Protein 7BZY (pdb70)

Solvent-accessible surface area: 56296 Å² total; per-residue (Å²): 151,43,100,53,47,103,84,43,70,56,34,92,66,44,78,101,65,66,51,91,53,26,57,65,38,19,62,7,30,28,54,54,36,51,74,33,31,34,60,56,54,21,36,30,2,38,7,27,5,25,11,14,52,23,37,10,51,31,53,43,32,56,70,74,69,9,45,47,17,41,27,17,2,32,37,13,51,11,48,43,41,44,52,58,34,63,84,45,35,99,43,40,19,48,58,121,38,40,47,46,27,31,40,33,87,87,56,100,46,25,43,52,34,24,25,48,36,7,35,17,28,4,20,10,25,8,28,7,51,13,27,73,86,82,66,58,91,50,33,11,29,6,42,27,2,36,8,5,68,47,15,15,26,16,39,11,7,37,46,36,14,20,83,72,55,16,50,19,38,34,30,38,38,11,59,89,82,57,70,29,41,70,67,79,20,66,23,67,100,107,100,117,106,101,87,71,36,20,84,26,28,10,9,23,41,12,38,53,60,18,88,50,10,53,48,37,45,63,48,39,75,73,46,50,65,60,97,41,48,9,16,37,21,42,31,29,34,26,76,32,0,30,70,44,97,60,6,63,102,32,28,53,83,23,30,51,24,56,52,27,42,92,109,82,41,59,67,84,88,94,81,96,105,51,67,48,31,29,42,24,53,6,67,20,46,34,54,36,36,96,95,53,109,51,24,32,34,16,18,24,48,30,18,22,26,10,18,17,75,53,15,37,94,83,35,94,104,28,35,68,101,24,31,36,7,17,34,4,10,27,5,41,2,8,3,16,10,80,44,70,16,30,7,35,16,18,29,27,6,35,48,44,28,50,8,21,36,13,60,56,36,19,11,20,79,46,45,14,12,14,19,38,37,12,26,27,12,0,68,40,12,59,38,12,33,47,24,37,4,17,48,27,32,5,50,44,16,24,34,38,51,30,44,16,34,15,18,44,35,30,39,34,31,14,28,34,47,24,26,38,49,77,70,52,93,40,13,22,25,42,30,30,25,72,44,85,49,85,53,66,67,43,51,105,35,87,9,30,72,62,63,74,106,26,48,27,56,93,74,55,84,22,77,76,16,20,28,37,9,22,9,53,18,12,58,42,16,68,30,18,23,85,90,24,58,101,72,78,40,32,27,21,14,30,10,34,29,16,30,24,73,45,8,71,84,42,62,54,68,42,52,96,83,14,82,26,40,29,24,27,24,42,2,24,55,4,4,31,22,18,28,50,42,46,48,53,41,85,67,14,108,89,80,56,84,43,74,61,54,53,45,26,30,66,90,73,71,42,80,17,5,58,62,82,47,14,26,64,84,37,36,50,39,34,69,38,37,24,60,48,53,85,102,95,45,48,27,55,53,69,26,55,19,106,37,21,10,113,75,73,60,60,82,63,75,65,55,32,67,27,57,32,24,24,27,28,13,17,45,84,58,15,74,101,24,75,7,64,0,71,34,100,65,48,25,84,31,30,7,3,5,63,18,59,101,94,70,91,64,89,64,59,99,87,26,42,28,27,48,40,18,24,28,69,69,64,96,85,32,28,9,46,61,95,59,137,148,43,98,52,47,101,85,43,70,55,33,90,66,43,79,103,67,65,50,90,53,28,56,64,37,18,62,7,31,29,54,52,34,52,74,32,31,35,61,55,54,21,35,30,2,38,6,27,5,25,10,13,53,23,37,9,50,30,53,43,32,57,70,74,70,8,44,44,17,41,26,16,2,33,36,14,53,11,48,43,41,43,52,57,33,63,84,44,33,99,42,40,18,48,58,119,38,40,47,46,28,31,40,30,89,87,57,101,47,24,43,51,29,23,26,44,34,7,30,17,28,2,18,9,23,7,25,6,51,9,26,74,89,77,65,57,91,51,34,11,30,6,42,27,2,35,10,4,70,45,15,17,23,17,38,9,5,40,44,33,15,17,84,74,66,17,50,17,38,35,30,38,38,12,56,90,82,59,70,28,42,72,67,80,22,67,24,68,99,107,99,117,106,87,69,67,38,32,84,33,37,17,30,32,60,22,24,28,12,18,87,25,8,35,6,35,45,22,51,39,77,74,77,50,66,60,95,40,100,12,16,40,24,42,32,29,22,25,76,32,0,32,70,44,98,60,5,64,100,33,29,52,84,23,31,51,23,56,51,26,43,94,109,81,40,59,67,84,88,93,80,98,106,51,67,48,31,28,43,23,52,5,67,20,47,33,55,37,36,95,96,52,110,49,25,32,35,15,18,22,46,31,18,22,27,10,18,17,74,54,16,38,94,84,35,94,103,28,36,69,102,28,31,36,9,16,36,6,11,27,5,41,1,9,4,16,10,81,52,70,18,31,7,35,15,18,29,28,6,34,49,44,30,46,8,22,36,15,60,58,40,23,10,21,74,46,45,15,12,14,19,37,38,13,26,26,12,1,67,38,10,59,38,12,34,49,23,37,4,18,46,27,30,4,49,44,16,18,34,31,50,29,45,16,33,16,19,43,34,30,40,34,32,15,28,34,48,25,26,37,48,76,69,53,94,39,13,22,25,43,29,30,25,72,43,84,49,85,53,66,68,45,52,106,35,87,8,31,73,62,64,74,105,27,48,27,54,92,75,57,86,22,76,73,16,20,28,36,10,22,8,54,17,14,58,40,17,66,30,18,23,85,91,26,59,102,74,76,39,33,27,21,15,30,11,36,29,16,29,24,74,44,9,70,85,40,62,54,68,43,52,95,84,13,82,26,41,30,23,26,23,42,3,24,53,3,4,30,22,20,31,51,41,47,49,51,41,85,67,14,108,89,81,58,85,41,72,61,54,52,46,26,30,67,96,75,74,42,80,18,4,59,62,81,47,13,26,65,85,37,36,49,39,33,71,39,36,24,60,46,52,86,100,98

Nearest PDB structures (foldseek):
  7bzy-assembly1_12  TM=1.011E+00  e=4.318E-16  Arabidopsis thaliana
  7bzw-assembly1_1  TM=5.663E-01  e=3.931E-09  Arabidopsis thaliana
  5nms-assembly1_C  TM=5.588E-01  e=1.852E-07  Arabidopsis thaliana
  6l6m-assembly1_A  TM=4.618E-01  e=1.549E-02  Entamoeba histolytica
  7ck4-assembly1_A  TM=5.159E-01  e=2.166E-02  Synechococcus phage S-ShM2

Radius of gyration: 29.85 Å; Cα contacts (8 Å, |Δi|>4): 3369; chains: 3; bounding box: 76×83×74 Å

Structure (mmCIF, N/CA/C/O backbone):
data_7BZY
#
_entry.id   7BZY
#
_cell.length_a   1.00
_cell.length_b   1.00
_cell.length_c   1.00
_cell.angle_alpha   90.00
_cell.angle_beta   90.00
_cell.angle_gamma   90.00
#
_symmetry.space_group_name_H-M   'P 1'
#
loop_
_entity.id
_entity.type
_entity.pdbx_description
1 polymer '1-deoxy-D-xylulose-5-phosphate synthase, chloroplastic'
2 polymer 'Heat shock protein 21, chloroplastic'
#
loop_
_atom_site.group_PDB
_atom_site.id
_atom_site.type_symbol
_atom_site.label_atom_id
_atom_site.label_alt_id
_atom_site.label_comp_id
_atom_site.label_asym_id
_atom_site.label_entity_id
_atom_site.label_seq_id
_atom_site.pdbx_PDB_ins_code
_atom_site.Cartn_x
_atom_site.Cartn_y
_atom_site.Cartn_z
_atom_site.occupancy
_atom_site.B_iso_or_equiv
_atom_site.auth_seq_id
_atom_site.auth_comp_id
_atom_site.auth_asym_id
_atom_site.auth_atom_id
_atom_site.pdbx_PDB_model_num
ATOM 1 N N . PRO A 1 33 ? 66.128 115.499 72.951 1.00 20.91 73 PRO 11 N 1
ATOM 2 C CA . PRO A 1 33 ? 65.134 114.433 73.112 1.00 20.91 73 PRO 11 CA 1
ATOM 3 C C . PRO A 1 33 ? 65.014 113.960 74.556 1.00 20.91 73 PRO 11 C 1
ATOM 4 O O . PRO A 1 33 ? 64.861 112.763 74.791 1.00 20.91 73 PRO 11 O 1
ATOM 6 N N . THR A 1 34 ? 65.070 114.887 75.512 1.00 20.77 74 THR 11 N 1
ATOM 7 C CA . THR A 1 34 ? 65.118 114.559 76.938 1.00 20.77 74 THR 11 CA 1
ATOM 8 C C . THR A 1 34 ? 63.949 115.223 77.659 1.00 20.77 74 THR 11 C 1
ATOM 9 O O . THR A 1 34 ? 64.093 116.307 78.238 1.00 20.77 74 THR 11 O 1
ATOM 11 N N . PRO A 1 35 ? 62.768 114.601 77.632 1.00 20.74 75 PRO 11 N 1
ATOM 12 C CA . PRO A 1 35 ? 61.606 115.197 78.306 1.00 20.74 75 PRO 11 CA 1
ATOM 13 C C . PRO A 1 35 ? 61.729 115.242 79.822 1.00 20.74 75 PRO 11 C 1
ATOM 14 O O . PRO A 1 35 ? 61.626 116.314 80.425 1.00 20.74 75 PRO 11 O 1
ATOM 16 N N . LEU A 1 36 ? 61.972 114.089 80.448 1.00 20.67 76 LEU 11 N 1
ATOM 17 C CA . LEU A 1 36 ? 61.859 113.980 81.898 1.00 20.67 76 LEU 11 CA 1
ATOM 18 C C . LEU A 1 36 ? 62.991 114.662 82.646 1.00 20.67 76 LEU 11 C 1
ATOM 19 O O . LEU A 1 36 ? 62.821 114.989 83.824 1.00 20.67 76 LEU 11 O 1
ATOM 21 N N . LEU A 1 37 ? 64.134 114.885 82.002 1.00 20.65 77 LEU 11 N 1
ATOM 22 C CA . LEU A 1 37 ? 65.323 115.272 82.752 1.00 20.65 77 LEU 11 CA 1
ATOM 23 C C . LEU A 1 37 ? 65.364 116.768 83.045 1.00 20.65 77 LEU 11 C 1
ATOM 24 O O . LEU A 1 37 ? 66.002 117.193 84.015 1.00 20.65 77 LEU 11 O 1
ATOM 26 N N . ASP A 1 38 ? 64.697 117.586 82.230 1.00 20.38 78 ASP 11 N 1
ATOM 27 C CA . ASP A 1 38 ? 64.613 119.009 82.536 1.00 20.38 78 ASP 11 CA 1
ATOM 28 C C . ASP A 1 38 ? 63.780 119.278 83.782 1.00 20.38 78 ASP 11 C 1
ATOM 29 O O . ASP A 1 38 ? 63.685 120.429 84.220 1.00 20.38 78 ASP 11 O 1
ATOM 31 N N . THR A 1 39 ? 63.180 118.239 84.363 1.00 20.55 79 THR 11 N 1
ATOM 32 C CA . THR A 1 39 ? 62.335 118.374 85.540 1.00 20.55 79 THR 11 CA 1
ATOM 33 C C . THR A 1 39 ? 63.054 118.047 86.843 1.00 20.55 79 THR 11 C 1
ATOM 34 O O . THR A 1 39 ? 62.625 118.522 87.900 1.00 20.55 79 THR 11 O 1
ATOM 36 N N . ILE A 1 40 ? 64.131 117.265 86.799 1.00 20.86 80 ILE 11 N 1
ATOM 37 C CA . ILE A 1 40 ? 64.767 116.716 87.993 1.00 20.86 80 ILE 11 CA 1
ATOM 38 C C . ILE A 1 40 ? 66.048 117.493 88.271 1.00 20.86 80 ILE 11 C 1
ATOM 39 O O . ILE A 1 40 ? 66.866 117.709 87.370 1.00 20.86 80 ILE 11 O 1
ATOM 41 N N . ASN A 1 41 ? 66.215 117.916 89.522 1.00 21.04 81 ASN 11 N 1
ATOM 42 C CA . ASN A 1 41 ? 67.464 118.482 90.004 1.00 21.04 81 ASN 11 CA 1
ATOM 43 C C . ASN A 1 41 ? 67.889 117.863 91.325 1.00 21.04 81 ASN 11 C 1
ATOM 44 O O . ASN A 1 41 ? 68.833 118.355 91.954 1.00 21.04 81 ASN 11 O 1
ATOM 46 N N . TYR A 1 42 ? 67.206 116.813 91.763 1.00 21.24 82 TYR 11 N 1
ATOM 47 C CA . TYR A 1 42 ? 67.520 116.012 92.935 1.00 21.24 82 TYR 11 CA 1
ATOM 48 C C . TYR A 1 42 ? 66.547 114.840 92.952 1.00 21.24 82 TYR 11 C 1
ATOM 49 O O . TYR A 1 42 ? 65.449 114.943 92.395 1.00 21.24 82 TYR 11 O 1
ATOM 51 N N . PRO A 1 43 ? 66.908 113.717 93.569 1.00 21.63 83 PRO 11 N 1
ATOM 52 C CA . PRO A 1 43 ? 66.089 112.499 93.434 1.00 21.63 83 PRO 11 CA 1
ATOM 53 C C . PRO A 1 43 ? 64.673 112.625 93.972 1.00 21.63 83 PRO 11 C 1
ATOM 54 O O . PRO A 1 43 ? 63.798 111.818 93.616 1.00 21.63 83 PRO 11 O 1
ATOM 56 N N . ILE A 1 44 ? 64.428 113.609 94.835 1.00 21.50 84 ILE 11 N 1
ATOM 57 C CA . ILE A 1 44 ? 63.091 113.782 95.385 1.00 21.50 84 ILE 11 CA 1
ATOM 58 C C . ILE A 1 44 ? 62.106 114.036 94.256 1.00 21.50 84 ILE 11 C 1
ATOM 59 O O . ILE A 1 44 ? 60.927 113.677 94.341 1.00 21.50 84 ILE 11 O 1
ATOM 61 N N . HIS A 1 45 ? 62.587 114.630 93.166 1.00 21.11 85 HIS 11 N 1
ATOM 62 C CA . HIS A 1 45 ? 61.733 114.865 92.012 1.00 21.11 85 HIS 11 CA 1
ATOM 63 C C . HIS A 1 45 ? 61.234 113.556 91.412 1.00 21.11 85 HIS 11 C 1
ATOM 64 O O . HIS A 1 45 ? 60.084 113.464 90.970 1.00 21.11 85 HIS 11 O 1
ATOM 66 N N . MET A 1 46 ? 62.080 112.521 91.414 1.00 22.16 86 MET 11 N 1
ATOM 67 C CA . MET A 1 46 ? 61.775 111.312 90.651 1.00 22.16 86 MET 11 CA 1
ATOM 68 C C . MET A 1 46 ? 61.270 110.184 91.548 1.00 22.16 86 MET 11 C 1
ATOM 69 O O . MET A 1 46 ? 60.889 109.116 91.055 1.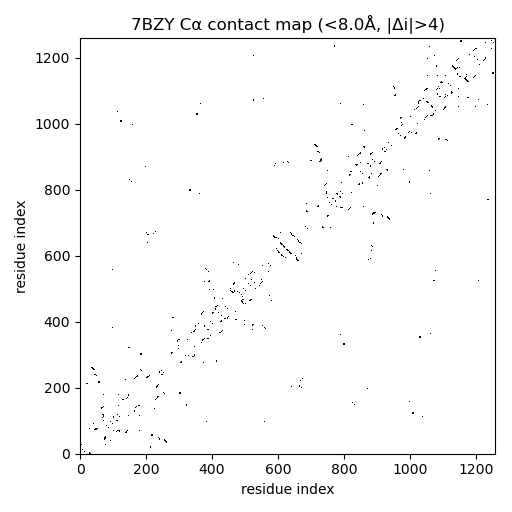00 22.16 86 MET 11 O 1
ATOM 71 N N . LYS A 1 47 ? 61.244 110.410 92.864 1.00 22.96 87 LYS 11 N 1
ATOM 72 C CA . LYS A 1 47 ? 60.765 109.413 93.824 1.00 22.96 87 LYS 11 CA 1
ATOM 73 C C . LYS A 1 47 ? 59.498 108.666 93.410 1.00 22.96 87 LYS 11 C 1
ATOM 74 O O . LYS A 1 47 ? 59.350 107.495 93.779 1.00 22.96 87 LYS 11 O 1
ATOM 76 N N . ASN A 1 48 ? 58.579 109.287 92.673 1.00 22.41 88 ASN 11 N 1
ATOM 77 C CA . ASN A 1 48 ? 57.302 108.629 92.420 1.00 22.41 88 ASN 11 CA 1
ATOM 78 C C . ASN A 1 48 ? 57.219 108.126 90.981 1.00 22.41 88 ASN 11 C 1
ATOM 79 O O . ASN A 1 48 ? 56.262 107.442 90.601 1.00 22.41 88 ASN 11 O 1
ATOM 81 N N . LEU A 1 49 ? 58.235 108.439 90.170 1.00 22.07 89 LEU 11 N 1
ATOM 82 C CA . LEU A 1 49 ? 58.290 107.998 88.777 1.00 22.07 89 LEU 11 CA 1
ATOM 83 C C . LEU A 1 49 ? 58.099 106.494 88.661 1.00 22.07 89 LEU 11 C 1
ATOM 84 O O . LEU A 1 49 ? 58.281 105.755 89.630 1.00 22.07 89 LEU 11 O 1
ATOM 86 N N . SER A 1 50 ? 57.722 106.034 87.476 1.00 21.98 90 SER 11 N 1
ATOM 87 C CA . SER A 1 50 ? 57.553 104.605 87.279 1.00 21.98 90 SER 11 CA 1
ATOM 88 C C . SER A 1 50 ? 58.681 104.049 86.421 1.00 21.98 90 SER 11 C 1
ATOM 89 O O . SER A 1 50 ? 59.417 104.788 85.758 1.00 21.98 90 SER 11 O 1
ATOM 91 N N . VAL A 1 51 ? 58.804 102.721 86.436 1.00 22.34 91 VAL 11 N 1
ATOM 92 C CA . VAL A 1 51 ? 59.939 102.079 85.782 1.00 22.34 91 VAL 11 CA 1
ATOM 93 C C . VAL A 1 51 ? 59.904 102.299 84.279 1.00 22.34 91 VAL 11 C 1
ATOM 94 O O . VAL A 1 51 ? 60.955 102.486 83.647 1.00 22.34 91 VAL 11 O 1
ATOM 96 N N . LYS A 1 52 ? 58.708 102.291 83.681 1.00 21.89 92 LYS 11 N 1
ATOM 97 C CA . LYS A 1 52 ? 58.602 102.541 82.249 1.00 21.89 92 LYS 11 CA 1
ATOM 98 C C . LYS A 1 52 ? 59.197 103.890 81.885 1.00 21.89 92 LYS 11 C 1
ATOM 99 O O . LYS A 1 52 ? 59.946 103.999 80.906 1.00 21.89 92 LYS 11 O 1
ATOM 101 N N . GLU A 1 53 ? 58.864 104.925 82.646 1.00 21.77 93 GLU 11 N 1
ATOM 102 C CA . GLU A 1 53 ? 59.450 106.235 82.425 1.00 21.77 93 GLU 11 CA 1
ATOM 103 C C . GLU A 1 53 ? 60.865 106.326 82.967 1.00 21.77 93 GLU 11 C 1
ATOM 104 O O . GLU A 1 53 ? 61.643 107.161 82.495 1.00 21.77 93 GLU 11 O 1
ATOM 106 N N . LEU A 1 54 ? 61.213 105.481 83.941 1.00 22.08 94 LEU 11 N 1
ATOM 107 C CA . LEU A 1 54 ? 62.593 105.406 84.406 1.00 22.08 94 LEU 11 CA 1
ATOM 108 C C . LEU A 1 54 ? 63.546 105.049 83.277 1.00 22.08 94 LEU 11 C 1
ATOM 109 O O . LEU A 1 54 ? 64.639 105.618 83.180 1.00 22.08 94 LEU 11 O 1
ATOM 111 N N . LYS A 1 55 ? 63.156 104.099 82.427 1.00 21.98 95 LYS 11 N 1
ATOM 112 C CA . LYS A 1 55 ? 64.007 103.707 81.309 1.00 21.98 95 LYS 11 CA 1
ATOM 113 C C . LYS A 1 55 ? 64.215 104.853 80.327 1.00 21.98 95 LYS 11 C 1
ATOM 114 O O . LYS A 1 55 ? 65.349 105.117 79.901 1.00 21.98 95 LYS 11 O 1
ATOM 116 N N . GLN A 1 56 ? 63.131 105.528 79.948 1.00 21.26 96 GLN 11 N 1
ATOM 117 C CA . GLN A 1 56 ? 63.251 106.695 79.086 1.00 21.26 96 GLN 11 CA 1
ATOM 118 C C . GLN A 1 56 ? 64.146 107.744 79.726 1.00 21.26 96 GLN 11 C 1
ATOM 119 O O . GLN A 1 56 ? 64.934 108.404 79.044 1.00 21.26 96 GLN 11 O 1
ATOM 121 N N . LEU A 1 57 ? 64.042 107.902 81.044 1.00 21.17 97 LEU 11 N 1
ATOM 122 C CA . LEU A 1 57 ? 64.883 108.864 81.741 1.00 21.17 97 LEU 11 CA 1
ATOM 123 C C . LEU A 1 57 ? 66.350 108.481 81.634 1.00 21.17 97 LEU 11 C 1
ATOM 124 O O . LEU A 1 57 ? 67.211 109.326 81.371 1.00 21.17 97 LEU 11 O 1
ATOM 126 N N . SER A 1 58 ? 66.650 107.201 81.836 1.00 21.50 98 SER 11 N 1
ATOM 127 C CA . SER A 1 58 ? 68.019 106.723 81.682 1.00 21.50 98 SER 11 CA 1
ATOM 128 C C . SER A 1 58 ? 68.533 106.976 80.272 1.00 21.50 98 SER 11 C 1
ATOM 129 O O . SER A 1 58 ? 69.705 107.313 80.074 1.00 21.50 98 SER 11 O 1
ATOM 131 N N . ASP A 1 59 ? 67.667 106.806 79.276 1.00 20.98 99 ASP 11 N 1
ATOM 132 C CA . ASP A 1 59 ? 68.076 107.062 77.898 1.00 20.98 99 ASP 11 CA 1
ATOM 133 C C . ASP A 1 59 ? 68.390 108.538 77.684 1.00 20.98 99 ASP 11 C 1
ATOM 134 O O . ASP A 1 59 ? 69.416 108.888 77.079 1.00 20.98 99 ASP 11 O 1
ATOM 136 N N . GLU A 1 60 ? 67.506 109.412 78.167 1.00 20.95 100 GLU 11 N 1
ATOM 137 C CA . GLU A 1 60 ? 67.791 110.841 78.170 1.00 20.95 100 GLU 11 CA 1
ATOM 138 C C . GLU A 1 60 ? 69.121 111.120 78.844 1.00 20.95 100 GLU 11 C 1
ATOM 139 O O . GLU A 1 60 ? 69.859 112.019 78.433 1.00 20.95 100 GLU 11 O 1
ATOM 141 N N . LEU A 1 61 ? 69.433 110.363 79.892 1.00 20.97 101 LEU 11 N 1
ATOM 142 C CA . LEU A 1 61 ? 70.711 110.524 80.567 1.00 20.97 101 LEU 11 CA 1
ATOM 143 C C . LEU A 1 61 ? 71.870 110.166 79.657 1.00 20.97 101 LEU 11 C 1
ATOM 144 O O . LEU A 1 61 ? 72.860 110.898 79.599 1.00 20.97 101 LEU 11 O 1
ATOM 146 N N . ARG A 1 62 ? 71.791 109.019 78.984 1.00 21.12 102 ARG 11 N 1
ATOM 147 C CA . ARG A 1 62 ? 72.815 108.674 78.002 1.00 21.12 102 ARG 11 CA 1
ATOM 148 C C . ARG A 1 62 ? 73.049 109.839 77.052 1.00 21.12 102 ARG 11 C 1
ATOM 149 O O . ARG A 1 62 ? 74.187 110.281 76.847 1.00 21.12 102 ARG 11 O 1
ATOM 151 N N . SER A 1 63 ? 71.962 110.366 76.487 1.00 20.41 103 SER 11 N 1
ATOM 152 C CA . SER A 1 63 ? 72.082 111.420 75.484 1.00 20.41 103 SER 11 CA 1
ATOM 153 C C . SER A 1 63 ? 72.689 112.687 76.077 1.00 20.41 103 SER 11 C 1
ATOM 154 O O . SER A 1 63 ? 73.561 113.318 75.467 1.00 20.41 103 SER 11 O 1
ATOM 156 N N . ASP A 1 64 ? 72.235 113.075 77.267 1.00 19.93 104 ASP 11 N 1
ATOM 157 C CA . ASP A 1 64 ? 72.758 114.276 77.902 1.00 19.93 104 ASP 11 CA 1
ATOM 158 C C . ASP A 1 64 ? 74.228 114.114 78.249 1.00 19.93 104 ASP 11 C 1
ATOM 159 O O . ASP A 1 64 ? 75.017 115.047 78.074 1.00 19.93 104 ASP 11 O 1
ATOM 161 N N . VAL A 1 65 ? 74.618 112.943 78.745 1.00 20.11 105 VAL 11 N 1
ATOM 162 C CA . VAL A 1 65 ? 76.019 112.714 79.069 1.00 20.11 105 VAL 11 CA 1
ATOM 163 C C . VAL A 1 65 ? 76.862 112.797 77.811 1.00 20.11 105 VAL 11 C 1
ATOM 164 O O . VAL A 1 65 ? 77.961 113.359 77.819 1.00 20.11 105 VAL 11 O 1
ATOM 166 N N . ILE A 1 66 ? 76.353 112.253 76.706 1.00 19.90 106 ILE 11 N 1
ATOM 167 C CA . ILE A 1 66 ? 77.101 112.312 75.456 1.00 19.90 106 ILE 11 CA 1
ATOM 168 C C . ILE A 1 66 ? 77.264 113.753 75.000 1.00 19.90 106 ILE 11 C 1
ATOM 169 O O . ILE A 1 66 ? 78.359 114.171 74.599 1.00 19.90 106 ILE 11 O 1
ATOM 171 N N . PHE A 1 67 ? 76.194 114.544 75.084 1.00 19.76 107 PHE 11 N 1
ATOM 172 C CA . PHE A 1 67 ? 76.275 115.934 74.648 1.00 19.76 107 PHE 11 CA 1
ATOM 173 C C . PHE A 1 67 ? 77.174 116.752 75.568 1.00 19.76 107 PHE 11 C 1
ATOM 174 O O . PHE A 1 67 ? 77.822 117.707 75.125 1.00 19.76 107 PHE 11 O 1
ATOM 176 N N . ASN A 1 68 ? 77.235 116.388 76.849 1.00 19.49 108 ASN 11 N 1
ATOM 177 C CA . ASN A 1 68 ? 78.096 117.111 77.777 1.00 19.49 108 ASN 11 CA 1
ATOM 178 C C . ASN A 1 68 ? 79.557 116.742 77.567 1.00 19.49 108 ASN 11 C 1
ATOM 179 O O . ASN A 1 68 ? 80.407 117.622 77.393 1.00 19.49 108 ASN 11 O 1
ATOM 181 N N . VAL A 1 69 ? 79.868 115.441 77.585 1.00 19.29 109 VAL 11 N 1
ATOM 182 C CA . VAL A 1 69 ? 81.231 114.969 77.353 1.00 19.29 109 VAL 11 CA 1
ATOM 183 C C . VAL A 1 69 ? 81.793 115.430 76.021 1.00 19.29 109 VAL 11 C 1
ATOM 184 O O . VAL A 1 69 ? 83.011 115.642 75.913 1.00 19.29 109 VAL 11 O 1
ATOM 186 N N . SER A 1 70 ? 80.945 115.626 75.008 1.00 19.06 110 SER 11 N 1
ATOM 187 C CA . SER A 1 70 ? 81.445 116.101 73.728 1.00 19.06 110 SER 11 CA 1
ATOM 188 C C . SER A 1 70 ? 82.036 117.497 73.831 1.00 19.06 110 SER 11 C 1
ATOM 189 O O . SER A 1 70 ? 82.530 118.024 72.830 1.00 19.06 110 SER 11 O 1
ATOM 191 N N . LYS A 1 71 ? 81.989 118.110 75.015 1.00 18.92 111 LYS 11 N 1
ATOM 192 C CA . LYS A 1 71 ? 82.728 119.341 75.256 1.00 18.92 111 LYS 11 CA 1
ATOM 193 C C . LYS A 1 71 ? 84.184 119.059 75.603 1.00 18.92 111 LYS 11 C 1
ATOM 194 O O . LYS A 1 71 ? 85.081 119.659 75.005 1.00 18.92 111 LYS 11 O 1
ATOM 196 N N . THR A 1 72 ? 84.439 118.164 76.568 1.00 18.69 112 THR 11 N 1
ATOM 197 C CA . THR A 1 72 ? 85.817 117.820 76.917 1.00 18.69 112 THR 11 CA 1
ATOM 198 C C . THR A 1 72 ? 85.968 116.642 77.879 1.00 18.69 112 THR 11 C 1
ATOM 199 O O . THR A 1 72 ? 85.179 116.480 78.816 1.00 18.69 112 THR 11 O 1
ATOM 201 N N . GLY A 1 73 ? 86.975 115.802 77.620 1.00 18.57 113 GLY 11 N 1
ATOM 202 C CA . GLY A 1 73 ? 87.700 115.024 78.610 1.00 18.57 113 GLY 11 CA 1
ATOM 203 C C . GLY A 1 73 ? 86.912 114.090 79.501 1.00 18.57 113 GLY 11 C 1
ATOM 204 O O . GLY A 1 73 ? 87.375 113.787 80.605 1.00 18.57 113 GLY 11 O 1
ATOM 205 N N . GLY A 1 74 ? 85.744 113.607 79.072 1.00 19.09 114 GLY 11 N 1
ATOM 206 C CA . GLY A 1 74 ? 84.926 112.775 79.936 1.00 19.09 114 GLY 11 CA 1
ATOM 207 C C . GLY A 1 74 ? 85.249 111.300 79.812 1.00 19.09 114 GLY 11 C 1
ATOM 208 O O . GLY A 1 74 ? 85.288 110.751 78.707 1.00 19.09 114 GLY 11 O 1
ATOM 209 N N . HIS A 1 75 ? 85.448 110.651 80.956 1.00 19.68 115 HIS 11 N 1
ATOM 210 C CA . HIS A 1 75 ? 85.677 109.211 80.988 1.00 19.68 115 HIS 11 CA 1
ATOM 211 C C . HIS A 1 75 ? 84.360 108.525 80.658 1.00 19.68 115 HIS 11 C 1
ATOM 212 O O . HIS A 1 75 ? 83.566 108.177 81.534 1.00 19.68 115 HIS 11 O 1
ATOM 214 N N . LEU A 1 76 ? 84.142 108.305 79.366 1.00 20.47 116 LEU 11 N 1
ATOM 215 C CA . LEU A 1 76 ? 82.785 108.146 78.867 1.00 20.47 116 LEU 11 CA 1
ATOM 216 C C . LEU A 1 76 ? 82.226 106.755 79.138 1.00 20.47 116 LEU 11 C 1
ATOM 217 O O . LEU A 1 76 ? 81.239 106.608 79.866 1.00 20.47 116 LEU 11 O 1
ATOM 219 N N . GLY A 1 77 ? 82.856 105.722 78.577 1.00 21.83 117 GLY 11 N 1
ATOM 220 C CA . GLY A 1 77 ? 82.193 104.432 78.435 1.00 21.83 117 GLY 11 CA 1
ATOM 221 C C . GLY A 1 77 ? 81.662 103.850 79.731 1.00 21.83 117 GLY 11 C 1
ATOM 222 O O . GLY A 1 77 ? 80.567 103.271 79.762 1.00 21.83 117 GLY 11 O 1
ATOM 223 N N . SER A 1 78 ? 82.421 103.989 80.816 1.00 22.39 118 SER 11 N 1
ATOM 224 C CA . SER A 1 78 ? 81.911 103.552 82.106 1.00 22.39 118 SER 11 CA 1
ATOM 225 C C . SER A 1 78 ? 80.590 104.233 82.414 1.00 22.39 118 SER 11 C 1
ATOM 226 O O . SER A 1 78 ? 79.542 103.590 82.427 1.00 22.39 118 SER 11 O 1
ATOM 228 N N . SER A 1 79 ? 80.618 105.553 82.608 1.00 21.71 119 SER 11 N 1
ATOM 229 C CA . SER A 1 79 ? 79.397 106.288 82.915 1.00 21.71 119 SER 11 CA 1
ATOM 230 C C . SER A 1 79 ? 78.278 105.964 81.938 1.00 21.71 119 SER 11 C 1
ATOM 231 O O . SER A 1 79 ? 77.105 105.953 82.322 1.00 21.71 119 SER 11 O 1
ATOM 233 N N . LEU A 1 80 ? 78.617 105.698 80.678 1.00 21.98 120 LEU 11 N 1
ATOM 234 C CA . LEU A 1 80 ? 77.608 105.284 79.711 1.00 21.98 120 LEU 11 CA 1
ATOM 235 C C . LEU A 1 80 ? 76.929 104.000 80.156 1.00 21.98 120 LEU 11 C 1
ATOM 236 O O . LEU A 1 80 ? 75.705 103.868 80.067 1.00 21.98 120 LEU 11 O 1
ATOM 238 N N . GLY A 1 81 ? 77.713 103.036 80.630 1.00 22.88 121 GLY 11 N 1
ATOM 239 C CA . GLY A 1 81 ? 77.112 101.832 81.177 1.00 22.88 121 GLY 11 CA 1
ATOM 240 C C . GLY A 1 81 ? 76.545 102.030 82.568 1.00 22.88 121 GLY 11 C 1
ATOM 241 O O . GLY A 1 81 ? 75.775 101.199 83.055 1.00 22.88 121 GLY 11 O 1
ATOM 242 N N . VAL A 1 82 ? 76.919 103.128 83.220 1.00 22.99 122 VAL 11 N 1
ATOM 243 C CA . VAL A 1 82 ? 76.601 103.359 84.625 1.00 22.99 122 VAL 11 CA 1
ATOM 244 C C . VAL A 1 82 ? 75.315 104.154 84.812 1.00 22.99 122 VAL 11 C 1
ATOM 245 O O . VAL A 1 82 ? 74.701 104.075 85.887 1.00 22.99 122 VAL 11 O 1
ATOM 247 N N . VAL A 1 83 ? 74.873 104.877 83.781 1.00 22.84 123 VAL 11 N 1
ATOM 248 C CA . VAL A 1 83 ? 73.644 105.669 83.847 1.00 22.84 123 VAL 11 CA 1
ATOM 249 C C . VAL A 1 83 ? 72.536 104.907 84.564 1.00 22.84 123 VAL 11 C 1
ATOM 250 O O . VAL A 1 83 ? 71.885 105.430 85.478 1.00 22.84 123 VAL 11 O 1
ATOM 252 N N . GLU A 1 84 ? 72.294 103.666 84.144 1.00 24.68 124 GLU 11 N 1
ATOM 253 C CA . GLU A 1 84 ? 71.317 102.793 84.781 1.00 24.68 124 GLU 11 CA 1
ATOM 254 C C . GLU A 1 84 ? 71.478 102.773 86.293 1.00 24.68 124 GLU 11 C 1
ATOM 255 O O . GLU A 1 84 ? 70.532 103.045 87.048 1.00 24.68 124 GLU 11 O 1
ATOM 257 N N . LEU A 1 85 ? 72.690 102.444 86.743 1.00 24.96 125 LEU 11 N 1
ATOM 258 C CA . LEU A 1 85 ? 72.925 102.336 88.174 1.00 24.96 125 LEU 11 CA 1
ATOM 259 C C . LEU A 1 85 ? 72.707 103.672 88.860 1.00 24.96 125 LEU 11 C 1
ATOM 260 O O . LEU A 1 85 ? 71.884 103.763 89.775 1.00 24.96 125 LEU 11 O 1
ATOM 262 N N . THR A 1 86 ? 73.349 104.730 88.359 1.00 23.57 126 THR 11 N 1
ATOM 263 C CA . THR A 1 86 ? 73.130 106.067 88.902 1.00 23.57 126 THR 11 CA 1
ATOM 264 C C . THR A 1 86 ? 71.654 106.314 89.165 1.00 23.57 126 THR 11 C 1
ATOM 265 O O . THR A 1 86 ? 71.266 106.730 90.265 1.00 23.57 126 THR 11 O 1
ATOM 267 N N . VAL A 1 87 ? 70.817 106.055 88.159 1.00 23.87 127 VAL 11 N 1
ATOM 268 C CA . VAL A 1 87 ? 69.375 106.188 88.337 1.00 23.87 127 VAL 11 CA 1
ATOM 269 C C . VAL A 1 87 ? 68.917 105.375 89.538 1.00 23.87 127 VAL 11 C 1
ATOM 270 O O . VAL A 1 87 ? 68.230 105.885 90.429 1.00 23.87 127 VAL 11 O 1
ATOM 272 N N . ALA A 1 88 ? 69.278 104.093 89.572 1.00 24.63 128 ALA 11 N 1
ATOM 273 C CA . ALA A 1 88 ? 68.741 103.216 90.611 1.00 24.63 128 ALA 11 CA 1
ATOM 274 C C . ALA A 1 88 ? 69.113 103.698 92.006 1.00 24.63 128 ALA 11 C 1
ATOM 275 O O . ALA A 1 88 ? 68.251 103.811 92.886 1.00 24.63 128 ALA 11 O 1
ATOM 277 N N . LEU A 1 89 ? 70.395 103.987 92.230 1.00 24.66 129 LEU 11 N 1
ATOM 278 C CA . LEU A 1 89 ? 70.817 104.289 93.593 1.00 24.66 129 LEU 11 CA 1
ATOM 279 C C . LEU A 1 89 ? 70.654 105.767 93.913 1.00 24.66 129 LEU 11 C 1
ATOM 280 O O . LEU A 1 89 ? 70.999 106.204 95.014 1.00 24.66 129 LEU 11 O 1
ATOM 282 N N . HIS A 1 90 ? 70.125 106.556 92.981 1.00 23.47 130 HIS 11 N 1
ATOM 283 C CA . HIS A 1 90 ? 69.620 107.853 93.402 1.00 23.47 130 HIS 11 CA 1
ATOM 284 C C . HIS A 1 90 ? 68.126 107.805 93.653 1.00 23.47 130 HIS 11 C 1
ATOM 285 O O . HIS A 1 90 ? 67.608 108.580 94.460 1.00 23.47 130 HIS 11 O 1
ATOM 287 N N . TYR A 1 91 ? 67.423 106.884 93.010 1.00 24.50 131 TYR 11 N 1
ATOM 288 C CA . TYR A 1 91 ? 65.999 106.745 93.258 1.00 24.50 131 TYR 11 CA 1
ATOM 289 C C . TYR A 1 91 ? 65.744 106.063 94.590 1.00 24.50 131 TYR 11 C 1
ATOM 290 O O . TYR A 1 91 ? 65.034 106.604 95.441 1.00 24.50 131 TYR 11 O 1
ATOM 292 N N . ILE A 1 92 ? 66.303 104.865 94.776 1.00 26.33 132 ILE 11 N 1
ATOM 293 C CA . ILE A 1 92 ? 65.997 104.099 95.979 1.00 26.33 132 ILE 11 CA 1
ATOM 294 C C . ILE A 1 92 ? 66.512 104.806 97.216 1.00 26.33 132 ILE 11 C 1
ATOM 295 O O . ILE A 1 92 ? 65.734 105.247 98.069 1.00 26.33 132 ILE 11 O 1
ATOM 297 N N . PHE A 1 93 ? 67.823 104.925 97.338 1.00 26.97 133 PHE 11 N 1
ATOM 298 C CA . PHE A 1 93 ? 68.429 105.477 98.533 1.00 26.97 133 PHE 11 CA 1
ATOM 299 C C . PHE A 1 93 ? 68.502 106.990 98.410 1.00 26.97 133 PHE 11 C 1
ATOM 300 O O . PHE A 1 93 ? 68.856 107.531 97.359 1.00 26.97 133 PHE 11 O 1
ATOM 302 N N . ASN A 1 94 ? 68.151 107.666 99.497 1.00 25.82 134 ASN 11 N 1
ATOM 303 C CA . ASN A 1 94 ? 68.071 109.121 99.518 1.00 25.82 134 ASN 11 CA 1
ATOM 304 C C . ASN A 1 94 ? 69.423 109.655 99.954 1.00 25.82 134 ASN 11 C 1
ATOM 305 O O . ASN A 1 94 ? 70.138 109.028 100.735 1.00 25.82 134 ASN 11 O 1
ATOM 307 N N . THR A 1 95 ? 69.738 110.693 99.488 1.00 24.55 135 THR 11 N 1
ATOM 308 C CA . THR A 1 95 ? 70.962 111.330 99.914 1.00 24.55 135 THR 11 CA 1
ATOM 309 C C . THR A 1 95 ? 70.682 112.755 100.372 1.00 24.55 135 THR 11 C 1
ATOM 310 O O . THR A 1 95 ? 69.846 113.446 99.786 1.00 24.55 135 THR 11 O 1
ATOM 312 N N . PRO A 1 96 ? 71.349 113.239 101.427 1.00 24.59 136 PRO 11 N 1
ATOM 313 C CA . PRO A 1 96 ? 72.399 112.582 102.210 1.00 24.59 136 PRO 11 CA 1
ATOM 314 C C . PRO A 1 96 ? 71.894 111.675 103.339 1.00 24.59 136 PRO 11 C 1
ATOM 315 O O . PRO A 1 96 ? 72.649 111.405 104.273 1.00 24.59 136 PRO 11 O 1
ATOM 317 N N . GLN A 1 97 ? 70.632 111.243 103.270 1.00 25.76 137 GLN 11 N 1
ATOM 318 C CA . GLN A 1 97 ? 70.202 110.077 104.038 1.00 25.76 137 GLN 11 CA 1
ATOM 319 C C . GLN A 1 97 ? 71.185 108.929 103.899 1.00 25.76 137 GLN 11 C 1
ATOM 320 O O . GLN A 1 97 ? 71.789 108.485 104.881 1.00 25.76 137 GLN 11 O 1
ATOM 322 N N . ASP A 1 98 ? 71.356 108.435 102.684 1.00 26.77 138 ASP 11 N 1
ATOM 323 C CA . ASP A 1 98 ? 72.201 107.272 102.499 1.00 26.77 138 ASP 11 CA 1
ATOM 324 C C . ASP A 1 98 ? 73.507 107.666 101.832 1.00 26.77 138 ASP 11 C 1
ATOM 325 O O . ASP A 1 98 ? 73.521 108.160 100.703 1.00 26.77 138 ASP 11 O 1
ATOM 327 N N . LYS A 1 99 ? 74.610 107.444 102.543 1.00 26.66 139 LYS 11 N 1
ATOM 328 C CA . LYS A 1 99 ? 75.934 107.815 102.059 1.00 26.66 139 LYS 11 CA 1
ATOM 329 C C . LYS A 1 99 ? 76.329 106.832 100.960 1.00 26.66 139 LYS 11 C 1
ATOM 330 O O . LYS A 1 99 ? 76.839 105.740 101.214 1.00 26.66 139 LYS 11 O 1
ATOM 332 N N . ILE A 1 100 ? 76.084 107.232 99.711 1.00 26.11 140 ILE 11 N 1
ATOM 333 C CA . ILE A 1 100 ? 76.478 106.390 98.586 1.00 26.11 140 ILE 11 CA 1
ATOM 334 C C . ILE A 1 100 ? 77.946 106.629 98.257 1.00 26.11 140 ILE 11 C 1
ATOM 335 O O . ILE A 1 100 ? 78.460 107.748 98.365 1.00 26.11 140 ILE 11 O 1
ATOM 337 N N . LEU A 1 101 ? 78.634 105.560 97.863 1.00 26.58 141 LEU 11 N 1
ATOM 338 C CA . LEU A 1 101 ? 80.053 105.640 97.531 1.00 26.58 141 LEU 11 CA 1
ATOM 339 C C . LEU A 1 101 ? 80.247 105.096 96.125 1.00 26.58 141 LEU 11 C 1
ATOM 340 O O . LEU A 1 101 ? 79.883 103.951 95.844 1.00 26.58 141 LEU 11 O 1
ATOM 342 N N . TRP A 1 102 ? 80.817 105.916 95.249 1.00 25.11 142 TRP 11 N 1
ATOM 343 C CA . TRP A 1 102 ? 81.146 105.457 93.911 1.00 25.11 142 TRP 11 CA 1
ATOM 344 C C . TRP A 1 102 ? 82.588 104.972 93.866 1.00 25.11 142 TRP 11 C 1
ATOM 345 O O . TRP A 1 102 ? 83.312 104.999 94.862 1.00 25.11 142 TRP 11 O 1
ATOM 347 N N . ASP A 1 103 ? 83.003 104.532 92.685 1.00 25.11 143 ASP 11 N 1
ATOM 348 C CA . ASP A 1 103 ? 84.381 104.133 92.448 1.00 25.11 143 ASP 11 CA 1
ATOM 349 C C . ASP A 1 103 ? 85.238 105.373 92.263 1.00 25.11 143 ASP 11 C 1
ATOM 350 O O . ASP A 1 103 ? 84.877 106.450 92.747 1.00 25.11 143 ASP 11 O 1
ATOM 352 N N . VAL A 1 104 ? 86.394 105.216 91.612 1.00 22.61 144 VAL 11 N 1
ATOM 353 C CA . VAL A 1 104 ? 87.368 106.292 91.439 1.00 22.61 144 VAL 11 CA 1
ATOM 354 C C . VAL A 1 104 ? 86.687 107.622 91.157 1.00 22.61 144 VAL 11 C 1
ATOM 355 O O . VAL A 1 104 ? 87.143 108.675 91.616 1.00 22.61 144 VAL 11 O 1
ATOM 357 N N . GLY A 1 105 ? 85.579 107.592 90.423 1.00 21.76 145 GLY 11 N 1
ATOM 358 C CA . GLY A 1 105 ? 84.824 108.795 90.134 1.00 21.76 145 GLY 11 CA 1
ATOM 359 C C . GLY A 1 105 ? 84.720 109.106 88.662 1.00 21.76 145 GLY 11 C 1
ATOM 360 O O . GLY A 1 105 ? 84.094 110.106 88.290 1.00 21.76 145 GLY 11 O 1
ATOM 361 N N . HIS A 1 106 ? 85.325 108.281 87.809 1.00 21.91 146 HIS 11 N 1
ATOM 362 C CA . HIS A 1 106 ? 85.222 108.518 86.377 1.00 21.91 146 HIS 11 CA 1
ATOM 363 C C . HIS A 1 106 ? 83.783 108.386 85.903 1.00 21.91 146 HIS 11 C 1
ATOM 364 O O . HIS A 1 106 ? 83.312 109.208 85.110 1.00 21.91 146 HIS 11 O 1
ATOM 366 N N . GLN A 1 107 ? 83.060 107.381 86.396 1.00 21.87 147 GLN 11 N 1
ATOM 367 C CA . GLN A 1 107 ? 81.669 107.181 86.012 1.00 21.87 147 GLN 11 CA 1
ATOM 368 C C . GLN A 1 107 ? 80.699 107.973 86.876 1.00 21.87 147 GLN 11 C 1
ATOM 369 O O . GLN A 1 107 ? 79.523 107.606 86.963 1.00 21.87 147 GLN 11 O 1
ATOM 371 N N . SER A 1 108 ? 81.161 109.052 87.502 1.00 21.05 148 SER 11 N 1
ATOM 372 C CA . SER A 1 108 ? 80.313 109.913 88.314 1.00 21.05 148 SER 11 CA 1
ATOM 373 C C . SER A 1 108 ? 79.506 110.905 87.491 1.00 21.05 148 SER 11 C 1
ATOM 374 O O . SER A 1 108 ? 78.767 111.704 88.076 1.00 21.05 148 SER 11 O 1
ATOM 376 N N . TYR A 1 109 ? 79.628 110.882 86.165 1.00 20.64 149 TYR 11 N 1
ATOM 377 C CA . TYR A 1 109 ? 78.882 111.835 85.347 1.00 20.64 149 TYR 11 CA 1
ATOM 378 C C . TYR A 1 109 ? 77.382 111.738 85.574 1.00 20.64 149 TYR 11 C 1
ATOM 379 O O . TYR A 1 109 ? 76.772 112.763 85.925 1.00 20.64 149 TYR 11 O 1
ATOM 381 N N . PRO A 1 110 ? 76.729 110.580 85.421 1.00 21.41 150 PRO 11 N 1
ATOM 382 C CA . PRO A 1 110 ? 75.289 110.546 85.699 1.00 21.41 150 PRO 11 CA 1
ATOM 383 C C . PRO A 1 110 ? 74.961 110.957 87.122 1.00 21.41 150 PRO 11 C 1
ATOM 384 O O . PRO A 1 110 ? 74.000 111.705 87.343 1.00 21.41 150 PRO 11 O 1
ATOM 386 N N . HIS A 1 111 ? 75.748 110.497 88.095 1.00 21.61 151 HIS 11 N 1
ATOM 387 C CA . HIS A 1 111 ? 75.522 110.887 89.482 1.00 21.61 151 HIS 11 CA 1
ATOM 388 C C . HIS A 1 111 ? 75.482 112.400 89.626 1.00 21.61 151 HIS 11 C 1
ATOM 389 O O . HIS A 1 111 ? 74.490 112.962 90.108 1.00 21.61 151 HIS 11 O 1
ATOM 391 N N . LYS A 1 112 ? 76.539 113.079 89.178 1.00 20.73 152 LYS 11 N 1
ATOM 392 C CA . LYS A 1 112 ? 76.557 114.536 89.213 1.00 20.73 152 LYS 11 CA 1
ATOM 393 C C . LYS A 1 112 ? 75.324 115.118 88.540 1.00 20.73 152 LYS 11 C 1
ATOM 394 O O . LYS A 1 112 ? 74.687 116.032 89.079 1.00 20.73 152 LYS 11 O 1
ATOM 396 N N . ILE A 1 113 ? 74.949 114.576 87.378 1.00 20.75 153 ILE 11 N 1
ATOM 397 C CA . ILE A 1 113 ? 73.755 115.059 86.685 1.00 20.75 153 ILE 11 CA 1
ATOM 398 C C . ILE A 1 113 ? 72.560 115.046 87.629 1.00 20.75 153 ILE 11 C 1
ATOM 399 O O . ILE A 1 113 ? 71.872 116.057 87.811 1.00 20.75 153 ILE 11 O 1
ATOM 401 N N . LEU A 1 114 ? 72.319 113.904 88.263 1.00 21.18 154 LEU 11 N 1
ATOM 402 C CA . LEU A 1 114 ? 71.143 113.721 89.098 1.00 21.18 154 LEU 11 CA 1
ATOM 403 C C . LEU A 1 114 ? 71.313 114.309 90.484 1.00 21.18 154 LEU 11 C 1
ATOM 404 O O . LEU A 1 114 ? 70.437 114.127 91.333 1.00 21.18 154 LEU 11 O 1
ATOM 406 N N . THR A 1 115 ? 72.411 115.008 90.736 1.00 21.28 155 THR 11 N 1
ATOM 407 C CA . THR A 1 115 ? 72.654 115.576 92.053 1.00 21.28 155 THR 11 CA 1
ATOM 408 C C . THR A 1 115 ? 72.882 117.074 91.926 1.00 21.28 155 THR 11 C 1
ATOM 409 O O . THR A 1 115 ? 73.900 117.618 92.367 1.00 21.28 155 THR 11 O 1
ATOM 411 N N . GLY A 1 116 ? 71.960 117.750 91.252 1.00 20.68 156 GLY 11 N 1
ATOM 412 C CA . GLY A 1 116 ? 72.029 119.188 91.150 1.00 20.68 156 GLY 11 CA 1
ATOM 413 C C . GLY A 1 116 ? 73.206 119.688 90.359 1.00 20.68 156 GLY 11 C 1
ATOM 414 O O . GLY A 1 116 ? 73.589 120.853 90.507 1.00 20.68 156 GLY 11 O 1
ATOM 415 N N . ARG A 1 117 ? 73.810 118.839 89.538 1.00 20.63 157 ARG 11 N 1
ATOM 416 C CA . ARG A 1 117 ? 74.960 119.226 88.742 1.00 20.63 157 ARG 11 CA 1
ATOM 417 C C . ARG A 1 117 ? 74.806 118.795 87.291 1.00 20.63 157 ARG 11 C 1
ATOM 418 O O . ARG A 1 117 ? 75.761 118.328 86.671 1.00 20.63 157 ARG 11 O 1
ATOM 420 N N . ARG A 1 118 ? 73.601 118.929 86.743 1.00 20.02 158 ARG 11 N 1
ATOM 421 C CA . ARG A 1 118 ? 73.421 118.750 85.310 1.00 20.02 158 ARG 11 CA 1
ATOM 422 C C . ARG A 1 118 ? 73.818 120.019 84.570 1.00 20.02 158 ARG 11 C 1
ATOM 423 O O . ARG A 1 118 ? 74.435 119.960 83.503 1.00 20.02 158 ARG 11 O 1
ATOM 425 N N . GLY A 1 119 ? 73.468 121.174 85.129 1.00 19.42 159 GLY 11 N 1
ATOM 426 C CA . GLY A 1 119 ? 73.729 122.438 84.471 1.00 19.42 159 GLY 11 CA 1
ATOM 427 C C . GLY A 1 119 ? 75.166 122.911 84.540 1.00 19.42 159 GLY 11 C 1
ATOM 428 O O . GLY A 1 119 ? 75.497 123.974 84.006 1.00 19.42 159 GLY 11 O 1
ATOM 429 N N . LYS A 1 120 ? 76.035 122.137 85.190 1.00 19.20 160 LYS 11 N 1
ATOM 430 C CA . LYS A 1 120 ? 77.434 122.520 85.335 1.00 19.20 160 LYS 11 CA 1
ATOM 431 C C . LYS A 1 120 ? 78.377 121.719 84.445 1.00 19.20 160 LYS 11 C 1
ATOM 432 O O . LYS A 1 120 ? 79.575 122.020 84.414 1.00 19.20 160 LYS 11 O 1
ATOM 434 N N . MET A 1 121 ? 77.869 120.715 83.731 1.00 19.22 161 MET 11 N 1
ATOM 435 C CA . MET A 1 121 ? 78.659 119.861 82.850 1.00 19.22 161 MET 11 CA 1
ATOM 436 C C . MET A 1 121 ? 79.449 120.647 81.807 1.00 19.22 161 MET 11 C 1
ATOM 437 O O . MET A 1 121 ? 80.574 120.252 81.478 1.00 19.22 161 MET 11 O 1
ATOM 439 N N . PRO A 1 122 ? 78.917 121.748 81.244 1.00 19.07 162 PRO 11 N 1
ATOM 440 C CA . PRO A 1 122 ? 79.751 122.575 80.360 1.00 19.07 162 PRO 11 CA 1
ATOM 441 C C . PRO A 1 122 ? 80.911 123.262 81.069 1.00 19.07 162 PRO 11 C 1
ATOM 442 O O . PRO A 1 122 ? 81.642 124.043 80.452 1.00 19.07 162 PRO 11 O 1
ATOM 444 N N . THR A 1 123 ? 81.086 122.991 82.362 1.00 18.60 163 THR 11 N 1
ATOM 445 C CA . THR A 1 123 ? 82.206 123.535 83.110 1.00 18.60 163 THR 11 CA 1
ATOM 446 C C . THR A 1 123 ? 82.988 122.453 83.847 1.00 18.60 163 THR 11 C 1
ATOM 447 O O . THR A 1 123 ? 84.029 122.757 84.441 1.00 18.60 163 THR 11 O 1
ATOM 449 N N . MET A 1 124 ? 82.534 121.200 83.812 1.00 18.65 164 MET 11 N 1
ATOM 450 C CA . MET A 1 124 ? 83.296 120.110 84.407 1.00 18.65 164 MET 11 CA 1
ATOM 451 C C . MET A 1 124 ? 84.659 120.002 83.744 1.00 18.65 164 MET 11 C 1
ATOM 452 O O . MET A 1 124 ? 84.820 120.324 82.564 1.00 18.65 164 MET 11 O 1
ATOM 454 N N . ARG A 1 125 ? 85.653 119.586 84.525 1.00 18.18 165 ARG 11 N 1
ATOM 455 C CA . ARG A 1 125 ? 87.030 119.386 84.096 1.00 18.18 165 ARG 11 CA 1
ATOM 456 C C . ARG A 1 125 ? 87.725 120.703 83.772 1.00 18.18 165 ARG 11 C 1
ATOM 457 O O . ARG A 1 125 ? 88.949 120.722 83.603 1.00 18.18 165 ARG 11 O 1
ATOM 459 N N . GLN A 1 126 ? 86.995 121.810 83.714 1.00 18.07 166 GLN 11 N 1
ATOM 460 C CA . GLN A 1 126 ? 87.607 123.101 83.457 1.00 18.07 166 GLN 11 CA 1
ATOM 461 C C . GLN A 1 126 ? 88.096 123.724 84.755 1.00 18.07 166 GLN 11 C 1
ATOM 462 O O . GLN A 1 126 ? 87.832 123.224 85.850 1.00 18.07 166 GLN 11 O 1
ATOM 464 N N . THR A 1 127 ? 88.815 124.832 84.621 1.00 17.76 167 THR 11 N 1
ATOM 465 C CA . THR A 1 127 ? 89.212 125.604 85.789 1.00 17.76 167 THR 11 CA 1
ATOM 466 C C . THR A 1 127 ? 87.977 126.149 86.488 1.00 17.76 167 THR 11 C 1
ATOM 467 O O . THR A 1 127 ? 86.979 126.473 85.838 1.00 17.76 167 THR 11 O 1
ATOM 469 N N . ASN A 1 128 ? 88.038 126.207 87.819 1.00 17.95 168 ASN 11 N 1
ATOM 470 C CA . ASN A 1 128 ? 86.975 126.762 88.652 1.00 17.95 168 ASN 11 CA 1
ATOM 471 C C . ASN A 1 128 ? 85.701 125.930 88.560 1.00 17.95 168 ASN 11 C 1
ATOM 472 O O . ASN A 1 128 ? 84.695 126.262 89.193 1.00 17.95 168 ASN 11 O 1
ATOM 474 N N . GLY A 1 129 ? 85.735 124.847 87.791 1.00 17.98 169 GLY 11 N 1
ATOM 475 C CA . GLY A 1 129 ? 84.554 124.053 87.541 1.00 17.98 169 GLY 11 CA 1
ATOM 476 C C . GLY A 1 129 ? 84.547 122.760 88.332 1.00 17.98 169 GLY 11 C 1
ATOM 477 O O . GLY A 1 129 ? 85.107 122.644 89.422 1.00 17.98 169 GLY 11 O 1
ATOM 478 N N . LEU A 1 130 ? 83.889 121.763 87.751 1.00 18.55 170 LEU 11 N 1
ATOM 479 C CA . LEU A 1 130 ? 83.710 120.479 88.409 1.00 18.55 170 LEU 11 CA 1
ATOM 480 C C . LEU A 1 130 ? 84.932 119.589 88.222 1.00 18.55 170 LEU 11 C 1
ATOM 481 O O . LEU A 1 130 ? 85.616 119.641 87.197 1.00 18.55 170 LEU 11 O 1
ATOM 483 N N . SER A 1 131 ? 85.202 118.765 89.228 1.00 18.95 171 SER 11 N 1
ATOM 484 C CA . SER A 1 131 ? 86.211 117.734 89.074 1.00 18.95 171 SER 11 CA 1
ATOM 485 C C . SER A 1 131 ? 85.620 116.533 88.350 1.00 18.95 171 SER 11 C 1
ATOM 486 O O . SER A 1 131 ? 84.424 116.247 88.438 1.00 18.95 171 SER 11 O 1
ATOM 488 N N . GLY A 1 132 ? 86.475 115.821 87.630 1.00 19.87 172 GLY 11 N 1
ATOM 489 C CA . GLY A 1 132 ? 86.016 114.666 86.892 1.00 19.87 172 GLY 11 CA 1
ATOM 490 C C . GLY A 1 132 ? 85.658 113.477 87.751 1.00 19.87 172 GLY 11 C 1
ATOM 491 O O . GLY A 1 132 ? 85.307 112.416 87.229 1.00 19.87 172 GLY 11 O 1
ATOM 492 N N . PHE A 1 133 ? 85.731 113.633 89.070 1.00 20.09 173 PHE 11 N 1
ATOM 493 C CA . PHE A 1 133 ? 85.485 112.550 90.006 1.00 20.09 173 PHE 11 CA 1
ATOM 494 C C . PHE A 1 133 ? 84.701 113.100 91.187 1.00 20.09 173 PHE 11 C 1
ATOM 495 O O . PHE A 1 133 ? 84.655 114.311 91.415 1.00 20.09 173 PHE 11 O 1
ATOM 497 N N . THR A 1 134 ? 84.081 112.200 91.943 1.00 20.83 174 THR 11 N 1
ATOM 498 C CA . THR A 1 134 ? 83.368 112.612 93.141 1.00 20.83 174 THR 11 CA 1
ATOM 499 C C . THR A 1 134 ? 84.326 113.309 94.098 1.00 20.83 174 THR 11 C 1
ATOM 500 O O . THR A 1 134 ? 85.430 112.828 94.358 1.00 20.83 174 THR 11 O 1
ATOM 502 N N . LYS A 1 135 ? 83.907 114.468 94.596 1.00 20.81 175 LYS 11 N 1
ATOM 503 C CA . LYS A 1 135 ? 84.762 115.307 95.430 1.00 20.81 175 LYS 11 CA 1
ATOM 504 C C . LYS A 1 135 ? 83.960 115.714 96.656 1.00 20.81 175 LYS 11 C 1
ATOM 505 O O . LYS A 1 135 ? 83.092 116.584 96.560 1.00 20.81 175 LYS 11 O 1
ATOM 507 N N . ARG A 1 136 ? 84.264 115.096 97.802 1.00 20.91 176 ARG 11 N 1
ATOM 508 C CA . ARG A 1 136 ? 83.468 115.291 99.014 1.00 20.91 176 ARG 11 CA 1
ATOM 509 C C . ARG A 1 136 ? 83.291 116.765 99.340 1.00 20.91 176 ARG 11 C 1
ATOM 510 O O . ARG A 1 136 ? 82.199 117.206 99.717 1.00 20.91 176 ARG 11 O 1
ATOM 512 N N . GLY A 1 137 ? 84.353 117.547 99.190 1.00 20.76 177 GLY 11 N 1
ATOM 513 C CA . GLY A 1 137 ? 84.277 118.943 99.560 1.00 20.76 177 GLY 11 CA 1
ATOM 514 C C . GLY A 1 137 ? 83.607 119.839 98.545 1.00 20.76 177 GLY 11 C 1
ATOM 515 O O . GLY A 1 137 ? 84.048 120.979 98.370 1.00 20.76 177 GLY 11 O 1
ATOM 516 N N . GLU A 1 138 ? 82.561 119.363 97.873 1.00 20.95 178 GLU 11 N 1
ATOM 517 C CA . GLU A 1 138 ? 81.834 120.188 96.920 1.00 20.95 178 GLU 11 CA 1
ATOM 518 C C . GLU A 1 138 ? 80.368 120.362 97.313 1.00 20.95 178 GLU 11 C 1
ATOM 519 O O . GLU A 1 138 ? 79.938 121.491 97.575 1.00 20.95 178 GLU 11 O 1
ATOM 521 N N . SER A 1 139 ? 79.614 119.267 97.449 1.00 21.50 179 SER 11 N 1
ATOM 522 C CA . SER A 1 139 ? 78.185 119.322 97.734 1.00 21.50 179 SER 11 CA 1
ATOM 523 C C . SER A 1 139 ? 77.843 118.395 98.890 1.00 21.50 179 SER 11 C 1
ATOM 524 O O . SER A 1 139 ? 78.557 117.422 99.155 1.00 21.50 179 SER 11 O 1
ATOM 526 N N . GLU A 1 140 ? 76.725 118.700 99.558 1.00 22.26 180 GLU 11 N 1
ATOM 527 C CA . GLU A 1 140 ? 76.245 117.876 100.665 1.00 22.26 180 GLU 11 CA 1
ATOM 528 C C . GLU A 1 140 ? 76.109 116.412 100.281 1.00 22.26 180 GLU 11 C 1
ATOM 529 O O . GLU A 1 140 ? 76.263 115.536 101.138 1.00 22.26 180 GLU 11 O 1
ATOM 531 N N . HIS A 1 141 ? 75.822 116.118 99.019 1.00 22.42 181 HIS 11 N 1
ATOM 532 C CA . HIS A 1 141 ? 75.702 114.729 98.614 1.00 22.42 181 HIS 11 CA 1
ATOM 533 C C . HIS A 1 141 ? 77.014 114.153 98.115 1.00 22.42 181 HIS 11 C 1
ATOM 534 O O . HIS A 1 141 ? 77.082 112.949 97.847 1.00 22.42 181 HIS 11 O 1
ATOM 536 N N . ASP A 1 142 ? 78.051 114.974 97.982 1.00 21.68 182 ASP 11 N 1
ATOM 537 C CA . ASP A 1 142 ? 79.372 114.477 97.609 1.00 21.68 182 ASP 11 CA 1
ATOM 538 C C . ASP A 1 142 ? 79.942 113.784 98.834 1.00 21.68 182 ASP 11 C 1
ATOM 539 O O . ASP A 1 142 ? 80.494 114.407 99.741 1.00 21.68 182 ASP 11 O 1
ATOM 541 N N . CYS A 1 143 ? 79.788 112.463 98.849 1.00 22.65 183 CYS 11 N 1
ATOM 542 C CA . CYS A 1 143 ? 79.852 111.713 100.093 1.00 22.65 183 CYS 11 CA 1
ATOM 543 C C . CYS A 1 143 ? 81.284 111.536 100.567 1.00 22.65 183 CYS 11 C 1
ATOM 544 O O . CYS A 1 143 ? 81.593 111.785 101.737 1.00 22.65 183 CYS 11 O 1
ATOM 546 N N . PHE A 1 144 ? 82.168 111.092 99.677 1.00 21.78 184 PHE 11 N 1
ATOM 547 C CA . PHE A 1 144 ? 83.569 110.878 99.998 1.00 21.78 184 PHE 11 CA 1
ATOM 548 C C . PHE A 1 144 ? 84.375 110.979 98.713 1.00 21.78 184 PHE 11 C 1
ATOM 549 O O . PHE A 1 144 ? 84.300 110.108 97.842 1.00 21.78 184 PHE 11 O 1
ATOM 551 N N . GLY A 1 145 ? 85.145 112.059 98.606 1.00 21.17 185 GLY 11 N 1
ATOM 552 C CA . GLY A 1 145 ? 85.901 112.363 97.410 1.00 21.17 185 GLY 11 CA 1
ATOM 553 C C . GLY A 1 145 ? 86.884 111.285 97.017 1.00 21.17 185 GLY 11 C 1
ATOM 554 O O . GLY A 1 145 ? 87.920 111.107 97.661 1.00 21.17 185 GLY 11 O 1
ATOM 555 N N . THR A 1 146 ? 86.563 110.558 95.953 1.00 21.44 186 THR 11 N 1
ATOM 556 C CA . THR A 1 146 ? 87.426 109.497 95.466 1.00 21.44 186 THR 11 CA 1
ATOM 557 C C . THR A 1 146 ? 88.440 110.114 94.500 1.00 21.44 186 THR 11 C 1
ATOM 558 O O . THR A 1 146 ? 88.572 111.336 94.397 1.00 21.44 186 THR 11 O 1
ATOM 560 N N . GLY A 1 147 ? 89.168 109.270 93.779 1.00 20.96 187 GLY 11 N 1
ATOM 561 C CA . GLY A 1 147 ? 90.228 109.731 92.910 1.00 20.96 187 GLY 11 CA 1
ATOM 562 C C . GLY A 1 147 ? 91.340 108.711 92.808 1.00 20.96 187 GLY 11 C 1
ATOM 563 O O . GLY A 1 147 ? 92.297 108.895 92.053 1.00 20.96 187 GLY 11 O 1
ATOM 564 N N . HIS A 1 148 ? 91.227 107.634 93.579 1.00 21.08 188 HIS 11 N 1
ATOM 565 C CA . HIS A 1 148 ? 92.157 106.519 93.529 1.00 21.08 188 HIS 11 CA 1
ATOM 566 C C . HIS A 1 148 ? 91.389 105.219 93.697 1.00 21.08 188 HIS 11 C 1
ATOM 567 O O . HIS A 1 148 ? 90.464 105.130 94.508 1.00 21.08 188 HIS 11 O 1
ATOM 569 N N . SER A 1 149 ? 91.782 104.211 92.930 1.00 23.19 189 SER 11 N 1
ATOM 570 C CA . SER A 1 149 ? 90.990 102.996 92.843 1.00 23.19 189 SER 11 CA 1
ATOM 571 C C . SER A 1 149 ? 90.993 102.244 94.163 1.00 23.19 189 SER 11 C 1
ATOM 572 O O . SER A 1 149 ? 91.970 102.264 94.915 1.00 23.19 189 SER 11 O 1
ATOM 574 N N . SER A 1 150 ? 89.865 101.600 94.449 1.00 24.51 190 SER 11 N 1
ATOM 575 C CA . SER A 1 150 ? 89.684 100.690 95.571 1.00 24.51 190 SER 11 CA 1
ATOM 576 C C . SER A 1 150 ? 89.740 101.421 96.905 1.00 24.51 190 SER 11 C 1
ATOM 577 O O . SER A 1 150 ? 89.617 100.784 97.952 1.00 24.51 190 SER 11 O 1
ATOM 579 N N . THR A 1 151 ? 89.909 102.738 96.901 1.00 23.37 191 THR 11 N 1
ATOM 580 C CA . THR A 1 151 ? 90.081 103.512 98.122 1.00 23.37 191 THR 11 CA 1
ATOM 581 C C . THR A 1 151 ? 88.775 103.891 98.766 1.00 23.37 191 THR 11 C 1
ATOM 582 O O . THR A 1 151 ? 88.748 104.845 99.549 1.00 23.37 191 THR 11 O 1
ATOM 584 N N . THR A 1 152 ? 87.696 103.184 98.449 1.00 25.41 192 THR 11 N 1
ATOM 585 C CA . THR A 1 152 ? 86.352 103.611 98.827 1.00 25.41 192 THR 11 CA 1
ATOM 586 C C . THR A 1 152 ? 85.663 102.619 99.758 1.00 25.41 192 THR 11 C 1
ATOM 587 O O . THR A 1 152 ? 85.191 103.000 100.832 1.00 25.41 192 THR 11 O 1
ATOM 589 N N . ILE A 1 153 ? 85.597 101.348 99.356 1.00 27.46 193 ILE 11 N 1
ATOM 590 C CA . ILE A 1 153 ? 84.872 100.344 100.129 1.00 27.46 193 ILE 11 CA 1
ATOM 591 C C . ILE A 1 153 ? 85.308 100.342 101.584 1.00 27.46 193 ILE 11 C 1
ATOM 592 O O . ILE A 1 153 ? 84.510 100.052 102.482 1.00 27.46 193 ILE 11 O 1
ATOM 594 N N . SER A 1 154 ? 86.566 100.683 101.844 1.00 26.44 194 SER 11 N 1
ATOM 595 C CA . SER A 1 154 ? 87.030 100.830 103.215 1.00 26.44 194 SER 11 CA 1
ATOM 596 C C . SER A 1 154 ? 86.334 101.994 103.906 1.00 26.44 194 SER 11 C 1
ATOM 597 O O . SER A 1 154 ? 85.826 101.857 105.023 1.00 26.44 194 SER 11 O 1
ATOM 599 N N . ALA A 1 155 ? 86.299 103.157 103.255 1.00 26.11 195 ALA 11 N 1
ATOM 600 C CA . ALA A 1 155 ? 85.600 104.292 103.846 1.00 26.11 195 ALA 11 CA 1
ATOM 601 C C . ALA A 1 155 ? 84.108 104.024 103.961 1.00 26.11 195 ALA 11 C 1
ATOM 602 O O . ALA A 1 155 ? 83.454 104.533 104.874 1.00 26.11 195 ALA 11 O 1
ATOM 604 N N . GLY A 1 156 ? 83.553 103.225 103.050 1.00 27.44 196 GLY 11 N 1
ATOM 605 C CA . GLY A 1 156 ? 82.147 102.874 103.152 1.00 27.44 196 GLY 11 CA 1
ATOM 606 C C . GLY A 1 156 ? 81.863 102.001 104.355 1.00 27.44 196 GLY 11 C 1
ATOM 607 O O . GLY A 1 156 ? 80.899 102.225 105.091 1.00 27.44 196 GLY 11 O 1
ATOM 608 N N . LEU A 1 157 ? 82.711 101.004 104.584 1.00 28.49 197 LEU 11 N 1
ATOM 609 C CA . LEU A 1 157 ? 82.602 100.239 105.815 1.00 28.49 197 LEU 11 CA 1
ATOM 610 C C . LEU A 1 157 ? 82.777 101.134 107.031 1.00 28.49 197 LEU 11 C 1
ATOM 611 O O . LEU A 1 157 ? 82.086 100.954 108.041 1.00 28.49 197 LEU 11 O 1
ATOM 613 N N . GLY A 1 158 ? 83.685 102.104 106.949 1.00 26.67 198 GLY 11 N 1
ATOM 614 C CA . GLY A 1 158 ? 83.893 103.019 108.057 1.00 26.67 198 GLY 11 CA 1
ATOM 615 C C . GLY A 1 158 ? 82.651 103.814 108.394 1.00 26.67 198 GLY 11 C 1
ATOM 616 O O . GLY A 1 158 ? 82.238 103.883 109.552 1.00 26.67 198 GLY 11 O 1
ATOM 617 N N . MET A 1 159 ? 82.042 104.426 107.382 1.00 26.55 199 MET 11 N 1
ATOM 618 C CA . MET A 1 159 ? 80.780 105.125 107.591 1.00 26.55 199 MET 11 CA 1
ATOM 619 C C . MET A 1 159 ? 79.711 104.184 108.127 1.00 26.55 199 MET 11 C 1
ATOM 620 O O . MET A 1 159 ? 78.884 104.584 108.950 1.00 26.55 199 MET 11 O 1
ATOM 622 N N . ALA A 1 160 ? 79.717 102.925 107.686 1.00 28.66 200 ALA 11 N 1
ATOM 623 C CA . ALA A 1 160 ? 78.711 101.980 108.161 1.00 28.66 200 ALA 11 CA 1
ATOM 624 C C . ALA A 1 160 ? 78.820 101.756 109.664 1.00 28.66 200 ALA 11 C 1
ATOM 625 O O . ALA A 1 160 ? 77.845 101.948 110.407 1.00 28.66 200 ALA 11 O 1
ATOM 627 N N . VAL A 1 161 ? 79.997 101.344 110.137 1.00 28.00 201 VAL 11 N 1
ATOM 628 C CA . VAL A 1 161 ? 80.105 101.138 111.579 1.00 28.00 201 VAL 11 CA 1
ATOM 629 C C . VAL A 1 161 ? 79.949 102.446 112.334 1.00 28.00 201 VAL 11 C 1
ATOM 630 O O . VAL A 1 161 ? 79.378 102.453 113.430 1.00 28.00 201 VAL 11 O 1
ATOM 632 N N . GLY A 1 162 ? 80.390 103.571 111.767 1.00 27.38 202 GLY 11 N 1
ATOM 633 C CA . GLY A 1 162 ? 80.239 104.834 112.470 1.00 27.38 202 GLY 11 CA 1
ATOM 634 C C . GLY A 1 162 ? 78.786 105.211 112.685 1.00 27.38 202 GLY 11 C 1
ATOM 635 O O . GLY A 1 162 ? 78.391 105.605 113.786 1.00 27.38 202 GLY 11 O 1
ATOM 636 N N . ARG A 1 163 ? 77.970 105.093 111.638 1.00 28.73 203 ARG 11 N 1
ATOM 637 C CA . ARG A 1 163 ? 76.550 105.367 111.785 1.00 28.73 203 ARG 11 CA 1
ATOM 638 C C . ARG A 1 163 ? 75.884 104.363 112.713 1.00 28.73 203 ARG 11 C 1
ATOM 639 O O . ARG A 1 163 ? 74.923 104.709 113.409 1.00 28.73 203 ARG 11 O 1
ATOM 641 N N . ASP A 1 164 ? 76.368 103.120 112.749 1.00 28.48 204 ASP 11 N 1
ATOM 642 C CA . ASP A 1 164 ? 75.814 102.193 113.729 1.00 28.48 204 ASP 11 CA 1
ATOM 643 C C . ASP A 1 164 ? 76.279 102.528 115.138 1.00 28.48 204 ASP 11 C 1
ATOM 644 O O . ASP A 1 164 ? 75.667 102.084 116.115 1.00 28.48 204 ASP 11 O 1
ATOM 646 N N . LEU A 1 165 ? 77.348 103.309 115.258 1.00 26.74 205 LEU 11 N 1
ATOM 647 C CA . LEU A 1 165 ? 77.853 103.754 116.549 1.00 26.74 205 LEU 11 CA 1
ATOM 648 C C . LEU A 1 165 ? 77.193 105.040 117.019 1.00 26.74 205 LEU 11 C 1
ATOM 649 O O . LEU A 1 165 ? 77.107 105.278 118.229 1.00 26.74 205 LEU 11 O 1
ATOM 651 N N . LYS A 1 166 ? 76.740 105.881 116.095 1.00 26.31 206 LYS 11 N 1
ATOM 652 C CA . LYS A 1 166 ? 75.930 107.036 116.452 1.00 26.31 206 LYS 11 CA 1
ATOM 653 C C . LYS A 1 166 ? 74.453 106.696 116.569 1.00 26.31 206 LYS 11 C 1
ATOM 654 O O . LYS A 1 166 ? 73.632 107.609 116.697 1.00 26.31 206 LYS 11 O 1
ATOM 656 N N . GLY A 1 167 ? 74.097 105.417 116.503 1.00 27.29 207 GLY 11 N 1
ATOM 657 C CA . GLY A 1 167 ? 72.717 105.005 116.645 1.00 27.29 207 GLY 11 CA 1
ATOM 658 C C . GLY A 1 167 ? 71.892 105.223 115.396 1.00 27.29 207 GLY 11 C 1
ATOM 659 O O . GLY A 1 167 ? 70.773 104.712 115.292 1.00 27.29 207 GLY 11 O 1
ATOM 660 N N . LYS A 1 168 ? 72.431 105.979 114.443 1.00 27.75 208 LYS 11 N 1
ATOM 661 C CA . LYS A 1 168 ? 71.699 106.272 113.221 1.00 27.75 208 LYS 11 CA 1
ATOM 662 C C . LYS A 1 168 ? 71.407 104.990 112.455 1.00 27.75 208 LYS 11 C 1
ATOM 663 O O . LYS A 1 168 ? 72.081 103.971 112.621 1.00 27.75 208 LYS 11 O 1
ATOM 665 N N . ASN A 1 169 ? 70.381 105.045 111.613 1.00 29.56 209 ASN 11 N 1
ATOM 666 C CA . ASN A 1 169 ? 69.955 103.895 110.827 1.00 29.56 209 ASN 11 CA 1
ATOM 667 C C . ASN A 1 169 ? 69.867 104.336 109.377 1.00 29.56 209 ASN 11 C 1
ATOM 668 O O . ASN A 1 169 ? 68.790 104.699 108.897 1.00 29.56 209 ASN 11 O 1
ATOM 670 N N . ASN A 1 170 ? 70.998 104.291 108.683 1.00 29.22 210 ASN 11 N 1
ATOM 671 C CA . ASN A 1 170 ? 71.075 104.715 107.294 1.00 29.22 210 ASN 11 CA 1
ATOM 672 C C . ASN A 1 170 ? 71.500 103.522 106.453 1.00 29.22 210 ASN 11 C 1
ATOM 673 O O . ASN A 1 170 ? 71.637 102.400 106.951 1.00 29.22 210 ASN 11 O 1
ATOM 675 N N . ASN A 1 171 ? 71.732 103.757 105.170 1.00 29.74 211 ASN 11 N 1
ATOM 676 C CA . ASN A 1 171 ? 72.334 102.756 104.306 1.00 29.74 211 ASN 11 CA 1
ATOM 677 C C . ASN A 1 171 ? 73.578 103.372 103.693 1.00 29.74 211 ASN 11 C 1
ATOM 678 O O . ASN A 1 171 ? 73.579 104.555 103.340 1.00 29.74 211 ASN 11 O 1
ATOM 680 N N . VAL A 1 172 ? 74.637 102.598 103.620 1.00 30.06 212 VAL 11 N 1
ATOM 681 C CA . VAL A 1 172 ? 75.892 103.050 103.038 1.00 30.06 212 VAL 11 CA 1
ATOM 682 C C . VAL A 1 172 ? 76.249 102.124 101.893 1.00 30.06 212 VAL 11 C 1
ATOM 683 O O . VAL A 1 172 ? 76.431 100.917 102.077 1.00 30.06 212 VAL 11 O 1
ATOM 685 N N . VAL A 1 173 ? 76.358 102.697 100.703 1.00 29.56 213 VAL 11 N 1
ATOM 686 C CA . VAL A 1 173 ? 76.565 101.938 99.485 1.00 29.56 213 VAL 11 CA 1
ATOM 687 C C . VAL A 1 173 ? 77.928 102.301 98.914 1.00 29.56 213 VAL 11 C 1
ATOM 688 O O . VAL A 1 173 ? 78.291 103.470 98.820 1.00 29.56 213 VAL 11 O 1
ATOM 690 N N . ALA A 1 174 ? 78.687 101.273 98.536 1.00 30.85 214 ALA 11 N 1
ATOM 691 C CA . ALA A 1 174 ? 79.975 101.487 97.881 1.00 30.85 214 ALA 11 CA 1
ATOM 692 C C . ALA A 1 174 ? 79.865 100.877 96.482 1.00 30.85 214 ALA 11 C 1
ATOM 693 O O . ALA A 1 174 ? 79.644 99.677 96.337 1.00 30.85 214 ALA 11 O 1
ATOM 695 N N . VAL A 1 175 ? 79.998 101.722 95.468 1.00 29.23 215 VAL 11 N 1
ATOM 696 C CA . VAL A 1 175 ? 80.003 101.245 94.094 1.00 29.23 215 VAL 11 CA 1
ATOM 697 C C . VAL A 1 175 ? 81.425 101.229 93.572 1.00 29.23 215 VAL 11 C 1
ATOM 698 O O . VAL A 1 175 ? 82.153 102.220 93.677 1.00 29.23 215 VAL 11 O 1
ATOM 700 N N . ILE A 1 176 ? 81.830 100.104 93.001 1.00 30.19 216 ILE 11 N 1
ATOM 701 C CA . ILE A 1 176 ? 83.148 99.981 92.399 1.00 30.19 216 ILE 11 CA 1
ATOM 702 C C . ILE A 1 176 ? 83.038 99.097 91.176 1.00 30.19 216 ILE 11 C 1
ATOM 703 O O . ILE A 1 176 ? 82.027 98.418 90.978 1.00 30.19 216 ILE 11 O 1
ATOM 705 N N . GLY A 1 177 ? 84.071 99.103 90.365 1.00 29.66 217 GLY 11 N 1
ATOM 706 C CA . GLY A 1 177 ? 84.152 98.155 89.287 1.00 29.66 217 GLY 11 CA 1
ATOM 707 C C . GLY A 1 177 ? 85.210 97.111 89.543 1.00 29.66 217 GLY 11 C 1
ATOM 708 O O . GLY A 1 177 ? 86.026 97.230 90.456 1.00 29.66 217 GLY 11 O 1
ATOM 709 N N . ASP A 1 178 ? 85.173 96.060 88.727 1.00 29.60 218 ASP 11 N 1
ATOM 710 C CA . ASP A 1 178 ? 86.249 95.083 88.723 1.00 29.60 218 ASP 11 CA 1
ATOM 711 C C . ASP A 1 178 ? 87.617 95.738 88.725 1.00 29.60 218 ASP 11 C 1
ATOM 712 O O . ASP A 1 178 ? 88.546 95.193 89.326 1.00 29.60 218 ASP 11 O 1
ATOM 714 N N . GLY A 1 179 ? 87.747 96.906 88.091 1.00 28.06 219 GLY 11 N 1
ATOM 715 C CA . GLY A 1 179 ? 88.972 97.676 88.164 1.00 28.06 219 GLY 11 CA 1
ATOM 716 C C . GLY A 1 179 ? 89.407 98.004 89.574 1.00 28.06 219 GLY 11 C 1
ATOM 717 O O . GLY A 1 179 ? 90.603 98.165 89.822 1.00 28.06 219 GLY 11 O 1
ATOM 718 N N . ALA A 1 180 ? 88.468 98.119 90.504 1.00 27.70 220 ALA 11 N 1
ATOM 719 C CA . ALA A 1 180 ? 88.830 98.306 91.899 1.00 27.70 220 ALA 11 CA 1
ATOM 720 C C . ALA A 1 180 ? 88.825 97.008 92.688 1.00 27.70 220 ALA 11 C 1
ATOM 721 O O . ALA A 1 180 ? 89.125 97.029 93.884 1.00 27.70 220 ALA 11 O 1
ATOM 723 N N . MET A 1 181 ? 88.492 95.888 92.050 1.00 29.70 221 MET 11 N 1
ATOM 724 C CA . MET A 1 181 ? 88.455 94.615 92.759 1.00 29.70 221 MET 11 CA 1
ATOM 725 C C . MET A 1 181 ? 89.847 93.996 92.858 1.00 29.70 221 MET 11 C 1
ATOM 726 O O . MET A 1 181 ? 90.078 93.090 93.666 1.00 29.70 221 MET 11 O 1
ATOM 728 N N . THR A 1 182 ? 90.798 94.487 92.059 1.00 27.43 222 THR 11 N 1
ATOM 729 C CA . THR A 1 182 ? 92.117 93.863 92.017 1.00 27.43 222 THR 11 CA 1
ATOM 730 C C . THR A 1 182 ? 93.004 94.329 93.163 1.00 27.43 222 THR 11 C 1
ATOM 731 O O . THR A 1 182 ? 93.760 93.534 93.730 1.00 27.43 222 THR 11 O 1
ATOM 733 N N . ALA A 1 183 ? 92.926 95.607 93.521 1.00 26.88 223 ALA 11 N 1
ATOM 734 C CA . ALA A 1 183 ? 93.890 96.188 94.444 1.00 26.88 223 ALA 11 CA 1
ATOM 735 C C . ALA A 1 183 ? 93.760 95.581 95.839 1.00 26.88 223 ALA 11 C 1
ATOM 736 O O . ALA A 1 183 ? 92.921 94.715 96.099 1.00 26.88 223 ALA 11 O 1
ATOM 738 N N . GLY A 1 184 ? 94.622 96.044 96.744 1.00 27.49 224 GLY 11 N 1
ATOM 739 C CA . GLY A 1 184 ? 94.661 95.461 98.072 1.00 27.49 224 GLY 11 CA 1
ATOM 740 C C . GLY A 1 184 ? 93.589 95.996 98.998 1.00 27.49 224 GLY 11 C 1
ATOM 741 O O . GLY A 1 184 ? 92.874 95.216 99.636 1.00 27.49 224 GLY 11 O 1
ATOM 742 N N . GLN A 1 185 ? 93.453 97.324 99.071 1.00 26.42 225 GLN 11 N 1
ATOM 743 C CA . GLN A 1 185 ? 92.478 97.938 99.965 1.00 26.42 225 GLN 11 CA 1
ATOM 744 C C . GLN A 1 185 ? 91.118 97.285 99.827 1.00 26.42 225 GLN 11 C 1
ATOM 745 O O . GLN A 1 185 ? 90.458 97.003 100.828 1.00 26.42 225 GLN 11 O 1
ATOM 747 N N . ALA A 1 186 ? 90.693 97.015 98.598 1.00 28.97 226 ALA 11 N 1
ATOM 748 C CA . ALA A 1 186 ? 89.407 96.367 98.391 1.00 28.97 226 ALA 11 CA 1
ATOM 749 C C . ALA A 1 186 ? 89.354 95.029 99.107 1.00 28.97 226 ALA 11 C 1
ATOM 750 O O . ALA A 1 186 ? 88.453 94.793 99.914 1.00 28.97 226 ALA 11 O 1
ATOM 752 N N . TYR A 1 187 ? 90.318 94.151 98.831 1.00 30.76 227 TYR 11 N 1
ATOM 753 C CA . TYR A 1 187 ? 90.298 92.814 99.416 1.00 30.76 227 TYR 11 CA 1
ATOM 754 C C . TYR A 1 187 ? 90.313 92.877 100.936 1.00 30.76 227 TYR 11 C 1
ATOM 755 O O . TYR A 1 187 ? 89.477 92.257 101.606 1.00 30.76 227 TYR 11 O 1
ATOM 757 N N . GLU A 1 188 ? 91.259 93.629 101.500 1.00 29.02 228 GLU 11 N 1
ATOM 758 C CA . GLU A 1 188 ? 91.385 93.668 102.951 1.00 29.02 228 GLU 11 CA 1
ATOM 759 C C . GLU A 1 188 ? 90.151 94.280 103.599 1.00 29.02 228 GLU 11 C 1
ATOM 760 O O . GLU A 1 188 ? 89.597 93.714 104.549 1.00 29.02 228 GLU 11 O 1
ATOM 762 N N . ALA A 1 189 ? 89.701 95.431 103.096 1.00 30.71 229 ALA 11 N 1
ATOM 763 C CA . ALA A 1 189 ? 88.545 96.091 103.674 1.00 30.71 229 ALA 11 CA 1
ATOM 764 C C . ALA A 1 189 ? 87.308 95.222 103.566 1.00 30.71 229 ALA 11 C 1
ATOM 765 O O . ALA A 1 189 ? 86.510 95.163 104.500 1.00 30.71 229 ALA 11 O 1
ATOM 767 N N . MET A 1 190 ? 87.127 94.537 102.446 1.00 35.44 230 MET 11 N 1
ATOM 768 C CA . MET A 1 190 ? 85.918 93.753 102.281 1.00 35.44 230 MET 11 CA 1
ATOM 769 C C . MET A 1 190 ? 85.944 92.504 103.145 1.00 35.44 230 MET 11 C 1
ATOM 770 O O . MET A 1 190 ? 84.903 92.102 103.679 1.00 35.44 230 MET 11 O 1
ATOM 772 N N . ASN A 1 191 ? 87.117 91.897 103.323 1.00 37.12 231 ASN 11 N 1
ATOM 773 C CA . ASN A 1 191 ? 87.236 90.827 104.303 1.00 37.12 231 ASN 11 CA 1
ATOM 774 C C . ASN A 1 191 ? 86.879 91.328 105.693 1.00 37.12 231 ASN 11 C 1
ATOM 775 O O . ASN A 1 191 ? 86.065 90.717 106.398 1.00 37.12 231 ASN 11 O 1
ATOM 777 N N . ASN A 1 192 ? 87.474 92.448 106.101 1.00 33.96 232 ASN 11 N 1
ATOM 778 C CA . ASN A 1 192 ? 87.199 92.980 107.428 1.00 33.96 232 ASN 11 CA 1
ATOM 779 C C . ASN A 1 192 ? 85.736 93.357 107.591 1.00 33.96 232 ASN 11 C 1
ATOM 780 O O . ASN A 1 192 ? 85.187 93.254 108.692 1.00 33.96 232 ASN 11 O 1
ATOM 782 N N . ALA A 1 193 ? 85.097 93.801 106.513 1.00 36.43 233 ALA 11 N 1
ATOM 783 C CA . ALA A 1 193 ? 83.675 94.098 106.557 1.00 36.43 233 ALA 11 CA 1
ATOM 784 C C . ALA A 1 193 ? 82.878 92.832 106.805 1.00 36.43 233 ALA 11 C 1
ATOM 785 O O . ALA A 1 193 ? 82.110 92.746 107.769 1.00 36.43 233 ALA 11 O 1
ATOM 787 N N . GLY A 1 194 ? 83.057 91.828 105.947 1.00 39.62 234 GLY 11 N 1
ATOM 788 C CA . GLY A 1 194 ? 82.422 90.550 106.196 1.00 39.62 234 GLY 11 CA 1
ATOM 789 C C . GLY A 1 194 ? 82.668 90.008 107.583 1.00 39.62 234 GLY 11 C 1
ATOM 790 O O . GLY A 1 194 ? 81.862 89.222 108.087 1.00 39.62 234 GLY 11 O 1
ATOM 791 N N . TYR A 1 195 ? 83.765 90.423 108.211 1.00 37.47 235 TYR 11 N 1
ATOM 792 C CA . TYR A 1 195 ? 84.000 90.053 109.600 1.00 37.47 235 TYR 11 CA 1
ATOM 793 C C . TYR A 1 195 ? 83.113 90.855 110.544 1.00 37.47 235 TYR 11 C 1
ATOM 794 O O . TYR A 1 195 ? 82.372 90.281 111.348 1.00 37.47 235 TYR 11 O 1
ATOM 796 N N . LEU A 1 196 ? 83.172 92.185 110.457 1.00 37.21 236 LEU 11 N 1
ATOM 797 C CA . LEU A 1 196 ? 82.476 93.035 111.417 1.00 37.21 236 LEU 11 CA 1
ATOM 798 C C . LEU A 1 196 ? 80.963 92.929 111.325 1.00 37.21 236 LEU 11 C 1
ATOM 799 O O . LEU A 1 196 ? 80.276 93.373 112.251 1.00 37.21 236 LEU 11 O 1
ATOM 801 N N . ASP A 1 197 ? 80.430 92.373 110.237 1.00 40.66 237 ASP 11 N 1
ATOM 802 C CA . ASP A 1 197 ? 78.989 92.301 110.011 1.00 40.66 237 ASP 11 CA 1
ATOM 803 C C . ASP A 1 197 ? 78.329 93.670 110.106 1.00 40.66 237 ASP 11 C 1
ATOM 804 O O . ASP A 1 197 ? 77.128 93.767 110.376 1.00 40.66 237 ASP 11 O 1
ATOM 806 N N . SER A 1 198 ? 79.103 94.733 109.899 1.00 38.12 238 SER 11 N 1
ATOM 807 C CA . SER A 1 198 ? 78.527 96.067 109.860 1.00 38.12 238 SER 11 CA 1
ATOM 808 C C . SER A 1 198 ? 77.610 96.183 108.654 1.00 38.12 238 SER 11 C 1
ATOM 809 O O . SER A 1 198 ? 77.977 95.806 107.538 1.00 38.12 238 SER 11 O 1
ATOM 811 N N . ASP A 1 199 ? 76.406 96.687 108.885 1.00 38.35 239 ASP 11 N 1
ATOM 812 C CA . ASP A 1 199 ? 75.423 96.782 107.818 1.00 38.35 239 ASP 11 CA 1
ATOM 813 C C . ASP A 1 199 ? 75.899 97.789 106.780 1.00 38.35 239 ASP 11 C 1
ATOM 814 O O . ASP A 1 199 ? 75.935 98.994 107.047 1.00 38.35 239 ASP 11 O 1
ATOM 816 N N . MET A 1 200 ? 76.284 97.298 105.601 1.00 36.77 240 MET 11 N 1
ATOM 817 C CA . MET A 1 200 ? 76.773 98.180 104.549 1.00 36.77 240 MET 11 CA 1
ATOM 818 C C . MET A 1 200 ? 76.519 97.574 103.177 1.00 36.77 240 MET 11 C 1
ATOM 819 O O . MET A 1 200 ? 76.141 96.406 103.064 1.00 36.77 240 MET 11 O 1
ATOM 821 N N . ILE A 1 201 ? 76.743 98.366 102.134 1.00 35.23 241 ILE 11 N 1
ATOM 822 C CA . ILE A 1 201 ? 76.497 97.950 100.760 1.00 35.23 241 ILE 11 CA 1
ATOM 823 C C . ILE A 1 201 ? 77.770 98.124 99.944 1.00 35.23 241 ILE 11 C 1
ATOM 824 O O . ILE A 1 201 ? 78.486 99.125 100.071 1.00 35.23 241 ILE 11 O 1
ATOM 826 N N . VAL A 1 202 ? 78.043 97.141 99.088 1.00 37.35 242 VAL 11 N 1
ATOM 827 C CA . VAL A 1 202 ? 79.136 97.215 98.131 1.00 37.35 242 VAL 11 CA 1
ATOM 828 C C . VAL A 1 202 ? 78.570 96.953 96.745 1.00 37.35 242 VAL 11 C 1
ATOM 829 O O . VAL A 1 202 ? 77.637 96.166 96.575 1.00 37.35 242 VAL 11 O 1
ATOM 831 N N . ILE A 1 203 ? 79.115 97.642 95.747 1.00 34.72 243 ILE 11 N 1
ATOM 832 C CA . ILE A 1 203 ? 78.643 97.448 94.384 1.00 34.72 243 ILE 11 CA 1
ATOM 833 C C . ILE A 1 203 ? 79.803 97.249 93.422 1.00 34.72 243 ILE 11 C 1
ATOM 834 O O . ILE A 1 203 ? 80.593 98.167 93.181 1.00 34.72 243 ILE 11 O 1
ATOM 836 N N . LEU A 1 204 ? 79.901 96.044 92.866 1.00 35.84 244 LEU 11 N 1
ATOM 837 C CA . LEU A 1 204 ? 80.876 95.723 91.837 1.00 35.84 244 LEU 11 CA 1
ATOM 838 C C . LEU A 1 204 ? 80.268 95.953 90.463 1.00 35.84 244 LEU 11 C 1
ATOM 839 O O . LEU A 1 204 ? 79.048 95.944 90.294 1.00 35.84 244 LEU 11 O 1
ATOM 841 N N . ASN A 1 205 ? 81.132 96.133 89.471 1.00 32.89 245 ASN 11 N 1
ATOM 842 C CA . ASN A 1 205 ? 80.708 96.582 88.156 1.00 32.89 245 ASN 11 CA 1
ATOM 843 C C . ASN A 1 205 ? 81.421 95.765 87.083 1.00 32.89 245 ASN 11 C 1
ATOM 844 O O . ASN A 1 205 ? 82.377 95.035 87.361 1.00 32.89 245 ASN 11 O 1
ATOM 846 N N . ASP A 1 206 ? 80.937 95.887 85.841 1.00 31.39 246 ASP 11 N 1
ATOM 847 C CA . ASP A 1 206 ? 81.617 95.338 84.669 1.00 31.39 246 ASP 11 CA 1
ATOM 848 C C . ASP A 1 206 ? 81.785 93.823 84.704 1.00 31.39 246 ASP 11 C 1
ATOM 849 O O . ASP A 1 206 ? 82.910 93.331 84.832 1.00 31.39 246 ASP 11 O 1
ATOM 851 N N . ASN A 1 207 ? 80.679 93.079 84.608 1.00 33.89 247 ASN 11 N 1
ATOM 852 C CA . ASN A 1 207 ? 80.751 91.619 84.623 1.00 33.89 247 ASN 11 CA 1
ATOM 853 C C . ASN A 1 207 ? 81.737 91.079 83.597 1.00 33.89 247 ASN 11 C 1
ATOM 854 O O . ASN A 1 207 ? 82.441 90.098 83.859 1.00 33.89 247 ASN 11 O 1
ATOM 856 N N . LYS A 1 208 ? 81.805 91.699 82.421 1.00 32.19 248 LYS 11 N 1
ATOM 857 C CA . LYS A 1 208 ? 82.648 91.196 81.350 1.00 32.19 248 LYS 11 CA 1
ATOM 858 C C . LYS A 1 208 ? 84.104 91.570 81.542 1.00 32.19 248 LYS 11 C 1
ATOM 859 O O . LYS A 1 208 ? 84.876 91.543 80.579 1.00 32.19 248 LYS 11 O 1
ATOM 861 N N . GLN A 1 209 ? 84.478 91.953 82.759 1.00 30.99 249 GLN 11 N 1
ATOM 862 C CA . GLN A 1 209 ? 85.867 92.032 83.187 1.00 30.99 249 GLN 11 CA 1
ATOM 863 C C . GLN A 1 209 ? 86.632 93.137 82.474 1.00 30.99 249 GLN 11 C 1
ATOM 864 O O . GLN A 1 209 ? 87.843 93.279 82.661 1.00 30.99 249 GLN 11 O 1
ATOM 866 N N . VAL A 1 210 ? 85.948 93.934 81.661 1.00 29.02 250 VAL 11 N 1
ATOM 867 C CA . VAL A 1 210 ? 86.545 95.180 81.207 1.00 29.02 250 VAL 11 CA 1
ATOM 868 C C . VAL A 1 210 ? 86.551 96.113 82.410 1.00 29.02 250 VAL 11 C 1
ATOM 869 O O . VAL A 1 210 ? 85.560 96.210 83.135 1.00 29.02 250 VAL 11 O 1
ATOM 871 N N . SER A 1 211 ? 87.681 96.764 82.660 1.00 27.31 251 SER 11 N 1
ATOM 872 C CA . SER A 1 211 ? 87.947 97.303 83.989 1.00 27.31 251 SER 11 CA 1
ATOM 873 C C . SER A 1 211 ? 87.322 98.679 84.201 1.00 27.31 251 SER 11 C 1
ATOM 874 O O . SER A 1 211 ? 86.756 99.279 83.284 1.00 27.31 251 SER 11 O 1
ATOM 876 N N . LEU A 1 212 ? 87.416 99.163 85.440 1.00 25.12 252 LEU 11 N 1
ATOM 877 C CA . LEU A 1 212 ? 87.176 100.570 85.715 1.00 25.12 252 LEU 11 CA 1
ATOM 878 C C . LEU A 1 212 ? 88.457 101.221 86.229 1.00 25.12 252 LEU 11 C 1
ATOM 879 O O . LEU A 1 212 ? 88.763 101.144 87.421 1.00 25.12 252 LEU 11 O 1
ATOM 881 N N . PRO A 1 213 ? 89.215 101.864 85.352 1.00 22.16 253 PRO 11 N 1
ATOM 882 C CA . PRO A 1 213 ? 90.602 102.209 85.656 1.00 22.16 253 PRO 11 CA 1
ATOM 883 C C . PRO A 1 213 ? 90.781 103.588 86.269 1.00 22.16 253 PRO 11 C 1
ATOM 884 O O . PRO A 1 213 ? 89.835 104.292 86.619 1.00 22.16 253 PRO 11 O 1
ATOM 886 N N . THR A 1 214 ? 92.053 103.940 86.404 1.00 19.90 254 THR 11 N 1
ATOM 887 C CA . THR A 1 214 ? 92.556 105.253 86.774 1.00 19.90 254 THR 11 CA 1
ATOM 888 C C . THR A 1 214 ? 92.145 106.294 85.734 1.00 19.90 254 THR 11 C 1
ATOM 889 O O . THR A 1 214 ? 91.654 105.953 84.656 1.00 19.90 254 THR 11 O 1
ATOM 891 N N . ALA A 1 215 ? 92.334 107.574 86.074 1.00 18.83 255 ALA 11 N 1
ATOM 892 C CA . ALA A 1 215 ? 91.934 108.675 85.199 1.00 18.83 255 ALA 11 CA 1
ATOM 893 C C . ALA A 1 215 ? 92.544 108.574 83.804 1.00 18.83 255 ALA 11 C 1
ATOM 894 O O . ALA A 1 215 ? 91.819 108.487 82.806 1.00 18.83 255 ALA 11 O 1
ATOM 896 N N . THR A 1 216 ? 93.878 108.605 83.708 1.00 17.80 256 THR 11 N 1
ATOM 897 C CA . THR A 1 216 ? 94.489 108.924 82.418 1.00 17.80 256 THR 11 CA 1
ATOM 898 C C . THR A 1 216 ? 94.900 107.689 81.621 1.00 17.80 256 THR 11 C 1
ATOM 899 O O . THR A 1 216 ? 95.818 107.777 80.796 1.00 17.80 256 THR 11 O 1
ATOM 901 N N . LEU A 1 217 ? 94.262 106.540 81.845 1.00 17.75 257 LEU 11 N 1
ATOM 902 C CA . LEU A 1 217 ? 94.488 105.394 80.972 1.00 17.75 257 LEU 11 CA 1
ATOM 903 C C . LEU A 1 217 ? 93.899 105.663 79.592 1.00 17.75 257 LEU 11 C 1
ATOM 904 O O . LEU A 1 217 ? 92.679 105.671 79.407 1.00 17.75 257 LEU 11 O 1
ATOM 906 N N . ASP A 1 218 ? 94.780 105.882 78.616 1.00 17.25 258 ASP 11 N 1
ATOM 907 C CA . ASP A 1 218 ? 94.336 106.128 77.250 1.00 17.25 258 ASP 11 CA 1
ATOM 908 C C . ASP A 1 218 ? 93.814 104.842 76.621 1.00 17.25 258 ASP 11 C 1
ATOM 909 O O . ASP A 1 218 ? 92.855 104.865 75.841 1.00 17.25 258 ASP 11 O 1
ATOM 911 N N . GLY A 1 219 ? 94.433 103.712 76.960 1.00 17.29 259 GLY 11 N 1
ATOM 912 C CA . GLY A 1 219 ? 94.003 102.425 76.471 1.00 17.29 259 GLY 11 CA 1
ATOM 913 C C . GLY A 1 219 ? 94.700 101.273 77.164 1.00 17.29 259 GLY 11 C 1
ATOM 914 O O . GLY A 1 219 ? 95.927 101.245 77.303 1.00 17.29 259 GLY 11 O 1
ATOM 915 N N . PRO A 1 220 ? 93.922 100.305 77.633 1.00 17.44 260 PRO 11 N 1
ATOM 916 C CA . PRO A 1 220 ? 94.518 99.065 78.129 1.00 17.44 260 PRO 11 CA 1
ATOM 917 C C . PRO A 1 220 ? 94.679 98.064 76.999 1.00 17.44 260 PRO 11 C 1
ATOM 918 O O . PRO A 1 220 ? 94.183 98.273 75.890 1.00 17.44 260 PRO 11 O 1
ATOM 920 N N . SER A 1 221 ? 95.370 96.967 77.283 1.00 17.32 261 SER 11 N 1
ATOM 921 C CA . SER A 1 221 ? 95.535 95.909 76.298 1.00 17.32 261 SER 11 CA 1
ATOM 922 C C . SER A 1 221 ? 94.195 95.215 76.085 1.00 17.32 261 SER 11 C 1
ATOM 923 O O . SER A 1 221 ? 93.609 94.692 77.041 1.00 17.32 261 SER 11 O 1
ATOM 925 N N . PRO A 1 222 ? 93.678 95.191 74.862 1.00 17.40 262 PRO 11 N 1
ATOM 926 C CA . PRO A 1 222 ? 92.343 94.635 74.631 1.00 17.40 262 PRO 11 CA 1
ATOM 927 C C . PRO A 1 222 ? 92.354 93.124 74.746 1.00 17.40 262 PRO 11 C 1
ATOM 928 O O . PRO A 1 222 ? 93.082 92.441 74.010 1.00 17.40 262 PRO 11 O 1
ATOM 930 N N . PRO A 1 223 ? 91.562 92.559 75.659 1.00 17.33 263 PRO 11 N 1
ATOM 931 C CA . PRO A 1 223 ? 91.410 91.101 75.724 1.00 17.33 263 PRO 11 CA 1
ATOM 932 C C . PRO A 1 223 ? 90.532 90.565 74.599 1.00 17.33 263 PRO 11 C 1
ATOM 933 O O . PRO A 1 223 ? 89.875 91.327 73.884 1.00 17.33 263 PRO 11 O 1
ATOM 935 N N . VAL A 1 224 ? 90.518 89.244 74.439 1.00 17.21 264 VAL 11 N 1
ATOM 936 C CA . VAL A 1 224 ? 89.736 88.623 73.377 1.00 17.21 264 VAL 11 CA 1
ATOM 937 C C . VAL A 1 224 ? 88.487 87.986 73.968 1.00 17.21 264 VAL 11 C 1
ATOM 938 O O . VAL A 1 224 ? 87.500 87.746 73.262 1.00 17.21 264 VAL 11 O 1
ATOM 940 N N . GLY A 1 225 ? 88.522 87.708 75.268 1.00 17.02 265 GLY 11 N 1
ATOM 941 C CA . GLY A 1 225 ? 87.389 87.111 75.949 1.00 17.02 265 GLY 11 CA 1
ATOM 942 C C . GLY A 1 225 ? 86.242 88.078 76.167 1.00 17.02 265 GLY 11 C 1
ATOM 943 N N . SER A 1 278 ? 81.493 83.227 88.298 1.00 58.02 318 SER 11 N 1
ATOM 944 C CA . SER A 1 278 ? 81.078 83.590 89.679 1.00 58.02 318 SER 11 CA 1
ATOM 945 C C . SER A 1 278 ? 82.276 84.119 90.474 1.00 58.02 318 SER 11 C 1
ATOM 946 O O . SER A 1 278 ? 83.384 83.566 90.314 1.00 58.02 318 SER 11 O 1
ATOM 948 N N . SER A 1 279 ? 82.056 85.149 91.299 1.00 60.57 319 SER 11 N 1
ATOM 949 C CA . SER A 1 279 ? 83.145 85.751 92.115 1.00 60.57 319 SER 11 CA 1
ATOM 950 C C . SER A 1 279 ? 82.915 85.416 93.593 1.00 60.57 319 SER 11 C 1
ATOM 951 O O . SER A 1 279 ? 82.179 86.175 94.257 1.00 60.57 319 SER 11 O 1
ATOM 953 N N . LEU A 1 280 ? 83.532 84.337 94.087 1.00 53.06 320 LEU 11 N 1
ATOM 954 C CA . LEU A 1 280 ? 83.277 83.875 95.477 1.00 53.06 320 LEU 11 CA 1
ATOM 955 C C . LEU A 1 280 ? 83.868 84.856 96.477 1.00 53.06 320 LEU 11 C 1
ATOM 956 O O . LEU A 1 280 ? 85.058 84.725 96.815 1.00 53.06 320 LEU 11 O 1
ATOM 958 N N . PHE A 1 281 ? 83.038 85.786 96.937 1.00 52.18 321 PHE 11 N 1
ATOM 959 C CA . PHE A 1 281 ? 83.502 86.769 97.941 1.00 52.18 321 PHE 11 CA 1
ATOM 960 C C . PHE A 1 281 ? 82.854 86.385 99.273 1.00 52.18 321 PHE 11 C 1
ATOM 961 O O . PHE A 1 281 ? 82.681 87.253 100.146 1.00 52.18 321 PHE 11 O 1
ATOM 963 N N . GLU A 1 282 ? 82.515 85.101 99.414 1.00 61.76 322 GLU 11 N 1
ATOM 964 C CA . GLU A 1 282 ? 81.944 84.605 100.689 1.00 61.76 322 GLU 11 CA 1
ATOM 965 C C . GLU A 1 282 ? 83.093 84.327 101.650 1.00 61.76 322 GLU 11 C 1
ATOM 966 O O . GLU A 1 282 ? 82.882 84.398 102.858 1.00 61.76 322 GLU 11 O 1
ATOM 968 N N . GLU A 1 283 ? 84.284 84.060 101.122 1.00 56.33 323 GLU 11 N 1
ATOM 969 C CA . GLU A 1 283 ? 85.433 83.891 102.039 1.00 56.33 323 GLU 11 CA 1
ATOM 970 C C . GLU A 1 283 ? 85.803 85.286 102.534 1.00 56.33 323 GLU 11 C 1
ATOM 971 O O . GLU A 1 283 ? 86.454 85.391 103.585 1.00 56.33 323 GLU 11 O 1
ATOM 973 N N . LEU A 1 284 ? 85.369 86.315 101.806 1.00 48.03 324 LEU 11 N 1
ATOM 974 C CA . LEU A 1 284 ? 85.583 87.696 102.290 1.00 48.03 324 LEU 11 CA 1
ATOM 975 C C . LEU A 1 284 ? 84.438 88.039 103.244 1.00 48.03 324 LEU 11 C 1
ATOM 976 O O . LEU A 1 284 ? 84.463 89.138 103.811 1.00 48.03 324 LEU 11 O 1
ATOM 978 N N . GLY A 1 285 ? 83.461 87.139 103.402 1.00 51.25 325 GLY 11 N 1
ATOM 979 C CA . GLY A 1 285 ? 82.406 87.316 104.424 1.00 51.25 325 GLY 11 CA 1
ATOM 980 C C . GLY A 1 285 ? 81.188 88.135 104.030 1.00 51.25 325 GLY 11 C 1
ATOM 981 O O . GLY A 1 285 ? 80.204 88.094 104.796 1.00 51.25 325 GLY 11 O 1
ATOM 982 N N . LEU A 1 286 ? 81.207 88.840 102.897 1.00 51.33 326 LEU 11 N 1
ATOM 983 C CA . LEU A 1 286 ? 80.076 89.756 102.585 1.00 51.33 326 LEU 11 CA 1
ATOM 984 C C . LEU A 1 286 ? 78.923 89.017 101.920 1.00 51.33 326 LEU 11 C 1
ATOM 985 O O . LEU A 1 286 ? 78.926 87.805 102.016 1.00 51.33 326 LEU 11 O 1
ATOM 987 N N . TYR A 1 287 ? 77.927 89.738 101.394 1.00 56.41 327 TYR 11 N 1
ATOM 988 C CA . TYR A 1 287 ? 76.843 89.188 100.592 1.00 56.41 327 TYR 11 CA 1
ATOM 989 C C . TYR A 1 287 ? 76.975 89.684 99.161 1.00 56.41 327 TYR 11 C 1
ATOM 990 O O . TYR A 1 287 ? 77.151 90.877 98.918 1.00 56.41 327 TYR 11 O 1
ATOM 992 N N . TYR A 1 288 ? 76.869 88.772 98.202 1.00 54.84 328 TYR 11 N 1
ATOM 993 C CA . TYR A 1 288 ? 77.310 89.081 96.848 1.00 54.84 328 TYR 11 CA 1
ATOM 994 C C . TYR A 1 288 ? 76.165 88.872 95.868 1.00 54.84 328 TYR 11 C 1
ATOM 995 O O . TYR A 1 288 ? 75.954 87.757 95.386 1.00 54.84 328 TYR 11 O 1
ATOM 997 N N . ILE A 1 289 ? 75.447 89.946 95.554 1.00 53.04 329 ILE 11 N 1
ATOM 998 C CA . ILE A 1 289 ? 74.382 89.902 94.560 1.00 53.04 329 ILE 11 CA 1
ATOM 999 C C . ILE A 1 289 ? 74.953 90.421 93.252 1.00 53.04 329 ILE 11 C 1
ATOM 1000 O O . ILE A 1 289 ? 75.768 91.348 93.251 1.00 53.04 329 ILE 11 O 1
ATOM 1002 N N . GLY A 1 290 ? 74.531 89.831 92.146 1.00 52.72 330 GLY 11 N 1
ATOM 1003 C CA . GLY A 1 290 ? 75.029 90.235 90.862 1.00 52.72 330 GLY 11 CA 1
ATOM 1004 C C . GLY A 1 290 ? 76.158 89.339 90.420 1.00 52.72 330 GLY 11 C 1
ATOM 1005 O O . GLY A 1 290 ? 76.580 88.441 91.150 1.00 52.72 330 GLY 11 O 1
ATOM 1006 N N . PRO A 1 291 ? 76.693 89.575 89.219 1.00 47.42 331 PRO 11 N 1
ATOM 1007 C CA . PRO A 1 291 ? 76.359 90.710 88.363 1.00 47.42 331 PRO 11 CA 1
ATOM 1008 C C . PRO A 1 291 ? 75.028 90.586 87.657 1.00 47.42 331 PRO 11 C 1
ATOM 1009 O O . PRO A 1 291 ? 74.841 89.736 86.798 1.00 47.42 331 PRO 11 O 1
ATOM 1011 N N . VAL A 1 292 ? 74.090 91.426 88.064 1.00 43.09 332 VAL 11 N 1
ATOM 1012 C CA . VAL A 1 292 ? 72.838 91.578 87.346 1.00 43.09 332 VAL 11 CA 1
ATOM 1013 C C . VAL A 1 292 ? 73.076 92.584 86.232 1.00 43.09 332 VAL 11 C 1
ATOM 1014 O O . VAL A 1 292 ? 74.092 93.285 86.230 1.00 43.09 332 VAL 11 O 1
ATOM 1016 N N . ASP A 1 293 ? 72.151 92.661 85.280 1.00 32.82 333 ASP 11 N 1
ATOM 1017 C CA . ASP A 1 293 ? 72.288 93.548 84.127 1.00 32.82 333 ASP 11 CA 1
ATOM 1018 C C . ASP A 1 293 ? 72.109 94.997 84.550 1.00 32.82 333 ASP 11 C 1
ATOM 1019 O O . ASP A 1 293 ? 71.028 95.387 84.999 1.00 32.82 333 ASP 11 O 1
ATOM 1021 N N . GLY A 1 294 ? 73.155 95.795 84.371 1.00 29.89 334 GLY 11 N 1
ATOM 1022 C CA . GLY A 1 294 ? 73.049 97.226 84.546 1.00 29.89 334 GLY 11 CA 1
ATOM 1023 C C . GLY A 1 294 ? 72.603 97.885 83.260 1.00 29.89 334 GLY 11 C 1
ATOM 1024 O O . GLY A 1 294 ? 73.188 98.879 82.823 1.00 29.89 334 GLY 11 O 1
ATOM 1025 N N . HIS A 1 295 ? 71.587 97.301 82.618 1.00 27.72 335 HIS 11 N 1
ATOM 1026 C CA . HIS A 1 295 ? 70.995 97.907 81.432 1.00 27.72 335 HIS 11 CA 1
ATOM 1027 C C . HIS A 1 295 ? 69.477 97.804 81.434 1.00 27.72 335 HIS 11 C 1
ATOM 1028 O O . HIS A 1 295 ? 68.866 97.855 80.360 1.00 27.72 335 HIS 11 O 1
ATOM 1030 N N . ASN A 1 296 ? 68.856 97.619 82.592 1.00 26.52 336 ASN 11 N 1
ATOM 1031 C CA . ASN A 1 296 ? 67.411 97.764 82.721 1.00 26.52 336 ASN 11 CA 1
ATOM 1032 C C . ASN A 1 296 ? 67.159 98.317 84.117 1.00 26.52 336 ASN 11 C 1
ATOM 1033 O O . ASN A 1 296 ? 67.232 97.583 85.105 1.00 26.52 336 ASN 11 O 1
ATOM 1035 N N . ILE A 1 297 ? 66.867 99.615 84.186 1.00 25.44 337 ILE 11 N 1
ATOM 1036 C CA . ILE A 1 297 ? 66.667 100.273 85.472 1.00 25.44 337 ILE 11 CA 1
ATOM 1037 C C . ILE A 1 297 ? 65.552 99.591 86.256 1.00 25.44 337 ILE 11 C 1
ATOM 1038 O O . ILE A 1 297 ? 65.494 99.682 87.487 1.00 25.44 337 ILE 11 O 1
ATOM 1040 N N . ASP A 1 298 ? 64.658 98.887 85.560 1.00 26.15 338 ASP 11 N 1
ATOM 1041 C CA . ASP A 1 298 ? 63.635 98.095 86.233 1.00 26.15 338 ASP 11 CA 1
ATOM 1042 C C . ASP A 1 298 ? 64.257 97.095 87.198 1.00 26.15 338 ASP 11 C 1
ATOM 1043 O O . ASP A 1 298 ? 63.768 96.900 88.315 1.00 26.15 338 ASP 11 O 1
ATOM 1045 N N . ASP A 1 299 ? 65.336 96.439 86.770 1.00 27.34 339 ASP 11 N 1
ATOM 1046 C CA . ASP A 1 299 ? 65.947 95.407 87.596 1.00 27.34 339 ASP 11 CA 1
ATOM 1047 C C . ASP A 1 299 ? 66.456 95.960 88.912 1.00 27.34 339 ASP 11 C 1
ATOM 1048 O O . ASP A 1 299 ? 66.163 95.394 89.969 1.00 27.34 339 ASP 11 O 1
ATOM 1050 N N . LEU A 1 300 ? 67.191 97.064 88.864 1.00 27.68 340 LEU 11 N 1
ATOM 1051 C CA . LEU A 1 300 ? 67.893 97.570 90.031 1.00 27.68 340 LEU 11 CA 1
ATOM 1052 C C . LEU A 1 300 ? 66.921 98.187 91.029 1.00 27.68 340 LEU 11 C 1
ATOM 1053 O O . LEU A 1 300 ? 67.077 98.034 92.245 1.00 27.68 340 LEU 11 O 1
ATOM 1055 N N . VAL A 1 301 ? 65.914 98.901 90.521 1.00 27.90 341 VAL 11 N 1
ATOM 1056 C CA . VAL A 1 301 ? 64.911 99.510 91.391 1.00 27.90 341 VAL 11 CA 1
ATOM 1057 C C . VAL A 1 301 ? 64.111 98.430 92.102 1.00 27.90 341 VAL 11 C 1
ATOM 1058 O O . VAL A 1 301 ? 63.636 98.621 93.227 1.00 27.90 341 VAL 11 O 1
ATOM 1060 N N . ALA A 1 302 ? 63.960 97.270 91.458 1.00 29.72 342 ALA 11 N 1
ATOM 1061 C CA . ALA A 1 302 ? 63.245 96.164 92.083 1.00 29.72 342 ALA 11 CA 1
ATOM 1062 C C . ALA A 1 302 ? 64.157 95.392 93.023 1.00 29.72 342 ALA 11 C 1
ATOM 1063 O O . ALA A 1 302 ? 63.801 94.311 93.507 1.00 29.72 342 ALA 11 O 1
ATOM 1065 N N . ILE A 1 303 ? 65.350 95.923 93.272 1.00 31.20 343 ILE 11 N 1
ATOM 1066 C CA . ILE A 1 303 ? 66.300 95.308 94.186 1.00 31.20 343 ILE 11 CA 1
ATOM 1067 C C . ILE A 1 303 ? 66.535 96.160 95.423 1.00 31.20 343 ILE 11 C 1
ATOM 1068 O O . ILE A 1 303 ? 66.266 95.702 96.543 1.00 31.20 343 ILE 11 O 1
ATOM 1070 N N . LEU A 1 304 ? 67.022 97.388 95.249 1.00 29.85 344 LEU 11 N 1
ATOM 1071 C CA . LEU A 1 304 ? 67.463 98.174 96.393 1.00 29.85 344 LEU 11 CA 1
ATOM 1072 C C . LEU A 1 304 ? 66.286 98.590 97.267 1.00 29.85 344 LEU 11 C 1
ATOM 1073 O O . LEU A 1 304 ? 66.431 98.751 98.484 1.00 29.85 344 LEU 11 O 1
ATOM 1075 N N . LYS A 1 305 ? 65.106 98.764 96.666 1.00 31.05 345 LYS 11 N 1
ATOM 1076 C CA . LYS A 1 305 ? 63.917 99.034 97.468 1.00 31.05 345 LYS 11 CA 1
ATOM 1077 C C . LYS A 1 305 ? 63.342 97.745 98.031 1.00 31.05 345 LYS 11 C 1
ATOM 1078 O O . LYS A 1 305 ? 62.659 97.757 99.061 1.00 31.05 345 LYS 11 O 1
ATOM 1080 N N . GLU A 1 306 ? 63.609 96.620 97.370 1.00 34.66 346 GLU 11 N 1
ATOM 1081 C CA . GLU A 1 306 ? 62.903 95.397 97.713 1.00 34.66 346 GLU 11 CA 1
ATOM 1082 C C . GLU A 1 306 ? 63.563 94.691 98.885 1.00 34.66 346 GLU 11 C 1
ATOM 1083 O O . GLU A 1 306 ? 62.867 94.150 99.749 1.00 34.66 346 GLU 11 O 1
ATOM 1085 N N . VAL A 1 307 ? 64.889 94.732 98.970 1.00 38.07 347 VAL 11 N 1
ATOM 1086 C CA . VAL A 1 307 ? 65.581 94.047 100.055 1.00 38.07 347 VAL 11 CA 1
ATOM 1087 C C . VAL A 1 307 ? 66.463 94.952 100.889 1.00 38.07 347 VAL 11 C 1
ATOM 1088 O O . VAL A 1 307 ? 66.775 94.602 102.042 1.00 38.07 347 VAL 11 O 1
ATOM 1090 N N . LYS A 1 308 ? 66.908 96.106 100.403 1.00 36.05 348 LYS 11 N 1
ATOM 1091 C CA . LYS A 1 308 ? 68.093 96.689 101.007 1.00 36.05 348 LYS 11 CA 1
ATOM 1092 C C . LYS A 1 308 ? 67.864 98.045 101.653 1.00 36.05 348 LYS 11 C 1
ATOM 1093 O O . LYS A 1 308 ? 68.792 98.859 101.710 1.00 36.05 348 LYS 11 O 1
ATOM 1095 N N . SER A 1 309 ? 66.652 98.304 102.129 1.00 36.38 349 SER 11 N 1
ATOM 1096 C CA . SER A 1 309 ? 66.469 99.197 103.262 1.00 36.38 349 SER 11 CA 1
ATOM 1097 C C . SER A 1 309 ? 67.244 98.647 104.452 1.00 36.38 349 SER 11 C 1
ATOM 1098 O O . SER A 1 309 ? 67.728 97.514 104.414 1.00 36.38 349 SER 11 O 1
ATOM 1100 N N . THR A 1 310 ? 67.345 99.436 105.520 1.00 35.44 350 THR 11 N 1
ATOM 1101 C CA . THR A 1 310 ? 68.186 99.068 106.657 1.00 35.44 350 THR 11 CA 1
ATOM 1102 C C . THR A 1 310 ? 67.833 97.714 107.264 1.00 35.44 350 THR 11 C 1
ATOM 1103 O O . THR A 1 310 ? 68.589 97.227 108.112 1.00 35.44 350 THR 11 O 1
ATOM 1105 N N . ARG A 1 311 ? 66.717 97.101 106.858 1.00 38.20 351 ARG 11 N 1
ATOM 1106 C CA . ARG A 1 311 ? 66.431 95.722 107.238 1.00 38.20 351 ARG 11 CA 1
ATOM 1107 C C . ARG A 1 311 ? 67.571 94.790 106.866 1.00 38.20 351 ARG 11 C 1
ATOM 1108 O O . ARG A 1 311 ? 67.723 93.726 107.477 1.00 38.20 351 ARG 11 O 1
ATOM 1110 N N . THR A 1 312 ? 68.356 95.157 105.856 1.00 41.70 352 THR 11 N 1
ATOM 1111 C CA . THR A 1 312 ? 69.540 94.389 105.510 1.00 41.70 352 THR 11 CA 1
ATOM 1112 C C . THR A 1 312 ? 70.481 94.321 106.702 1.00 41.70 352 THR 11 C 1
ATOM 1113 O O . THR A 1 312 ? 70.663 95.300 107.432 1.00 41.70 352 THR 11 O 1
ATOM 1115 N N . THR A 1 313 ? 71.051 93.147 106.921 1.00 52.26 353 THR 11 N 1
ATOM 1116 C CA . THR A 1 313 ? 71.875 92.905 108.096 1.00 52.26 353 THR 11 CA 1
ATOM 1117 C C . THR A 1 313 ? 73.288 92.608 107.623 1.00 52.26 353 THR 11 C 1
ATOM 1118 O O . THR A 1 313 ? 73.525 91.632 106.911 1.00 52.26 353 THR 11 O 1
ATOM 1120 N N . GLY A 1 314 ? 74.232 93.453 108.018 1.00 44.76 354 GLY 11 N 1
ATOM 1121 C CA . GLY A 1 314 ? 75.609 93.259 107.652 1.00 44.76 354 GLY 11 CA 1
ATOM 1122 C C . GLY A 1 314 ? 75.908 93.796 106.272 1.00 44.76 354 GLY 11 C 1
ATOM 1123 O O . GLY A 1 314 ? 75.096 94.494 105.660 1.00 44.76 354 GLY 11 O 1
ATOM 1124 N N . PRO A 1 315 ? 77.089 93.477 105.758 1.00 44.31 355 PRO 11 N 1
ATOM 1125 C CA . PRO A 1 315 ? 77.520 94.008 104.464 1.00 44.31 355 PRO 11 CA 1
ATOM 1126 C C . PRO A 1 315 ? 77.038 93.179 103.284 1.00 44.31 355 PRO 11 C 1
ATOM 1127 O O . PRO A 1 315 ? 76.922 91.954 103.343 1.00 44.31 355 PRO 11 O 1
ATOM 1129 N N . VAL A 1 316 ? 76.747 93.883 102.191 1.00 44.16 356 VAL 11 N 1
ATOM 1130 C CA . VAL A 1 316 ? 76.315 93.267 100.945 1.00 44.16 356 VAL 11 CA 1
ATOM 1131 C C . VAL A 1 316 ? 77.120 93.864 99.801 1.00 44.16 356 VAL 11 C 1
ATOM 1132 O O . VAL A 1 316 ? 77.447 95.055 99.809 1.00 44.16 356 VAL 11 O 1
ATOM 1134 N N . LEU A 1 317 ? 77.436 93.031 98.812 1.00 44.92 357 LEU 11 N 1
ATOM 1135 C CA . LEU A 1 317 ? 78.187 93.431 97.633 1.00 44.92 357 LEU 11 CA 1
ATOM 1136 C C . LEU A 1 317 ? 77.355 93.187 96.383 1.00 44.92 357 LEU 11 C 1
ATOM 1137 O O . LEU A 1 317 ? 76.730 92.135 96.229 1.00 44.92 357 LEU 11 O 1
ATOM 1139 N N . ILE A 1 318 ? 77.362 94.165 95.483 1.00 41.08 358 ILE 11 N 1
ATOM 1140 C CA . ILE A 1 318 ? 76.504 94.150 94.305 1.00 41.08 358 ILE 11 CA 1
ATOM 1141 C C . ILE A 1 318 ? 77.373 94.182 93.056 1.00 41.08 358 ILE 11 C 1
ATOM 1142 O O . ILE A 1 318 ? 77.787 95.248 92.598 1.00 41.08 358 ILE 11 O 1
ATOM 1144 N N . HIS A 1 319 ? 77.624 93.023 92.470 1.00 41.50 359 HIS 11 N 1
ATOM 1145 C CA . HIS A 1 319 ? 78.211 93.010 91.143 1.00 41.50 359 HIS 11 CA 1
ATOM 1146 C C . HIS A 1 319 ? 77.141 93.361 90.125 1.00 41.50 359 HIS 11 C 1
ATOM 1147 O O . HIS A 1 319 ? 75.963 93.056 90.318 1.00 41.50 359 HIS 11 O 1
ATOM 1149 N N . VAL A 1 320 ? 77.537 94.027 89.046 1.00 37.16 360 VAL 11 N 1
ATOM 1150 C CA . VAL A 1 320 ? 76.580 94.383 88.010 1.00 37.16 360 VAL 11 CA 1
ATOM 1151 C C . VAL A 1 320 ? 77.188 94.143 86.636 1.00 37.16 360 VAL 11 C 1
ATOM 1152 O O . VAL A 1 320 ? 78.355 94.449 86.378 1.00 37.16 360 VAL 11 O 1
ATOM 1154 N N . VAL A 1 321 ? 76.377 93.574 85.751 1.00 35.12 361 VAL 11 N 1
ATOM 1155 C CA . VAL A 1 321 ? 76.720 93.444 84.340 1.00 35.12 361 VAL 11 CA 1
ATOM 1156 C C . VAL A 1 321 ? 76.587 94.824 83.722 1.00 35.12 361 VAL 11 C 1
ATOM 1157 O O . VAL A 1 321 ? 75.496 95.404 83.726 1.00 35.12 361 VAL 11 O 1
ATOM 1159 N N . THR A 1 322 ? 77.676 95.352 83.173 1.00 30.37 362 THR 11 N 1
ATOM 1160 C CA . THR A 1 322 ? 77.613 96.631 82.481 1.00 30.37 362 THR 11 CA 1
ATOM 1161 C C . THR A 1 322 ? 78.492 96.616 81.243 1.00 30.37 362 THR 11 C 1
ATOM 1162 O O . THR A 1 322 ? 79.718 96.542 81.342 1.00 30.37 362 THR 11 O 1
ATOM 1164 N N . GLU A 1 323 ? 77.856 96.713 80.085 1.00 25.94 363 GLU 11 N 1
ATOM 1165 C CA . GLU A 1 323 ? 78.539 96.909 78.813 1.00 25.94 363 GLU 11 CA 1
ATOM 1166 C C . GLU A 1 323 ? 79.106 98.319 78.809 1.00 25.94 363 GLU 11 C 1
ATOM 1167 O O . GLU A 1 323 ? 78.385 99.283 78.538 1.00 25.94 363 GLU 11 O 1
ATOM 1169 N N . LYS A 1 324 ? 80.388 98.453 79.130 1.00 24.18 364 LYS 11 N 1
ATOM 1170 C CA . LYS A 1 324 ? 80.984 99.775 79.134 1.00 24.18 364 LYS 11 CA 1
ATOM 1171 C C . LYS A 1 324 ? 80.856 100.395 77.759 1.00 24.18 364 LYS 11 C 1
ATOM 1172 O O . LYS A 1 324 ? 81.016 99.719 76.741 1.00 24.18 364 LYS 11 O 1
ATOM 1174 N N . GLY A 1 325 ? 80.523 101.679 77.739 1.00 22.68 365 GLY 11 N 1
ATOM 1175 C CA . GLY A 1 325 ? 80.188 102.363 76.514 1.00 22.68 365 GLY 11 CA 1
ATOM 1176 C C . GLY A 1 325 ? 78.769 102.158 76.040 1.00 22.68 365 GLY 11 C 1
ATOM 1177 O O . GLY A 1 325 ? 78.457 102.536 74.906 1.00 22.68 365 GLY 11 O 1
ATOM 1178 N N . ARG A 1 326 ? 77.904 101.568 76.860 1.00 23.55 366 ARG 11 N 1
ATOM 1179 C CA . ARG A 1 326 ? 76.529 101.330 76.448 1.00 23.55 366 ARG 11 CA 1
ATOM 1180 C C . ARG A 1 326 ? 75.838 102.643 76.119 1.00 23.55 366 ARG 11 C 1
ATOM 1181 O O . ARG A 1 326 ? 75.925 103.614 76.874 1.00 23.55 366 ARG 11 O 1
ATOM 1183 N N . GLY A 1 327 ? 75.148 102.664 74.982 1.00 21.55 367 GLY 11 N 1
ATOM 1184 C CA . GLY A 1 327 ? 74.381 103.821 74.573 1.00 21.55 367 GLY 11 CA 1
ATOM 1185 C C . GLY A 1 327 ? 75.008 104.659 73.486 1.00 21.55 367 GLY 11 C 1
ATOM 1186 O O . GLY A 1 327 ? 74.381 105.622 73.029 1.00 21.55 367 GLY 11 O 1
ATOM 1187 N N . TYR A 1 328 ? 76.218 104.327 73.055 1.00 20.21 368 TYR 11 N 1
ATOM 1188 C CA . TYR A 1 328 ? 76.910 105.073 72.009 1.00 20.21 368 TYR 11 CA 1
ATOM 1189 C C . TYR A 1 328 ? 77.525 104.077 71.038 1.00 20.21 368 TYR 11 C 1
ATOM 1190 O O . TYR A 1 328 ? 78.638 103.572 71.302 1.00 20.21 368 TYR 11 O 1
ATOM 1192 N N . PRO A 1 329 ? 76.862 103.773 69.917 1.00 20.18 369 PRO 11 N 1
ATOM 1193 C CA . PRO A 1 329 ? 77.276 102.623 69.091 1.00 20.18 369 PRO 11 CA 1
ATOM 1194 C C . PRO A 1 329 ? 78.721 102.651 68.630 1.00 20.18 369 PRO 11 C 1
ATOM 1195 O O . PRO A 1 329 ? 79.255 101.602 68.254 1.00 20.18 369 PRO 11 O 1
ATOM 1197 N N . TYR A 1 330 ? 79.375 103.812 68.638 1.00 19.94 370 TYR 11 N 1
ATOM 1198 C CA . TYR A 1 330 ? 80.812 103.819 68.391 1.00 19.94 370 TYR 11 CA 1
ATOM 1199 C C . TYR A 1 330 ? 81.571 103.201 69.557 1.00 19.94 370 TYR 11 C 1
ATOM 1200 O O . TYR A 1 330 ? 82.237 102.173 69.393 1.00 19.94 370 TYR 11 O 1
ATOM 1202 N N . ALA A 1 331 ? 81.457 103.791 70.746 1.00 20.22 371 ALA 11 N 1
ATOM 1203 C CA . ALA A 1 331 ? 82.156 103.259 71.907 1.00 20.22 371 ALA 11 CA 1
ATOM 1204 C C . ALA A 1 331 ? 81.617 101.898 72.325 1.00 20.22 371 ALA 11 C 1
ATOM 1205 O O . ALA A 1 331 ? 82.333 101.129 72.973 1.00 20.22 371 ALA 11 O 1
ATOM 1207 N N . GLU A 1 332 ? 80.372 101.578 71.965 1.00 20.62 372 GLU 11 N 1
ATOM 1208 C CA . GLU A 1 332 ? 79.817 100.266 72.280 1.00 20.62 372 GLU 11 CA 1
ATOM 1209 C C . GLU A 1 332 ? 80.713 99.149 71.770 1.00 20.62 372 GLU 11 C 1
ATOM 1210 O O . GLU A 1 332 ? 80.717 98.054 72.339 1.00 20.62 372 GLU 11 O 1
ATOM 1212 N N . ARG A 1 333 ? 81.469 99.413 70.707 1.00 20.03 373 ARG 11 N 1
ATOM 1213 C CA . ARG A 1 333 ? 82.575 98.564 70.304 1.00 20.03 373 ARG 11 CA 1
ATOM 1214 C C . ARG A 1 333 ? 83.922 99.249 70.460 1.00 20.03 373 ARG 11 C 1
ATOM 1215 O O . ARG A 1 333 ? 84.950 98.632 70.159 1.00 20.03 373 ARG 11 O 1
ATOM 1217 N N . ALA A 1 334 ? 83.946 100.501 70.925 1.00 19.81 374 ALA 11 N 1
ATOM 1218 C CA . ALA A 1 334 ? 85.180 101.267 71.059 1.00 19.81 374 ALA 11 CA 1
ATOM 1219 C C . ALA A 1 334 ? 85.246 101.981 72.406 1.00 19.81 374 ALA 11 C 1
ATOM 1220 O O . ALA A 1 334 ? 85.511 103.187 72.456 1.00 19.81 374 ALA 11 O 1
ATOM 1222 N N . ASP A 1 335 ? 84.980 101.255 73.497 1.00 20.01 375 ASP 11 N 1
ATOM 1223 C CA . ASP A 1 335 ? 84.886 101.877 74.815 1.00 20.01 375 ASP 11 CA 1
ATOM 1224 C C . ASP A 1 335 ? 86.184 102.549 75.225 1.00 20.01 375 ASP 11 C 1
ATOM 1225 O O . ASP A 1 335 ? 86.219 103.770 75.388 1.00 20.01 375 ASP 11 O 1
ATOM 1227 N N . ASP A 1 336 ? 87.257 101.775 75.394 1.00 19.44 376 ASP 11 N 1
ATOM 1228 C CA . ASP A 1 336 ? 88.565 102.365 75.645 1.00 19.44 376 ASP 11 CA 1
ATOM 1229 C C . ASP A 1 336 ? 88.931 103.370 74.571 1.00 19.44 376 ASP 11 C 1
ATOM 1230 O O . ASP A 1 336 ? 89.647 104.338 74.846 1.00 19.44 376 ASP 11 O 1
ATOM 1232 N N . LYS A 1 337 ? 88.442 103.157 73.353 1.00 19.55 377 LYS 11 N 1
ATOM 1233 C CA . LYS A 1 337 ? 88.656 104.058 72.235 1.00 19.55 377 LYS 11 CA 1
ATOM 1234 C C . LYS A 1 337 ? 87.803 105.313 72.329 1.00 19.55 377 LYS 11 C 1
ATOM 1235 O O . LYS A 1 337 ? 88.014 106.254 71.558 1.00 19.55 377 LYS 11 O 1
ATOM 1237 N N . TYR A 1 338 ? 86.835 105.334 73.244 1.00 19.47 378 TYR 11 N 1
ATOM 1238 C CA . TYR A 1 338 ? 86.164 106.552 73.665 1.00 19.47 378 TYR 11 CA 1
ATOM 1239 C C . TYR A 1 338 ? 86.093 106.683 75.179 1.00 19.47 378 TYR 11 C 1
ATOM 1240 O O . TYR A 1 338 ? 85.319 107.501 75.681 1.00 19.47 378 TYR 11 O 1
ATOM 1242 N N . HIS A 1 339 ? 86.861 105.880 75.918 1.00 19.54 379 HIS 11 N 1
ATOM 1243 C CA . HIS A 1 339 ? 86.869 105.997 77.371 1.00 19.54 379 HIS 11 CA 1
ATOM 1244 C C . HIS A 1 339 ? 87.364 107.369 77.795 1.00 19.54 379 HIS 11 C 1
ATOM 1245 O O . HIS A 1 339 ? 86.593 108.199 78.285 1.00 19.54 379 HIS 11 O 1
ATOM 1247 N N . GLY A 1 340 ? 88.638 107.648 77.556 1.00 18.88 380 GLY 11 N 1
ATOM 1248 C CA . GLY A 1 340 ? 89.169 108.963 77.827 1.00 18.88 380 GLY 11 CA 1
ATOM 1249 C C . GLY A 1 340 ? 89.034 109.832 76.600 1.00 18.88 380 GLY 11 C 1
ATOM 1250 O O . GLY A 1 340 ? 89.982 110.513 76.203 1.00 18.88 380 GLY 11 O 1
ATOM 1251 N N . VAL A 1 341 ? 87.852 109.811 75.987 1.00 18.88 381 VAL 11 N 1
ATOM 1252 C CA . VAL A 1 341 ? 87.662 110.466 74.701 1.00 18.88 381 VAL 11 CA 1
ATOM 1253 C C . VAL A 1 341 ? 87.741 111.980 74.866 1.00 18.88 381 VAL 11 C 1
ATOM 1254 O O . VAL A 1 341 ? 87.060 112.574 75.710 1.00 18.88 381 VAL 11 O 1
ATOM 1256 N N . VAL A 1 342 ? 88.606 112.608 74.074 1.00 18.59 382 VAL 11 N 1
ATOM 1257 C CA . VAL A 1 342 ? 88.658 114.061 73.974 1.00 18.59 382 VAL 11 CA 1
ATOM 1258 C C . VAL A 1 342 ? 87.384 114.556 73.301 1.00 18.59 382 VAL 11 C 1
ATOM 1259 O O . VAL A 1 342 ? 86.600 113.753 72.786 1.00 18.59 382 VAL 11 O 1
ATOM 1261 N N . LYS A 1 343 ? 87.150 115.871 73.336 1.00 18.58 383 LYS 11 N 1
ATOM 1262 C CA . LYS A 1 343 ? 85.976 116.463 72.706 1.00 18.58 383 LYS 11 CA 1
ATOM 1263 C C . LYS A 1 343 ? 85.777 115.892 71.313 1.00 18.58 383 LYS 11 C 1
ATOM 1264 O O . LYS A 1 343 ? 86.557 116.171 70.399 1.00 18.58 383 LYS 11 O 1
ATOM 1266 N N . PHE A 1 344 ? 84.733 115.085 71.149 1.00 19.01 384 PHE 11 N 1
ATOM 1267 C CA . PHE A 1 344 ? 84.589 114.273 69.953 1.00 19.01 384 PHE 11 CA 1
ATOM 1268 C C . PHE A 1 344 ? 83.306 114.646 69.231 1.00 19.01 384 PHE 11 C 1
ATOM 1269 O O . PHE A 1 344 ? 82.413 115.284 69.792 1.00 19.01 384 PHE 11 O 1
ATOM 1271 N N . ASP A 1 345 ? 83.218 114.226 67.972 1.00 19.04 385 ASP 11 N 1
ATOM 1272 C CA . ASP A 1 345 ? 82.026 114.475 67.172 1.00 19.04 385 ASP 11 CA 1
ATOM 1273 C C . ASP A 1 345 ? 80.919 113.550 67.645 1.00 19.04 385 ASP 11 C 1
ATOM 1274 O O . ASP A 1 345 ? 81.030 112.324 67.488 1.00 19.04 385 ASP 11 O 1
ATOM 1276 N N . PRO A 1 346 ? 79.832 114.079 68.208 1.00 18.90 386 PRO 11 N 1
ATOM 1277 C CA . PRO A 1 346 ? 78.785 113.208 68.760 1.00 18.90 386 PRO 11 CA 1
ATOM 1278 C C . PRO A 1 346 ? 78.094 112.365 67.707 1.00 18.90 386 PRO 11 C 1
ATOM 1279 O O . PRO A 1 346 ? 77.278 111.503 68.052 1.00 18.90 386 PRO 11 O 1
ATOM 1281 N N . ALA A 1 347 ? 78.408 112.586 66.431 1.00 19.18 387 ALA 11 N 1
ATOM 1282 C CA . ALA A 1 347 ? 77.799 111.851 65.337 1.00 19.18 387 ALA 11 CA 1
ATOM 1283 C C . ALA A 1 347 ? 78.702 110.787 64.740 1.00 19.18 387 ALA 11 C 1
ATOM 1284 O O . ALA A 1 347 ? 78.191 109.781 64.236 1.00 19.18 387 ALA 11 O 1
ATOM 1286 N N . THR A 1 348 ? 80.021 110.973 64.780 1.00 19.31 388 THR 11 N 1
ATOM 1287 C CA . THR A 1 348 ? 80.940 109.993 64.221 1.00 19.31 388 THR 11 CA 1
ATOM 1288 C C . THR A 1 348 ? 82.015 109.540 65.197 1.00 19.31 388 THR 11 C 1
ATOM 1289 O O . THR A 1 348 ? 82.728 108.577 64.897 1.00 19.31 388 THR 11 O 1
ATOM 1291 N N . GLY A 1 349 ? 82.157 110.193 66.344 1.00 19.01 389 GLY 11 N 1
ATOM 1292 C CA . GLY A 1 349 ? 83.214 109.853 67.272 1.00 19.01 389 GLY 11 CA 1
ATOM 1293 C C . GLY A 1 349 ? 84.538 110.498 66.934 1.00 19.01 389 GLY 11 C 1
ATOM 1294 O O . GLY A 1 349 ? 85.541 110.247 67.606 1.00 19.01 389 GLY 11 O 1
ATOM 1295 N N . ARG A 1 350 ? 84.553 111.320 65.885 1.00 18.80 390 ARG 11 N 1
ATOM 1296 C CA . ARG A 1 350 ? 85.775 111.983 65.445 1.00 18.80 390 ARG 11 CA 1
ATOM 1297 C C . ARG A 1 350 ? 86.452 112.680 66.613 1.00 18.80 390 ARG 11 C 1
ATOM 1298 O O . ARG A 1 350 ? 85.801 113.359 67.403 1.00 18.80 390 ARG 11 O 1
ATOM 1300 N N . GLN A 1 351 ? 87.762 112.528 66.709 1.00 18.40 391 GLN 11 N 1
ATOM 1301 C CA . GLN A 1 351 ? 88.520 113.242 67.716 1.00 18.40 391 GLN 11 CA 1
ATOM 1302 C C . GLN A 1 351 ? 89.610 114.046 67.030 1.00 18.40 391 GLN 11 C 1
ATOM 1303 O O . GLN A 1 351 ? 89.826 113.929 65.821 1.00 18.40 391 GLN 11 O 1
ATOM 1305 N N . PHE A 1 352 ? 90.285 114.875 67.818 1.00 17.58 392 PHE 11 N 1
ATOM 1306 C CA . PHE A 1 352 ? 91.302 115.788 67.302 1.00 17.58 392 PHE 11 CA 1
ATOM 1307 C C . PHE A 1 352 ? 92.605 115.029 67.093 1.00 17.58 392 PHE 11 C 1
ATOM 1308 O O . PHE A 1 352 ? 93.181 114.484 68.036 1.00 17.58 392 PHE 11 O 1
ATOM 1310 N N . LYS A 1 353 ? 93.063 114.987 65.842 1.00 16.74 393 LYS 11 N 1
ATOM 1311 C CA . LYS A 1 353 ? 94.369 114.456 65.478 1.00 16.74 393 LYS 11 CA 1
ATOM 1312 C C . LYS A 1 353 ? 95.464 115.519 65.455 1.00 16.74 393 LYS 11 C 1
ATOM 1313 O O . LYS A 1 353 ? 96.523 115.283 64.865 1.00 16.74 393 LYS 11 O 1
ATOM 1315 N N . THR A 1 354 ? 95.239 116.680 66.076 1.00 16.32 394 THR 11 N 1
ATOM 1316 C CA . THR A 1 354 ? 96.193 117.780 65.945 1.00 16.32 394 THR 11 CA 1
ATOM 1317 C C . THR A 1 354 ? 97.479 117.558 66.739 1.00 16.32 394 THR 11 C 1
ATOM 1318 O O . THR A 1 354 ? 98.412 118.362 66.622 1.00 16.32 394 THR 11 O 1
ATOM 1320 N N . THR A 1 355 ? 97.555 116.493 67.542 1.00 15.92 395 THR 11 N 1
ATOM 1321 C CA . THR A 1 355 ? 98.714 116.303 68.412 1.00 15.92 395 THR 11 CA 1
ATOM 1322 C C . THR A 1 355 ? 99.835 115.558 67.696 1.00 15.92 395 THR 11 C 1
ATOM 1323 O O . THR A 1 355 ? 100.832 115.176 68.318 1.00 15.92 395 THR 11 O 1
ATOM 1325 N N . ASN A 1 356 ? 99.697 115.351 66.390 1.00 15.71 396 ASN 11 N 1
ATOM 1326 C CA . ASN A 1 356 ? 100.647 114.575 65.607 1.00 15.71 396 ASN 11 CA 1
ATOM 1327 C C . ASN A 1 356 ? 101.890 115.368 65.205 1.00 15.71 396 ASN 11 C 1
ATOM 1328 O O . ASN A 1 356 ? 102.643 114.916 64.336 1.00 15.71 396 ASN 11 O 1
ATOM 1330 N N . LYS A 1 357 ? 102.118 116.539 65.804 1.00 15.26 397 LYS 11 N 1
ATOM 1331 C CA . LYS A 1 357 ? 103.355 117.271 65.556 1.00 15.26 397 LYS 11 CA 1
ATOM 1332 C C . LYS A 1 357 ? 104.462 116.801 66.496 1.00 15.26 397 LYS 11 C 1
ATOM 1333 O O . LYS A 1 357 ? 105.514 116.332 66.051 1.00 15.26 397 LYS 11 O 1
ATOM 1335 N N . THR A 1 358 ? 104.236 116.928 67.800 1.00 14.93 398 THR 11 N 1
ATOM 1336 C CA . THR A 1 358 ? 105.094 116.348 68.819 1.00 14.93 398 THR 11 CA 1
ATOM 1337 C C . THR A 1 358 ? 104.287 115.382 69.679 1.00 14.93 398 THR 11 C 1
ATOM 1338 O O . THR A 1 358 ? 103.165 115.672 70.098 1.00 14.93 398 THR 11 O 1
ATOM 1340 N N . GLN A 1 359 ? 104.871 114.227 69.962 1.00 14.96 399 GLN 11 N 1
ATOM 1341 C CA . GLN A 1 359 ? 104.178 113.170 70.687 1.00 14.96 399 GLN 11 CA 1
ATOM 1342 C C . GLN A 1 359 ? 104.358 113.402 72.180 1.00 14.96 399 GLN 11 C 1
ATOM 1343 O O . GLN A 1 359 ? 105.207 114.195 72.599 1.00 14.96 399 GLN 11 O 1
ATOM 1345 N N . SER A 1 360 ? 103.540 112.728 72.973 1.00 14.73 400 SER 11 N 1
ATOM 1346 C CA . SER A 1 360 ? 103.638 112.807 74.417 1.00 14.73 400 SER 11 CA 1
ATOM 1347 C C . SER A 1 360 ? 104.871 112.060 74.914 1.00 14.73 400 SER 11 C 1
ATOM 1348 O O . SER A 1 360 ? 105.415 111.180 74.242 1.00 14.73 400 SER 11 O 1
ATOM 1350 N N . TYR A 1 361 ? 105.308 112.425 76.120 1.00 14.77 401 TYR 11 N 1
ATOM 1351 C CA . TYR A 1 361 ? 106.378 111.693 76.779 1.00 14.77 401 TYR 11 CA 1
ATOM 1352 C C . TYR A 1 361 ? 106.056 110.217 76.924 1.00 14.77 401 TYR 11 C 1
ATOM 1353 O O . TYR A 1 361 ? 106.930 109.381 76.687 1.00 14.77 401 TYR 11 O 1
ATOM 1355 N N . THR A 1 362 ? 104.827 109.880 77.310 1.00 15.05 402 THR 11 N 1
ATOM 1356 C CA . THR A 1 362 ? 104.449 108.479 77.446 1.00 15.05 402 THR 11 CA 1
ATOM 1357 C C . THR A 1 362 ? 104.643 107.721 76.142 1.00 15.05 402 THR 11 C 1
ATOM 1358 O O . THR A 1 362 ? 105.061 106.560 76.154 1.00 15.05 402 THR 11 O 1
ATOM 1360 N N . THR A 1 363 ? 104.332 108.351 75.011 1.00 15.04 403 THR 11 N 1
ATOM 1361 C CA . THR A 1 363 ? 104.718 107.771 73.733 1.00 15.04 403 THR 11 CA 1
ATOM 1362 C C . THR A 1 363 ? 106.224 107.836 73.551 1.00 15.04 403 THR 11 C 1
ATOM 1363 O O . THR A 1 363 ? 106.843 106.860 73.123 1.00 15.04 403 THR 11 O 1
ATOM 1365 N N . TYR A 1 364 ? 106.829 108.965 73.920 1.00 14.14 404 TYR 11 N 1
ATOM 1366 C CA . TYR A 1 364 ? 108.272 109.135 73.793 1.00 14.14 404 TYR 11 CA 1
ATOM 1367 C C . TYR A 1 364 ? 109.045 108.142 74.647 1.00 14.14 404 TYR 11 C 1
ATOM 1368 O O . TYR A 1 364 ? 110.275 108.078 74.565 1.00 14.14 404 TYR 11 O 1
ATOM 1370 N N . PHE A 1 365 ? 108.348 107.357 75.456 1.00 14.95 405 PHE 11 N 1
ATOM 1371 C CA . PHE A 1 365 ? 108.995 106.405 76.342 1.00 14.95 405 PHE 11 CA 1
ATOM 1372 C C . PHE A 1 365 ? 108.929 104.995 75.781 1.00 14.95 405 PHE 11 C 1
ATOM 1373 O O . PHE A 1 365 ? 109.969 104.355 75.596 1.00 14.95 405 PHE 11 O 1
ATOM 1375 N N . ALA A 1 366 ? 107.729 104.512 75.463 1.00 15.01 406 ALA 11 N 1
ATOM 1376 C CA . ALA A 1 366 ? 107.587 103.177 74.898 1.00 15.01 406 ALA 11 CA 1
ATOM 1377 C C . ALA A 1 366 ? 108.116 103.112 73.473 1.00 15.01 406 ALA 11 C 1
ATOM 1378 O O . ALA A 1 366 ? 108.579 102.062 73.016 1.00 15.01 406 ALA 11 O 1
ATOM 1380 N N . GLU A 1 367 ? 108.006 104.220 72.738 1.00 14.98 407 GLU 11 N 1
ATOM 1381 C CA . GLU A 1 367 ? 108.749 104.352 71.488 1.00 14.98 407 GLU 11 CA 1
ATOM 1382 C C . GLU A 1 367 ? 110.221 104.038 71.688 1.00 14.98 407 GLU 11 C 1
ATOM 1383 O O . GLU A 1 367 ? 110.858 103.423 70.826 1.00 14.98 407 GLU 11 O 1
ATOM 1385 N N . ALA A 1 368 ? 110.780 104.472 72.815 1.00 14.81 408 ALA 11 N 1
ATOM 1386 C CA . ALA A 1 368 ? 112.224 104.469 72.982 1.00 14.81 408 ALA 11 CA 1
ATOM 1387 C C . ALA A 1 368 ? 112.695 103.219 73.717 1.00 14.81 408 ALA 11 C 1
ATOM 1388 O O . ALA A 1 368 ? 113.733 102.643 73.381 1.00 14.81 408 ALA 11 O 1
ATOM 1390 N N . LEU A 1 369 ? 111.933 102.773 74.718 1.00 14.97 409 LEU 11 N 1
ATOM 1391 C CA . LEU A 1 369 ? 112.344 101.601 75.485 1.00 14.97 409 LEU 11 CA 1
ATOM 1392 C C . LEU A 1 369 ? 112.592 100.403 74.582 1.00 14.97 409 LEU 11 C 1
ATOM 1393 O O . LEU A 1 369 ? 113.468 99.578 74.860 1.00 14.97 409 LEU 11 O 1
ATOM 1395 N N . VAL A 1 370 ? 111.834 100.288 73.493 1.00 15.27 410 VAL 11 N 1
ATOM 1396 C CA . VAL A 1 370 ? 112.057 99.184 72.565 1.00 15.27 410 VAL 11 CA 1
ATOM 1397 C C . VAL A 1 370 ? 113.450 99.279 71.954 1.00 15.27 410 VAL 11 C 1
ATOM 1398 O O . VAL A 1 370 ? 114.067 98.262 71.618 1.00 15.27 410 VAL 11 O 1
ATOM 1400 N N . ALA A 1 371 ? 113.982 100.499 71.828 1.00 15.10 411 ALA 11 N 1
ATOM 1401 C CA . ALA A 1 371 ? 115.343 100.656 71.329 1.00 15.10 411 ALA 11 CA 1
ATOM 1402 C C . ALA A 1 371 ? 116.377 100.126 72.310 1.00 15.10 411 ALA 11 C 1
ATOM 1403 O O . ALA A 1 371 ? 117.546 99.982 71.941 1.00 15.10 411 ALA 11 O 1
ATOM 1405 N N . GLU A 1 372 ? 115.981 99.855 73.553 1.00 15.20 412 GLU 11 N 1
ATOM 1406 C CA . GLU A 1 372 ? 116.830 99.112 74.472 1.00 15.20 412 GLU 11 CA 1
ATOM 1407 C C . GLU A 1 372 ? 116.331 97.692 74.672 1.00 15.20 412 GLU 11 C 1
ATOM 1408 O O . GLU A 1 372 ? 117.092 96.823 75.103 1.00 15.20 412 GLU 11 O 1
ATOM 1410 N N . ALA A 1 373 ? 115.063 97.436 74.369 1.00 15.69 413 ALA 11 N 1
ATOM 1411 C CA . ALA A 1 373 ? 114.552 96.083 74.499 1.00 15.69 413 ALA 11 CA 1
ATOM 1412 C C . ALA A 1 373 ? 114.986 95.194 73.350 1.00 15.69 413 ALA 11 C 1
ATOM 1413 O O . ALA A 1 373 ? 115.119 93.982 73.540 1.00 15.69 413 ALA 11 O 1
ATOM 1415 N N . GLU A 1 374 ? 115.209 95.761 72.164 1.00 15.63 414 GLU 11 N 1
ATOM 1416 C CA . GLU A 1 374 ? 115.685 94.951 71.052 1.00 15.63 414 GLU 11 CA 1
ATOM 1417 C C . GLU A 1 374 ? 117.137 94.547 71.246 1.00 15.63 414 GLU 11 C 1
ATOM 1418 O O . GLU A 1 374 ? 117.495 93.388 71.014 1.00 15.63 414 GLU 11 O 1
ATOM 1420 N N . VAL A 1 375 ? 117.980 95.476 71.690 1.00 15.83 415 VAL 11 N 1
ATOM 1421 C CA . VAL A 1 375 ? 119.402 95.199 71.841 1.00 15.83 415 VAL 11 CA 1
ATOM 1422 C C . VAL A 1 375 ? 119.739 94.510 73.159 1.00 15.83 415 VAL 11 C 1
ATOM 1423 O O . VAL A 1 375 ? 120.929 94.327 73.457 1.00 15.83 415 VAL 11 O 1
ATOM 1425 N N . ASP A 1 376 ? 118.744 94.124 73.954 1.00 16.61 416 ASP 11 N 1
ATOM 1426 C CA . ASP A 1 376 ? 119.014 93.522 75.250 1.00 16.61 416 ASP 11 CA 1
ATOM 1427 C C . ASP A 1 376 ? 118.017 92.407 75.521 1.00 16.61 416 ASP 11 C 1
ATOM 1428 O O . ASP A 1 376 ? 116.894 92.397 75.014 1.00 16.61 416 ASP 11 O 1
ATOM 1430 N N . LYS A 1 377 ? 118.456 91.467 76.356 1.00 17.97 417 LYS 11 N 1
ATOM 1431 C CA . LYS A 1 377 ? 117.749 90.208 76.546 1.00 17.97 417 LYS 11 CA 1
ATOM 1432 C C . LYS A 1 377 ? 116.711 90.329 77.656 1.00 17.97 417 LYS 11 C 1
ATOM 1433 O O . LYS A 1 377 ? 115.538 89.997 77.452 1.00 17.97 417 LYS 11 O 1
ATOM 1435 N N . ASP A 1 378 ? 117.114 90.824 78.830 1.00 18.34 418 ASP 11 N 1
ATOM 1436 C CA . ASP A 1 378 ? 116.208 90.815 79.975 1.00 18.34 418 ASP 11 CA 1
ATOM 1437 C C . ASP A 1 378 ? 115.669 92.196 80.337 1.00 18.34 418 ASP 11 C 1
ATOM 1438 O O . ASP A 1 378 ? 115.282 92.407 81.490 1.00 18.34 418 ASP 11 O 1
ATOM 1440 N N . VAL A 1 379 ? 115.634 93.148 79.406 1.00 17.09 419 VAL 11 N 1
ATOM 1441 C CA . VAL A 1 379 ? 114.922 94.388 79.691 1.00 17.09 419 VAL 11 CA 1
ATOM 1442 C C . VAL A 1 379 ? 113.430 94.106 79.677 1.00 17.09 419 VAL 11 C 1
ATOM 1443 O O . VAL A 1 379 ? 112.872 93.673 78.663 1.00 17.09 419 VAL 11 O 1
ATOM 1445 N N . VAL A 1 380 ? 112.780 94.344 80.808 1.00 17.28 420 VAL 11 N 1
ATOM 1446 C CA . VAL A 1 380 ? 111.352 94.100 80.960 1.00 17.28 420 VAL 11 CA 1
ATOM 1447 C C . VAL A 1 380 ? 110.727 95.325 81.607 1.00 17.28 420 VAL 11 C 1
ATOM 1448 O O . VAL A 1 380 ? 111.292 95.899 82.543 1.00 17.28 420 VAL 11 O 1
ATOM 1450 N N . ALA A 1 381 ? 109.569 95.737 81.106 1.00 17.24 421 ALA 11 N 1
ATOM 1451 C CA . ALA A 1 381 ? 108.851 96.862 81.681 1.00 17.24 421 ALA 11 CA 1
ATOM 1452 C C . ALA A 1 381 ? 107.695 96.351 82.527 1.00 17.24 421 ALA 11 C 1
ATOM 1453 O O . ALA A 1 381 ? 107.107 95.308 82.224 1.00 17.24 421 ALA 11 O 1
ATOM 1455 N N . ILE A 1 382 ? 107.372 97.086 83.586 1.00 17.89 422 ILE 11 N 1
ATOM 1456 C CA . ILE A 1 382 ? 106.291 96.719 84.489 1.00 17.89 422 ILE 11 CA 1
ATOM 1457 C C . ILE A 1 382 ? 105.326 97.889 84.603 1.00 17.89 422 ILE 11 C 1
ATOM 1458 O O . ILE A 1 382 ? 105.737 99.039 84.793 1.00 17.89 422 ILE 11 O 1
ATOM 1460 N N . HIS A 1 383 ? 104.037 97.589 84.488 1.00 18.30 423 HIS 11 N 1
ATOM 1461 C CA . HIS A 1 383 ? 103.003 98.610 84.488 1.00 18.30 423 HIS 11 CA 1
ATOM 1462 C C . HIS A 1 383 ? 101.781 98.060 85.207 1.00 18.30 423 HIS 11 C 1
ATOM 1463 O O . HIS A 1 383 ? 101.477 96.870 85.100 1.00 18.30 423 HIS 11 O 1
ATOM 1465 N N . ALA A 1 384 ? 101.089 98.931 85.939 1.00 18.87 424 ALA 11 N 1
ATOM 1466 C CA . ALA A 1 384 ? 99.799 98.583 86.537 1.00 18.87 424 ALA 11 CA 1
ATOM 1467 C C . ALA A 1 384 ? 98.649 99.179 85.723 1.00 18.87 424 ALA 11 C 1
ATOM 1468 O O . ALA A 1 384 ? 98.054 100.194 86.079 1.00 18.87 424 ALA 11 O 1
ATOM 1470 N N . ALA A 1 385 ? 98.359 98.524 84.597 1.00 18.14 425 ALA 11 N 1
ATOM 1471 C CA . ALA A 1 385 ? 97.238 98.860 83.722 1.00 18.14 425 ALA 11 CA 1
ATOM 1472 C C . ALA A 1 385 ? 97.235 100.322 83.290 1.00 18.14 425 ALA 11 C 1
ATOM 1473 O O . ALA A 1 385 ? 96.179 100.874 82.978 1.00 18.14 425 ALA 11 O 1
ATOM 1475 N N . MET A 1 386 ? 98.398 100.964 83.274 1.00 17.26 426 MET 11 N 1
ATOM 1476 C CA . MET A 1 386 ? 98.505 102.300 82.703 1.00 17.26 426 MET 11 CA 1
ATOM 1477 C C . MET A 1 386 ? 99.109 102.294 81.316 1.00 17.26 426 MET 11 C 1
ATOM 1478 O O . MET A 1 386 ? 99.775 103.267 80.946 1.00 17.26 426 MET 11 O 1
ATOM 1480 N N . GLY A 1 387 ? 98.884 101.227 80.553 1.00 16.85 427 GLY 11 N 1
ATOM 1481 C CA . GLY A 1 387 ? 99.485 101.071 79.244 1.00 16.85 427 GLY 11 CA 1
ATOM 1482 C C . GLY A 1 387 ? 99.320 102.270 78.341 1.00 16.85 427 GLY 11 C 1
ATOM 1483 O O . GLY A 1 387 ? 100.297 102.965 78.044 1.00 16.85 427 GLY 11 O 1
ATOM 1484 N N . GLY A 1 388 ? 98.087 102.536 77.914 1.00 16.74 428 GLY 11 N 1
ATOM 1485 C CA . GLY A 1 388 ? 97.853 103.696 77.076 1.00 16.74 428 GLY 11 CA 1
ATOM 1486 C C . GLY A 1 388 ? 98.373 104.968 77.707 1.00 16.74 428 GLY 11 C 1
ATOM 1487 O O . GLY A 1 388 ? 99.021 105.783 77.049 1.00 16.74 428 GLY 11 O 1
ATOM 1488 N N . GLY A 1 389 ? 98.140 105.132 79.002 1.00 16.66 429 GLY 11 N 1
ATOM 1489 C CA . GLY A 1 389 ? 98.594 106.316 79.694 1.00 16.66 429 GLY 11 CA 1
ATOM 1490 C C . GLY A 1 389 ? 100.096 106.346 79.843 1.00 16.66 429 GLY 11 C 1
ATOM 1491 O O . GLY A 1 389 ? 100.659 107.325 80.337 1.00 16.66 429 GLY 11 O 1
ATOM 1492 N N . THR A 1 390 ? 100.758 105.273 79.428 1.00 16.32 430 THR 11 N 1
ATOM 1493 C CA . THR A 1 390 ? 102.211 105.231 79.453 1.00 16.32 430 THR 11 CA 1
ATOM 1494 C C . THR A 1 390 ? 102.749 104.891 78.072 1.00 16.32 430 THR 11 C 1
ATOM 1495 O O . THR A 1 390 ? 103.961 104.760 77.884 1.00 16.32 430 THR 11 O 1
ATOM 1497 N N . GLY A 1 391 ? 101.855 104.738 77.102 1.00 16.00 431 GLY 11 N 1
ATOM 1498 C CA . GLY A 1 391 ? 102.256 104.381 75.762 1.00 16.00 431 GLY 11 CA 1
ATOM 1499 C C . GLY A 1 391 ? 102.859 103.003 75.608 1.00 16.00 431 GLY 11 C 1
ATOM 1500 O O . GLY A 1 391 ? 103.165 102.610 74.477 1.00 16.00 431 GLY 11 O 1
ATOM 1501 N N . LEU A 1 392 ? 102.997 102.235 76.690 1.00 15.87 432 LEU 11 N 1
ATOM 1502 C CA . LEU A 1 392 ? 103.759 100.992 76.664 1.00 15.87 432 LEU 11 CA 1
ATOM 1503 C C . LEU A 1 392 ? 103.156 99.921 75.766 1.00 15.87 432 LEU 11 C 1
ATOM 1504 O O . LEU A 1 392 ? 103.683 98.808 75.698 1.00 15.87 432 LEU 11 O 1
ATOM 1506 N N . ASN A 1 393 ? 102.055 100.222 75.079 1.00 16.08 433 ASN 11 N 1
ATOM 1507 C CA . ASN A 1 393 ? 101.611 99.308 74.034 1.00 16.08 433 ASN 11 CA 1
ATOM 1508 C C . ASN A 1 393 ? 102.603 99.258 72.879 1.00 16.08 433 ASN 11 C 1
ATOM 1509 O O . ASN A 1 393 ? 102.654 98.260 72.154 1.00 16.08 433 ASN 11 O 1
ATOM 1511 N N . LEU A 1 394 ? 103.403 100.312 72.697 1.00 15.69 434 LEU 11 N 1
ATOM 1512 C CA . LEU A 1 394 ? 104.535 100.225 71.781 1.00 15.69 434 LEU 11 CA 1
ATOM 1513 C C . LEU A 1 394 ? 105.521 99.152 72.209 1.00 15.69 434 LEU 11 C 1
ATOM 1514 O O . LEU A 1 394 ? 106.410 98.786 71.435 1.00 15.69 434 LEU 11 O 1
ATOM 1516 N N . PHE A 1 395 ? 105.388 98.652 73.432 1.00 15.76 435 PHE 11 N 1
ATOM 1517 C CA . PHE A 1 395 ? 106.314 97.686 73.993 1.00 15.76 435 PHE 11 CA 1
ATOM 1518 C C . PHE A 1 395 ? 105.723 96.291 74.126 1.00 15.76 435 PHE 11 C 1
ATOM 1519 O O . PHE A 1 395 ? 106.459 95.308 74.007 1.00 15.76 435 PHE 11 O 1
ATOM 1521 N N . GLN A 1 396 ? 104.417 96.174 74.362 1.00 16.04 436 GLN 11 N 1
ATOM 1522 C CA . GLN A 1 396 ? 103.852 94.891 74.768 1.00 16.04 436 GLN 11 CA 1
ATOM 1523 C C . GLN A 1 396 ? 103.824 93.886 73.626 1.00 16.04 436 GLN 11 C 1
ATOM 1524 O O . GLN A 1 396 ? 104.470 92.837 73.697 1.00 16.04 436 GLN 11 O 1
ATOM 1526 N N . ARG A 1 397 ? 103.072 94.183 72.567 1.00 15.92 437 ARG 11 N 1
ATOM 1527 C CA . ARG A 1 397 ? 102.908 93.203 71.500 1.00 15.92 437 ARG 11 CA 1
ATOM 1528 C C . ARG A 1 397 ? 104.194 93.029 70.702 1.00 15.92 437 ARG 11 C 1
ATOM 1529 O O . ARG A 1 397 ? 104.375 92.014 70.021 1.00 15.92 437 ARG 11 O 1
ATOM 1531 N N . ARG A 1 398 ? 105.099 94.003 70.784 1.00 15.73 438 ARG 11 N 1
ATOM 1532 C CA . ARG A 1 398 ? 106.426 93.839 70.204 1.00 15.73 438 ARG 11 CA 1
ATOM 1533 C C . ARG A 1 398 ? 107.193 92.731 70.914 1.00 15.73 438 ARG 11 C 1
ATOM 1534 O O . ARG A 1 398 ? 107.755 91.835 70.275 1.00 15.73 438 ARG 11 O 1
ATOM 1536 N N . PHE A 1 399 ? 107.219 92.778 72.245 1.00 16.04 439 PHE 11 N 1
ATOM 1537 C CA . PHE A 1 399 ? 107.873 91.775 73.076 1.00 16.04 439 PHE 11 CA 1
ATOM 1538 C C . PHE A 1 399 ? 106.815 91.135 73.961 1.00 16.04 439 PHE 11 C 1
ATOM 1539 O O . PHE A 1 399 ? 106.689 91.482 75.142 1.00 16.04 439 PHE 11 O 1
ATOM 1541 N N . PRO A 1 400 ? 106.039 90.192 73.424 1.00 16.16 440 PRO 11 N 1
ATOM 1542 C CA . PRO A 1 400 ? 104.895 89.665 74.182 1.00 16.16 440 PRO 11 CA 1
ATOM 1543 C C . PRO A 1 400 ? 105.284 88.956 75.463 1.00 16.16 440 PRO 11 C 1
ATOM 1544 O O . PRO A 1 400 ? 104.398 88.482 76.182 1.00 16.16 440 PRO 11 O 1
ATOM 1546 N N . THR A 1 401 ? 106.570 88.860 75.769 1.00 16.45 441 THR 11 N 1
ATOM 1547 C CA . THR A 1 401 ? 107.023 88.223 76.991 1.00 16.45 441 THR 11 CA 1
ATOM 1548 C C . THR A 1 401 ? 108.000 89.080 77.778 1.00 16.45 441 THR 11 C 1
ATOM 1549 O O . THR A 1 401 ? 108.756 88.542 78.591 1.00 16.45 441 THR 11 O 1
ATOM 1551 N N . ARG A 1 402 ? 108.018 90.390 77.547 1.00 16.65 442 ARG 11 N 1
ATOM 1552 C CA . ARG A 1 402 ? 108.800 91.304 78.361 1.00 16.65 442 ARG 11 CA 1
ATOM 1553 C C . ARG A 1 402 ? 107.994 92.516 78.800 1.00 16.65 442 ARG 11 C 1
ATOM 1554 O O . ARG A 1 402 ? 108.585 93.545 79.141 1.00 16.65 442 ARG 11 O 1
ATOM 1556 N N . CYS A 1 403 ? 106.667 92.428 78.782 1.00 17.38 443 CYS 11 N 1
ATOM 1557 C CA . CYS A 1 403 ? 105.776 93.427 79.349 1.00 17.38 443 CYS 11 CA 1
ATOM 1558 C C . CYS A 1 403 ? 104.634 92.718 80.063 1.00 17.38 443 CYS 11 C 1
ATOM 1559 O O . CYS A 1 403 ? 103.975 91.845 79.494 1.00 17.38 443 CYS 11 O 1
ATOM 1561 N N . PHE A 1 404 ? 104.389 93.111 81.312 1.00 18.85 444 PHE 11 N 1
ATOM 1562 C CA . PHE A 1 404 ? 103.569 92.299 82.205 1.00 18.85 444 PHE 11 CA 1
ATOM 1563 C C . PHE A 1 404 ? 102.376 93.096 82.716 1.00 18.85 444 PHE 11 C 1
ATOM 1564 O O . PHE A 1 404 ? 102.505 94.282 83.030 1.00 18.85 444 PHE 11 O 1
ATOM 1566 N N . ASP A 1 405 ? 101.229 92.430 82.818 1.00 20.33 445 ASP 11 N 1
ATOM 1567 C CA . ASP A 1 405 ? 99.998 93.019 83.322 1.00 20.33 445 ASP 11 CA 1
ATOM 1568 C C . ASP A 1 405 ? 99.684 92.495 84.717 1.00 20.33 445 ASP 11 C 1
ATOM 1569 O O . ASP A 1 405 ? 99.477 91.297 84.923 1.00 20.33 445 ASP 11 O 1
ATOM 1571 N N . VAL A 1 406 ? 99.622 93.418 85.672 1.00 21.86 446 VAL 11 N 1
ATOM 1572 C CA . VAL A 1 406 ? 99.496 93.059 87.078 1.00 21.86 446 VAL 11 CA 1
ATOM 1573 C C . VAL A 1 406 ? 98.166 93.538 87.633 1.00 21.86 446 VAL 11 C 1
ATOM 1574 O O . VAL A 1 406 ? 97.914 93.433 88.837 1.00 21.86 446 VAL 11 O 1
ATOM 1576 N N . GLY A 1 407 ? 97.305 94.065 86.769 1.00 21.64 447 GLY 11 N 1
ATOM 1577 C CA . GLY A 1 407 ? 96.151 94.783 87.271 1.00 21.64 447 GLY 11 CA 1
ATOM 1578 C C . GLY A 1 407 ? 96.608 96.091 87.894 1.00 21.64 447 GLY 11 C 1
ATOM 1579 O O . GLY A 1 407 ? 97.772 96.477 87.796 1.00 21.64 447 GLY 11 O 1
ATOM 1580 N N . ILE A 1 408 ? 95.675 96.792 88.534 1.00 22.43 448 ILE 11 N 1
ATOM 1581 C CA . ILE A 1 408 ? 96.017 98.037 89.220 1.00 22.43 448 ILE 11 CA 1
ATOM 1582 C C . ILE A 1 408 ? 96.358 97.681 90.663 1.00 22.43 448 ILE 11 C 1
ATOM 1583 O O . ILE A 1 408 ? 95.514 97.725 91.563 1.00 22.43 448 ILE 11 O 1
ATOM 1585 N N . ALA A 1 409 ? 97.610 97.286 90.878 1.00 22.68 449 ALA 11 N 1
ATOM 1586 C CA . ALA A 1 409 ? 98.115 97.027 92.218 1.00 22.68 449 ALA 11 CA 1
ATOM 1587 C C . ALA A 1 409 ? 99.580 97.461 92.222 1.00 22.68 449 ALA 11 C 1
ATOM 1588 O O . ALA A 1 409 ? 100.473 96.659 91.961 1.00 22.68 449 ALA 11 O 1
ATOM 1590 N N . GLU A 1 410 ? 99.813 98.730 92.546 1.00 21.56 450 GLU 11 N 1
ATOM 1591 C CA . GLU A 1 410 ? 101.169 99.254 92.473 1.00 21.56 450 GLU 11 CA 1
ATOM 1592 C C . GLU A 1 410 ? 102.092 98.533 93.438 1.00 21.56 450 GLU 11 C 1
ATOM 1593 O O . GLU A 1 410 ? 103.304 98.466 93.214 1.00 21.56 450 GLU 11 O 1
ATOM 1595 N N . GLN A 1 411 ? 101.540 97.975 94.511 1.00 22.87 451 GLN 11 N 1
ATOM 1596 C CA . GLN A 1 411 ? 102.375 97.240 95.449 1.00 22.87 451 GLN 11 CA 1
ATOM 1597 C C . GLN A 1 411 ? 102.861 95.937 94.837 1.00 22.87 451 GLN 11 C 1
ATOM 1598 O O . GLN A 1 411 ? 104.068 95.683 94.775 1.00 22.87 451 GLN 11 O 1
ATOM 1600 N N . HIS A 1 412 ? 101.938 95.104 94.363 1.00 24.24 452 HIS 11 N 1
ATOM 1601 C CA . HIS A 1 412 ? 102.342 93.815 93.819 1.00 24.24 452 HIS 11 CA 1
ATOM 1602 C C . HIS A 1 412 ? 103.319 93.985 92.671 1.00 24.24 452 HIS 11 C 1
ATOM 1603 O O . HIS A 1 412 ? 104.153 93.113 92.422 1.00 24.24 452 HIS 11 O 1
ATOM 1605 N N . ALA A 1 413 ? 103.236 95.104 91.962 1.00 22.37 453 ALA 11 N 1
ATOM 1606 C CA . ALA A 1 413 ? 104.153 95.330 90.857 1.00 22.37 453 ALA 11 CA 1
ATOM 1607 C C . ALA A 1 413 ? 105.563 95.580 91.362 1.00 22.37 453 ALA 11 C 1
ATOM 1608 O O . ALA A 1 413 ? 106.494 94.843 91.025 1.00 22.37 453 ALA 11 O 1
ATOM 1610 N N . VAL A 1 414 ? 105.734 96.604 92.195 1.00 21.70 454 VAL 11 N 1
ATOM 1611 C CA . VAL A 1 414 ? 107.070 97.099 92.506 1.00 21.70 454 VAL 11 CA 1
ATOM 1612 C C . VAL A 1 414 ? 107.947 96.011 93.117 1.00 21.70 454 VAL 11 C 1
ATOM 1613 O O . VAL A 1 414 ? 109.178 96.076 93.032 1.00 21.70 454 VAL 11 O 1
ATOM 1615 N N . THR A 1 415 ? 107.350 94.979 93.709 1.00 22.66 455 THR 11 N 1
ATOM 1616 C CA . THR A 1 415 ? 108.155 93.831 94.113 1.00 22.66 455 THR 11 CA 1
ATOM 1617 C C . THR A 1 415 ? 108.280 92.798 93.010 1.00 22.66 455 THR 11 C 1
ATOM 1618 O O . THR A 1 415 ? 109.371 92.265 92.783 1.00 22.66 455 THR 11 O 1
ATOM 1620 N N . PHE A 1 416 ? 107.178 92.488 92.332 1.00 22.48 456 PHE 11 N 1
ATOM 1621 C CA . PHE A 1 416 ? 107.278 91.700 91.115 1.00 22.48 456 PHE 11 CA 1
ATOM 1622 C C . PHE A 1 416 ? 108.351 92.265 90.205 1.00 22.48 456 PHE 11 C 1
ATOM 1623 O O . PHE A 1 416 ? 108.946 91.529 89.417 1.00 22.48 456 PHE 11 O 1
ATOM 1625 N N . ALA A 1 417 ? 108.607 93.569 90.299 1.00 21.34 457 ALA 11 N 1
ATOM 1626 C CA . ALA A 1 417 ? 109.836 94.113 89.744 1.00 21.34 457 ALA 11 CA 1
ATOM 1627 C C . ALA A 1 417 ? 111.047 93.528 90.450 1.00 21.34 457 ALA 11 C 1
ATOM 1628 O O . ALA A 1 417 ? 111.833 92.789 89.848 1.00 21.34 457 ALA 11 O 1
ATOM 1630 N N . ALA A 1 418 ? 111.198 93.820 91.741 1.00 21.54 458 ALA 11 N 1
ATOM 1631 C CA . ALA A 1 418 ? 112.349 93.314 92.478 1.00 21.54 458 ALA 11 CA 1
ATOM 1632 C C . ALA A 1 418 ? 112.426 91.796 92.443 1.00 21.54 458 ALA 11 C 1
ATOM 1633 O O . ALA A 1 418 ? 113.517 91.241 92.283 1.00 21.54 458 ALA 11 O 1
ATOM 1635 N N . GLY A 1 419 ? 111.286 91.111 92.564 1.00 22.61 459 GLY 11 N 1
ATOM 1636 C CA . GLY A 1 419 ? 111.283 89.663 92.447 1.00 22.61 459 GLY 11 CA 1
ATOM 1637 C C . GLY A 1 419 ? 111.856 89.174 91.135 1.00 22.61 459 GLY 11 C 1
ATOM 1638 O O . GLY A 1 419 ? 112.384 88.064 91.057 1.00 22.61 459 GLY 11 O 1
ATOM 1639 N N . LEU A 1 420 ? 111.761 89.987 90.091 1.00 21.76 460 LEU 11 N 1
ATOM 1640 C CA . LEU A 1 420 ? 112.500 89.706 88.875 1.00 21.76 460 LEU 11 CA 1
ATOM 1641 C C . LEU A 1 420 ? 113.907 90.273 88.935 1.00 21.76 460 LEU 11 C 1
ATOM 1642 O O . LEU A 1 420 ? 114.822 89.701 88.338 1.00 21.76 460 LEU 11 O 1
ATOM 1644 N N . ALA A 1 421 ? 114.105 91.376 89.656 1.00 20.87 461 ALA 11 N 1
ATOM 1645 C CA . ALA A 1 421 ? 115.413 92.018 89.670 1.00 20.87 461 ALA 11 CA 1
ATOM 1646 C C . ALA A 1 421 ? 116.453 91.176 90.388 1.00 20.87 461 ALA 11 C 1
ATOM 1647 O O . ALA A 1 421 ? 117.648 91.469 90.300 1.00 20.87 461 ALA 11 O 1
ATOM 1649 N N . CYS A 1 422 ? 116.030 90.145 91.109 1.00 22.00 462 CYS 11 N 1
ATOM 1650 C CA . CYS A 1 422 ? 116.989 89.247 91.732 1.00 22.00 462 CYS 11 CA 1
ATOM 1651 C C . CYS A 1 422 ? 117.419 88.124 90.803 1.00 22.00 462 CYS 11 C 1
ATOM 1652 O O . CYS A 1 422 ? 118.409 87.446 91.092 1.00 22.00 462 CYS 11 O 1
ATOM 1654 N N . GLU A 1 423 ? 116.713 87.918 89.697 1.00 22.48 463 GLU 11 N 1
ATOM 1655 C CA . GLU A 1 423 ? 117.121 86.955 88.687 1.00 22.48 463 GLU 11 CA 1
ATOM 1656 C C . GLU A 1 423 ? 118.152 87.516 87.744 1.00 22.48 463 GLU 11 C 1
ATOM 1657 O O . GLU A 1 423 ? 118.324 86.981 86.646 1.00 22.48 463 GLU 11 O 1
ATOM 1659 N N . GLY A 1 424 ? 118.832 88.591 88.128 1.00 21.15 464 GLY 11 N 1
ATOM 1660 C CA . GLY A 1 424 ? 119.754 89.235 87.221 1.00 21.15 464 GLY 11 CA 1
ATOM 1661 C C . GLY A 1 424 ? 119.097 89.979 86.087 1.00 21.15 464 GLY 11 C 1
ATOM 1662 O O . GLY A 1 424 ? 119.795 90.627 85.302 1.00 21.15 464 GLY 11 O 1
ATOM 1663 N N . LEU A 1 425 ? 117.773 89.916 85.984 1.00 20.39 465 LEU 11 N 1
ATOM 1664 C CA . LEU A 1 425 ? 117.043 90.650 84.970 1.00 20.39 465 LEU 11 CA 1
ATOM 1665 C C . LEU A 1 425 ? 117.164 92.144 85.232 1.00 20.39 465 LEU 11 C 1
ATOM 1666 O O . LEU A 1 425 ? 117.828 92.589 86.169 1.00 20.39 465 LEU 11 O 1
ATOM 1668 N N . LYS A 1 426 ? 116.526 92.930 84.381 1.00 18.14 466 LYS 11 N 1
ATOM 1669 C CA . LYS A 1 426 ? 116.483 94.372 84.578 1.00 18.14 466 LYS 11 CA 1
ATOM 1670 C C . LYS A 1 426 ? 115.046 94.860 84.447 1.00 18.14 466 LYS 11 C 1
ATOM 1671 O O . LYS A 1 426 ? 114.751 95.722 83.609 1.00 18.14 466 LYS 11 O 1
ATOM 1673 N N . PRO A 1 427 ? 114.129 94.350 85.269 1.00 18.28 467 PRO 11 N 1
ATOM 1674 C CA . PRO A 1 427 ? 112.721 94.724 85.121 1.00 18.28 467 PRO 11 CA 1
ATOM 1675 C C . PRO A 1 427 ? 112.501 96.129 85.648 1.00 18.28 467 PRO 11 C 1
ATOM 1676 O O . PRO A 1 427 ? 112.960 96.479 86.737 1.00 18.28 467 PRO 11 O 1
ATOM 1678 N N . PHE A 1 428 ? 111.791 96.937 84.869 1.00 16.52 468 PHE 11 N 1
ATOM 1679 C CA . PHE A 1 428 ? 111.716 98.370 85.111 1.00 16.52 468 PHE 11 CA 1
ATOM 1680 C C . PHE A 1 428 ? 110.268 98.838 85.071 1.00 16.52 468 PHE 11 C 1
ATOM 1681 O O . PHE A 1 428 ? 109.525 98.493 84.148 1.00 16.52 468 PHE 11 O 1
ATOM 1683 N N . CYS A 1 429 ? 109.880 99.633 86.067 1.00 17.12 469 CYS 11 N 1
ATOM 1684 C CA . CYS A 1 429 ? 108.486 99.930 86.382 1.00 17.12 469 CYS 11 CA 1
ATOM 1685 C C . CYS A 1 429 ? 108.053 101.267 85.800 1.00 17.12 469 CYS 11 C 1
ATOM 1686 O O . CYS A 1 429 ? 108.742 102.278 85.942 1.00 17.12 469 CYS 11 O 1
ATOM 1688 N N . ALA A 1 430 ? 106.881 101.267 85.167 1.00 17.01 470 ALA 11 N 1
ATOM 1689 C CA . ALA A 1 430 ? 106.241 102.494 84.699 1.00 17.01 470 ALA 11 CA 1
ATOM 1690 C C . ALA A 1 430 ? 104.948 102.652 85.491 1.00 17.01 470 ALA 11 C 1
ATOM 1691 O O . ALA A 1 430 ? 103.979 101.921 85.284 1.00 17.01 470 ALA 11 O 1
ATOM 1693 N N . ILE A 1 431 ? 104.951 103.617 86.408 1.00 17.30 471 ILE 11 N 1
ATOM 1694 C CA . ILE A 1 431 ? 103.859 103.845 87.343 1.00 17.30 471 ILE 11 CA 1
ATOM 1695 C C . ILE A 1 431 ? 103.793 105.337 87.639 1.00 17.30 471 ILE 11 C 1
ATOM 1696 O O . ILE A 1 431 ? 104.811 105.999 87.818 1.00 17.30 471 ILE 11 O 1
ATOM 1698 N N . TYR A 1 432 ? 102.574 105.862 87.684 1.00 17.13 472 TYR 11 N 1
ATOM 1699 C CA . TYR A 1 432 ? 102.334 107.294 87.790 1.00 17.13 472 TYR 11 CA 1
ATOM 1700 C C . TYR A 1 432 ? 102.877 107.862 89.091 1.00 17.13 472 TYR 11 C 1
ATOM 1701 O O . TYR A 1 432 ? 102.773 107.233 90.146 1.00 17.13 472 TYR 11 O 1
ATOM 1703 N N . SER A 1 433 ? 103.414 109.083 89.011 1.00 17.12 473 SER 11 N 1
ATOM 1704 C CA . SER A 1 433 ? 104.022 109.726 90.172 1.00 17.12 473 SER 11 CA 1
ATOM 1705 C C . SER A 1 433 ? 103.108 109.748 91.381 1.00 17.12 473 SER 11 C 1
ATOM 1706 O O . SER A 1 433 ? 103.573 109.550 92.506 1.00 17.12 473 SER 11 O 1
ATOM 1708 N N . SER A 1 434 ? 101.820 109.993 91.187 1.00 17.97 474 SER 11 N 1
ATOM 1709 C CA . SER A 1 434 ? 100.909 109.877 92.313 1.00 17.97 474 SER 11 CA 1
ATOM 1710 C C . SER A 1 434 ? 100.675 108.418 92.673 1.00 17.97 474 SER 11 C 1
ATOM 1711 O O . SER A 1 434 ? 100.719 108.048 93.849 1.00 17.97 474 SER 11 O 1
ATOM 1713 N N . PHE A 1 435 ? 100.475 107.562 91.673 1.00 19.08 475 PHE 11 N 1
ATOM 1714 C CA . PHE A 1 435 ? 100.096 106.189 91.970 1.00 19.08 475 PHE 11 CA 1
ATOM 1715 C C . PHE A 1 435 ? 101.216 105.379 92.599 1.00 19.08 475 PHE 11 C 1
ATOM 1716 O O . PHE A 1 435 ? 100.985 104.236 93.004 1.00 19.08 475 PHE 11 O 1
ATOM 1718 N N . MET A 1 436 ? 102.418 105.942 92.713 1.00 18.63 476 MET 11 N 1
ATOM 1719 C CA . MET A 1 436 ? 103.493 105.220 93.384 1.00 18.63 476 MET 11 CA 1
ATOM 1720 C C . MET A 1 436 ? 103.212 105.047 94.868 1.00 18.63 476 MET 11 C 1
ATOM 1721 O O . MET A 1 436 ? 103.320 103.933 95.390 1.00 18.63 476 MET 11 O 1
ATOM 1723 N N . GLN A 1 437 ? 102.834 106.128 95.554 1.00 19.05 477 GLN 11 N 1
ATOM 1724 C CA . GLN A 1 437 ? 102.546 106.071 96.982 1.00 19.05 477 GLN 11 CA 1
ATOM 1725 C C . GLN A 1 437 ? 101.649 104.905 97.351 1.00 19.05 477 GLN 11 C 1
ATOM 1726 O O . GLN A 1 437 ? 101.670 104.462 98.501 1.00 19.05 477 GLN 11 O 1
ATOM 1728 N N . ARG A 1 438 ? 100.861 104.400 96.406 1.00 21.18 478 ARG 11 N 1
ATOM 1729 C CA . ARG A 1 438 ? 100.113 103.176 96.642 1.00 21.18 478 ARG 11 CA 1
ATOM 1730 C C . ARG A 1 438 ? 101.041 102.048 97.072 1.00 21.18 478 ARG 11 C 1
ATOM 1731 O O . ARG A 1 438 ? 100.624 101.106 97.755 1.00 21.18 478 ARG 11 O 1
ATOM 1733 N N . ALA A 1 439 ? 102.315 102.141 96.701 1.00 20.62 479 ALA 11 N 1
ATOM 1734 C CA . ALA A 1 439 ? 103.275 101.075 96.936 1.00 20.62 479 ALA 11 CA 1
ATOM 1735 C C . ALA A 1 439 ? 104.515 101.529 97.686 1.00 20.62 479 ALA 11 C 1
ATOM 1736 O O . ALA A 1 439 ? 105.490 100.778 97.746 1.00 20.62 479 ALA 11 O 1
ATOM 1738 N N . TYR A 1 440 ? 104.499 102.726 98.271 1.00 19.28 480 TYR 11 N 1
ATOM 1739 C CA . TYR A 1 440 ? 105.708 103.291 98.856 1.00 19.28 480 TYR 11 CA 1
ATOM 1740 C C . TYR A 1 440 ? 106.345 102.390 99.896 1.00 19.28 480 TYR 11 C 1
ATOM 1741 O O . TYR A 1 440 ? 107.502 102.614 100.262 1.00 19.28 480 TYR 11 O 1
ATOM 1743 N N . ASP A 1 441 ? 105.620 101.390 100.394 1.00 20.74 481 ASP 11 N 1
ATOM 1744 C CA . ASP A 1 441 ? 106.225 100.420 101.297 1.00 20.74 481 ASP 11 CA 1
ATOM 1745 C C . ASP A 1 441 ? 107.347 99.673 100.598 1.00 20.74 481 ASP 11 C 1
ATOM 1746 O O . ASP A 1 441 ? 108.511 99.738 101.007 1.00 20.74 481 ASP 11 O 1
ATOM 1748 N N . GLN A 1 442 ? 107.010 98.979 99.516 1.00 21.01 482 GLN 11 N 1
ATOM 1749 C CA . GLN A 1 442 ? 107.962 98.102 98.856 1.00 21.01 482 GLN 11 CA 1
ATOM 1750 C C . GLN A 1 442 ? 109.163 98.860 98.322 1.00 21.01 482 GLN 11 C 1
ATOM 1751 O O . GLN A 1 442 ? 110.285 98.358 98.407 1.00 21.01 482 GLN 11 O 1
ATOM 1753 N N . VAL A 1 443 ? 108.956 100.062 97.788 1.00 19.78 483 VAL 11 N 1
ATOM 1754 C CA . VAL A 1 443 ? 110.077 100.873 97.326 1.00 19.78 483 VAL 11 CA 1
ATOM 1755 C C . VAL A 1 443 ? 111.033 101.154 98.474 1.00 19.78 483 VAL 11 C 1
ATOM 1756 O O . VAL A 1 443 ? 112.244 101.293 98.281 1.00 19.78 483 VAL 11 O 1
ATOM 1758 N N . VAL A 1 444 ? 110.506 101.232 99.691 1.00 20.13 484 VAL 11 N 1
ATOM 1759 C CA . VAL A 1 444 ? 111.357 101.539 100.833 1.00 20.13 484 VAL 11 CA 1
ATOM 1760 C C . VAL A 1 444 ? 112.060 100.278 101.312 1.00 20.13 484 VAL 11 C 1
ATOM 1761 O O . VAL A 1 444 ? 113.275 100.267 101.541 1.00 20.13 484 VAL 11 O 1
ATOM 1763 N N . HIS A 1 445 ? 111.300 99.196 101.475 1.00 21.92 485 HIS 11 N 1
ATOM 1764 C CA . HIS A 1 445 ? 111.816 98.002 102.129 1.00 21.92 485 HIS 11 CA 1
ATOM 1765 C C . HIS A 1 445 ? 112.227 96.938 101.121 1.00 21.92 485 HIS 11 C 1
ATOM 1766 O O . HIS A 1 445 ? 113.401 96.567 101.038 1.00 21.92 485 HIS 11 O 1
ATOM 1768 N N . ASP A 1 446 ? 111.276 96.455 100.328 1.00 21.65 486 ASP 11 N 1
ATOM 1769 C CA . ASP A 1 446 ? 111.537 95.320 99.458 1.00 21.65 486 ASP 11 CA 1
ATOM 1770 C C . ASP A 1 446 ? 112.484 95.634 98.315 1.00 21.65 486 ASP 11 C 1
ATOM 1771 O O . ASP A 1 446 ? 112.760 94.742 97.511 1.00 21.65 486 ASP 11 O 1
ATOM 1773 N N . VAL A 1 447 ? 112.953 96.869 98.186 1.00 20.12 487 VAL 11 N 1
ATOM 1774 C CA . VAL A 1 447 ? 113.896 97.166 97.120 1.00 20.12 487 VAL 11 CA 1
ATOM 1775 C C . VAL A 1 447 ? 115.158 97.802 97.676 1.00 20.12 487 VAL 11 C 1
ATOM 1776 O O . VAL A 1 447 ? 116.248 97.240 97.542 1.00 20.12 487 VAL 11 O 1
ATOM 1778 N N . ASP A 1 448 ? 115.033 98.964 98.314 1.00 19.23 488 ASP 11 N 1
ATOM 1779 C CA . ASP A 1 448 ? 116.236 99.698 98.688 1.00 19.23 488 ASP 11 CA 1
ATOM 1780 C C . ASP A 1 448 ? 117.000 99.006 99.806 1.00 19.23 488 ASP 11 C 1
ATOM 1781 O O . ASP A 1 448 ? 118.214 99.195 99.940 1.00 19.23 488 ASP 11 O 1
ATOM 1783 N N . LEU A 1 449 ? 116.316 98.201 100.617 1.00 20.20 489 LEU 11 N 1
ATOM 1784 C CA . LEU A 1 449 ? 117.027 97.373 101.581 1.00 20.20 489 LEU 11 CA 1
ATOM 1785 C C . LEU A 1 449 ? 117.645 96.159 100.909 1.00 20.20 489 LEU 11 C 1
ATOM 1786 O O . LEU A 1 449 ? 118.634 95.612 101.403 1.00 20.20 489 LEU 11 O 1
ATOM 1788 N N . GLN A 1 450 ? 117.083 95.729 99.790 1.00 21.36 490 GLN 11 N 1
ATOM 1789 C CA . GLN A 1 450 ? 117.655 94.672 98.981 1.00 21.36 490 GLN 11 CA 1
ATOM 1790 C C . GLN A 1 450 ? 118.592 95.204 97.910 1.00 21.36 490 GLN 11 C 1
ATOM 1791 O O . GLN A 1 450 ? 119.298 94.416 97.277 1.00 21.36 490 GLN 11 O 1
ATOM 1793 N N . LYS A 1 451 ? 118.603 96.517 97.690 1.00 19.33 491 LYS 11 N 1
ATOM 1794 C CA . LYS A 1 451 ? 119.384 97.148 96.633 1.00 19.33 491 LYS 11 CA 1
ATOM 1795 C C . LYS A 1 451 ? 119.137 96.488 95.288 1.00 19.33 491 LYS 11 C 1
ATOM 1796 O O . LYS A 1 451 ? 120.001 96.528 94.409 1.00 19.33 491 LYS 11 O 1
ATOM 1798 N N . LEU A 1 452 ? 117.972 95.893 95.114 1.00 19.58 492 LEU 11 N 1
ATOM 1799 C CA . LEU A 1 452 ? 117.693 95.212 93.867 1.00 19.58 492 LEU 11 CA 1
ATOM 1800 C C . LEU A 1 452 ? 117.624 96.203 92.713 1.00 19.58 492 LEU 11 C 1
ATOM 1801 O O . LEU A 1 452 ? 117.299 97.376 92.903 1.00 19.58 492 LEU 11 O 1
ATOM 1803 N N . PRO A 1 453 ? 117.952 95.762 91.524 1.00 18.57 493 PRO 11 N 1
ATOM 1804 C CA . PRO A 1 453 ? 117.952 96.629 90.338 1.00 18.57 493 PRO 11 CA 1
ATOM 1805 C C . PRO A 1 453 ? 116.570 96.821 89.715 1.00 18.57 493 PRO 11 C 1
ATOM 1806 O O . PRO A 1 453 ? 116.161 96.080 88.820 1.00 18.57 493 PRO 11 O 1
ATOM 1808 N N . VAL A 1 454 ? 115.833 97.817 90.199 1.00 17.67 494 VAL 11 N 1
ATOM 1809 C CA . VAL A 1 454 ? 114.537 98.172 89.630 1.00 17.67 494 VAL 11 CA 1
ATOM 1810 C C . VAL A 1 454 ? 114.568 99.655 89.278 1.00 17.67 494 VAL 11 C 1
ATOM 1811 O O . VAL A 1 454 ? 114.789 100.506 90.141 1.00 17.67 494 VAL 11 O 1
ATOM 1813 N N . ARG A 1 455 ? 114.333 99.970 88.009 1.00 17.04 495 ARG 11 N 1
ATOM 1814 C CA . ARG A 1 455 ? 114.167 101.347 87.573 1.00 17.04 495 ARG 11 CA 1
ATOM 1815 C C . ARG A 1 455 ? 112.686 101.699 87.477 1.00 17.04 495 ARG 11 C 1
ATOM 1816 O O . ARG A 1 455 ? 111.873 100.946 86.938 1.00 17.04 495 ARG 11 O 1
ATOM 1818 N N . PHE A 1 456 ? 112.341 102.869 88.006 1.00 16.42 496 PHE 11 N 1
ATOM 1819 C CA . PHE A 1 456 ? 110.949 103.291 88.077 1.00 16.42 496 PHE 11 CA 1
ATOM 1820 C C . PHE A 1 456 ? 110.703 104.370 87.041 1.00 16.42 496 PHE 11 C 1
ATOM 1821 O O . PHE A 1 456 ? 111.544 105.247 86.849 1.00 16.42 496 PHE 11 O 1
ATOM 1823 N N . ALA A 1 457 ? 109.555 104.305 86.378 1.00 16.39 497 ALA 11 N 1
ATOM 1824 C CA . ALA A 1 457 ? 109.128 105.374 85.490 1.00 16.39 497 ALA 11 CA 1
ATOM 1825 C C . ALA A 1 457 ? 107.918 106.068 86.093 1.00 16.39 497 ALA 11 C 1
ATOM 1826 O O . ALA A 1 457 ? 106.777 105.672 85.839 1.00 16.39 497 ALA 11 O 1
ATOM 1828 N N . MET A 1 458 ? 108.170 107.095 86.896 1.00 16.21 498 MET 11 N 1
ATOM 1829 C CA . MET A 1 458 ? 107.116 107.856 87.553 1.00 16.21 498 MET 11 CA 1
ATOM 1830 C C . MET A 1 458 ? 106.486 108.736 86.483 1.00 16.21 498 MET 11 C 1
ATOM 1831 O O . MET A 1 458 ? 106.945 109.846 86.211 1.00 16.21 498 MET 11 O 1
ATOM 1833 N N . ASP A 1 459 ? 105.439 108.208 85.861 1.00 16.25 499 ASP 11 N 1
ATOM 1834 C CA . ASP A 1 459 ? 104.665 108.934 84.871 1.00 16.25 499 ASP 11 CA 1
ATOM 1835 C C . ASP A 1 459 ? 103.788 109.978 85.552 1.00 16.25 499 ASP 11 C 1
ATOM 1836 O O . ASP A 1 459 ? 103.629 109.996 86.774 1.00 16.25 499 ASP 11 O 1
ATOM 1838 N N . ARG A 1 460 ? 103.198 110.851 84.741 1.00 16.43 500 ARG 11 N 1
ATOM 1839 C CA . ARG A 1 460 ? 102.280 111.873 85.220 1.00 16.43 500 ARG 11 CA 1
ATOM 1840 C C . ARG A 1 460 ? 102.877 112.706 86.338 1.00 16.43 500 ARG 11 C 1
ATOM 1841 O O . ARG A 1 460 ? 102.280 112.821 87.407 1.00 16.43 500 ARG 11 O 1
ATOM 1843 N N . ALA A 1 461 ? 104.056 113.273 86.128 1.00 15.73 501 ALA 11 N 1
ATOM 1844 C CA . ALA A 1 461 ? 104.725 113.977 87.207 1.00 15.73 501 ALA 11 CA 1
ATOM 1845 C C . ALA A 1 461 ? 103.933 115.206 87.621 1.00 15.73 501 ALA 11 C 1
ATOM 1846 O O . ALA A 1 461 ? 103.486 115.993 86.787 1.00 15.73 501 ALA 11 O 1
ATOM 1848 N N . GLY A 1 462 ? 103.741 115.342 88.930 1.00 16.16 502 GLY 11 N 1
ATOM 1849 C CA . GLY A 1 462 ? 103.155 116.536 89.517 1.00 16.16 502 GLY 11 CA 1
ATOM 1850 C C . GLY A 1 462 ? 101.830 116.967 88.918 1.00 16.16 502 GLY 11 C 1
ATOM 1851 O O . GLY A 1 462 ? 100.823 116.259 89.011 1.00 16.16 502 GLY 11 O 1
ATOM 1852 N N . LEU A 1 463 ? 101.824 118.149 88.308 1.00 15.86 503 LEU 11 N 1
ATOM 1853 C CA . LEU A 1 463 ? 100.598 118.749 87.803 1.00 15.86 503 LEU 11 CA 1
ATOM 1854 C C . LEU A 1 463 ? 100.062 117.934 86.640 1.00 15.86 503 LEU 11 C 1
ATOM 1855 O O . LEU A 1 463 ? 100.603 117.996 85.534 1.00 15.86 503 LEU 11 O 1
ATOM 1857 N N . VAL A 1 464 ? 98.995 117.180 86.881 1.00 16.36 504 VAL 11 N 1
ATOM 1858 C CA . VAL A 1 464 ? 98.401 116.368 85.830 1.00 16.36 504 VAL 11 CA 1
ATOM 1859 C C . VAL A 1 464 ? 97.472 117.168 84.930 1.00 16.36 504 VAL 11 C 1
ATOM 1860 O O . VAL A 1 464 ? 97.112 116.686 83.849 1.00 16.36 504 VAL 11 O 1
ATOM 1862 N N . GLY A 1 465 ? 97.059 118.355 85.340 1.00 16.53 505 GLY 11 N 1
ATOM 1863 C CA . GLY A 1 465 ? 96.247 119.207 84.491 1.00 16.53 505 GLY 11 CA 1
ATOM 1864 C C . GLY A 1 465 ? 94.774 119.107 84.841 1.00 16.53 505 GLY 11 C 1
ATOM 1865 O O . GLY A 1 465 ? 94.342 119.603 85.878 1.00 16.53 505 GLY 11 O 1
ATOM 1866 N N . ALA A 1 466 ? 94.009 118.466 83.973 1.00 17.19 506 ALA 11 N 1
ATOM 1867 C CA . ALA A 1 466 ? 92.561 118.499 84.063 1.00 17.19 506 ALA 11 CA 1
ATOM 1868 C C . ALA A 1 466 ? 91.970 117.315 84.802 1.00 17.19 506 ALA 11 C 1
ATOM 1869 O O . ALA A 1 466 ? 90.846 116.924 84.480 1.00 17.19 506 ALA 11 O 1
ATOM 1871 N N . ASP A 1 467 ? 92.663 116.720 85.770 1.00 17.56 507 ASP 11 N 1
ATOM 1872 C CA . ASP A 1 467 ? 92.085 115.633 86.546 1.00 17.56 507 ASP 11 CA 1
ATOM 1873 C C . ASP A 1 467 ? 92.101 115.864 88.048 1.00 17.56 507 ASP 11 C 1
ATOM 1874 O O . ASP A 1 467 ? 91.780 114.937 88.799 1.00 17.56 507 ASP 11 O 1
ATOM 1876 N N . GLY A 1 468 ? 92.462 117.055 88.509 1.00 17.70 508 GLY 11 N 1
ATOM 1877 C CA . GLY A 1 468 ? 92.406 117.362 89.915 1.00 17.70 508 GLY 11 CA 1
ATOM 1878 C C . GLY A 1 468 ? 93.599 116.826 90.669 1.00 17.70 508 GLY 11 C 1
ATOM 1879 O O . GLY A 1 468 ? 94.337 115.967 90.181 1.00 17.70 508 GLY 11 O 1
ATOM 1880 N N . PRO A 1 469 ? 93.802 117.314 91.895 1.00 17.83 509 PRO 11 N 1
ATOM 1881 C CA . PRO A 1 469 ? 94.958 116.876 92.686 1.00 17.83 509 PRO 11 CA 1
ATOM 1882 C C . PRO A 1 469 ? 94.918 115.412 93.072 1.00 17.83 509 PRO 11 C 1
ATOM 1883 O O . PRO A 1 469 ? 95.919 114.905 93.589 1.00 17.83 509 PRO 11 O 1
ATOM 1885 N N . THR A 1 470 ? 93.817 114.706 92.813 1.00 18.66 510 THR 11 N 1
ATOM 1886 C CA . THR A 1 470 ? 93.752 113.274 93.075 1.00 18.66 510 THR 11 CA 1
ATOM 1887 C C . THR A 1 470 ? 94.650 112.526 92.105 1.00 18.66 510 THR 11 C 1
ATOM 1888 O O . THR A 1 470 ? 94.656 111.293 92.074 1.00 18.66 510 THR 11 O 1
ATOM 1890 N N . HIS A 1 471 ? 95.375 113.269 91.280 1.00 17.98 511 HIS 11 N 1
ATOM 1891 C CA . HIS A 1 471 ? 96.484 112.686 90.540 1.00 17.98 511 HIS 11 CA 1
ATOM 1892 C C . HIS A 1 471 ? 97.742 113.537 90.643 1.00 17.98 511 HIS 11 C 1
ATOM 1893 O O . HIS A 1 471 ? 98.753 113.175 90.032 1.00 17.98 511 HIS 11 O 1
ATOM 1895 N N . CYS A 1 472 ? 97.738 114.622 91.407 1.00 17.27 512 CYS 11 N 1
ATOM 1896 C CA . CYS A 1 472 ? 98.903 115.492 91.443 1.00 17.27 512 CYS 11 CA 1
ATOM 1897 C C . CYS A 1 472 ? 100.034 114.781 92.160 1.00 17.27 512 CYS 11 C 1
ATOM 1898 O O . CYS A 1 472 ? 100.171 114.886 93.381 1.00 17.27 512 CYS 11 O 1
ATOM 1900 N N . GLY A 1 473 ? 100.856 114.070 91.399 1.00 16.76 513 GLY 11 N 1
ATOM 1901 C CA . GLY A 1 473 ? 101.926 113.296 91.987 1.00 16.76 513 GLY 11 CA 1
ATOM 1902 C C . GLY A 1 473 ? 103.119 114.140 92.366 1.00 16.76 513 GLY 11 C 1
ATOM 1903 O O . GLY A 1 473 ? 104.256 113.789 92.046 1.00 16.76 513 GLY 11 O 1
ATOM 1904 N N . ALA A 1 474 ? 102.881 115.256 93.045 1.00 16.42 514 ALA 11 N 1
ATOM 1905 C CA . ALA A 1 474 ? 103.965 116.150 93.437 1.00 16.42 514 ALA 11 CA 1
ATOM 1906 C C . ALA A 1 474 ? 104.559 115.759 94.785 1.00 16.42 514 ALA 11 C 1
ATOM 1907 O O . ALA A 1 474 ? 104.747 116.585 95.674 1.00 16.42 514 ALA 11 O 1
ATOM 1909 N N . PHE A 1 475 ? 104.890 114.479 94.929 1.00 16.78 515 PHE 11 N 1
ATOM 1910 C CA . PHE A 1 475 ? 105.542 113.983 96.132 1.00 16.78 515 PHE 11 CA 1
ATOM 1911 C C . PHE A 1 475 ? 106.672 113.033 95.766 1.00 16.78 515 PHE 11 C 1
ATOM 1912 O O . PHE A 1 475 ? 107.460 112.634 96.627 1.00 16.78 515 PHE 11 O 1
ATOM 1914 N N . ASP A 1 476 ? 106.740 112.651 94.490 1.00 16.34 516 ASP 11 N 1
ATOM 1915 C CA . ASP A 1 476 ? 107.695 111.640 94.054 1.00 16.34 516 ASP 11 CA 1
ATOM 1916 C C . ASP A 1 476 ? 109.114 112.015 94.444 1.00 16.34 516 ASP 11 C 1
ATOM 1917 O O . ASP A 1 476 ? 109.871 111.187 94.956 1.00 16.34 516 ASP 11 O 1
ATOM 1919 N N . VAL A 1 477 ? 109.483 113.276 94.238 1.00 15.92 517 VAL 11 N 1
ATOM 1920 C CA . VAL A 1 477 ? 110.807 113.717 94.649 1.00 15.92 517 VAL 11 CA 1
ATOM 1921 C C . VAL A 1 477 ? 110.928 113.700 96.165 1.00 15.92 517 VAL 11 C 1
ATOM 1922 O O . VAL A 1 477 ? 112.034 113.668 96.712 1.00 15.92 517 VAL 11 O 1
ATOM 1924 N N . THR A 1 478 ? 109.803 113.722 96.873 1.00 16.40 518 THR 11 N 1
ATOM 1925 C CA . THR A 1 478 ? 109.869 113.671 98.327 1.00 16.40 518 THR 11 CA 1
ATOM 1926 C C . THR A 1 478 ? 110.018 112.248 98.833 1.00 16.40 518 THR 11 C 1
ATOM 1927 O O . THR A 1 478 ? 110.992 111.931 99.518 1.00 16.40 518 THR 11 O 1
ATOM 1929 N N . PHE A 1 479 ? 109.062 111.372 98.521 1.00 17.30 519 PHE 11 N 1
ATOM 1930 C CA . PHE A 1 479 ? 109.082 110.079 99.193 1.00 17.30 519 PHE 11 CA 1
ATOM 1931 C C . PHE A 1 479 ? 110.171 109.168 98.637 1.00 17.30 519 PHE 11 C 1
ATOM 1932 O O . PHE A 1 479 ? 110.771 108.395 99.389 1.00 17.30 519 PHE 11 O 1
ATOM 1934 N N . MET A 1 480 ? 110.476 109.263 97.342 1.00 16.99 520 MET 11 N 1
ATOM 1935 C CA . MET A 1 480 ? 111.561 108.451 96.797 1.00 16.99 520 MET 11 CA 1
ATOM 1936 C C . MET A 1 480 ? 112.921 108.971 97.235 1.00 16.99 520 MET 11 C 1
ATOM 1937 O O . MET A 1 480 ? 113.664 108.274 97.931 1.00 16.99 520 MET 11 O 1
ATOM 1939 N N . ALA A 1 481 ? 113.249 110.200 96.863 1.00 16.38 521 ALA 11 N 1
ATOM 1940 C CA . ALA A 1 481 ? 114.604 110.715 96.991 1.00 16.38 521 ALA 11 CA 1
ATOM 1941 C C . ALA A 1 481 ? 115.114 110.751 98.414 1.00 16.38 521 ALA 11 C 1
ATOM 1942 O O . ALA A 1 481 ? 116.286 111.071 98.614 1.00 16.38 521 ALA 11 O 1
ATOM 1944 N N . CYS A 1 482 ? 114.293 110.455 99.409 1.00 17.08 522 CYS 11 N 1
ATOM 1945 C CA . CYS A 1 482 ? 114.785 110.343 100.770 1.00 17.08 522 CYS 11 CA 1
ATOM 1946 C C . CYS A 1 482 ? 115.450 109.004 101.037 1.00 17.08 522 CYS 11 C 1
ATOM 1947 O O . CYS A 1 482 ? 116.183 108.879 102.021 1.00 17.08 522 CYS 11 O 1
ATOM 1949 N N . LEU A 1 483 ? 115.228 108.008 100.181 1.00 17.86 523 LEU 11 N 1
ATOM 1950 C CA . LEU A 1 483 ? 115.733 106.667 100.425 1.00 17.86 523 LEU 11 CA 1
ATOM 1951 C C . LEU A 1 483 ? 117.202 106.577 100.063 1.00 17.86 523 LEU 11 C 1
ATOM 1952 O O . LEU A 1 483 ? 117.624 107.164 99.056 1.00 17.86 523 LEU 11 O 1
ATOM 1954 N N . PRO A 1 484 ? 118.010 105.891 100.860 1.00 18.20 524 PRO 11 N 1
ATOM 1955 C CA . PRO A 1 484 ? 119.315 105.441 100.375 1.00 18.20 524 PRO 11 CA 1
ATOM 1956 C C . PRO A 1 484 ? 119.145 104.361 99.322 1.00 18.20 524 PRO 11 C 1
ATOM 1957 O O . PRO A 1 484 ? 118.121 103.679 99.271 1.00 18.20 524 PRO 11 O 1
ATOM 1959 N N . ASN A 1 485 ? 120.165 104.214 98.481 1.00 18.11 525 ASN 11 N 1
ATOM 1960 C CA . ASN A 1 485 ? 120.313 103.202 97.439 1.00 18.11 525 ASN 11 CA 1
ATOM 1961 C C . ASN A 1 485 ? 119.468 103.481 96.203 1.00 18.11 525 ASN 11 C 1
ATOM 1962 O O . ASN A 1 485 ? 119.542 102.700 95.256 1.00 18.11 525 ASN 11 O 1
ATOM 1964 N N . MET A 1 486 ? 118.673 104.544 96.168 1.00 16.96 526 MET 11 N 1
ATOM 1965 C CA . MET A 1 486 ? 117.790 104.803 95.037 1.00 16.96 526 MET 11 CA 1
ATOM 1966 C C . MET A 1 486 ? 118.293 106.020 94.278 1.00 16.96 526 MET 11 C 1
ATOM 1967 O O . MET A 1 486 ? 118.677 107.023 94.887 1.00 16.96 526 MET 11 O 1
ATOM 1969 N N . ILE A 1 487 ? 118.293 105.933 92.953 1.00 15.90 527 ILE 11 N 1
ATOM 1970 C CA . ILE A 1 487 ? 118.731 107.040 92.113 1.00 15.90 527 ILE 11 CA 1
ATOM 1971 C C . ILE A 1 487 ? 117.512 107.717 91.505 1.00 15.90 527 ILE 11 C 1
ATOM 1972 O O . ILE A 1 487 ? 116.623 107.050 90.966 1.00 15.90 527 ILE 11 O 1
ATOM 1974 N N . VAL A 1 488 ? 117.471 109.042 91.585 1.00 15.14 528 VAL 11 N 1
ATOM 1975 C CA . VAL A 1 488 ? 116.321 109.805 91.126 1.00 15.14 528 VAL 11 CA 1
ATOM 1976 C C . VAL A 1 488 ? 116.726 110.658 89.936 1.00 15.14 528 VAL 11 C 1
ATOM 1977 O O . VAL A 1 488 ? 117.641 111.485 90.018 1.00 15.14 528 VAL 11 O 1
ATOM 1979 N N . MET A 1 489 ? 116.025 110.462 88.826 1.00 14.68 529 MET 11 N 1
ATOM 1980 C CA . MET A 1 489 ? 116.338 111.159 87.588 1.00 14.68 529 MET 11 CA 1
ATOM 1981 C C . MET A 1 489 ? 115.050 111.697 86.990 1.00 14.68 529 MET 11 C 1
ATOM 1982 O O . MET A 1 489 ? 113.997 111.057 87.056 1.00 14.68 529 MET 11 O 1
ATOM 1984 N N . ALA A 1 490 ? 115.146 112.868 86.373 1.00 14.25 530 ALA 11 N 1
ATOM 1985 C CA . ALA A 1 490 ? 114.002 113.427 85.670 1.00 14.25 530 ALA 11 CA 1
ATOM 1986 C C . ALA A 1 490 ? 114.445 114.142 84.401 1.00 14.25 530 ALA 11 C 1
ATOM 1987 O O . ALA A 1 490 ? 115.436 114.884 84.406 1.00 14.25 530 ALA 11 O 1
ATOM 1989 N N . PRO A 1 491 ? 113.728 113.948 83.304 1.00 13.96 531 PRO 11 N 1
ATOM 1990 C CA . PRO A 1 491 ? 114.156 114.485 82.014 1.00 13.96 531 PRO 11 CA 1
ATOM 1991 C C . PRO A 1 491 ? 113.971 115.989 81.878 1.00 13.96 531 PRO 11 C 1
ATOM 1992 O O . PRO A 1 491 ? 113.638 116.701 82.824 1.00 13.96 531 PRO 11 O 1
ATOM 1994 N N . SER A 1 492 ? 114.235 116.459 80.661 1.00 13.88 532 SER 11 N 1
ATOM 1995 C CA . SER A 1 492 ? 113.959 117.824 80.238 1.00 13.88 532 SER 11 CA 1
ATOM 1996 C C . SER A 1 492 ? 113.185 117.880 78.932 1.00 13.88 532 SER 11 C 1
ATOM 1997 O O . SER A 1 492 ? 112.565 118.905 78.632 1.00 13.88 532 SER 11 O 1
ATOM 1999 N N . ASP A 1 493 ? 113.210 116.802 78.164 1.00 13.81 533 ASP 11 N 1
ATOM 2000 C CA . ASP A 1 493 ? 112.671 116.728 76.814 1.00 13.81 533 ASP 11 CA 1
ATOM 2001 C C . ASP A 1 493 ? 112.688 115.257 76.432 1.00 13.81 533 ASP 11 C 1
ATOM 2002 O O . ASP A 1 493 ? 112.975 114.396 77.269 1.00 13.81 533 ASP 11 O 1
ATOM 2004 N N . GLU A 1 494 ? 112.380 114.946 75.178 1.00 14.54 534 GLU 11 N 1
ATOM 2005 C CA . GLU A 1 494 ? 112.469 113.546 74.786 1.00 14.54 534 GLU 11 CA 1
ATOM 2006 C C . GLU A 1 494 ? 113.915 113.071 74.733 1.00 14.54 534 GLU 11 C 1
ATOM 2007 O O . GLU A 1 494 ? 114.190 111.890 74.976 1.00 14.54 534 GLU 11 O 1
ATOM 2009 N N . ALA A 1 495 ? 114.849 113.960 74.398 1.00 13.97 535 ALA 11 N 1
ATOM 2010 C CA . ALA A 1 495 ? 116.247 113.555 74.325 1.00 13.97 535 ALA 11 CA 1
ATOM 2011 C C . ALA A 1 495 ? 116.743 113.092 75.687 1.00 13.97 535 ALA 11 C 1
ATOM 2012 O O . ALA A 1 495 ? 117.139 111.933 75.861 1.00 13.97 535 ALA 11 O 1
ATOM 2014 N N . ASP A 1 496 ? 116.712 113.988 76.675 1.00 14.12 536 ASP 11 N 1
ATOM 2015 C CA . ASP A 1 496 ? 117.143 113.630 78.019 1.00 14.12 536 ASP 11 CA 1
ATOM 2016 C C . ASP A 1 496 ? 116.324 112.471 78.562 1.00 14.12 536 ASP 11 C 1
ATOM 2017 O O . ASP A 1 496 ? 116.822 111.663 79.351 1.00 14.12 536 ASP 11 O 1
ATOM 2019 N N . LEU A 1 497 ? 115.058 112.376 78.149 1.00 13.96 537 LEU 11 N 1
ATOM 2020 C CA . LEU A 1 497 ? 114.237 111.243 78.549 1.00 13.96 537 LEU 11 CA 1
ATOM 2021 C C . LEU A 1 497 ? 114.961 109.949 78.233 1.00 13.96 537 LEU 11 C 1
ATOM 2022 O O . LEU A 1 497 ? 115.204 109.126 79.118 1.00 13.96 537 LEU 11 O 1
ATOM 2024 N N . PHE A 1 498 ? 115.349 109.773 76.978 1.00 14.56 538 PHE 11 N 1
ATOM 2025 C CA . PHE A 1 498 ? 116.019 108.542 76.606 1.00 14.56 538 PHE 11 CA 1
ATOM 2026 C C . PHE A 1 498 ? 117.533 108.612 76.728 1.00 14.56 538 PHE 11 C 1
ATOM 2027 O O . PHE A 1 498 ? 118.181 107.561 76.740 1.00 14.56 538 PHE 11 O 1
ATOM 2029 N N . ASN A 1 499 ? 118.119 109.806 76.822 1.00 13.74 539 ASN 11 N 1
ATOM 2030 C CA . ASN A 1 499 ? 119.519 109.877 77.221 1.00 13.74 539 ASN 11 CA 1
ATOM 2031 C C . ASN A 1 499 ? 119.724 109.278 78.602 1.00 13.74 539 ASN 11 C 1
ATOM 2032 O O . ASN A 1 499 ? 120.841 108.889 78.957 1.00 13.74 539 ASN 11 O 1
ATOM 2034 N N . MET A 1 500 ? 118.660 109.204 79.398 1.00 14.39 540 MET 11 N 1
ATOM 2035 C CA . MET A 1 500 ? 118.792 108.631 80.728 1.00 14.39 540 MET 11 CA 1
ATOM 2036 C C . MET A 1 500 ? 118.332 107.185 80.764 1.00 14.39 540 MET 11 C 1
ATOM 2037 O O . MET A 1 500 ? 118.882 106.383 81.524 1.00 14.39 540 MET 11 O 1
ATOM 2039 N N . VAL A 1 501 ? 117.325 106.827 79.967 1.00 14.40 541 VAL 11 N 1
ATOM 2040 C CA . VAL A 1 501 ? 116.926 105.424 79.908 1.00 14.40 541 VAL 11 CA 1
ATOM 2041 C C . VAL A 1 501 ? 118.100 104.568 79.454 1.00 14.40 541 VAL 11 C 1
ATOM 2042 O O . VAL A 1 501 ? 118.236 103.405 79.850 1.00 14.40 541 VAL 11 O 1
ATOM 2044 N N . ALA A 1 502 ? 118.986 105.141 78.638 1.00 14.37 542 ALA 11 N 1
ATOM 2045 C CA . ALA A 1 502 ? 120.217 104.443 78.293 1.00 14.37 542 ALA 11 CA 1
ATOM 2046 C C . ALA A 1 502 ? 121.110 104.270 79.512 1.00 14.37 542 ALA 11 C 1
ATOM 2047 O O . ALA A 1 502 ? 122.006 103.419 79.511 1.00 14.37 542 ALA 11 O 1
ATOM 2049 N N . THR A 1 503 ? 120.888 105.069 80.557 1.00 14.49 543 THR 11 N 1
ATOM 2050 C CA . THR A 1 503 ? 121.630 104.882 81.798 1.00 14.49 543 THR 11 CA 1
ATOM 2051 C C . THR A 1 503 ? 120.914 103.916 82.727 1.00 14.49 543 THR 11 C 1
ATOM 2052 O O . THR A 1 503 ? 121.499 102.923 83.169 1.00 14.49 543 THR 11 O 1
ATOM 2054 N N . ALA A 1 504 ? 119.648 104.192 83.031 1.00 15.06 544 ALA 11 N 1
ATOM 2055 C CA . ALA A 1 504 ? 118.938 103.426 84.044 1.00 15.06 544 ALA 11 CA 1
ATOM 2056 C C . ALA A 1 504 ? 118.561 102.032 83.568 1.00 15.06 544 ALA 11 C 1
ATOM 2057 O O . ALA A 1 504 ? 118.044 101.235 84.358 1.00 15.06 544 ALA 11 O 1
ATOM 2059 N N . VAL A 1 505 ? 118.797 101.721 82.296 1.00 15.50 545 VAL 11 N 1
ATOM 2060 C CA . VAL A 1 505 ? 118.756 100.330 81.862 1.00 15.50 545 VAL 11 CA 1
ATOM 2061 C C . VAL A 1 505 ? 120.165 99.757 81.855 1.00 15.50 545 VAL 11 C 1
ATOM 2062 O O . VAL A 1 505 ? 120.370 98.545 81.982 1.00 15.50 545 VAL 11 O 1
ATOM 2064 N N . ALA A 1 506 ? 121.164 100.632 81.733 1.00 15.25 546 ALA 11 N 1
ATOM 2065 C CA . ALA A 1 506 ? 122.546 100.180 81.814 1.00 15.25 546 ALA 11 CA 1
ATOM 2066 C C . ALA A 1 506 ? 122.889 99.719 83.222 1.00 15.25 546 ALA 11 C 1
ATOM 2067 O O . ALA A 1 506 ? 123.387 98.605 83.415 1.00 15.25 546 ALA 11 O 1
ATOM 2069 N N . ILE A 1 507 ? 122.621 100.557 84.222 1.00 15.53 547 ILE 11 N 1
ATOM 2070 C CA . ILE A 1 507 ? 122.969 100.230 85.602 1.00 15.53 547 ILE 11 CA 1
ATOM 2071 C C . ILE A 1 507 ? 121.968 99.233 86.171 1.00 15.53 547 ILE 11 C 1
ATOM 2072 O O . ILE A 1 507 ? 120.754 99.362 85.976 1.00 15.53 547 ILE 11 O 1
ATOM 2074 N N . ASP A 1 508 ? 122.478 98.205 86.843 1.00 16.64 548 ASP 11 N 1
ATOM 2075 C CA . ASP A 1 508 ? 121.636 97.260 87.563 1.00 16.64 548 ASP 11 CA 1
ATOM 2076 C C . ASP A 1 508 ? 122.280 96.842 88.879 1.00 16.64 548 ASP 11 C 1
ATOM 2077 O O . ASP A 1 508 ? 122.013 95.752 89.390 1.00 16.64 548 ASP 11 O 1
ATOM 2079 N N . ASP A 1 509 ? 123.141 97.692 89.437 1.00 16.88 549 ASP 11 N 1
ATOM 2080 C CA . ASP A 1 509 ? 123.667 97.427 90.766 1.00 16.88 549 ASP 11 CA 1
ATOM 2081 C C . ASP A 1 509 ? 122.703 97.845 91.861 1.00 16.88 549 ASP 11 C 1
ATOM 2082 O O . ASP A 1 509 ? 122.938 97.523 93.028 1.00 16.88 549 ASP 11 O 1
ATOM 2084 N N . ARG A 1 510 ? 121.630 98.543 91.509 1.00 17.32 550 ARG 11 N 1
ATOM 2085 C CA . ARG A 1 510 ? 120.778 99.214 92.477 1.00 17.32 550 ARG 11 CA 1
ATOM 2086 C C . ARG A 1 510 ? 119.499 99.667 91.783 1.00 17.32 550 ARG 11 C 1
ATOM 2087 O O . ARG A 1 510 ? 119.368 99.483 90.569 1.00 17.32 550 ARG 11 O 1
ATOM 2089 N N . PRO A 1 511 ? 118.529 100.225 92.495 1.00 17.54 551 PRO 11 N 1
ATOM 2090 C CA . PRO A 1 511 ? 117.337 100.751 91.830 1.00 17.54 551 PRO 11 CA 1
ATOM 2091 C C . PRO A 1 511 ? 117.485 102.218 91.440 1.00 17.54 551 PRO 11 C 1
ATOM 2092 O O . PRO A 1 511 ? 118.374 102.934 91.901 1.00 17.54 551 PRO 11 O 1
ATOM 2094 N N . SER A 1 512 ? 116.570 102.655 90.577 1.00 16.45 552 SER 11 N 1
ATOM 2095 C CA . SER A 1 512 ? 116.528 104.034 90.115 1.00 16.45 552 SER 11 CA 1
ATOM 2096 C C . SER A 1 512 ? 115.096 104.356 89.714 1.00 16.45 552 SER 11 C 1
ATOM 2097 O O . SER A 1 512 ? 114.223 103.487 89.744 1.00 16.45 552 SER 11 O 1
ATOM 2099 N N . CYS A 1 513 ? 114.851 105.612 89.348 1.00 15.84 553 CYS 11 N 1
ATOM 2100 C CA . CYS A 1 513 ? 113.486 106.041 89.085 1.00 15.84 553 CYS 11 CA 1
ATOM 2101 C C . CYS A 1 513 ? 113.463 107.205 88.105 1.00 15.84 553 CYS 11 C 1
ATOM 2102 O O . CYS A 1 513 ? 114.347 108.064 88.103 1.00 15.84 553 CYS 11 O 1
ATOM 2104 N N . PHE A 1 514 ? 112.415 107.230 87.281 1.00 15.44 554 PHE 11 N 1
ATOM 2105 C CA . PHE A 1 514 ? 112.240 108.232 86.233 1.00 15.44 554 PHE 11 CA 1
ATOM 2106 C C . PHE A 1 514 ? 111.050 109.116 86.554 1.00 15.44 554 PHE 11 C 1
ATOM 2107 O O . PHE A 1 514 ? 109.932 108.620 86.701 1.00 15.44 554 PHE 11 O 1
ATOM 2109 N N . ARG A 1 515 ? 111.277 110.422 86.598 1.00 15.30 555 ARG 11 N 1
ATOM 2110 C CA . ARG A 1 515 ? 110.205 111.365 86.866 1.00 15.30 555 ARG 11 CA 1
ATOM 2111 C C . ARG A 1 515 ? 109.909 112.203 85.632 1.00 15.30 555 ARG 11 C 1
ATOM 2112 O O . ARG A 1 515 ? 110.418 113.319 85.498 1.00 15.30 555 ARG 11 O 1
ATOM 2114 N N . TYR A 1 516 ? 109.066 111.689 84.740 1.00 15.29 556 TYR 11 N 1
ATOM 2115 C CA . TYR A 1 516 ? 108.801 112.476 83.548 1.00 15.29 556 TYR 11 CA 1
ATOM 2116 C C . TYR A 1 516 ? 107.380 113.007 83.566 1.00 15.29 556 TYR 11 C 1
ATOM 2117 O O . TYR A 1 516 ? 106.444 112.269 83.903 1.00 15.29 556 TYR 11 O 1
ATOM 2119 N N . PRO A 1 517 ? 107.189 114.267 83.201 1.00 14.99 557 PRO 11 N 1
ATOM 2120 C CA . PRO A 1 517 ? 105.852 114.858 83.232 1.00 14.99 557 PRO 11 CA 1
ATOM 2121 C C . PRO A 1 517 ? 104.986 114.320 82.113 1.00 14.99 557 PRO 11 C 1
ATOM 2122 O O . PRO A 1 517 ? 105.342 113.383 81.401 1.00 14.99 557 PRO 11 O 1
ATOM 2124 N N . ARG A 1 518 ? 103.815 114.920 81.987 1.00 15.30 558 ARG 11 N 1
ATOM 2125 C CA . ARG A 1 518 ? 102.921 114.598 80.889 1.00 15.30 558 ARG 11 CA 1
ATOM 2126 C C . ARG A 1 518 ? 102.764 115.833 80.009 1.00 15.30 558 ARG 11 C 1
ATOM 2127 O O . ARG A 1 518 ? 102.404 116.907 80.499 1.00 15.30 558 ARG 11 O 1
ATOM 2129 N N . GLY A 1 519 ? 103.069 115.694 78.718 1.00 14.80 559 GLY 11 N 1
ATOM 2130 C CA . GLY A 1 519 ? 103.036 116.847 77.832 1.00 14.80 559 GLY 11 CA 1
ATOM 2131 C C . GLY A 1 519 ? 103.859 116.667 76.570 1.00 14.80 559 GLY 11 C 1
ATOM 2132 O O . GLY A 1 519 ? 103.721 115.667 75.858 1.00 14.80 559 GLY 11 O 1
ATOM 2133 N N . ASN A 1 520 ? 104.699 117.660 76.282 1.00 14.68 560 ASN 11 N 1
ATOM 2134 C CA . ASN A 1 520 ? 105.480 117.677 75.056 1.00 14.68 560 ASN 11 CA 1
ATOM 2135 C C . ASN A 1 520 ? 106.827 118.341 75.293 1.00 14.68 560 ASN 11 C 1
ATOM 2136 O O . ASN A 1 520 ? 107.107 118.862 76.374 1.00 14.68 560 ASN 11 O 1
ATOM 2138 N N . GLY A 1 521 ? 107.665 118.300 74.260 1.00 14.37 561 GLY 11 N 1
ATOM 2139 C CA . GLY A 1 521 ? 108.960 118.950 74.282 1.00 14.37 561 GLY 11 CA 1
ATOM 2140 C C . GLY A 1 521 ? 109.478 119.268 72.895 1.00 14.37 561 GLY 11 C 1
ATOM 2141 O O . GLY A 1 521 ? 108.743 119.781 72.048 1.00 14.37 561 GLY 11 O 1
ATOM 2142 N N . ILE A 1 522 ? 110.761 118.987 72.669 1.00 14.33 562 ILE 11 N 1
ATOM 2143 C CA . ILE A 1 522 ? 111.391 119.066 71.354 1.00 14.33 562 ILE 11 CA 1
ATOM 2144 C C . ILE A 1 522 ? 112.283 117.841 71.190 1.00 14.33 562 ILE 11 C 1
ATOM 2145 O O . ILE A 1 522 ? 113.410 117.818 71.695 1.00 14.33 562 ILE 11 O 1
ATOM 2147 N N . GLY A 1 523 ? 111.792 116.831 70.478 1.00 14.06 563 GLY 11 N 1
ATOM 2148 C CA . GLY A 1 523 ? 112.456 115.542 70.507 1.00 14.06 563 GLY 11 CA 1
ATOM 2149 C C . GLY A 1 523 ? 113.166 115.084 69.249 1.00 14.06 563 GLY 11 C 1
ATOM 2150 O O . GLY A 1 523 ? 112.524 114.754 68.248 1.00 14.06 563 GLY 11 O 1
ATOM 2151 N N . VAL A 1 524 ? 114.494 115.039 69.299 1.00 13.70 564 VAL 11 N 1
ATOM 2152 C CA . VAL A 1 524 ? 115.277 114.353 68.279 1.00 13.70 564 VAL 11 CA 1
ATOM 2153 C C . VAL A 1 524 ? 114.962 112.867 68.346 1.00 13.70 564 VAL 11 C 1
ATOM 2154 O O . VAL A 1 524 ? 114.520 112.359 69.375 1.00 13.70 564 VAL 11 O 1
ATOM 2156 N N . ALA A 1 525 ? 115.184 112.162 67.242 1.00 13.72 565 ALA 11 N 1
ATOM 2157 C CA . ALA A 1 525 ? 114.677 110.805 67.111 1.00 13.72 565 ALA 11 CA 1
ATOM 2158 C C . ALA A 1 525 ? 115.414 109.846 68.044 1.00 13.72 565 ALA 11 C 1
ATOM 2159 O O . ALA A 1 525 ? 116.246 110.242 68.859 1.00 13.72 565 ALA 11 O 1
ATOM 2161 N N . LEU A 1 526 ? 115.101 108.551 67.890 1.00 13.92 566 LEU 11 N 1
ATOM 2162 C CA . LEU A 1 526 ? 115.589 107.432 68.694 1.00 13.92 566 LEU 11 CA 1
ATOM 2163 C C . LEU A 1 526 ? 117.112 107.410 68.720 1.00 13.92 566 LEU 11 C 1
ATOM 2164 O O . LEU A 1 526 ? 117.738 108.170 67.980 1.00 13.92 566 LEU 11 O 1
ATOM 2166 N N . PRO A 1 527 ? 117.748 106.592 69.555 1.00 13.72 567 PRO 11 N 1
ATOM 2167 C CA . PRO A 1 527 ? 119.205 106.456 69.476 1.00 13.72 567 PRO 11 CA 1
ATOM 2168 C C . PRO A 1 527 ? 119.685 106.183 68.059 1.00 13.72 567 PRO 11 C 1
ATOM 2169 O O . PRO A 1 527 ? 120.832 106.520 67.724 1.00 13.72 567 PRO 11 O 1
ATOM 2171 N N . PRO A 1 528 ? 118.851 105.584 67.178 1.00 13.62 568 PRO 11 N 1
ATOM 2172 C CA . PRO A 1 528 ? 119.078 105.779 65.744 1.00 13.62 568 PRO 11 CA 1
ATOM 2173 C C . PRO A 1 528 ? 119.371 107.232 65.407 1.00 13.62 568 PRO 11 C 1
ATOM 2174 O O . PRO A 1 528 ? 120.421 107.543 64.839 1.00 13.62 568 PRO 11 O 1
ATOM 2176 N N . GLY A 1 529 ? 118.462 108.131 65.769 1.00 13.53 569 GLY 11 N 1
ATOM 2177 C CA . GLY A 1 529 ? 118.711 109.547 65.597 1.00 13.53 569 GLY 11 CA 1
ATOM 2178 C C . GLY A 1 529 ? 119.442 110.121 66.793 1.00 13.53 569 GLY 11 C 1
ATOM 2179 O O . GLY A 1 529 ? 119.268 111.294 67.132 1.00 13.53 569 GLY 11 O 1
ATOM 2180 N N . ASN A 1 530 ? 120.248 109.287 67.452 1.00 13.77 570 ASN 11 N 1
ATOM 2181 C CA . ASN A 1 530 ? 121.148 109.732 68.518 1.00 13.77 570 ASN 11 CA 1
ATOM 2182 C C . ASN A 1 530 ? 120.398 110.355 69.695 1.00 13.77 570 ASN 11 C 1
ATOM 2183 O O . ASN A 1 530 ? 120.463 111.563 69.924 1.00 13.77 570 ASN 11 O 1
ATOM 2185 N N . LYS A 1 531 ? 119.654 109.530 70.434 1.00 13.73 571 LYS 11 N 1
ATOM 2186 C CA . LYS A 1 531 ? 119.119 109.991 71.710 1.00 13.73 571 LYS 11 CA 1
ATOM 2187 C C . LYS A 1 531 ? 119.345 108.985 72.836 1.00 13.73 571 LYS 11 C 1
ATOM 2188 O O . LYS A 1 531 ? 119.067 109.297 74.000 1.00 13.73 571 LYS 11 O 1
ATOM 2190 N N . GLY A 1 532 ? 119.849 107.793 72.526 1.00 13.88 572 GLY 11 N 1
ATOM 2191 C CA . GLY A 1 532 ? 120.059 106.785 73.548 1.00 13.88 572 GLY 11 CA 1
ATOM 2192 C C . GLY A 1 532 ? 121.470 106.751 74.094 1.00 13.88 572 GLY 11 C 1
ATOM 2193 O O . GLY A 1 532 ? 122.026 105.674 74.322 1.00 13.88 572 GLY 11 O 1
ATOM 2194 N N . VAL A 1 533 ? 122.064 107.920 74.307 1.00 13.82 573 VAL 11 N 1
ATOM 2195 C CA . VAL A 1 533 ? 123.430 108.028 74.803 1.00 13.82 573 VAL 11 CA 1
ATOM 2196 C C . VAL A 1 533 ? 123.377 108.038 76.327 1.00 13.82 573 VAL 11 C 1
ATOM 2197 O O . VAL A 1 533 ? 122.929 109.039 76.910 1.00 13.82 573 VAL 11 O 1
ATOM 2199 N N . PRO A 1 534 ? 123.816 106.979 77.002 1.00 13.74 574 PRO 11 N 1
ATOM 2200 C CA . PRO A 1 534 ? 123.818 106.998 78.464 1.00 13.74 574 PRO 11 CA 1
ATOM 2201 C C . PRO A 1 534 ? 124.767 108.058 78.986 1.00 13.74 574 PRO 11 C 1
ATOM 2202 O O . PRO A 1 534 ? 125.762 108.404 78.346 1.00 13.74 574 PRO 11 O 1
ATOM 2204 N N . ILE A 1 535 ? 124.437 108.581 80.158 1.00 13.76 575 ILE 11 N 1
ATOM 2205 C CA . ILE A 1 535 ? 125.158 109.682 80.774 1.00 13.76 575 ILE 11 CA 1
ATOM 2206 C C . ILE A 1 535 ? 125.590 109.256 82.166 1.00 13.76 575 ILE 11 C 1
ATOM 2207 O O . ILE A 1 535 ? 124.972 108.380 82.780 1.00 13.76 575 ILE 11 O 1
ATOM 2209 N N . GLU A 1 536 ? 126.656 109.880 82.657 1.00 13.57 576 GLU 11 N 1
ATOM 2210 C CA . GLU A 1 536 ? 127.274 109.478 83.910 1.00 13.57 576 GLU 11 CA 1
ATOM 2211 C C . GLU A 1 536 ? 126.295 109.591 85.069 1.00 13.57 576 GLU 11 C 1
ATOM 2212 O O . GLU A 1 536 ? 125.666 110.632 85.267 1.00 13.57 576 GLU 11 O 1
ATOM 2214 N N . ILE A 1 537 ? 126.172 108.507 85.834 1.00 13.88 577 ILE 11 N 1
ATOM 2215 C CA . ILE A 1 537 ? 125.279 108.498 86.984 1.00 13.88 577 ILE 11 CA 1
ATOM 2216 C C . ILE A 1 537 ? 125.691 109.597 87.949 1.00 13.88 577 ILE 11 C 1
ATOM 2217 O O . ILE A 1 537 ? 126.839 109.648 88.406 1.00 13.88 577 ILE 11 O 1
ATOM 2219 N N . GLY A 1 538 ? 124.759 110.490 88.251 1.00 13.94 578 GLY 11 N 1
ATOM 2220 C CA . GLY A 1 538 ? 125.052 111.583 89.149 1.00 13.94 578 GLY 11 CA 1
ATOM 2221 C C . GLY A 1 538 ? 125.671 112.788 88.488 1.00 13.94 578 GLY 11 C 1
ATOM 2222 O O . GLY A 1 538 ? 126.285 113.612 89.172 1.00 13.94 578 GLY 11 O 1
ATOM 2223 N N . LYS A 1 539 ? 125.532 112.921 87.174 1.00 13.65 579 LYS 11 N 1
ATOM 2224 C CA . LYS A 1 539 ? 126.084 114.052 86.446 1.00 13.65 579 LYS 11 CA 1
ATOM 2225 C C . LYS A 1 539 ? 124.951 114.968 86.011 1.00 13.65 579 LYS 1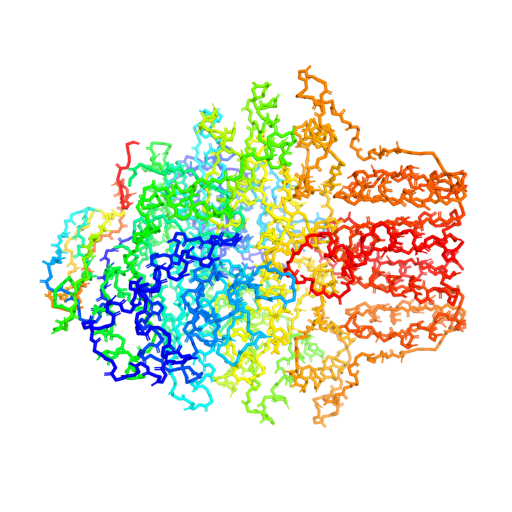1 C 1
ATOM 2226 O O . LYS A 1 539 ? 123.982 114.514 85.396 1.00 13.65 579 LYS 11 O 1
ATOM 2228 N N . GLY A 1 540 ? 125.077 116.253 86.329 1.00 13.59 580 GLY 11 N 1
ATOM 2229 C CA . GLY A 1 540 ? 124.085 117.235 85.946 1.00 13.59 580 GLY 11 CA 1
ATOM 2230 C C . GLY A 1 540 ? 124.206 117.659 84.499 1.00 13.59 580 GLY 11 C 1
ATOM 2231 O O . GLY A 1 540 ? 124.885 116.998 83.710 1.00 13.59 580 GLY 11 O 1
ATOM 2232 N N . ARG A 1 541 ? 123.540 118.750 84.132 1.00 13.17 581 ARG 11 N 1
ATOM 2233 C CA . ARG A 1 541 ? 123.555 119.215 82.752 1.00 13.17 581 ARG 11 CA 1
ATOM 2234 C C . ARG A 1 541 ? 123.254 120.702 82.675 1.00 13.17 581 ARG 11 C 1
ATOM 2235 O O . ARG A 1 541 ? 122.089 121.102 82.748 1.00 13.17 581 ARG 11 O 1
ATOM 2237 N N . ILE A 1 542 ? 124.281 121.533 82.518 1.00 12.84 582 ILE 11 N 1
ATOM 2238 C CA . ILE A 1 542 ? 124.043 122.958 82.353 1.00 12.84 582 ILE 11 CA 1
ATOM 2239 C C . ILE A 1 542 ? 123.407 123.201 80.993 1.00 12.84 582 ILE 11 C 1
ATOM 2240 O O . ILE A 1 542 ? 123.903 122.730 79.962 1.00 12.84 582 ILE 11 O 1
ATOM 2242 N N . LEU A 1 543 ? 122.290 123.928 80.984 1.00 12.79 583 LEU 11 N 1
ATOM 2243 C CA . LEU A 1 543 ? 121.535 124.162 79.763 1.00 12.79 583 LEU 11 CA 1
ATOM 2244 C C . LEU A 1 543 ? 121.534 125.611 79.314 1.00 12.79 583 LEU 11 C 1
ATOM 2245 O O . LEU A 1 543 ? 120.847 125.931 78.338 1.00 12.79 583 LEU 11 O 1
ATOM 2247 N N . LYS A 1 544 ? 122.278 126.490 79.977 1.00 12.76 584 LYS 11 N 1
ATOM 2248 C CA . LYS A 1 544 ? 122.242 127.908 79.658 1.00 12.76 584 LYS 11 CA 1
ATOM 2249 C C . LYS A 1 544 ? 123.392 128.564 80.402 1.00 12.76 584 LYS 11 C 1
ATOM 2250 O O . LYS A 1 544 ? 124.005 127.961 81.285 1.00 12.76 584 LYS 11 O 1
ATOM 2252 N N . GLU A 1 545 ? 123.689 129.805 80.036 1.00 12.71 585 GLU 11 N 1
ATOM 2253 C CA . GLU A 1 545 ? 124.842 130.494 80.591 1.00 12.71 585 GLU 11 CA 1
ATOM 2254 C C . GLU A 1 545 ? 124.391 131.751 81.317 1.00 12.71 585 GLU 11 C 1
ATOM 2255 O O . GLU A 1 545 ? 123.741 132.625 80.738 1.00 12.71 585 GLU 11 O 1
ATOM 2257 N N . GLY A 1 546 ? 124.746 131.843 82.590 1.00 12.87 586 GLY 11 N 1
ATOM 2258 C CA . GLY A 1 546 ? 124.287 132.952 83.398 1.00 12.87 586 GLY 11 CA 1
ATOM 2259 C C . GLY A 1 546 ? 124.917 132.980 84.767 1.00 12.87 586 GLY 11 C 1
ATOM 2260 O O . GLY A 1 546 ? 124.933 131.979 85.486 1.00 12.87 586 GLY 11 O 1
ATOM 2261 N N . GLU A 1 547 ? 125.413 134.149 85.149 1.00 13.15 587 GLU 11 N 1
ATOM 2262 C CA . GLU A 1 547 ? 126.378 134.239 86.231 1.00 13.15 587 GLU 11 CA 1
ATOM 2263 C C . GLU A 1 547 ? 125.958 135.134 87.395 1.00 13.15 587 GLU 11 C 1
ATOM 2264 O O . GLU A 1 547 ? 126.436 134.918 88.514 1.00 13.15 587 GLU 11 O 1
ATOM 2266 N N . ARG A 1 548 ? 125.091 136.125 87.181 1.00 13.11 588 ARG 11 N 1
ATOM 2267 C CA . ARG A 1 548 ? 124.642 136.938 88.307 1.00 13.11 588 ARG 11 CA 1
ATOM 2268 C C . ARG A 1 548 ? 123.660 136.165 89.178 1.00 13.11 588 ARG 11 C 1
ATOM 2269 O O . ARG A 1 548 ? 123.533 136.431 90.377 1.00 13.11 588 ARG 11 O 1
ATOM 2271 N N . VAL A 1 549 ? 122.964 135.199 88.589 1.00 13.05 589 VAL 11 N 1
ATOM 2272 C CA . VAL A 1 549 ? 121.913 134.444 89.257 1.00 13.05 589 VAL 11 CA 1
ATOM 2273 C C . VAL A 1 549 ? 121.948 133.022 88.725 1.00 13.05 589 VAL 11 C 1
ATOM 2274 O O . VAL A 1 549 ? 122.338 132.790 87.578 1.00 13.05 589 VAL 11 O 1
ATOM 2276 N N . ALA A 1 550 ? 121.573 132.064 89.560 1.00 13.10 590 ALA 11 N 1
ATOM 2277 C CA . ALA A 1 550 ? 121.519 130.674 89.145 1.00 13.10 590 ALA 11 CA 1
ATOM 2278 C C . ALA A 1 550 ? 120.079 130.243 88.938 1.00 13.10 590 ALA 11 C 1
ATOM 2279 O O . ALA A 1 550 ? 119.155 131.051 89.041 1.00 13.10 590 ALA 11 O 1
ATOM 2281 N N . LEU A 1 551 ? 119.906 128.968 88.626 1.00 13.10 591 LEU 11 N 1
ATOM 2282 C CA . LEU A 1 551 ? 118.603 128.342 88.492 1.00 13.10 591 LEU 11 CA 1
ATOM 2283 C C . LEU A 1 551 ? 118.799 126.848 88.303 1.00 13.10 591 LEU 11 C 1
ATOM 2284 O O . LEU A 1 551 ? 119.763 126.421 87.667 1.00 13.10 591 LEU 11 O 1
ATOM 2286 N N . LEU A 1 552 ? 117.889 126.058 88.861 1.00 13.26 592 LEU 11 N 1
ATOM 2287 C CA . LEU A 1 552 ? 118.001 124.608 88.831 1.00 13.26 592 LEU 11 CA 1
ATOM 2288 C C . LEU A 1 552 ? 116.649 124.021 88.482 1.00 13.26 592 LEU 11 C 1
ATOM 2289 O O . LEU A 1 552 ? 115.749 124.738 88.046 1.00 13.26 592 LEU 11 O 1
ATOM 2291 N N . GLY A 1 553 ? 116.520 122.717 88.663 1.00 13.38 593 GLY 11 N 1
ATOM 2292 C CA . GLY A 1 553 ? 115.224 122.078 88.589 1.00 13.38 593 GLY 11 CA 1
ATOM 2293 C C . GLY A 1 553 ? 115.226 120.961 87.570 1.00 13.38 593 GLY 11 C 1
ATOM 2294 O O . GLY A 1 553 ? 116.164 120.807 86.796 1.00 13.38 593 GLY 11 O 1
ATOM 2295 N N . TYR A 1 554 ? 114.146 120.192 87.587 1.00 13.84 594 TYR 11 N 1
ATOM 2296 C CA . TYR A 1 554 ? 114.003 119.096 86.638 1.00 13.84 594 TYR 11 CA 1
ATOM 2297 C C . TYR A 1 554 ? 112.549 118.649 86.602 1.00 13.84 594 TYR 11 C 1
ATOM 2298 O O . TYR A 1 554 ? 111.683 119.232 87.259 1.00 13.84 594 TYR 11 O 1
ATOM 2300 N N . GLY A 1 555 ? 112.296 117.581 85.855 1.00 13.97 595 GLY 11 N 1
ATOM 2301 C CA . GLY A 1 555 ? 110.932 117.269 85.470 1.00 13.97 595 GLY 11 CA 1
ATOM 2302 C C . GLY A 1 555 ? 110.513 118.252 84.400 1.00 13.97 595 GLY 11 C 1
ATOM 2303 O O . GLY A 1 555 ? 111.351 118.831 83.701 1.00 13.97 595 GLY 11 O 1
ATOM 2304 N N . SER A 1 556 ? 109.207 118.480 84.276 1.00 13.77 596 SER 11 N 1
ATOM 2305 C CA . SER A 1 556 ? 108.742 119.514 83.361 1.00 13.77 596 SER 11 CA 1
ATOM 2306 C C . SER A 1 556 ? 109.332 120.872 83.697 1.00 13.77 596 SER 11 C 1
ATOM 2307 O O . SER A 1 556 ? 109.230 121.807 82.896 1.00 13.77 596 SER 11 O 1
ATOM 2309 N N . ALA A 1 557 ? 109.952 121.000 84.866 1.00 13.33 597 ALA 11 N 1
ATOM 2310 C CA . ALA A 1 557 ? 110.258 122.320 85.391 1.00 13.33 597 ALA 11 CA 1
ATOM 2311 C C . ALA A 1 557 ? 111.357 123.006 84.599 1.00 13.33 597 ALA 11 C 1
ATOM 2312 O O . ALA A 1 557 ? 111.345 124.231 84.451 1.00 13.33 597 ALA 11 O 1
ATOM 2314 N N . VAL A 1 558 ? 112.319 122.245 84.087 1.00 13.40 598 VAL 11 N 1
ATOM 2315 C CA . VAL A 1 558 ? 113.440 122.885 83.409 1.00 13.40 598 VAL 11 CA 1
ATOM 2316 C C . VAL A 1 558 ? 112.995 123.501 82.088 1.00 13.40 598 VAL 11 C 1
ATOM 2317 O O . VAL A 1 558 ? 113.532 124.530 81.664 1.00 13.40 598 VAL 11 O 1
ATOM 2319 N N . GLN A 1 559 ? 112.001 122.904 81.423 1.00 13.47 599 GLN 11 N 1
ATOM 2320 C CA . GLN A 1 559 ? 111.407 123.566 80.266 1.00 13.47 599 GLN 11 CA 1
ATOM 2321 C C . GLN A 1 559 ? 110.838 124.909 80.680 1.00 13.47 599 GLN 11 C 1
ATOM 2322 O O . GLN A 1 559 ? 111.054 125.929 80.018 1.00 13.47 599 GLN 11 O 1
ATOM 2324 N N . SER A 1 560 ? 110.105 124.919 81.789 1.00 13.37 600 SER 11 N 1
ATOM 2325 C CA . SER A 1 560 ? 109.636 126.175 82.348 1.00 13.37 600 SER 11 CA 1
ATOM 2326 C C . SER A 1 560 ? 110.802 127.034 82.802 1.00 13.37 600 SER 11 C 1
ATOM 2327 O O . SER A 1 560 ? 110.728 128.263 82.739 1.00 13.37 600 SER 11 O 1
ATOM 2329 N N . CYS A 1 561 ? 111.891 126.412 83.256 1.00 13.18 601 CYS 11 N 1
ATOM 2330 C CA . CYS A 1 561 ? 113.089 127.187 83.554 1.00 13.18 601 CYS 11 CA 1
ATOM 2331 C C . CYS A 1 561 ? 113.650 127.823 82.293 1.00 13.18 601 CYS 11 C 1
ATOM 2332 O O . CYS A 1 561 ? 113.989 129.012 82.295 1.00 13.18 601 CYS 11 O 1
ATOM 2334 N N . LEU A 1 562 ? 113.775 127.044 81.216 1.00 13.23 602 LEU 11 N 1
ATOM 2335 C CA . LEU A 1 562 ? 113.988 127.644 79.907 1.00 13.23 602 LEU 11 CA 1
ATOM 2336 C C . LEU A 1 562 ? 112.977 128.751 79.675 1.00 13.23 602 LEU 11 C 1
ATOM 2337 O O . LEU A 1 562 ? 113.341 129.901 79.406 1.00 13.23 602 LEU 11 O 1
ATOM 2339 N N . GLY A 1 563 ? 111.694 128.424 79.824 1.00 13.41 603 GLY 11 N 1
ATOM 2340 C CA . GLY A 1 563 ? 110.665 129.436 79.719 1.00 13.41 603 GLY 11 CA 1
ATOM 2341 C C . GLY A 1 563 ? 110.779 130.513 80.779 1.00 13.41 603 GLY 11 C 1
ATOM 2342 O O . GLY A 1 563 ? 110.240 131.604 80.615 1.00 13.41 603 GLY 11 O 1
ATOM 2343 N N . ALA A 1 564 ? 111.456 130.221 81.887 1.00 13.39 604 ALA 11 N 1
ATOM 2344 C CA . ALA A 1 564 ? 111.600 131.234 82.926 1.00 13.39 604 ALA 11 CA 1
ATOM 2345 C C . ALA A 1 564 ? 112.444 132.393 82.433 1.00 13.39 604 ALA 11 C 1
ATOM 2346 O O . ALA A 1 564 ? 112.207 133.549 82.796 1.00 13.39 604 ALA 11 O 1
ATOM 2348 N N . ALA A 1 565 ? 113.426 132.103 81.603 1.00 13.43 605 ALA 11 N 1
ATOM 2349 C CA . ALA A 1 565 ? 114.286 133.155 81.108 1.00 13.43 605 ALA 11 CA 1
ATOM 2350 C C . ALA A 1 565 ? 113.605 134.053 80.100 1.00 13.43 605 ALA 11 C 1
ATOM 2351 O O . ALA A 1 565 ? 114.169 135.101 79.779 1.00 13.43 605 ALA 11 O 1
ATOM 2353 N N . VAL A 1 566 ? 112.438 133.673 79.569 1.00 13.47 606 VAL 11 N 1
ATOM 2354 C CA . VAL A 1 566 ? 111.882 134.432 78.452 1.00 13.47 606 VAL 11 CA 1
ATOM 2355 C C . VAL A 1 566 ? 111.720 135.890 78.846 1.00 13.47 606 VAL 11 C 1
ATOM 2356 O O . VAL A 1 566 ? 112.046 136.794 78.068 1.00 13.47 606 VAL 11 O 1
ATOM 2358 N N . MET A 1 567 ? 111.288 136.145 80.079 1.00 13.44 607 MET 11 N 1
ATOM 2359 C CA . MET A 1 567 ? 111.308 137.505 80.583 1.00 13.44 607 MET 11 CA 1
ATOM 2360 C C . MET A 1 567 ? 112.580 137.801 81.356 1.00 13.44 607 MET 11 C 1
ATOM 2361 O O . MET A 1 567 ? 112.685 138.864 81.975 1.00 13.44 607 MET 11 O 1
ATOM 2363 N N . LEU A 1 568 ? 113.547 136.897 81.312 1.00 13.33 608 LEU 11 N 1
ATOM 2364 C CA . LEU A 1 568 ? 114.806 137.053 82.019 1.00 13.33 608 LEU 11 CA 1
ATOM 2365 C C . LEU A 1 568 ? 116.003 137.100 81.088 1.00 13.33 608 LEU 11 C 1
ATOM 2366 O O . LEU A 1 568 ? 116.943 137.853 81.357 1.00 13.33 608 LEU 11 O 1
ATOM 2368 N N . GLU A 1 569 ? 115.995 136.314 80.008 1.00 13.40 609 GLU 11 N 1
ATOM 2369 C CA . GLU A 1 569 ? 117.188 136.201 79.175 1.00 13.40 609 GLU 11 CA 1
ATOM 2370 C C . GLU A 1 569 ? 117.584 137.553 78.596 1.00 13.40 609 GLU 11 C 1
ATOM 2371 O O . GLU A 1 569 ? 118.757 137.792 78.290 1.00 13.40 609 GLU 11 O 1
ATOM 2373 N N . GLU A 1 570 ? 116.626 138.460 78.465 1.00 13.35 610 GLU 11 N 1
ATOM 2374 C CA . GLU A 1 570 ? 116.899 139.772 77.905 1.00 13.35 610 GLU 11 CA 1
ATOM 2375 C C . GLU A 1 570 ? 117.473 140.738 78.934 1.00 13.35 610 GLU 11 C 1
ATOM 2376 O O . GLU A 1 570 ? 117.434 141.954 78.720 1.00 13.35 610 GLU 11 O 1
ATOM 2378 N N . ARG A 1 571 ? 118.015 140.222 80.035 1.00 13.39 611 ARG 11 N 1
ATOM 2379 C CA . ARG A 1 571 ? 118.595 141.041 81.094 1.00 13.39 611 ARG 11 CA 1
ATOM 2380 C C . ARG A 1 571 ? 120.090 140.785 81.238 1.00 13.39 611 ARG 11 C 1
ATOM 2381 O O . ARG A 1 571 ? 120.637 140.854 82.343 1.00 13.39 611 ARG 11 O 1
ATOM 2383 N N . GLY A 1 572 ? 120.765 140.496 80.125 1.00 13.20 612 GLY 11 N 1
ATOM 2384 C CA . GLY A 1 572 ? 122.160 140.104 80.155 1.00 13.20 612 GLY 11 CA 1
ATOM 2385 C C . GLY A 1 572 ? 122.403 138.665 80.549 1.00 13.20 612 GLY 11 C 1
ATOM 2386 O O . GLY A 1 572 ? 123.533 138.318 80.910 1.00 13.20 612 GLY 11 O 1
ATOM 2387 N N . LEU A 1 573 ? 121.378 137.814 80.473 1.00 12.95 613 LEU 11 N 1
ATOM 2388 C CA . LEU A 1 573 ? 121.434 136.432 80.942 1.00 12.95 613 LEU 11 CA 1
ATOM 2389 C C . LEU A 1 573 ? 121.984 136.349 82.360 1.00 12.95 613 LEU 11 C 1
ATOM 2390 O O . LEU A 1 573 ? 122.976 135.670 82.628 1.00 12.95 613 LEU 11 O 1
ATOM 2392 N N . ASN A 1 574 ? 121.317 137.057 83.267 1.00 13.00 614 ASN 11 N 1
ATOM 2393 C CA . ASN A 1 574 ? 121.503 136.811 84.685 1.00 13.00 614 ASN 11 CA 1
ATOM 2394 C C . ASN A 1 574 ? 121.301 135.347 85.034 1.00 13.00 614 ASN 11 C 1
ATOM 2395 O O . ASN A 1 574 ? 121.916 134.854 85.984 1.00 13.00 614 ASN 11 O 1
ATOM 2397 N N . VAL A 1 575 ? 120.480 134.647 84.260 1.00 12.82 615 VAL 11 N 1
ATOM 2398 C CA . VAL A 1 575 ? 120.045 133.292 84.553 1.00 12.82 615 VAL 11 CA 1
ATOM 2399 C C . VAL A 1 575 ? 120.971 132.315 83.853 1.00 12.82 615 VAL 11 C 1
ATOM 2400 O O . VAL A 1 575 ? 121.304 132.491 82.676 1.00 12.82 615 VAL 11 O 1
ATOM 2402 N N . THR A 1 576 ? 121.407 131.302 84.586 1.00 12.86 616 THR 11 N 1
ATOM 2403 C CA . THR A 1 576 ? 121.780 130.052 83.957 1.00 12.86 616 THR 11 CA 1
ATOM 2404 C C . THR A 1 576 ? 120.827 128.965 84.418 1.00 12.86 616 THR 11 C 1
ATOM 2405 O O . THR A 1 576 ? 120.299 128.996 85.527 1.00 12.86 616 THR 11 O 1
ATOM 2407 N N . VAL A 1 577 ? 120.596 128.003 83.547 1.00 12.90 617 VAL 11 N 1
ATOM 2408 C CA . VAL A 1 577 ? 119.689 126.909 83.841 1.00 12.90 617 VAL 11 CA 1
ATOM 2409 C C . VAL A 1 577 ? 120.498 125.630 83.880 1.00 12.90 617 VAL 11 C 1
ATOM 2410 O O . VAL A 1 577 ? 121.300 125.368 82.979 1.00 12.90 617 VAL 11 O 1
ATOM 2412 N N . ALA A 1 578 ? 120.298 124.839 84.921 1.00 13.15 618 ALA 11 N 1
ATOM 2413 C CA . ALA A 1 578 ? 121.029 123.595 85.077 1.00 13.15 618 ALA 11 CA 1
ATOM 2414 C C . ALA A 1 578 ? 120.060 122.464 85.366 1.00 13.15 618 ALA 11 C 1
ATOM 2415 O O . ALA A 1 578 ? 119.659 122.264 86.513 1.00 13.15 618 ALA 11 O 1
ATOM 2417 N N . ASP A 1 579 ? 119.700 121.714 84.336 1.00 13.34 619 ASP 11 N 1
ATOM 2418 C CA . ASP A 1 579 ? 118.860 120.545 84.545 1.00 13.34 619 ASP 11 CA 1
ATOM 2419 C C . ASP A 1 579 ? 119.695 119.462 85.206 1.00 13.34 619 ASP 11 C 1
ATOM 2420 O O . ASP A 1 579 ? 120.167 118.539 84.537 1.00 13.34 619 ASP 11 O 1
ATOM 2422 N N . ALA A 1 580 ? 119.888 119.571 86.513 1.00 13.45 620 ALA 11 N 1
ATOM 2423 C CA . ALA A 1 580 ? 120.639 118.572 87.271 1.00 13.45 620 ALA 11 CA 1
ATOM 2424 C C . ALA A 1 580 ? 119.805 117.305 87.440 1.00 13.45 620 ALA 11 C 1
ATOM 2425 O O . ALA A 1 580 ? 119.394 116.933 88.534 1.00 13.45 620 ALA 11 O 1
ATOM 2427 N N . ARG A 1 581 ? 119.595 116.629 86.313 1.00 13.72 621 ARG 11 N 1
ATOM 2428 C CA . ARG A 1 581 ? 118.634 115.541 86.187 1.00 13.72 621 ARG 11 CA 1
ATOM 2429 C C . ARG A 1 581 ? 118.713 114.529 87.317 1.00 13.72 621 ARG 11 C 1
ATOM 2430 O O . ARG A 1 581 ? 117.715 113.866 87.609 1.00 13.72 621 ARG 11 O 1
ATOM 2432 N N . PHE A 1 582 ? 119.865 114.400 87.959 1.00 13.87 622 PHE 11 N 1
ATOM 2433 C CA . PHE A 1 582 ? 120.025 113.482 89.074 1.00 13.87 622 PHE 11 CA 1
ATOM 2434 C C . PHE A 1 582 ? 119.639 114.185 90.363 1.00 13.87 622 PHE 11 C 1
ATOM 2435 O O . PHE A 1 582 ? 120.309 115.134 90.782 1.00 13.87 622 PHE 11 O 1
ATOM 2437 N N . CYS A 1 583 ? 118.562 113.718 90.991 1.00 14.54 623 CYS 11 N 1
ATOM 2438 C CA . CYS A 1 583 ? 118.166 114.222 92.295 1.00 14.54 623 CYS 11 CA 1
ATOM 2439 C C . CYS A 1 583 ? 118.895 113.541 93.435 1.00 14.54 623 CYS 11 C 1
ATOM 2440 O O . CYS A 1 583 ? 119.203 114.198 94.430 1.00 14.54 623 CYS 11 O 1
ATOM 2442 N N . LYS A 1 584 ? 119.157 112.256 93.321 1.00 15.10 624 LYS 11 N 1
ATOM 2443 C CA . LYS A 1 584 ? 120.082 111.585 94.216 1.00 15.10 624 LYS 11 CA 1
ATOM 2444 C C . LYS A 1 584 ? 120.588 110.344 93.503 1.00 15.10 624 LYS 11 C 1
ATOM 2445 O O . LYS A 1 584 ? 119.785 109.566 92.989 1.00 15.10 624 LYS 11 O 1
ATOM 2447 N N . PRO A 1 585 ? 121.902 110.138 93.412 1.00 14.60 625 PRO 11 N 1
ATOM 2448 C CA . PRO A 1 585 ? 122.948 111.013 93.942 1.00 14.60 625 PRO 11 CA 1
ATOM 2449 C C . PRO A 1 585 ? 123.048 112.307 93.169 1.00 14.60 625 PRO 11 C 1
ATOM 2450 O O . PRO A 1 585 ? 123.155 112.286 91.950 1.00 14.60 625 PRO 11 O 1
ATOM 2452 N N . LEU A 1 586 ? 122.997 113.423 93.874 1.00 14.32 626 LEU 11 N 1
ATOM 2453 C CA . LEU A 1 586 ? 123.052 114.729 93.247 1.00 14.32 626 LEU 11 CA 1
ATOM 2454 C C . LEU A 1 586 ? 124.393 114.919 92.563 1.00 14.32 626 LEU 11 C 1
ATOM 2455 O O . LEU A 1 586 ? 125.407 114.340 92.954 1.00 14.32 626 LEU 11 O 1
ATOM 2457 N N . ASP A 1 587 ? 124.393 115.765 91.537 1.00 14.02 627 ASP 11 N 1
ATOM 2458 C CA . ASP A 1 587 ? 125.648 116.227 90.958 1.00 14.02 627 ASP 11 CA 1
ATOM 2459 C C . ASP A 1 587 ? 126.270 117.215 91.939 1.00 14.02 627 ASP 11 C 1
ATOM 2460 O O . ASP A 1 587 ? 126.273 118.432 91.751 1.00 14.02 627 ASP 11 O 1
ATOM 2462 N N . ARG A 1 588 ? 126.796 116.646 93.021 1.00 14.18 628 ARG 11 N 1
ATOM 2463 C CA . ARG A 1 588 ? 127.391 117.449 94.076 1.00 14.18 628 ARG 11 CA 1
ATOM 2464 C C . ARG A 1 588 ? 128.515 118.324 93.546 1.00 14.18 628 ARG 11 C 1
ATOM 2465 O O . ARG A 1 588 ? 128.854 119.342 94.157 1.00 14.18 628 ARG 11 O 1
ATOM 2467 N N . ALA A 1 589 ? 129.102 117.947 92.412 1.00 14.03 629 ALA 11 N 1
ATOM 2468 C CA . ALA A 1 589 ? 130.112 118.793 91.793 1.00 14.03 629 ALA 11 CA 1
ATOM 2469 C C . ALA A 1 589 ? 129.479 120.013 91.140 1.00 14.03 629 ALA 11 C 1
ATOM 2470 O O . ALA A 1 589 ? 129.960 121.138 91.310 1.00 14.03 629 ALA 11 O 1
ATOM 2472 N N . LEU A 1 590 ? 128.400 119.808 90.388 1.00 13.85 630 LEU 11 N 1
ATOM 2473 C CA . LEU A 1 590 ? 127.739 120.897 89.682 1.00 13.85 630 LEU 11 CA 1
ATOM 2474 C C . LEU A 1 590 ? 127.248 121.956 90.656 1.00 13.85 630 LEU 11 C 1
ATOM 2475 O O . LEU A 1 590 ? 127.622 123.129 90.549 1.00 13.85 630 LEU 11 O 1
ATOM 2477 N N . ILE A 1 591 ? 126.413 121.542 91.609 1.00 13.87 631 ILE 11 N 1
ATOM 2478 C CA . ILE A 1 591 ? 125.824 122.462 92.575 1.00 13.87 631 ILE 11 CA 1
ATOM 2479 C C . ILE A 1 591 ? 126.912 123.265 93.264 1.00 13.87 631 ILE 11 C 1
ATOM 2480 O O . ILE A 1 591 ? 126.763 124.471 93.492 1.00 13.87 631 ILE 11 O 1
ATOM 2482 N N . ARG A 1 592 ? 128.023 122.607 93.589 1.00 14.01 632 ARG 11 N 1
ATOM 2483 C CA . ARG A 1 592 ? 129.142 123.286 94.229 1.00 14.01 632 ARG 11 CA 1
ATOM 2484 C C . ARG A 1 592 ? 129.708 124.368 93.325 1.00 14.01 632 ARG 11 C 1
ATOM 2485 O O . ARG A 1 592 ? 129.854 125.525 93.735 1.00 14.01 632 ARG 11 O 1
ATOM 2487 N N . SER A 1 593 ? 130.035 124.002 92.089 1.00 13.83 633 SER 11 N 1
ATOM 2488 C CA . SER A 1 593 ? 130.429 124.990 91.097 1.00 13.83 633 SER 11 CA 1
ATOM 2489 C C . SER A 1 593 ? 129.388 126.088 90.982 1.00 13.83 633 SER 11 C 1
ATOM 2490 O O . SER A 1 593 ? 129.725 127.278 91.025 1.00 13.83 633 SER 11 O 1
ATOM 2492 N N . LEU A 1 594 ? 128.117 125.704 90.831 1.00 13.67 634 LEU 11 N 1
ATOM 2493 C CA . LEU A 1 594 ? 127.043 126.687 90.802 1.00 13.67 634 LEU 11 CA 1
ATOM 2494 C C . LEU A 1 594 ? 127.086 127.590 92.018 1.00 13.67 634 LEU 11 C 1
ATOM 2495 O O . LEU A 1 594 ? 126.839 128.796 91.909 1.00 13.67 634 LEU 11 O 1
ATOM 2497 N N . ALA A 1 595 ? 127.402 127.025 93.180 1.00 13.81 635 ALA 11 N 1
ATOM 2498 C CA . ALA A 1 595 ? 127.309 127.780 94.420 1.00 13.81 635 ALA 11 CA 1
ATOM 2499 C C . ALA A 1 595 ? 128.245 128.978 94.411 1.00 13.81 635 ALA 11 C 1
ATOM 2500 O O . ALA A 1 595 ? 127.796 130.128 94.424 1.00 13.81 635 ALA 11 O 1
ATOM 2502 N N . LYS A 1 596 ? 129.551 128.732 94.370 1.00 13.77 636 LYS 11 N 1
ATOM 2503 C CA . LYS A 1 596 ? 130.493 129.834 94.483 1.00 13.77 636 LYS 11 CA 1
ATOM 2504 C C . LYS A 1 596 ? 130.441 130.772 93.288 1.00 13.77 636 LYS 11 C 1
ATOM 2505 O O . LYS A 1 596 ? 130.641 131.979 93.458 1.00 13.77 636 LYS 11 O 1
ATOM 2507 N N . SER A 1 597 ? 130.156 130.256 92.096 1.00 13.69 637 SER 11 N 1
ATOM 2508 C CA . SER A 1 597 ? 130.097 131.081 90.896 1.00 13.69 637 SER 11 CA 1
ATOM 2509 C C . SER A 1 597 ? 129.065 132.195 91.027 1.00 13.69 637 SER 11 C 1
ATOM 2510 O O . SER A 1 597 ? 129.378 133.369 90.812 1.00 13.69 637 SER 11 O 1
ATOM 2512 N N . HIS A 1 598 ? 127.839 131.844 91.395 1.00 13.42 638 HIS 11 N 1
ATOM 2513 C CA . HIS A 1 598 ? 126.776 132.826 91.517 1.00 13.42 638 HIS 11 CA 1
ATOM 2514 C C . HIS A 1 598 ? 126.718 133.386 92.928 1.00 13.42 638 HIS 11 C 1
ATOM 2515 O O . HIS A 1 598 ? 127.392 132.905 93.842 1.00 13.42 638 HIS 11 O 1
ATOM 2517 N N . GLU A 1 599 ? 125.904 134.428 93.093 1.00 13.53 639 GLU 11 N 1
ATOM 2518 C CA . GLU A 1 599 ? 125.606 134.937 94.424 1.00 13.53 639 GLU 11 CA 1
ATOM 2519 C C . GLU A 1 599 ? 124.214 134.528 94.884 1.00 13.53 639 GLU 11 C 1
ATOM 2520 O O . GLU A 1 599 ? 123.878 134.706 96.058 1.00 13.53 639 GLU 11 O 1
ATOM 2522 N N . VAL A 1 600 ? 123.397 133.989 93.982 1.00 13.38 640 VAL 11 N 1
ATOM 2523 C CA . VAL A 1 600 ? 122.049 133.545 94.320 1.00 13.38 640 VAL 11 CA 1
ATOM 2524 C C . VAL A 1 600 ? 121.788 132.226 93.615 1.00 13.38 640 VAL 11 C 1
ATOM 2525 O O . VAL A 1 600 ? 122.424 131.907 92.611 1.00 13.38 640 VAL 11 O 1
ATOM 2527 N N . LEU A 1 601 ? 120.849 131.458 94.147 1.00 13.45 641 LEU 11 N 1
ATOM 2528 C CA . LEU A 1 601 ? 120.426 130.211 93.541 1.00 13.45 641 LEU 11 CA 1
ATOM 2529 C C . LEU A 1 601 ? 118.958 129.987 93.845 1.00 13.45 641 LEU 11 C 1
ATOM 2530 O O . LEU A 1 601 ? 118.463 130.340 94.913 1.00 13.45 641 LEU 11 O 1
ATOM 2532 N N . ILE A 1 602 ? 118.261 129.394 92.885 1.00 13.46 642 ILE 11 N 1
ATOM 2533 C CA . ILE A 1 602 ? 116.843 129.092 93.025 1.00 13.46 642 ILE 11 CA 1
ATOM 2534 C C . ILE A 1 602 ? 116.571 127.745 92.381 1.00 13.46 642 ILE 11 C 1
ATOM 2535 O O . ILE A 1 602 ? 116.647 127.612 91.157 1.00 13.46 642 ILE 11 O 1
ATOM 2537 N N . THR A 1 603 ? 116.237 126.748 93.185 1.00 13.69 643 THR 11 N 1
ATOM 2538 C CA . THR A 1 603 ? 115.773 125.487 92.637 1.00 13.69 643 THR 11 CA 1
ATOM 2539 C C . THR A 1 603 ? 114.290 125.594 92.333 1.00 13.69 643 THR 11 C 1
ATOM 2540 O O . THR A 1 603 ? 113.624 126.549 92.731 1.00 13.69 643 THR 11 O 1
ATOM 2542 N N . VAL A 1 604 ? 113.779 124.611 91.598 1.00 13.92 644 VAL 11 N 1
ATOM 2543 C CA . VAL A 1 604 ? 112.358 124.525 91.291 1.00 13.92 644 VAL 11 CA 1
ATOM 2544 C C . VAL A 1 604 ? 112.047 123.070 90.990 1.00 13.92 644 VAL 11 C 1
ATOM 2545 O O . VAL A 1 604 ? 112.899 122.338 90.486 1.00 13.92 644 VAL 11 O 1
ATOM 2547 N N . GLU A 1 605 ? 110.832 122.640 91.304 1.00 14.81 645 GLU 11 N 1
ATOM 2548 C CA . GLU A 1 605 ? 110.492 121.244 91.104 1.00 14.81 645 GLU 11 CA 1
ATOM 2549 C C . GLU A 1 605 ? 108.988 121.096 91.044 1.00 14.81 645 GLU 11 C 1
ATOM 2550 O O . GLU A 1 605 ? 108.249 121.955 91.521 1.00 14.81 645 GLU 11 O 1
ATOM 2552 N N . GLU A 1 606 ? 108.546 119.993 90.457 1.00 15.17 646 GLU 11 N 1
ATOM 2553 C CA . GLU A 1 606 ? 107.124 119.685 90.440 1.00 15.17 646 GLU 11 CA 1
ATOM 2554 C C . GLU A 1 606 ? 106.746 118.743 91.574 1.00 15.17 646 GLU 11 C 1
ATOM 2555 O O . GLU A 1 606 ? 106.135 117.698 91.348 1.00 15.17 646 GLU 11 O 1
ATOM 2557 N N . GLY A 1 607 ? 107.098 119.103 92.802 1.00 15.39 647 GLY 11 N 1
ATOM 2558 C CA . GLY A 1 607 ? 106.802 118.251 93.936 1.00 15.39 647 GLY 11 CA 1
ATOM 2559 C C . GLY A 1 607 ? 106.604 119.066 95.190 1.00 15.39 647 GLY 11 C 1
ATOM 2560 O O . GLY A 1 607 ? 107.020 120.225 95.270 1.00 15.39 647 GLY 11 O 1
ATOM 2561 N N . SER A 1 608 ? 105.966 118.448 96.179 1.00 15.80 648 SER 11 N 1
ATOM 2562 C CA . SER A 1 608 ? 105.817 119.102 97.470 1.00 15.80 648 SER 11 CA 1
ATOM 2563 C C . SER A 1 608 ? 107.185 119.300 98.099 1.00 15.80 648 SER 11 C 1
ATOM 2564 O O . SER A 1 608 ? 108.187 118.771 97.619 1.00 15.80 648 SER 11 O 1
ATOM 2566 N N . ILE A 1 609 ? 107.229 120.041 99.200 1.00 15.68 649 ILE 11 N 1
ATOM 2567 C CA . ILE A 1 609 ? 108.533 120.382 99.747 1.00 15.68 649 ILE 11 CA 1
ATOM 2568 C C . ILE A 1 609 ? 108.992 119.255 100.661 1.00 15.68 649 ILE 11 C 1
ATOM 2569 O O . ILE A 1 609 ? 108.833 119.307 101.884 1.00 15.68 649 ILE 11 O 1
ATOM 2571 N N . GLY A 1 610 ? 109.523 118.199 100.053 1.00 15.68 650 GLY 11 N 1
ATOM 2572 C CA . GLY A 1 610 ? 110.301 117.191 100.741 1.00 15.68 650 GLY 11 CA 1
ATOM 2573 C C . GLY A 1 610 ? 111.327 116.584 99.810 1.00 15.68 650 GLY 11 C 1
ATOM 2574 O O . GLY A 1 610 ? 111.839 115.491 100.057 1.00 15.68 650 GLY 11 O 1
ATOM 2575 N N . GLY A 1 611 ? 111.615 117.280 98.717 1.00 15.20 651 GLY 11 N 1
ATOM 2576 C CA . GLY A 1 611 ? 112.366 116.687 97.633 1.00 15.20 651 GLY 11 CA 1
ATOM 2577 C C . GLY A 1 611 ? 113.619 117.439 97.248 1.00 15.20 651 GLY 11 C 1
ATOM 2578 O O . GLY A 1 611 ? 114.518 117.617 98.073 1.00 15.20 651 GLY 11 O 1
ATOM 2579 N N . PHE A 1 612 ? 113.684 117.876 95.990 1.00 14.57 652 PHE 11 N 1
ATOM 2580 C CA . PHE A 1 612 ? 114.899 118.487 95.462 1.00 14.57 652 PHE 11 CA 1
ATOM 2581 C C . PHE A 1 612 ? 115.375 119.623 96.350 1.00 14.57 652 PHE 11 C 1
ATOM 2582 O O . PHE A 1 612 ? 116.508 119.608 96.843 1.00 14.57 652 PHE 11 O 1
ATOM 2584 N N . GLY A 1 613 ? 114.515 120.618 96.568 1.00 14.74 653 GLY 11 N 1
ATOM 2585 C CA . GLY A 1 613 ? 114.853 121.718 97.448 1.00 14.74 653 GLY 11 CA 1
ATOM 2586 C C . GLY A 1 613 ? 115.360 121.255 98.792 1.00 14.74 653 GLY 11 C 1
ATOM 2587 O O . GLY A 1 613 ? 116.331 121.807 99.311 1.00 14.74 653 GLY 11 O 1
ATOM 2588 N N . SER A 1 614 ? 114.743 120.217 99.348 1.00 14.96 654 SER 11 N 1
ATOM 2589 C CA . SER A 1 614 ? 115.218 119.647 100.598 1.00 14.96 654 SER 11 CA 1
ATOM 2590 C C . SER A 1 614 ? 116.597 119.019 100.432 1.00 14.96 654 SER 11 C 1
ATOM 2591 O O . SER A 1 614 ? 117.549 119.413 101.110 1.00 14.96 654 SER 11 O 1
ATOM 2593 N N . HIS A 1 615 ? 116.719 118.041 99.534 1.00 15.11 655 HIS 11 N 1
ATOM 2594 C CA . HIS A 1 615 ? 118.007 117.396 99.319 1.00 15.11 655 HIS 11 CA 1
ATOM 2595 C C . HIS A 1 615 ? 119.087 118.390 98.942 1.00 15.11 655 HIS 11 C 1
ATOM 2596 O O . HIS A 1 615 ? 120.203 118.306 99.464 1.00 15.11 655 HIS 11 O 1
ATOM 2598 N N . VAL A 1 616 ? 118.782 119.338 98.058 1.00 14.79 656 VAL 11 N 1
ATOM 2599 C CA . VAL A 1 616 ? 119.827 120.237 97.594 1.00 14.79 656 VAL 11 CA 1
ATOM 2600 C C . VAL A 1 616 ? 120.363 121.054 98.753 1.00 14.79 656 VAL 11 C 1
ATOM 2601 O O . VAL A 1 616 ? 121.578 121.211 98.904 1.00 14.79 656 VAL 11 O 1
ATOM 2603 N N . VAL A 1 617 ? 119.482 121.556 99.613 1.00 14.98 657 VAL 11 N 1
ATOM 2604 C CA . VAL A 1 617 ? 119.969 122.331 100.742 1.00 14.98 657 VAL 11 CA 1
ATOM 2605 C C . VAL A 1 617 ? 120.597 121.422 101.789 1.00 14.98 657 VAL 11 C 1
ATOM 2606 O O . VAL A 1 617 ? 121.598 121.804 102.408 1.00 14.98 657 VAL 11 O 1
ATOM 2608 N N . GLN A 1 618 ? 120.047 120.223 101.989 1.00 15.18 658 GLN 11 N 1
ATOM 2609 C CA . GLN A 1 618 ? 120.719 119.242 102.828 1.00 15.18 658 GLN 11 CA 1
ATOM 2610 C C . GLN A 1 618 ? 122.152 119.059 102.368 1.00 15.18 658 GLN 11 C 1
ATOM 2611 O O . GLN A 1 618 ? 123.083 119.084 103.178 1.00 15.18 658 GLN 11 O 1
ATOM 2613 N N . PHE A 1 619 ? 122.349 118.912 101.062 1.00 14.94 659 PHE 11 N 1
ATOM 2614 C CA . PHE A 1 619 ? 123.703 118.897 100.532 1.00 14.94 659 PHE 11 CA 1
ATOM 2615 C C . PHE A 1 619 ? 124.325 120.283 100.588 1.00 14.94 659 PHE 11 C 1
ATOM 2616 O O . PHE A 1 619 ? 125.517 120.416 100.880 1.00 14.94 659 PHE 11 O 1
ATOM 2618 N N . LEU A 1 620 ? 123.540 121.326 100.321 1.00 14.98 660 LEU 11 N 1
ATOM 2619 C CA . LEU A 1 620 ? 124.068 122.674 100.470 1.00 14.98 660 LEU 11 CA 1
ATOM 2620 C C . LEU A 1 620 ? 124.516 122.944 101.889 1.00 14.98 660 LEU 11 C 1
ATOM 2621 O O . LEU A 1 620 ? 125.480 123.685 102.096 1.00 14.98 660 LEU 11 O 1
ATOM 2623 N N . ALA A 1 621 ? 123.825 122.373 102.872 1.00 15.09 661 ALA 11 N 1
ATOM 2624 C CA . ALA A 1 621 ? 124.168 122.645 104.261 1.00 15.09 661 ALA 11 CA 1
ATOM 2625 C C . ALA A 1 621 ? 125.537 122.084 104.610 1.00 15.09 661 ALA 11 C 1
ATOM 2626 O O . ALA A 1 621 ? 126.432 122.822 105.036 1.00 15.09 661 ALA 11 O 1
ATOM 2628 N N . LEU A 1 622 ? 125.718 120.776 104.433 1.00 14.99 662 LEU 11 N 1
ATOM 2629 C CA . LEU A 1 622 ? 126.984 120.153 104.790 1.00 14.99 662 LEU 11 CA 1
ATOM 2630 C C . LEU A 1 622 ? 128.129 120.715 103.959 1.00 14.99 662 LEU 11 C 1
ATOM 2631 O O . LEU A 1 622 ? 129.167 121.096 104.510 1.00 14.99 662 LEU 11 O 1
ATOM 2633 N N . ASP A 1 623 ? 127.956 120.797 102.641 1.00 14.84 663 ASP 11 N 1
ATOM 2634 C CA . ASP A 1 623 ? 128.916 121.519 101.814 1.00 14.84 663 ASP 11 CA 1
ATOM 2635 C C . ASP A 1 623 ? 128.996 122.986 102.178 1.00 14.84 663 ASP 11 C 1
ATOM 2636 O O . ASP A 1 623 ? 129.926 123.674 101.750 1.00 14.84 663 ASP 11 O 1
ATOM 2638 N N . GLY A 1 624 ? 128.036 123.472 102.964 1.00 14.80 664 GLY 11 N 1
ATOM 2639 C CA . GLY A 1 624 ? 127.976 124.884 103.271 1.00 14.80 664 GLY 11 CA 1
ATOM 2640 C C . GLY A 1 624 ? 129.226 125.443 103.905 1.00 14.80 664 GLY 11 C 1
ATOM 2641 O O . GLY A 1 624 ? 129.454 126.652 103.836 1.00 14.80 664 GLY 11 O 1
ATOM 2642 N N . LEU A 1 625 ? 130.054 124.593 104.518 1.00 14.90 665 LEU 11 N 1
ATOM 2643 C CA . LEU A 1 625 ? 131.254 125.117 105.162 1.00 14.90 665 LEU 11 CA 1
ATOM 2644 C C . LEU A 1 625 ? 132.160 125.832 104.170 1.00 14.90 665 LEU 11 C 1
ATOM 2645 O O . LEU A 1 625 ? 133.061 126.572 104.583 1.00 14.90 665 LEU 11 O 1
ATOM 2647 N N . LEU A 1 626 ? 131.944 125.628 102.874 1.00 14.71 666 LEU 11 N 1
ATOM 2648 C CA . LEU A 1 626 ? 132.464 126.540 101.864 1.00 14.71 666 LEU 11 CA 1
ATOM 2649 C C . LEU A 1 626 ? 131.457 127.639 101.546 1.00 14.71 666 LEU 11 C 1
ATOM 2650 O O . LEU A 1 626 ? 131.067 127.820 100.390 1.00 14.71 666 LEU 11 O 1
ATOM 2652 N N . ASP A 1 627 ? 131.014 128.359 102.579 1.00 14.64 667 ASP 11 N 1
ATOM 2653 C CA . ASP A 1 627 ? 130.049 129.447 102.458 1.00 14.64 667 ASP 11 CA 1
ATOM 2654 C C . ASP A 1 627 ? 128.736 129.005 101.823 1.00 14.64 667 ASP 11 C 1
ATOM 2655 O O . ASP A 1 627 ? 128.402 129.443 100.718 1.00 14.64 667 ASP 11 O 1
ATOM 2657 N N . GLY A 1 628 ? 127.987 128.136 102.501 1.00 14.58 668 GLY 11 N 1
ATOM 2658 C CA . GLY A 1 628 ? 126.600 127.909 102.140 1.00 14.58 668 GLY 11 CA 1
ATOM 2659 C C . GLY A 1 628 ? 125.744 129.089 102.556 1.00 14.58 668 GLY 11 C 1
ATOM 2660 O O . GLY A 1 628 ? 124.727 128.932 103.240 1.00 14.58 668 GLY 11 O 1
ATOM 2661 N N . LYS A 1 629 ? 126.176 130.285 102.154 1.00 14.47 669 LYS 11 N 1
ATOM 2662 C CA . LYS A 1 629 ? 125.567 131.561 102.523 1.00 14.47 669 LYS 11 CA 1
ATOM 2663 C C . LYS A 1 629 ? 125.083 132.334 101.308 1.00 14.47 669 LYS 11 C 1
ATOM 2664 O O . LYS A 1 629 ? 125.235 133.555 101.218 1.00 14.47 669 LYS 11 O 1
ATOM 2666 N N . LEU A 1 630 ? 124.513 131.625 100.344 1.00 14.00 670 LEU 11 N 1
ATOM 2667 C CA . LEU A 1 630 ? 123.851 132.234 99.208 1.00 14.00 670 LEU 11 CA 1
ATOM 2668 C C . LEU A 1 630 ? 122.344 132.040 99.324 1.00 14.00 670 LEU 11 C 1
ATOM 2669 O O . LEU A 1 630 ? 121.853 130.984 99.726 1.00 14.00 670 LEU 11 O 1
ATOM 2671 N N . LYS A 1 631 ? 121.605 133.080 98.967 1.00 14.07 671 LYS 11 N 1
ATOM 2672 C CA . LYS A 1 631 ? 120.156 133.067 99.074 1.00 14.07 671 LYS 11 CA 1
ATOM 2673 C C . LYS A 1 631 ? 119.594 131.932 98.235 1.00 14.07 671 LYS 11 C 1
ATOM 2674 O O . LYS A 1 631 ? 120.065 131.678 97.125 1.00 14.07 671 LYS 11 O 1
ATOM 2676 N N . TRP A 1 632 ? 118.604 131.235 98.780 1.00 14.18 672 TRP 11 N 1
ATOM 2677 C CA . TRP A 1 632 ? 118.103 130.036 98.136 1.00 14.18 672 TRP 11 CA 1
ATOM 2678 C C . TRP A 1 632 ? 116.646 129.833 98.502 1.00 14.18 672 TRP 11 C 1
ATOM 2679 O O . TRP A 1 632 ? 116.319 129.699 99.679 1.00 14.18 672 TRP 11 O 1
ATOM 2681 N N . ARG A 1 633 ? 115.777 129.782 97.497 1.00 14.33 673 ARG 11 N 1
ATOM 2682 C CA . ARG A 1 633 ? 114.346 129.755 97.748 1.00 14.33 673 ARG 11 CA 1
ATOM 2683 C C . ARG A 1 633 ? 113.692 128.706 96.861 1.00 14.33 673 ARG 11 C 1
ATOM 2684 O O . ARG A 1 633 ? 113.488 128.955 95.664 1.00 14.33 673 ARG 11 O 1
ATOM 2686 N N . PRO A 1 634 ? 113.326 127.554 97.397 1.00 14.34 674 PRO 11 N 1
ATOM 2687 C CA . PRO A 1 634 ? 112.785 126.492 96.542 1.00 14.34 674 PRO 11 CA 1
ATOM 2688 C C . PRO A 1 634 ? 111.345 126.730 96.139 1.00 14.34 674 PRO 11 C 1
ATOM 2689 O O . PRO A 1 634 ? 110.420 126.489 96.918 1.00 14.34 674 PRO 11 O 1
ATOM 2691 N N . MET A 1 635 ? 111.141 127.160 94.903 1.00 14.34 675 MET 11 N 1
ATOM 2692 C CA . MET A 1 635 ? 109.798 127.372 94.382 1.00 14.34 675 MET 11 CA 1
ATOM 2693 C C . MET A 1 635 ? 109.225 126.001 94.057 1.00 14.34 675 MET 11 C 1
ATOM 2694 O O . MET A 1 635 ? 109.287 125.532 92.921 1.00 14.34 675 MET 11 O 1
ATOM 2696 N N . VAL A 1 636 ? 108.675 125.343 95.068 1.00 14.85 676 VAL 11 N 1
ATOM 2697 C CA . VAL A 1 636 ? 108.096 124.021 94.886 1.00 14.85 676 VAL 11 CA 1
ATOM 2698 C C . VAL A 1 636 ? 106.587 124.169 94.912 1.00 14.85 676 VAL 11 C 1
ATOM 2699 O O . VAL A 1 636 ? 106.073 125.265 95.155 1.00 14.85 676 VAL 11 O 1
ATOM 2701 N N . LEU A 1 637 ? 105.876 123.087 94.625 1.00 15.50 677 LEU 11 N 1
ATOM 2702 C CA . LEU A 1 637 ? 104.440 123.058 94.852 1.00 15.50 677 LEU 11 CA 1
ATOM 2703 C C . LEU A 1 637 ? 104.133 123.637 96.225 1.00 15.50 677 LEU 11 C 1
ATOM 2704 O O . LEU A 1 637 ? 104.555 123.062 97.237 1.00 15.50 677 LEU 11 O 1
ATOM 2706 N N . PRO A 1 638 ? 103.437 124.765 96.311 1.00 15.97 678 PRO 11 N 1
ATOM 2707 C CA . PRO A 1 638 ? 103.085 125.310 97.625 1.00 15.97 678 PRO 11 CA 1
ATOM 2708 C C . PRO A 1 638 ? 102.212 124.333 98.395 1.00 15.97 678 PRO 11 C 1
ATOM 2709 O O . PRO A 1 638 ? 101.571 123.447 97.826 1.00 15.97 678 PRO 11 O 1
ATOM 2711 N N . ASP A 1 639 ? 102.191 124.505 99.714 1.00 16.79 679 ASP 11 N 1
ATOM 2712 C CA . ASP A 1 639 ? 101.520 123.544 100.580 1.00 16.79 679 ASP 11 CA 1
ATOM 2713 C C . ASP A 1 639 ? 100.014 123.690 100.407 1.00 16.79 679 ASP 11 C 1
ATOM 2714 O O . ASP A 1 639 ? 99.329 124.342 101.198 1.00 16.79 679 ASP 11 O 1
ATOM 2716 N N . ARG A 1 640 ? 99.502 123.066 99.349 1.00 16.67 680 ARG 11 N 1
ATOM 2717 C CA . ARG A 1 640 ? 98.090 123.100 99.002 1.00 16.67 680 ARG 11 CA 1
ATOM 2718 C C . ARG A 1 640 ? 97.859 122.094 97.889 1.00 16.67 680 ARG 11 C 1
ATOM 2719 O O . ARG A 1 640 ? 98.807 121.705 97.206 1.00 16.67 680 ARG 11 O 1
ATOM 2721 N N . TYR A 1 641 ? 96.619 121.660 97.709 1.00 17.26 681 TYR 11 N 1
ATOM 2722 C CA . TYR A 1 641 ? 96.308 120.755 96.615 1.00 17.26 681 TYR 11 CA 1
ATOM 2723 C C . TYR A 1 641 ? 95.714 121.519 95.444 1.00 17.26 681 TYR 11 C 1
ATOM 2724 O O . TYR A 1 641 ? 94.609 122.058 95.533 1.00 17.26 681 TYR 11 O 1
ATOM 2726 N N . ILE A 1 642 ? 96.455 121.560 94.343 1.00 16.62 682 ILE 11 N 1
ATOM 2727 C CA . ILE A 1 642 ? 96.069 122.309 93.158 1.00 16.62 682 ILE 11 CA 1
ATOM 2728 C C . ILE A 1 642 ? 94.994 121.520 92.432 1.00 16.62 682 ILE 11 C 1
ATOM 2729 O O . ILE A 1 642 ? 95.145 120.318 92.195 1.00 16.62 682 ILE 11 O 1
ATOM 2731 N N . ASP A 1 643 ? 93.915 122.206 92.074 1.00 17.05 683 ASP 11 N 1
ATOM 2732 C CA . ASP A 1 643 ? 92.724 121.557 91.553 1.00 17.05 683 ASP 11 CA 1
ATOM 2733 C C . ASP A 1 643 ? 92.895 121.142 90.097 1.00 17.05 683 ASP 11 C 1
ATOM 2734 O O . ASP A 1 643 ? 93.961 121.301 89.498 1.00 17.05 683 ASP 11 O 1
ATOM 2736 N N . HIS A 1 644 ? 91.822 120.600 89.532 1.00 17.44 684 HIS 11 N 1
ATOM 2737 C CA . HIS A 1 644 ? 91.781 120.288 88.113 1.00 17.44 684 HIS 11 CA 1
ATOM 2738 C C . HIS A 1 644 ? 91.825 121.565 87.291 1.00 17.44 684 HIS 11 C 1
ATOM 2739 O O . HIS A 1 644 ? 91.665 122.667 87.820 1.00 17.44 684 HIS 11 O 1
ATOM 2741 N N . GLY A 1 645 ? 92.034 121.414 85.990 1.00 16.93 685 GLY 11 N 1
ATOM 2742 C CA . GLY A 1 645 ? 91.869 122.537 85.093 1.00 16.93 685 GLY 11 CA 1
ATOM 2743 C C . GLY A 1 645 ? 92.993 122.613 84.078 1.00 16.93 685 GLY 11 C 1
ATOM 2744 O O . GLY A 1 645 ? 93.681 121.630 83.807 1.00 16.93 685 GLY 11 O 1
ATOM 2745 N N . ALA A 1 646 ? 93.145 123.802 83.523 1.00 16.29 686 ALA 11 N 1
ATOM 2746 C CA . ALA A 1 646 ? 94.137 124.049 82.495 1.00 16.29 686 ALA 11 CA 1
ATOM 2747 C C . ALA A 1 646 ? 95.534 123.981 83.089 1.00 16.29 686 ALA 11 C 1
ATOM 2748 O O . ALA A 1 646 ? 95.823 124.701 84.055 1.00 16.29 686 ALA 11 O 1
ATOM 2750 N N . PRO A 1 647 ? 96.419 123.141 82.558 1.00 15.88 687 PRO 11 N 1
ATOM 2751 C CA . PRO A 1 647 ? 97.783 123.068 83.099 1.00 15.88 687 PRO 11 CA 1
ATOM 2752 C C . PRO A 1 647 ? 98.491 124.409 83.162 1.00 15.88 687 PRO 11 C 1
ATOM 2753 O O . PRO A 1 647 ? 99.219 124.672 84.127 1.00 15.88 687 PRO 11 O 1
ATOM 2755 N N . ALA A 1 648 ? 98.296 125.267 82.161 1.00 15.75 688 ALA 11 N 1
ATOM 2756 C CA . ALA A 1 648 ? 98.958 126.566 82.175 1.00 15.75 688 ALA 11 CA 1
ATOM 2757 C C . ALA A 1 648 ? 98.562 127.374 83.399 1.00 15.75 688 ALA 11 C 1
ATOM 2758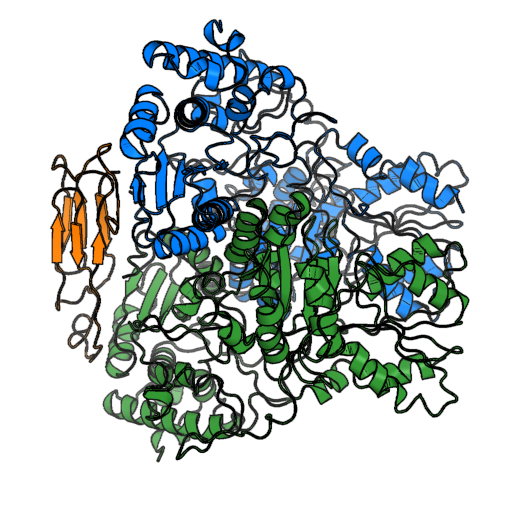 O O . ALA A 1 648 ? 99.418 127.974 84.058 1.00 15.75 688 ALA 11 O 1
ATOM 2760 N N . ASP A 1 649 ? 97.272 127.394 83.728 1.00 15.96 689 ASP 11 N 1
ATOM 2761 C CA . ASP A 1 649 ? 96.838 128.132 84.906 1.00 15.96 689 ASP 11 CA 1
ATOM 2762 C C . ASP A 1 649 ? 97.184 127.379 86.180 1.00 15.96 689 ASP 11 C 1
ATOM 2763 O O . ASP A 1 649 ? 97.396 127.993 87.231 1.00 15.96 689 ASP 11 O 1
ATOM 2765 N N . GLN A 1 650 ? 97.238 126.050 86.113 1.00 16.01 690 GLN 11 N 1
ATOM 2766 C CA . GLN A 1 650 ? 97.777 125.304 87.240 1.00 16.01 690 GLN 11 CA 1
ATOM 2767 C C . GLN A 1 650 ? 99.171 125.794 87.579 1.00 16.01 690 GLN 11 C 1
ATOM 2768 O O . GLN A 1 650 ? 99.489 126.017 88.751 1.00 16.01 690 GLN 11 O 1
ATOM 2770 N N . LEU A 1 651 ? 100.011 125.990 86.563 1.00 15.37 691 LEU 11 N 1
ATOM 2771 C CA . LEU A 1 651 ? 101.269 126.688 86.782 1.00 15.37 691 LEU 11 CA 1
ATOM 2772 C C . LEU A 1 651 ? 101.019 128.066 87.375 1.00 15.37 691 LEU 11 C 1
ATOM 2773 O O . LEU A 1 651 ? 101.671 128.465 88.345 1.00 15.37 691 LEU 11 O 1
ATOM 2775 N N . ALA A 1 652 ? 100.062 128.804 86.813 1.00 15.52 692 ALA 11 N 1
ATOM 2776 C CA . ALA A 1 652 ? 99.747 130.116 87.362 1.00 15.52 692 ALA 11 CA 1
ATOM 2777 C C . ALA A 1 652 ? 99.191 129.999 88.771 1.00 15.52 692 ALA 11 C 1
ATOM 2778 O O . ALA A 1 652 ? 99.552 130.790 89.649 1.00 15.52 692 ALA 11 O 1
ATOM 2780 N N . GLU A 1 653 ? 98.319 129.018 89.008 1.00 15.96 693 GLU 11 N 1
ATOM 2781 C CA . GLU A 1 653 ? 97.811 128.810 90.357 1.00 15.96 693 GLU 11 CA 1
ATOM 2782 C C . GLU A 1 653 ? 98.927 128.392 91.297 1.00 15.96 693 GLU 11 C 1
ATOM 2783 O O . GLU A 1 653 ? 99.168 129.044 92.318 1.00 15.96 693 GLU 11 O 1
ATOM 2785 N N . ALA A 1 654 ? 99.635 127.316 90.958 1.00 15.65 694 ALA 11 N 1
ATOM 2786 C CA . ALA A 1 654 ? 100.704 126.815 91.809 1.00 15.65 694 ALA 11 CA 1
ATOM 2787 C C . ALA A 1 654 ? 101.911 127.740 91.839 1.00 15.65 694 ALA 11 C 1
ATOM 2788 O O . ALA A 1 654 ? 102.923 127.405 92.460 1.00 15.65 694 ALA 11 O 1
ATOM 2790 N N . GLY A 1 655 ? 101.828 128.896 91.191 1.00 15.01 695 GLY 11 N 1
ATOM 2791 C CA . GLY A 1 655 ? 102.944 129.814 91.174 1.00 15.01 695 GLY 11 CA 1
ATOM 2792 C C . GLY A 1 655 ? 104.100 129.255 90.379 1.00 15.01 695 GLY 11 C 1
ATOM 2793 O O . GLY A 1 655 ? 105.253 129.318 90.811 1.00 15.01 695 GLY 11 O 1
ATOM 2794 N N . LEU A 1 656 ? 103.798 128.701 89.210 1.00 14.86 696 LEU 11 N 1
ATOM 2795 C CA . LEU A 1 656 ? 104.817 128.062 88.387 1.00 14.86 696 LEU 11 CA 1
ATOM 2796 C C . LEU A 1 656 ? 104.743 128.450 86.920 1.00 14.86 696 LEU 11 C 1
ATOM 2797 O O . LEU A 1 656 ? 105.385 127.799 86.092 1.00 14.86 696 LEU 11 O 1
ATOM 2799 N N . MET A 1 657 ? 103.968 129.459 86.564 1.00 14.62 697 MET 11 N 1
ATOM 2800 C CA . MET A 1 657 ? 104.171 130.040 85.250 1.00 14.62 697 MET 11 CA 1
ATOM 2801 C C . MET A 1 657 ? 105.494 130.784 85.325 1.00 14.62 697 MET 11 C 1
ATOM 2802 O O . MET A 1 657 ? 105.845 131.308 86.390 1.00 14.62 697 MET 11 O 1
ATOM 2804 N N . PRO A 1 658 ? 106.251 130.834 84.236 1.00 14.15 698 PRO 11 N 1
ATOM 2805 C CA . PRO A 1 658 ? 107.604 131.406 84.274 1.00 14.15 698 PRO 11 CA 1
ATOM 2806 C C . PRO A 1 658 ? 107.726 132.714 85.035 1.00 14.15 698 PRO 11 C 1
ATOM 2807 O O . PRO A 1 658 ? 108.742 132.959 85.690 1.00 14.15 698 PRO 11 O 1
ATOM 2809 N N . SER A 1 659 ? 106.693 133.553 84.965 1.00 14.05 699 SER 11 N 1
ATOM 2810 C CA . SER A 1 659 ? 106.738 134.832 85.663 1.00 14.05 699 SER 11 CA 1
ATOM 2811 C C . SER A 1 659 ? 106.914 134.634 87.162 1.00 14.05 699 SER 11 C 1
ATOM 2812 O O . SER A 1 659 ? 107.682 135.357 87.807 1.00 14.05 699 SER 11 O 1
ATOM 2814 N N . HIS A 1 660 ? 106.207 133.658 87.733 1.00 14.32 700 HIS 11 N 1
ATOM 2815 C CA . HIS A 1 660 ? 106.401 133.330 89.139 1.00 14.32 700 HIS 11 CA 1
ATOM 2816 C C . HIS A 1 660 ? 107.849 132.968 89.404 1.00 14.32 700 HIS 11 C 1
ATOM 2817 O O . HIS A 1 660 ? 108.505 133.550 90.274 1.00 14.32 700 HIS 11 O 1
ATOM 2819 N N . ILE A 1 661 ? 108.363 131.994 88.655 1.00 13.90 701 ILE 11 N 1
ATOM 2820 C CA . ILE A 1 661 ? 109.785 131.691 88.718 1.00 13.90 701 ILE 11 CA 1
ATOM 2821 C C . ILE A 1 661 ? 110.592 132.943 88.438 1.00 13.90 701 ILE 11 C 1
ATOM 2822 O O . ILE A 1 661 ? 111.569 133.240 89.136 1.00 13.90 701 ILE 11 O 1
ATOM 2824 N N . ALA A 1 662 ? 110.182 133.710 87.430 1.00 13.88 702 ALA 11 N 1
ATOM 2825 C CA . ALA A 1 662 ? 110.880 134.947 87.117 1.00 13.88 702 ALA 11 CA 1
ATOM 2826 C C . ALA A 1 662 ? 110.896 135.874 88.320 1.00 13.88 702 ALA 11 C 1
ATOM 2827 O O . ALA A 1 662 ? 111.960 136.314 88.768 1.00 13.88 702 ALA 11 O 1
ATOM 2829 N N . ALA A 1 663 ? 109.717 136.151 88.876 1.00 13.80 703 ALA 11 N 1
ATOM 2830 C CA . ALA A 1 663 ? 109.617 137.101 89.975 1.00 13.80 703 ALA 11 CA 1
ATOM 2831 C C . ALA A 1 663 ? 110.559 136.749 91.114 1.00 13.80 703 ALA 11 C 1
ATOM 2832 O O . ALA A 1 663 ? 111.139 137.642 91.739 1.00 13.80 703 ALA 11 O 1
ATOM 2834 N N . THR A 1 664 ? 110.736 135.454 91.381 1.00 13.71 704 THR 11 N 1
ATOM 2835 C CA . THR A 1 664 ? 111.558 135.029 92.508 1.00 13.71 704 THR 11 CA 1
ATOM 2836 C C . THR A 1 664 ? 112.929 135.684 92.468 1.00 13.71 704 THR 11 C 1
ATOM 2837 O O . THR A 1 664 ? 113.359 136.311 93.443 1.00 13.71 704 THR 11 O 1
ATOM 2839 N N . ALA A 1 665 ? 113.628 135.559 91.344 1.00 13.65 705 ALA 11 N 1
ATOM 2840 C CA . ALA A 1 665 ? 114.921 136.212 91.212 1.00 13.65 705 ALA 11 CA 1
ATOM 2841 C C . ALA A 1 665 ? 114.783 137.722 91.154 1.00 13.65 705 ALA 11 C 1
ATOM 2842 O O . ALA A 1 665 ? 115.665 138.440 91.638 1.00 13.65 705 ALA 11 O 1
ATOM 2844 N N . LEU A 1 666 ? 113.686 138.212 90.575 1.00 13.68 706 LEU 11 N 1
ATOM 2845 C CA . LEU A 1 666 ? 113.489 139.647 90.432 1.00 13.68 706 LEU 11 CA 1
ATOM 2846 C C . LEU A 1 666 ? 113.555 140.370 91.764 1.00 13.68 706 LEU 11 C 1
ATOM 2847 O O . LEU A 1 666 ? 114.015 141.515 91.810 1.00 13.68 706 LEU 11 O 1
ATOM 2849 N N . ASN A 1 667 ? 113.124 139.728 92.850 1.00 13.79 707 ASN 11 N 1
ATOM 2850 C CA . ASN A 1 667 ? 113.260 140.342 94.162 1.00 13.79 707 ASN 11 CA 1
ATOM 2851 C C . ASN A 1 667 ? 114.715 140.546 94.550 1.00 13.79 707 ASN 11 C 1
ATOM 2852 O O . ASN A 1 667 ? 114.993 141.256 95.521 1.00 13.79 707 ASN 11 O 1
ATOM 2854 N N . LEU A 1 668 ? 115.643 139.945 93.817 1.00 13.67 708 LEU 11 N 1
ATOM 2855 C CA . LEU A 1 668 ? 117.047 139.979 94.175 1.00 13.67 708 LEU 11 CA 1
ATOM 2856 C C . LEU A 1 668 ? 117.886 140.623 93.079 1.00 13.67 708 LEU 11 C 1
ATOM 2858 N N . HIS B 2 116 ? 75.703 85.847 92.228 1.00 67.89 136 HIS 12 N 1
ATOM 2859 C CA . HIS B 2 116 ? 74.868 85.303 91.123 1.00 67.89 136 HIS 12 CA 1
ATOM 2860 C C . HIS B 2 116 ? 74.857 83.775 91.189 1.00 67.89 136 HIS 12 C 1
ATOM 2861 O O . HIS B 2 116 ? 74.798 83.243 92.307 1.00 67.89 136 HIS 12 O 1
ATOM 2863 N N . GLU B 2 117 ? 74.929 83.104 90.037 1.00 89.76 137 GLU 12 N 1
ATOM 2864 C CA . GLU B 2 117 ? 74.953 81.621 89.971 1.00 89.76 137 GLU 12 CA 1
ATOM 2865 C C . GLU B 2 117 ? 76.104 81.115 90.841 1.00 89.76 137 GLU 12 C 1
ATOM 2866 O O . GLU B 2 117 ? 77.043 81.906 91.084 1.00 89.76 137 GLU 12 O 1
ATOM 2868 N N . ILE B 2 118 ? 76.049 79.851 91.273 1.00 96.06 138 ILE 12 N 1
ATOM 2869 C CA . ILE B 2 118 ? 77.075 79.340 92.229 1.00 96.06 138 ILE 12 CA 1
ATOM 2870 C C . ILE B 2 118 ? 78.079 78.385 91.580 1.00 96.06 138 ILE 12 C 1
ATOM 2871 O O . ILE B 2 118 ? 77.662 77.448 90.872 1.00 96.06 138 ILE 12 O 1
ATOM 2873 N N . LYS B 2 119 ? 79.362 78.601 91.857 1.00 91.85 139 LYS 12 N 1
ATOM 2874 C CA . LYS B 2 119 ? 80.425 77.838 91.218 1.00 91.85 139 LYS 12 CA 1
ATOM 2875 C C . LYS B 2 119 ? 81.579 77.711 92.192 1.00 91.85 139 LYS 12 C 1
ATOM 2876 O O . LYS B 2 119 ? 81.825 78.624 92.986 1.00 91.85 139 LYS 12 O 1
ATOM 2878 N N . MET B 2 120 ? 82.277 76.583 92.133 1.00 73.52 140 MET 12 N 1
ATOM 2879 C CA . MET B 2 120 ? 83.486 76.381 92.919 1.00 73.52 140 MET 12 CA 1
ATOM 2880 C C . MET B 2 120 ? 84.224 75.136 92.450 1.00 73.52 140 MET 12 C 1
ATOM 2881 O O . MET B 2 120 ? 83.619 74.068 92.310 1.00 73.52 140 MET 12 O 1
ATOM 2883 N N . ARG B 2 121 ? 85.529 75.283 92.210 1.00 69.23 141 ARG 12 N 1
ATOM 2884 C CA . ARG B 2 121 ? 86.414 74.180 91.850 1.00 69.23 141 ARG 12 CA 1
ATOM 2885 C C . ARG B 2 121 ? 87.485 74.055 92.920 1.00 69.23 141 ARG 12 C 1
ATOM 2886 O O . ARG B 2 121 ? 87.849 75.046 93.554 1.00 69.23 141 ARG 12 O 1
ATOM 2888 N N . PHE B 2 122 ? 87.979 72.841 93.129 1.00 65.21 142 PHE 12 N 1
ATOM 2889 C CA . PHE B 2 122 ? 89.047 72.597 94.084 1.00 65.21 142 PHE 12 CA 1
ATOM 2890 C C . PHE B 2 122 ? 90.240 71.988 93.367 1.00 65.21 142 PHE 12 C 1
ATOM 2891 O O . PHE B 2 122 ? 90.238 70.792 93.066 1.00 65.21 142 PHE 12 O 1
ATOM 2893 N N . ASP B 2 123 ? 91.264 72.805 93.108 1.00 46.24 143 ASP 12 N 1
ATOM 2894 C CA . ASP B 2 123 ? 92.466 72.322 92.439 1.00 46.24 143 ASP 12 CA 1
ATOM 2895 C C . ASP B 2 123 ? 93.099 71.156 93.179 1.00 46.24 143 ASP 12 C 1
ATOM 2896 O O . ASP B 2 123 ? 93.170 70.052 92.627 1.00 46.24 143 ASP 12 O 1
ATOM 2898 N N . MET B 2 124 ? 93.585 71.385 94.405 1.00 56.59 144 MET 12 N 1
ATOM 2899 C CA . MET B 2 124 ? 93.942 70.412 95.433 1.00 56.59 144 MET 12 CA 1
ATOM 2900 C C . MET B 2 124 ? 94.451 69.106 94.833 1.00 56.59 144 MET 12 C 1
ATOM 2901 O O . MET B 2 124 ? 93.806 68.061 94.996 1.00 56.59 144 MET 12 O 1
ATOM 2903 N N . PRO B 2 125 ? 95.577 69.121 94.109 1.00 59.31 145 PRO 12 N 1
ATOM 2904 C CA . PRO B 2 125 ? 96.077 67.871 93.517 1.00 59.31 145 PRO 12 CA 1
ATOM 2905 C C . PRO B 2 125 ? 96.391 66.828 94.579 1.00 59.31 145 PRO 12 C 1
ATOM 2906 O O . PRO B 2 125 ? 97.273 67.022 95.421 1.00 59.31 145 PRO 12 O 1
ATOM 2908 N N . GLY B 2 126 ? 95.663 65.716 94.547 1.00 67.44 146 GLY 12 N 1
ATOM 2909 C CA . GLY B 2 126 ? 95.750 64.738 95.612 1.00 67.44 146 GLY 12 CA 1
ATOM 2910 C C . GLY B 2 126 ? 94.831 65.079 96.766 1.00 67.44 146 GLY 12 C 1
ATOM 2911 O O . GLY B 2 126 ? 95.217 64.970 97.933 1.00 67.44 146 GLY 12 O 1
ATOM 2912 N N . LEU B 2 127 ? 93.617 65.522 96.444 1.00 70.21 147 LEU 12 N 1
ATOM 2913 C CA . LEU B 2 127 ? 92.611 65.821 97.454 1.00 70.21 147 LEU 12 CA 1
ATOM 2914 C C . LEU B 2 127 ? 92.444 64.644 98.404 1.00 70.21 147 LEU 12 C 1
ATOM 2915 O O . LEU B 2 127 ? 92.064 63.547 97.980 1.00 70.21 147 LEU 12 O 1
ATOM 2917 N N . SER B 2 128 ? 92.734 64.869 99.684 1.00 83.88 148 SER 12 N 1
ATOM 2918 C CA . SER B 2 128 ? 92.743 63.786 100.658 1.00 83.88 148 SER 12 CA 1
ATOM 2919 C C . SER B 2 128 ? 91.398 63.083 100.706 1.00 83.88 148 SER 12 C 1
ATOM 2920 O O . SER B 2 128 ? 90.340 63.711 100.613 1.00 83.88 148 SER 12 O 1
ATOM 2922 N N . LYS B 2 129 ? 91.448 61.768 100.852 1.00 90.85 149 LYS 12 N 1
ATOM 2923 C CA . LYS B 2 129 ? 90.245 60.967 101.035 1.00 90.85 149 LYS 12 CA 1
ATOM 2924 C C . LYS B 2 129 ? 89.881 60.800 102.506 1.00 90.85 149 LYS 12 C 1
ATOM 2925 O O . LYS B 2 129 ? 89.656 59.682 102.977 1.00 90.85 149 LYS 12 O 1
ATOM 2927 N N . GLU B 2 130 ? 89.828 61.905 103.252 1.00 94.19 150 GLU 12 N 1
ATOM 2928 C CA . GLU B 2 130 ? 89.399 61.856 104.649 1.00 94.19 150 GLU 12 CA 1
ATOM 2929 C C . GLU B 2 130 ? 87.946 62.298 104.783 1.00 94.19 150 GLU 12 C 1
ATOM 2930 O O . GLU B 2 130 ? 87.097 61.546 105.271 1.00 94.19 150 GLU 12 O 1
ATOM 2932 N N . ASP B 2 131 ? 87.645 63.520 104.354 1.00 84.75 151 ASP 12 N 1
ATOM 2933 C CA . ASP B 2 131 ? 86.274 64.006 104.379 1.00 84.75 151 ASP 12 CA 1
ATOM 2934 C C . ASP B 2 131 ? 86.117 65.170 103.411 1.00 84.75 151 ASP 12 C 1
ATOM 2935 O O . ASP B 2 131 ? 86.600 66.274 103.668 1.00 84.75 151 ASP 12 O 1
ATOM 2937 N N . VAL B 2 132 ? 85.420 64.919 102.307 1.00 75.13 152 VAL 12 N 1
ATOM 2938 C CA . VAL B 2 132 ? 85.040 65.966 101.368 1.00 75.13 152 VAL 12 CA 1
ATOM 2939 C C . VAL B 2 132 ? 83.578 65.748 101.017 1.00 75.13 152 VAL 12 C 1
ATOM 2940 O O . VAL B 2 132 ? 83.155 64.610 100.785 1.00 75.13 152 VAL 12 O 1
ATOM 2942 N N . LYS B 2 133 ? 82.804 66.829 100.989 1.00 79.63 153 LYS 12 N 1
ATOM 2943 C CA . LYS B 2 133 ? 81.356 66.730 100.853 1.00 79.63 153 LYS 12 CA 1
ATOM 2944 C C . LYS B 2 133 ? 80.821 67.803 99.918 1.00 79.63 153 LYS 12 C 1
ATOM 2945 O O . LYS B 2 133 ? 81.454 68.843 99.720 1.00 79.63 15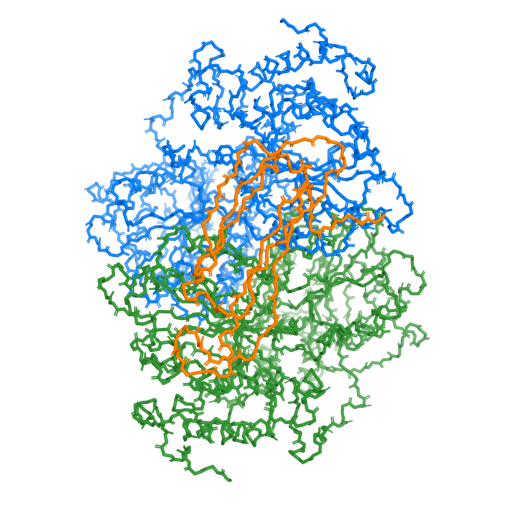3 LYS 12 O 1
ATOM 2947 N N . ILE B 2 134 ? 79.633 67.548 99.374 1.00 82.21 154 ILE 12 N 1
ATOM 2948 C CA . ILE B 2 134 ? 78.948 68.468 98.474 1.00 82.21 154 ILE 12 CA 1
ATOM 2949 C C . ILE B 2 134 ? 77.464 68.438 98.797 1.00 82.21 154 ILE 12 C 1
ATOM 2950 O O . ILE B 2 134 ? 76.864 67.362 98.875 1.00 82.21 154 ILE 12 O 1
ATOM 2952 N N . SER B 2 135 ? 76.871 69.614 98.987 1.00 85.63 155 SER 12 N 1
ATOM 2953 C CA . SER B 2 135 ? 75.424 69.715 99.117 1.00 85.63 155 SER 12 CA 1
ATOM 2954 C C . SER B 2 135 ? 74.985 71.064 98.571 1.00 85.63 155 SER 12 C 1
ATOM 2955 O O . SER B 2 135 ? 75.414 72.110 99.077 1.00 85.63 155 SER 12 O 1
ATOM 2957 N N . VAL B 2 136 ? 74.126 71.025 97.549 1.00 90.92 156 VAL 12 N 1
ATOM 2958 C CA . VAL B 2 136 ? 73.799 72.186 96.732 1.00 90.92 156 VAL 12 CA 1
ATOM 2959 C C . VAL B 2 136 ? 72.283 72.361 96.696 1.00 90.92 156 VAL 12 C 1
ATOM 2960 O O . VAL B 2 136 ? 71.607 71.878 95.780 1.00 90.92 156 VAL 12 O 1
ATOM 2962 N N . GLU B 2 137 ? 71.757 73.072 97.686 1.00 95.15 157 GLU 12 N 1
ATOM 2963 C CA . GLU B 2 137 ? 70.340 73.386 97.799 1.00 95.15 157 GLU 12 CA 1
ATOM 2964 C C . GLU B 2 137 ? 70.093 74.776 97.237 1.00 95.15 157 GLU 12 C 1
ATOM 2965 O O . GLU B 2 137 ? 70.891 75.297 96.454 1.00 95.15 157 GLU 12 O 1
ATOM 2967 N N . ASP B 2 138 ? 68.976 75.362 97.647 1.00 108.20 158 ASP 12 N 1
ATOM 2968 C CA . ASP B 2 138 ? 68.724 76.799 97.500 1.00 108.20 158 ASP 12 CA 1
ATOM 2969 C C . ASP B 2 138 ? 69.793 77.509 98.336 1.00 108.20 158 ASP 12 C 1
ATOM 2970 O O . ASP B 2 138 ? 70.667 76.858 98.909 1.00 108.20 158 ASP 12 O 1
ATOM 2972 N N . ASN B 2 139 ? 69.709 78.830 98.497 1.00 101.87 159 ASN 12 N 1
ATOM 2973 C CA . ASN B 2 139 ? 70.869 79.710 98.666 1.00 101.87 159 ASN 12 CA 1
ATOM 2974 C C . ASN B 2 139 ? 71.935 79.257 99.668 1.00 101.87 159 ASN 12 C 1
ATOM 2975 O O . ASN B 2 139 ? 72.973 79.912 99.803 1.00 101.87 159 ASN 12 O 1
ATOM 2977 N N . VAL B 2 140 ? 71.693 78.166 100.389 1.00 92.13 160 VAL 12 N 1
ATOM 2978 C CA . VAL B 2 140 ? 72.714 77.499 101.189 1.00 92.13 160 VAL 12 CA 1
ATOM 2979 C C . VAL B 2 140 ? 73.510 76.556 100.291 1.00 92.13 160 VAL 12 C 1
ATOM 2980 O O . VAL B 2 140 ? 73.001 76.063 99.279 1.00 92.13 160 VAL 12 O 1
ATOM 2982 N N . LEU B 2 141 ? 74.765 76.307 100.656 1.00 86.45 161 LEU 12 N 1
ATOM 2983 C CA . LEU B 2 141 ? 75.558 75.266 100.027 1.00 86.45 161 LEU 12 CA 1
ATOM 2984 C C . LEU B 2 141 ? 76.688 74.911 100.971 1.00 86.45 161 LEU 12 C 1
ATOM 2985 O O . LEU B 2 141 ? 77.370 75.800 101.492 1.00 86.45 161 LEU 12 O 1
ATOM 2987 N N . VAL B 2 142 ? 76.908 73.623 101.181 1.00 84.71 162 VAL 12 N 1
ATOM 2988 C CA . VAL B 2 142 ? 78.074 73.191 101.935 1.00 84.71 162 VAL 12 CA 1
ATOM 2989 C C . VAL B 2 142 ? 79.014 72.477 100.973 1.00 84.71 162 VAL 12 C 1
ATOM 2990 O O . VAL B 2 142 ? 78.645 71.472 100.354 1.00 84.71 162 VAL 12 O 1
ATOM 2992 N N . ILE B 2 143 ? 80.198 73.050 100.781 1.00 84.99 163 ILE 12 N 1
ATOM 2993 C CA . ILE B 2 143 ? 81.214 72.451 99.936 1.00 84.99 163 ILE 12 CA 1
ATOM 2994 C C . ILE B 2 143 ? 82.423 72.155 100.811 1.00 84.99 163 ILE 12 C 1
ATOM 2995 O O . ILE B 2 143 ? 83.330 72.981 100.970 1.00 84.99 163 ILE 12 O 1
ATOM 2997 N N . LYS B 2 144 ? 82.427 70.967 101.394 1.00 79.58 164 LYS 12 N 1
ATOM 2998 C CA . LYS B 2 144 ? 83.480 70.555 102.303 1.00 79.58 164 LYS 12 CA 1
ATOM 2999 C C . LYS B 2 144 ? 84.665 70.124 101.460 1.00 79.58 164 LYS 12 C 1
ATOM 3000 O O . LYS B 2 144 ? 84.833 68.931 101.193 1.00 79.58 164 LYS 12 O 1
ATOM 3002 N N . GLY B 2 145 ? 85.425 71.104 100.982 1.00 72.22 165 GLY 12 N 1
ATOM 3003 C CA . GLY B 2 145 ? 86.706 70.857 100.367 1.00 72.22 165 GLY 12 CA 1
ATOM 3004 C C . GLY B 2 145 ? 87.765 70.847 101.437 1.00 72.22 165 GLY 12 C 1
ATOM 3005 O O . GLY B 2 145 ? 87.834 71.754 102.270 1.00 72.22 165 GLY 12 O 1
ATOM 3006 N N . GLU B 2 146 ? 88.598 69.820 101.426 1.00 75.55 166 GLU 12 N 1
ATOM 3007 C CA . GLU B 2 146 ? 89.489 69.535 102.533 1.00 75.55 166 GLU 12 CA 1
ATOM 3008 C C . GLU B 2 146 ? 90.731 68.820 102.033 1.00 75.55 166 GLU 12 C 1
ATOM 3009 O O . GLU B 2 146 ? 90.636 67.849 101.275 1.00 75.55 166 GLU 12 O 1
ATOM 3011 N N . GLN B 2 147 ? 91.888 69.295 102.478 1.00 64.74 167 GLN 12 N 1
ATOM 3012 C CA . GLN B 2 147 ? 93.161 68.627 102.258 1.00 64.74 167 GLN 12 CA 1
ATOM 3013 C C . GLN B 2 147 ? 93.813 68.425 103.616 1.00 64.74 167 GLN 12 C 1
ATOM 3014 O O . GLN B 2 147 ? 94.586 69.277 104.069 1.00 64.74 167 GLN 12 O 1
ATOM 3016 N N . LYS B 2 148 ? 93.479 67.312 104.275 1.00 76.60 168 LYS 12 N 1
ATOM 3017 C CA . LYS B 2 148 ? 94.061 66.974 105.572 1.00 76.60 168 LYS 12 CA 1
ATOM 3018 C C . LYS B 2 148 ? 95.433 66.336 105.397 1.00 76.60 168 LYS 12 C 1
ATOM 3019 O O . LYS B 2 148 ? 96.406 66.818 105.983 1.00 76.60 168 LYS 12 O 1
ATOM 3021 N N . LYS B 2 149 ? 95.542 65.269 104.607 1.00 76.54 169 LYS 12 N 1
ATOM 3022 C CA . LYS B 2 149 ? 96.717 64.430 104.424 1.00 76.54 169 LYS 12 CA 1
ATOM 3023 C C . LYS B 2 149 ? 97.090 63.736 105.731 1.00 76.54 169 LYS 12 C 1
ATOM 3024 O O . LYS B 2 149 ? 98.273 63.478 105.958 1.00 76.54 169 LYS 12 O 1
ATOM 3026 N N . GLU B 2 150 ? 96.125 63.450 106.609 1.00 76.83 170 GLU 12 N 1
ATOM 3027 C CA . GLU B 2 150 ? 96.427 63.048 107.977 1.00 76.83 170 GLU 12 CA 1
ATOM 3028 C C . GLU B 2 150 ? 97.151 61.719 108.067 1.00 76.83 170 GLU 12 C 1
ATOM 3029 O O . GLU B 2 150 ? 97.902 61.505 109.021 1.00 76.83 170 GLU 12 O 1
ATOM 3031 N N . ASP B 2 151 ? 96.892 60.787 107.157 1.00 85.89 171 ASP 12 N 1
ATOM 3032 C CA . ASP B 2 151 ? 97.648 59.543 107.186 1.00 85.89 171 ASP 12 CA 1
ATOM 3033 C C . ASP B 2 151 ? 98.196 59.202 105.808 1.00 85.89 171 ASP 12 C 1
ATOM 3034 O O . ASP B 2 151 ? 99.341 58.757 105.674 1.00 85.89 171 ASP 12 O 1
ATOM 3036 N N . SER B 2 152 ? 97.389 59.439 104.773 1.00 80.65 172 SER 12 N 1
ATOM 3037 C CA . SER B 2 152 ? 97.758 59.162 103.388 1.00 80.65 172 SER 12 CA 1
ATOM 3038 C C . SER B 2 152 ? 97.739 60.505 102.668 1.00 80.65 172 SER 12 C 1
ATOM 3039 O O . SER B 2 152 ? 96.701 60.934 102.161 1.00 80.65 172 SER 12 O 1
ATOM 3041 N N . ASP B 2 153 ? 98.900 61.157 102.634 1.00 67.29 173 ASP 12 N 1
ATOM 3042 C CA . ASP B 2 153 ? 99.026 62.520 102.135 1.00 67.29 173 ASP 12 CA 1
ATOM 3043 C C . ASP B 2 153 ? 98.319 62.682 100.800 1.00 67.29 173 ASP 12 C 1
ATOM 3044 O O . ASP B 2 153 ? 97.331 63.412 100.687 1.00 67.29 173 ASP 12 O 1
ATOM 3046 N N . ASP B 2 154 ? 98.814 61.985 99.791 1.00 70.57 174 ASP 12 N 1
ATOM 3047 C CA . ASP B 2 154 ? 97.942 61.541 98.720 1.00 70.57 174 ASP 12 CA 1
ATOM 3048 C C . ASP B 2 154 ? 97.906 60.027 98.704 1.00 70.57 174 ASP 12 C 1
ATOM 3049 O O . ASP B 2 154 ? 96.828 59.427 98.652 1.00 70.57 174 ASP 12 O 1
ATOM 3051 N N . SER B 2 155 ? 99.084 59.413 98.760 1.00 77.75 175 SER 12 N 1
ATOM 3052 C CA . SER B 2 155 ? 99.269 58.022 99.144 1.00 77.75 175 SER 12 CA 1
ATOM 3053 C C . SER B 2 155 ? 100.517 57.939 100.014 1.00 77.75 175 SER 12 C 1
ATOM 3054 O O . SER B 2 155 ? 101.088 56.860 100.197 1.00 77.75 175 SER 12 O 1
ATOM 3056 N N . TRP B 2 156 ? 100.940 59.081 100.560 1.00 74.03 176 TRP 12 N 1
ATOM 3057 C CA . TRP B 2 156 ? 102.288 59.237 101.103 1.00 74.03 176 TRP 12 CA 1
ATOM 3058 C C . TRP B 2 156 ? 102.252 59.241 102.624 1.00 74.03 176 TRP 12 C 1
ATOM 3059 O O . TRP B 2 156 ? 101.210 59.502 103.234 1.00 74.03 176 TRP 12 O 1
ATOM 3061 N N . SER B 2 157 ? 103.404 58.962 103.230 1.00 73.72 177 SER 12 N 1
ATOM 3062 C CA . SER B 2 157 ? 103.515 58.850 104.675 1.00 73.72 177 SER 12 CA 1
ATOM 3063 C C . SER B 2 157 ? 103.425 60.219 105.326 1.00 73.72 177 SER 12 C 1
ATOM 3064 O O . SER B 2 157 ? 104.319 61.053 105.163 1.00 73.72 177 SER 12 O 1
ATOM 3066 N N . GLY B 2 158 ? 102.356 60.466 106.066 1.00 64.69 178 GLY 12 N 1
ATOM 3067 C CA . GLY B 2 158 ? 102.281 61.718 106.778 1.00 64.69 178 GLY 12 CA 1
ATOM 3068 C C . GLY B 2 158 ? 101.171 61.798 107.798 1.00 64.69 178 GLY 12 C 1
ATOM 3069 O O . GLY B 2 158 ? 100.009 61.540 107.480 1.00 64.69 178 GLY 12 O 1
ATOM 3070 N N . ARG B 2 159 ? 101.530 62.176 109.024 1.00 65.93 179 ARG 12 N 1
ATOM 3071 C CA . ARG B 2 159 ? 100.557 62.386 110.089 1.00 65.93 179 ARG 12 CA 1
ATOM 3072 C C . ARG B 2 159 ? 100.164 63.860 110.120 1.00 65.93 179 ARG 12 C 1
ATOM 3073 O O . ARG B 2 159 ? 100.432 64.564 111.101 1.00 65.93 179 ARG 12 O 1
ATOM 3075 N N . SER B 2 160 ? 99.564 64.338 109.032 1.00 64.45 180 SER 12 N 1
ATOM 3076 C CA . SER B 2 160 ? 99.246 65.753 108.931 1.00 64.45 180 SER 12 CA 1
ATOM 3077 C C . SER B 2 160 ? 97.827 65.980 109.418 1.00 64.45 180 SER 12 C 1
ATOM 3078 O O . SER B 2 160 ? 96.905 66.189 108.625 1.00 64.45 180 SER 12 O 1
ATOM 3080 N N . VAL B 2 161 ? 97.668 65.944 110.738 1.00 70.09 181 VAL 12 N 1
ATOM 3081 C CA . VAL B 2 161 ? 96.391 66.165 111.403 1.00 70.09 181 VAL 12 CA 1
ATOM 3082 C C . VAL B 2 161 ? 95.888 67.535 110.972 1.00 70.09 181 VAL 12 C 1
ATOM 3083 O O . VAL B 2 161 ? 96.577 68.545 111.157 1.00 70.09 181 VAL 12 O 1
ATOM 3085 N N . SER B 2 162 ? 94.700 67.568 110.374 1.00 70.98 182 SER 12 N 1
ATOM 3086 C CA . SER B 2 162 ? 94.143 68.810 109.862 1.00 70.98 182 SER 12 CA 1
ATOM 3087 C C . SER B 2 162 ? 92.649 68.837 110.131 1.00 70.98 182 SER 12 C 1
ATOM 3088 O O . SER B 2 162 ? 92.049 67.793 110.399 1.00 70.98 182 SER 12 O 1
ATOM 3090 N N . SER B 2 163 ? 92.055 70.025 110.042 1.00 83.55 183 SER 12 N 1
ATOM 3091 C CA . SER B 2 163 ? 90.633 70.197 110.291 1.00 83.55 183 SER 12 CA 1
ATOM 3092 C C . SER B 2 163 ? 90.126 71.447 109.590 1.00 83.55 183 SER 12 C 1
ATOM 3093 O O . SER B 2 163 ? 90.399 72.565 110.035 1.00 83.55 183 SER 12 O 1
ATOM 3095 N N . TYR B 2 164 ? 89.378 71.249 108.504 1.00 80.23 184 TYR 12 N 1
ATOM 3096 C CA . TYR B 2 164 ? 88.673 72.336 107.837 1.00 80.23 184 TYR 12 CA 1
ATOM 3097 C C . TYR B 2 164 ? 87.765 71.758 106.761 1.00 80.23 184 TYR 12 C 1
ATOM 3098 O O . TYR B 2 164 ? 88.059 70.722 106.158 1.00 80.23 184 TYR 12 O 1
ATOM 3100 N N . GLY B 2 165 ? 86.647 72.446 106.540 1.00 78.13 185 GLY 12 N 1
ATOM 3101 C CA . GLY B 2 165 ? 85.722 72.145 105.463 1.00 78.13 185 GLY 12 CA 1
ATOM 3102 C C . GLY B 2 165 ? 85.282 73.440 104.815 1.00 78.13 185 GLY 12 C 1
ATOM 3103 O O . GLY B 2 165 ? 85.562 74.511 105.362 1.00 78.13 185 GLY 12 O 1
ATOM 3104 N N . THR B 2 166 ? 84.619 73.391 103.661 1.00 81.53 186 THR 12 N 1
ATOM 3105 C CA . THR B 2 166 ? 84.295 74.630 102.982 1.00 81.53 186 THR 12 CA 1
ATOM 3106 C C . THR B 2 166 ? 82.791 74.897 102.959 1.00 81.53 186 THR 12 C 1
ATOM 3107 O O . THR B 2 166 ? 81.971 73.974 102.904 1.00 81.53 186 THR 12 O 1
ATOM 3109 N N . ARG B 2 167 ? 82.438 76.178 103.000 1.00 82.18 187 ARG 12 N 1
ATOM 3110 C CA . ARG B 2 167 ? 81.053 76.624 103.007 1.00 82.18 187 ARG 12 CA 1
ATOM 3111 C C . ARG B 2 167 ? 80.848 77.575 101.841 1.00 82.18 187 ARG 12 C 1
ATOM 3112 O O . ARG B 2 167 ? 81.677 78.461 101.614 1.00 82.18 187 ARG 12 O 1
ATOM 3114 N N . LEU B 2 168 ? 79.769 77.381 101.086 1.00 78.39 188 LEU 12 N 1
ATOM 3115 C CA . LEU B 2 168 ? 79.379 78.322 100.052 1.00 78.39 188 LEU 12 CA 1
ATOM 3116 C C . LEU B 2 168 ? 77.882 78.550 100.167 1.00 78.39 188 LEU 12 C 1
ATOM 3117 O O . LEU B 2 168 ? 77.082 77.768 99.647 1.00 78.39 188 LEU 12 O 1
ATOM 3119 N N . GLN B 2 169 ? 77.502 79.616 100.854 1.00 83.25 189 GLN 12 N 1
ATOM 3120 C CA . GLN B 2 169 ? 76.121 80.061 100.840 1.00 83.25 189 GLN 12 CA 1
ATOM 3121 C C . GLN B 2 169 ? 75.928 80.760 99.507 1.00 83.25 189 GLN 12 C 1
ATOM 3122 O O . GLN B 2 169 ? 76.774 80.630 98.616 1.00 83.25 189 GLN 12 O 1
ATOM 3124 N N . LEU B 2 170 ? 74.824 81.482 99.346 1.00 92.96 190 LEU 12 N 1
ATOM 3125 C CA . LEU B 2 170 ? 74.608 82.089 98.050 1.00 92.96 190 LEU 12 CA 1
ATOM 3126 C C . LEU B 2 170 ? 73.615 83.243 98.083 1.00 92.96 190 LEU 12 C 1
ATOM 3127 O O . LEU B 2 170 ? 72.544 83.121 98.702 1.00 92.96 190 LEU 12 O 1
ATOM 3129 N N . PRO B 2 171 ? 73.931 84.360 97.452 1.00 80.67 191 PRO 12 N 1
ATOM 3130 C CA . PRO B 2 171 ? 72.972 85.476 97.393 1.00 80.67 191 PRO 12 CA 1
ATOM 3131 C C . PRO B 2 171 ? 72.042 85.365 96.192 1.00 80.67 191 PRO 12 C 1
ATOM 3132 O O . PRO B 2 171 ? 71.903 86.285 95.378 1.00 80.67 191 PRO 12 O 1
ATOM 3134 N N . ASP B 2 172 ? 71.478 84.172 96.030 1.00 91.80 192 ASP 12 N 1
ATOM 3135 C CA . ASP B 2 172 ? 70.246 83.926 95.297 1.00 91.80 192 ASP 12 CA 1
ATOM 3136 C C . ASP B 2 172 ? 69.902 82.456 95.489 1.00 91.80 192 ASP 12 C 1
ATOM 3137 O O . ASP B 2 172 ? 70.776 81.590 95.392 1.00 91.80 192 ASP 12 O 1
ATOM 3139 N N . ASN B 2 173 ? 68.629 82.181 95.782 1.00 97.83 193 ASN 12 N 1
ATOM 3140 C CA . ASN B 2 173 ? 68.232 80.816 96.113 1.00 97.83 193 ASN 12 CA 1
ATOM 3141 C C . ASN B 2 173 ? 68.596 79.889 94.963 1.00 97.83 193 ASN 12 C 1
ATOM 3142 O O . ASN B 2 173 ? 67.980 79.936 93.899 1.00 97.83 193 ASN 12 O 1
ATOM 3144 N N . CYS B 2 174 ? 69.573 79.013 95.178 1.00 108.72 194 CYS 12 N 1
ATOM 3145 C CA . CYS B 2 174 ? 70.195 78.340 94.048 1.00 108.72 194 CYS 12 CA 1
ATOM 3146 C C . CYS B 2 174 ? 69.218 77.382 93.381 1.00 108.72 194 CYS 12 C 1
ATOM 3147 O O . CYS B 2 174 ? 69.027 76.255 93.845 1.00 108.72 194 CYS 12 O 1
ATOM 3149 N N . GLU B 2 175 ? 68.601 77.822 92.288 1.00 102.31 195 GLU 12 N 1
ATOM 3150 C CA . GLU B 2 175 ? 67.661 76.997 91.553 1.00 102.31 195 GLU 12 CA 1
ATOM 3151 C C . GLU B 2 175 ? 68.436 75.908 90.807 1.00 102.31 195 GLU 12 C 1
ATOM 3152 O O . GLU B 2 175 ? 69.665 75.824 90.903 1.00 102.31 195 GLU 12 O 1
ATOM 3154 N N . LYS B 2 176 ? 67.724 75.055 90.072 1.00 104.46 196 LYS 12 N 1
ATOM 3155 C CA . LYS B 2 176 ? 68.327 73.823 89.579 1.00 104.46 196 LYS 12 CA 1
ATOM 3156 C C . LYS B 2 176 ? 68.336 73.772 88.056 1.00 104.46 196 LYS 12 C 1
ATOM 3157 O O . LYS B 2 176 ? 68.002 72.736 87.472 1.00 104.46 196 LYS 12 O 1
ATOM 3159 N N . ASP B 2 177 ? 68.714 74.867 87.395 1.00 112.93 197 ASP 12 N 1
ATOM 3160 C CA . ASP B 2 177 ? 68.671 74.885 85.932 1.00 112.93 197 ASP 12 CA 1
ATOM 3161 C C . ASP B 2 177 ? 69.833 74.094 85.337 1.00 112.93 197 ASP 12 C 1
ATOM 3162 O O . ASP B 2 177 ? 69.626 73.120 84.607 1.00 112.93 197 ASP 12 O 1
ATOM 3164 N N . LYS B 2 178 ? 71.065 74.498 85.637 1.00 111.83 198 LYS 12 N 1
ATOM 3165 C CA . LYS B 2 178 ? 72.256 73.847 85.108 1.00 111.83 198 LYS 12 CA 1
ATOM 3166 C C . LYS B 2 178 ? 73.209 73.500 86.244 1.00 111.83 198 LYS 12 C 1
ATOM 3167 O O . LYS B 2 178 ? 73.650 74.384 86.986 1.00 111.83 198 LYS 12 O 1
ATOM 3169 N N . ILE B 2 179 ? 73.531 72.215 86.372 1.00 107.87 199 ILE 12 N 1
ATOM 3170 C CA . ILE B 2 179 ? 74.430 71.731 87.413 1.00 107.87 199 ILE 12 CA 1
ATOM 3171 C C . ILE B 2 179 ? 75.568 70.965 86.757 1.00 107.87 199 ILE 12 C 1
ATOM 3172 O O . ILE B 2 179 ? 75.335 70.036 85.976 1.00 107.87 199 ILE 12 O 1
ATOM 3174 N N . LYS B 2 180 ? 76.801 71.352 87.073 1.00 98.20 200 LYS 12 N 1
ATOM 3175 C CA . LYS B 2 180 ? 77.979 70.657 86.567 1.00 98.20 200 LYS 12 CA 1
ATOM 3176 C C . LYS B 2 180 ? 78.861 70.293 87.749 1.00 98.20 200 LYS 12 C 1
ATOM 3177 O O . LYS B 2 180 ? 79.115 71.135 88.614 1.00 98.20 200 LYS 12 O 1
ATOM 3179 N N . ALA B 2 181 ? 79.318 69.043 87.790 1.00 88.67 201 ALA 12 N 1
ATOM 3180 C CA . ALA B 2 181 ? 80.031 68.534 88.952 1.00 88.67 201 ALA 12 CA 1
ATOM 3181 C C . ALA B 2 181 ? 81.105 67.545 88.526 1.00 88.67 201 ALA 12 C 1
ATOM 3182 O O . ALA B 2 181 ? 80.860 66.674 87.687 1.00 88.67 201 ALA 12 O 1
ATOM 3184 N N . GLU B 2 182 ? 82.289 67.695 89.114 1.00 87.98 202 GLU 12 N 1
ATOM 3185 C CA . GLU B 2 182 ? 83.419 66.800 88.895 1.00 87.98 202 GLU 12 CA 1
ATOM 3186 C C . GLU B 2 182 ? 84.219 66.708 90.184 1.00 87.98 202 GLU 12 C 1
ATOM 3187 O O . GLU B 2 182 ? 84.931 67.649 90.543 1.00 87.98 202 GLU 12 O 1
ATOM 3189 N N . LEU B 2 183 ? 84.109 65.570 90.875 1.00 84.22 203 LEU 12 N 1
ATOM 3190 C CA . LEU B 2 183 ? 84.525 65.543 92.272 1.00 84.22 203 LEU 12 CA 1
ATOM 3191 C C . LEU B 2 183 ? 84.688 64.174 92.928 1.00 84.22 203 LEU 12 C 1
ATOM 3192 O O . LEU B 2 183 ? 84.492 63.135 92.292 1.00 84.22 203 LEU 12 O 1
ATOM 3194 N N . LYS B 2 184 ? 85.091 64.209 94.208 1.00 78.39 204 LYS 12 N 1
ATOM 3195 C CA . LYS B 2 184 ? 85.222 63.107 95.166 1.00 78.39 204 LYS 12 CA 1
ATOM 3196 C C . LYS B 2 184 ? 86.533 62.331 95.121 1.00 78.39 204 LYS 12 C 1
ATOM 3197 O O . LYS B 2 184 ? 86.728 61.427 95.939 1.00 78.39 204 LYS 12 O 1
ATOM 3199 N N . ASN B 2 185 ? 87.446 62.655 94.208 1.00 70.80 205 ASN 12 N 1
ATOM 3200 C CA . ASN B 2 185 ? 88.745 61.993 94.276 1.00 70.80 205 ASN 12 CA 1
ATOM 3201 C C . ASN B 2 185 ? 89.882 62.982 94.476 1.00 70.80 205 ASN 12 C 1
ATOM 3202 O O . ASN B 2 185 ? 90.654 62.862 95.433 1.00 70.80 205 ASN 12 O 1
ATOM 3204 N N . GLY B 2 186 ? 89.984 63.967 93.590 1.00 58.45 206 GLY 12 N 1
ATOM 3205 C CA . GLY B 2 186 ? 91.044 64.950 93.621 1.00 58.45 206 GLY 12 CA 1
ATOM 3206 C C . GLY B 2 186 ? 90.581 66.378 93.465 1.00 58.45 206 GLY 12 C 1
ATOM 3207 O O . GLY B 2 186 ? 91.337 67.308 93.762 1.00 58.45 206 GLY 12 O 1
ATOM 3208 N N . VAL B 2 187 ? 89.345 66.575 93.020 1.00 74.85 207 VAL 12 N 1
ATOM 3209 C CA . VAL B 2 187 ? 88.759 67.892 92.822 1.00 74.85 207 VAL 12 CA 1
ATOM 3210 C C . VAL B 2 187 ? 87.386 67.851 93.473 1.00 74.85 207 VAL 12 C 1
ATOM 3211 O O . VAL B 2 187 ? 86.835 66.770 93.695 1.00 74.85 207 VAL 12 O 1
ATOM 3213 N N . LEU B 2 188 ? 86.844 69.011 93.829 1.00 76.33 208 LEU 12 N 1
ATOM 3214 C CA . LEU B 2 188 ? 85.411 69.170 94.055 1.00 76.33 208 LEU 12 CA 1
ATOM 3215 C C . LEU B 2 188 ? 84.988 70.413 93.293 1.00 76.33 208 LEU 12 C 1
ATOM 3216 O O . LEU B 2 188 ? 85.488 71.506 93.564 1.00 76.33 208 LEU 12 O 1
ATOM 3218 N N . PHE B 2 189 ? 84.097 70.242 92.324 1.00 75.67 209 PHE 12 N 1
ATOM 3219 C CA . PHE B 2 189 ? 83.752 71.296 91.384 1.00 75.67 209 PHE 12 CA 1
ATOM 3220 C C . PHE B 2 189 ? 82.272 71.208 91.055 1.00 75.67 209 PHE 12 C 1
ATOM 3221 O O . PHE B 2 189 ? 81.797 70.166 90.593 1.00 75.67 209 PHE 12 O 1
ATOM 3223 N N . ILE B 2 190 ? 81.559 72.306 91.289 1.00 95.02 210 ILE 12 N 1
ATOM 3224 C CA . ILE B 2 190 ? 80.107 72.352 91.166 1.00 95.02 210 ILE 12 CA 1
ATOM 3225 C C . ILE B 2 190 ? 79.678 73.720 90.659 1.00 95.02 210 ILE 12 C 1
ATOM 3226 O O . ILE B 2 190 ? 80.253 74.749 91.034 1.00 95.02 210 ILE 12 O 1
ATOM 3228 N N . THR B 2 191 ? 78.666 73.715 89.791 1.00 100.51 211 THR 12 N 1
ATOM 3229 C CA . THR B 2 191 ? 78.062 74.916 89.221 1.00 100.51 211 THR 12 CA 1
ATOM 3230 C C . THR B 2 191 ? 76.552 74.728 89.224 1.00 100.51 211 THR 12 C 1
ATOM 3231 O O . THR B 2 191 ? 76.047 73.777 88.614 1.00 100.51 211 THR 12 O 1
ATOM 3233 N N . ILE B 2 192 ? 75.842 75.619 89.917 1.00 101.80 212 ILE 12 N 1
ATOM 3234 C CA . ILE B 2 192 ? 74.390 75.523 90.116 1.00 101.80 212 ILE 12 CA 1
ATOM 3235 C C . ILE B 2 192 ? 73.802 76.934 90.105 1.00 101.80 212 ILE 12 C 1
ATOM 3236 O O . ILE B 2 192 ? 74.406 77.856 90.670 1.00 101.80 212 ILE 12 O 1
ATOM 3238 N N . PRO B 2 193 ? 72.648 77.168 89.456 1.00 97.87 213 PRO 12 N 1
ATOM 3239 C CA . PRO B 2 193 ? 72.211 78.551 89.207 1.00 97.87 213 PRO 12 CA 1
ATOM 3240 C C . PRO B 2 193 ? 71.175 79.200 90.120 1.00 97.87 213 PRO 12 C 1
ATOM 3241 O O . PRO B 2 193 ? 70.388 78.531 90.793 1.00 97.87 213 PRO 12 O 1
ATOM 3243 N N . LYS B 2 194 ? 71.240 80.538 90.166 1.00 96.60 214 LYS 12 N 1
ATOM 3244 C CA . LYS B 2 194 ? 70.100 81.461 90.157 1.00 96.60 214 LYS 12 CA 1
ATOM 3245 C C . LYS B 2 194 ? 70.625 82.885 89.956 1.00 96.60 214 LYS 12 C 1
ATOM 3246 O O . LYS B 2 194 ? 71.823 83.067 89.719 1.00 96.60 214 LYS 12 O 1
ATOM 3248 N N . THR B 2 195 ? 69.753 83.898 90.017 1.00 86.40 215 THR 12 N 1
ATOM 3249 C CA . THR B 2 195 ? 70.156 85.261 89.686 1.00 86.40 215 THR 12 CA 1
ATOM 3250 C C . THR B 2 195 ? 69.935 86.301 90.786 1.00 86.40 215 THR 12 C 1
ATOM 3251 O O . THR B 2 195 ? 70.836 87.096 91.071 1.00 86.40 215 THR 12 O 1
ATOM 3253 N N . LYS B 2 196 ? 68.753 86.314 91.411 1.00 72.26 216 LYS 12 N 1
ATOM 3254 C CA . LYS B 2 196 ? 68.205 87.569 91.928 1.00 72.26 216 LYS 12 CA 1
ATOM 3255 C C . LYS B 2 196 ? 67.385 87.439 93.212 1.00 72.26 216 LYS 12 C 1
ATOM 3256 O O . LYS B 2 196 ? 67.498 86.449 93.937 1.00 72.26 216 LYS 12 O 1
ATOM 3258 N N . VAL B 2 197 ? 66.475 88.400 93.408 1.00 62.95 217 VAL 12 N 1
ATOM 3259 C CA . VAL B 2 197 ? 65.959 89.028 94.631 1.00 62.95 217 VAL 12 CA 1
ATOM 3260 C C . VAL B 2 197 ? 65.375 88.063 95.669 1.00 62.95 217 VAL 12 C 1
ATOM 3261 O O . VAL B 2 197 ? 65.371 86.844 95.463 1.00 62.95 217 VAL 12 O 1
ATOM 3263 N N . GLU B 2 198 ? 64.885 88.624 96.795 1.00 66.50 218 GLU 12 N 1
ATOM 3264 C CA . GLU B 2 198 ? 64.449 87.918 98.016 1.00 66.50 218 GLU 12 CA 1
ATOM 3265 C C . GLU B 2 198 ? 65.609 87.474 98.918 1.00 66.50 218 GLU 12 C 1
ATOM 3266 O O . GLU B 2 198 ? 65.916 86.288 99.050 1.00 66.50 218 GLU 12 O 1
ATOM 3268 N N . ARG B 2 199 ? 66.245 88.469 99.551 1.00 66.28 219 ARG 12 N 1
ATOM 3269 C CA . ARG B 2 199 ? 67.152 88.318 100.695 1.00 66.28 219 ARG 12 CA 1
ATOM 3270 C C . ARG B 2 199 ? 68.448 87.585 100.384 1.00 66.28 219 ARG 12 C 1
ATOM 3271 O O . ARG B 2 199 ? 68.696 86.486 100.888 1.00 66.28 219 ARG 12 O 1
ATOM 3273 N N . LYS B 2 200 ? 69.282 88.211 99.563 1.00 76.66 220 LYS 12 N 1
ATOM 3274 C CA . LYS B 2 200 ? 70.502 87.620 99.035 1.00 76.66 220 LYS 12 CA 1
ATOM 3275 C C . LYS B 2 200 ? 71.635 87.789 100.039 1.00 76.66 220 LYS 12 C 1
ATOM 3276 O O . LYS B 2 200 ? 72.029 88.919 100.353 1.00 76.66 220 LYS 12 O 1
ATOM 3278 N N . VAL B 2 201 ? 72.163 86.670 100.531 1.00 69.86 221 VAL 12 N 1
ATOM 3279 C CA . VAL B 2 201 ? 73.255 86.668 101.499 1.00 69.86 221 VAL 12 CA 1
ATOM 3280 C C . VAL B 2 201 ? 74.153 85.476 101.201 1.00 69.86 221 VAL 12 C 1
ATOM 3281 O O . VAL B 2 201 ? 73.669 84.418 100.789 1.00 69.86 221 VAL 12 O 1
ATOM 3283 N N . ILE B 2 202 ? 75.459 85.637 101.396 1.00 68.79 222 ILE 12 N 1
ATOM 3284 C CA . ILE B 2 202 ? 76.406 84.537 101.245 1.00 68.79 222 ILE 12 CA 1
ATOM 3285 C C . ILE B 2 202 ? 77.286 84.477 102.488 1.00 68.79 222 ILE 12 C 1
ATOM 3286 O O . ILE B 2 202 ? 77.482 85.490 103.170 1.00 68.79 222 ILE 12 O 1
ATOM 3288 N N . ASP B 2 203 ? 77.744 83.266 102.813 1.00 66.20 223 ASP 12 N 1
ATOM 3289 C CA . ASP B 2 203 ? 78.603 82.915 103.943 1.00 66.20 223 ASP 12 CA 1
ATOM 3290 C C . ASP B 2 203 ? 77.876 83.005 105.275 1.00 66.20 223 ASP 12 C 1
ATOM 3291 O O . ASP B 2 203 ? 78.329 82.426 106.268 1.00 66.20 223 ASP 12 O 1
ATOM 3293 N N . VAL B 2 204 ? 76.728 83.677 105.293 1.00 59.92 224 VAL 12 N 1
ATOM 3294 C CA . VAL B 2 204 ? 75.922 83.785 106.499 1.00 59.92 224 VAL 12 CA 1
ATOM 3295 C C . VAL B 2 204 ? 74.607 84.465 106.145 1.00 59.92 224 VAL 12 C 1
ATOM 3296 O O . VAL B 2 204 ? 74.528 85.210 105.164 1.00 59.92 224 VAL 12 O 1
ATOM 3298 N N . GLN B 2 205 ? 73.564 84.196 106.920 1.00 69.10 225 GLN 12 N 1
ATOM 3299 C CA . GLN B 2 205 ? 72.389 85.053 106.965 1.00 69.10 225 GLN 12 CA 1
ATOM 3300 C C . GLN B 2 205 ? 72.245 85.635 108.365 1.00 69.10 225 GLN 12 C 1
ATOM 3301 O O . GLN B 2 205 ? 71.561 85.064 109.222 1.00 69.10 225 GLN 12 O 1
ATOM 3303 N N . ILE B 2 206 ? 72.931 86.755 108.621 1.00 70.63 226 ILE 12 N 1
ATOM 3304 C CA . ILE B 2 206 ? 72.945 87.292 109.975 1.00 70.63 226 ILE 12 CA 1
ATOM 3305 C C . ILE B 2 206 ? 71.603 87.944 110.282 1.00 70.63 226 ILE 12 C 1
ATOM 3306 O O . ILE B 2 206 ? 70.927 88.495 109.402 1.00 70.63 226 ILE 12 O 1
ATOM 3308 N N . GLN B 2 207 ? 71.217 87.879 111.550 1.00 85.50 227 GLN 12 N 1
ATOM 3309 C CA . GLN B 2 207 ? 69.921 88.353 112.007 1.00 85.50 227 GLN 12 CA 1
ATOM 3310 C C . GLN B 2 207 ? 69.835 89.873 111.948 1.00 85.50 227 GLN 12 C 1
ATOM 3311 O O . GLN B 2 207 ? 70.853 90.561 111.959 1.00 85.50 227 GLN 12 O 1
ATOM 3313 N N . PRO C 1 33 ? 120.877 67.555 124.557 1.00 38.42 73 PRO 13 N 1
ATOM 3314 C CA . PRO C 1 33 ? 120.202 66.356 124.054 1.00 38.42 73 PRO 13 CA 1
ATOM 3315 C C . PRO C 1 33 ? 120.004 66.387 122.543 1.00 38.42 73 PRO 13 C 1
ATOM 3316 O O . PRO C 1 33 ? 118.960 65.957 122.059 1.00 38.42 73 PRO 13 O 1
ATOM 3318 N N . THR C 1 34 ? 121.000 66.878 121.804 1.00 38.12 74 THR 13 N 1
ATOM 3319 C CA . THR C 1 34 ? 120.885 67.103 120.363 1.00 38.12 74 THR 13 CA 1
ATOM 3320 C C . THR C 1 34 ? 121.972 66.323 119.631 1.00 38.12 74 THR 13 C 1
ATOM 3321 O O . THR C 1 34 ? 123.034 66.868 119.301 1.00 38.12 74 THR 13 O 1
ATOM 3323 N N . PRO C 1 35 ? 121.744 65.033 119.371 1.00 38.45 75 PRO 13 N 1
ATOM 3324 C CA . PRO C 1 35 ? 122.759 64.231 118.672 1.00 38.45 75 PRO 13 CA 1
ATOM 3325 C C . PRO C 1 35 ? 122.985 64.648 117.226 1.00 38.45 75 PRO 13 C 1
ATOM 3326 O O . PRO C 1 35 ? 124.114 64.962 116.838 1.00 38.45 75 PRO 13 O 1
ATOM 3328 N N . LEU C 1 36 ? 121.918 64.678 116.427 1.00 38.32 76 LEU 13 N 1
ATOM 3329 C CA . LEU C 1 36 ? 122.062 64.816 114.983 1.00 38.32 76 LEU 13 CA 1
ATOM 3330 C C . LEU C 1 36 ? 122.468 66.214 114.547 1.00 38.32 76 LEU 13 C 1
ATOM 3331 O O . LEU C 1 36 ? 122.999 66.368 113.443 1.00 38.32 76 LEU 13 O 1
ATOM 3333 N N . LEU C 1 37 ? 122.234 67.230 115.374 1.00 37.22 77 LEU 13 N 1
ATOM 3334 C CA . LEU C 1 37 ? 122.345 68.599 114.886 1.00 37.22 77 LEU 13 CA 1
ATOM 3335 C C . LEU C 1 37 ? 123.783 69.107 114.901 1.00 37.22 77 LEU 13 C 1
ATOM 3336 O O . LEU C 1 37 ? 124.129 70.010 114.131 1.00 37.22 77 LEU 13 O 1
ATOM 3338 N N . ASP C 1 38 ? 124.636 68.549 115.760 1.00 36.88 78 ASP 13 N 1
ATOM 3339 C CA . ASP C 1 38 ? 126.046 68.922 115.731 1.00 36.88 78 ASP 13 CA 1
ATOM 3340 C C . ASP C 1 38 ? 126.736 68.449 114.458 1.00 36.88 78 ASP 13 C 1
ATOM 3341 O O . ASP C 1 38 ? 127.912 68.761 114.246 1.00 36.88 78 ASP 13 O 1
ATOM 3343 N N . THR C 1 39 ? 126.026 67.707 113.607 1.00 37.74 79 THR 13 N 1
ATOM 3344 C CA . THR C 1 39 ? 126.583 67.172 112.374 1.00 37.74 79 THR 13 CA 1
ATOM 3345 C C . THR C 1 39 ? 126.248 68.007 111.144 1.00 37.74 79 THR 13 C 1
ATOM 3346 O O . THR C 1 39 ? 126.980 67.935 110.152 1.00 37.74 79 THR 13 O 1
ATOM 3348 N N . ILE C 1 40 ? 125.176 68.797 111.183 1.00 37.60 80 ILE 13 N 1
ATOM 3349 C CA . ILE C 1 40 ? 124.640 69.472 110.004 1.00 37.60 80 ILE 13 CA 1
ATOM 3350 C C . ILE C 1 40 ? 125.020 70.946 110.064 1.00 37.60 80 ILE 13 C 1
ATOM 3351 O O . ILE C 1 40 ? 124.842 71.605 111.095 1.00 37.60 80 ILE 13 O 1
ATOM 3353 N N . ASN C 1 41 ? 125.550 71.458 108.956 1.00 36.88 81 ASN 13 N 1
ATOM 3354 C CA . ASN C 1 41 ? 125.772 72.883 108.772 1.00 36.88 81 ASN 13 CA 1
ATOM 3355 C C . ASN C 1 41 ? 125.253 73.364 107.427 1.00 36.88 81 ASN 13 C 1
ATOM 3356 O O . ASN C 1 41 ? 125.520 74.509 107.044 1.00 36.88 81 ASN 13 O 1
ATOM 3358 N N . TYR C 1 42 ? 124.538 72.513 106.701 1.00 37.53 82 TYR 13 N 1
ATOM 3359 C CA . TYR C 1 42 ? 123.860 72.810 105.450 1.00 37.53 82 TYR 13 CA 1
ATOM 3360 C C . TYR C 1 42 ? 123.057 71.574 105.069 1.00 37.53 82 TYR 13 C 1
ATOM 3361 O O . TYR C 1 42 ? 123.407 70.461 105.479 1.00 37.53 82 TYR 13 O 1
ATOM 3363 N N . PRO C 1 43 ? 121.980 71.721 104.300 1.00 37.97 83 PRO 13 N 1
ATOM 3364 C CA . PRO C 1 43 ? 121.065 70.587 104.080 1.00 37.97 83 PRO 13 CA 1
ATOM 3365 C C . PRO C 1 43 ? 121.695 69.390 103.385 1.00 37.97 83 PRO 13 C 1
ATOM 3366 O O . PRO C 1 43 ? 121.151 68.275 103.452 1.00 37.97 83 PRO 13 O 1
ATOM 3368 N N . ILE C 1 44 ? 122.822 69.595 102.706 1.00 38.19 84 ILE 13 N 1
ATOM 3369 C CA . ILE C 1 44 ? 123.474 68.488 102.021 1.00 38.19 84 ILE 13 CA 1
ATOM 3370 C C . ILE C 1 44 ? 123.848 67.416 103.031 1.00 38.19 84 ILE 13 C 1
ATOM 3371 O O . ILE C 1 44 ? 123.883 66.222 102.715 1.00 38.19 84 ILE 13 O 1
ATOM 3373 N N . HIS C 1 45 ? 124.101 67.825 104.272 1.00 38.18 85 HIS 13 N 1
ATOM 3374 C CA . HIS C 1 45 ? 124.414 66.866 105.320 1.00 38.18 85 HIS 13 CA 1
ATOM 3375 C C . HIS C 1 45 ? 123.247 65.921 105.576 1.00 38.18 85 HIS 13 C 1
ATOM 3376 O O . HIS C 1 45 ? 123.447 64.728 105.828 1.00 38.18 85 HIS 13 O 1
ATOM 3378 N N . MET C 1 46 ? 122.015 66.432 105.489 1.00 39.28 86 MET 13 N 1
ATOM 3379 C CA . MET C 1 46 ? 120.859 65.665 105.951 1.00 39.28 86 MET 13 CA 1
ATOM 3380 C C . MET C 1 46 ? 120.083 65.049 104.789 1.00 39.28 86 MET 13 C 1
ATOM 3381 O O . MET C 1 46 ? 119.122 64.301 105.005 1.00 39.28 86 MET 13 O 1
ATOM 3383 N N . LYS C 1 47 ? 120.496 65.337 103.552 1.00 39.86 87 LYS 13 N 1
ATOM 3384 C CA . LYS C 1 47 ? 119.845 64.793 102.358 1.00 39.86 87 LYS 13 CA 1
ATOM 3385 C C . LYS C 1 47 ? 119.469 63.314 102.438 1.00 39.86 87 LYS 13 C 1
ATOM 3386 O O . LYS C 1 47 ? 118.466 62.922 101.830 1.00 39.86 87 LYS 13 O 1
ATOM 3388 N N . ASN C 1 48 ? 120.225 62.480 103.148 1.00 40.81 88 ASN 13 N 1
ATOM 3389 C CA . ASN C 1 48 ? 119.960 61.047 103.088 1.00 40.81 88 ASN 13 CA 1
ATOM 3390 C C . ASN C 1 48 ? 119.302 60.556 104.375 1.00 40.81 88 ASN 13 C 1
ATOM 3391 O O . ASN C 1 48 ? 118.894 59.393 104.477 1.00 40.81 88 ASN 13 O 1
ATOM 3393 N N . LEU C 1 49 ? 119.167 61.445 105.363 1.00 41.41 89 LEU 13 N 1
ATOM 3394 C CA . LEU C 1 49 ? 118.532 61.110 106.637 1.00 41.41 89 LEU 13 CA 1
ATOM 3395 C C . LEU C 1 49 ? 117.157 60.493 106.429 1.00 41.41 89 LEU 13 C 1
ATOM 3396 O O . LEU C 1 49 ? 116.548 60.644 105.368 1.00 41.41 89 LEU 13 O 1
ATOM 3398 N N . SER C 1 50 ? 116.666 59.785 107.437 1.00 43.04 90 SER 13 N 1
ATOM 3399 C CA . SER C 1 50 ? 115.345 59.194 107.324 1.00 43.04 90 SER 13 CA 1
ATOM 3400 C C . SER C 1 50 ? 114.352 59.939 108.205 1.00 43.04 90 SER 13 C 1
ATOM 3401 O O . SER C 1 50 ? 114.725 60.711 109.095 1.00 43.04 90 SER 13 O 1
ATOM 3403 N N . VAL C 1 51 ? 113.066 59.691 107.947 1.00 44.15 91 VAL 13 N 1
ATOM 3404 C CA . VAL C 1 51 ? 112.020 60.458 108.613 1.00 44.15 91 VAL 13 CA 1
ATOM 3405 C C . VAL C 1 51 ? 112.018 60.201 110.110 1.00 44.15 91 VAL 13 C 1
ATOM 3406 O O . VAL C 1 51 ? 111.780 61.122 110.906 1.00 44.15 91 VAL 13 O 1
ATOM 3408 N N . LYS C 1 52 ? 112.288 58.958 110.524 1.00 43.45 92 LYS 13 N 1
ATOM 3409 C CA . LYS C 1 52 ? 112.346 58.655 111.948 1.00 43.45 92 LYS 13 CA 1
ATOM 3410 C C . LYS C 1 52 ? 113.380 59.519 112.648 1.00 43.45 92 LYS 13 C 1
ATOM 3411 O O . LYS C 1 52 ? 113.111 60.068 113.723 1.00 43.45 92 LYS 13 O 1
ATOM 3413 N N . GLU C 1 53 ? 114.567 59.636 112.066 1.00 42.81 93 GLU 13 N 1
ATOM 3414 C CA . GLU C 1 53 ? 115.588 60.508 112.618 1.00 42.81 93 GLU 13 CA 1
ATOM 3415 C C . GLU C 1 53 ? 115.321 61.969 112.307 1.00 42.81 93 GLU 13 C 1
ATOM 3416 O O . GLU C 1 53 ? 115.800 62.843 113.036 1.00 42.81 93 GLU 13 O 1
ATOM 3418 N N . LEU C 1 54 ? 114.562 62.249 111.244 1.00 43.14 94 LEU 13 N 1
ATOM 3419 C CA . LEU C 1 54 ? 114.138 63.616 110.968 1.00 43.14 94 LEU 13 CA 1
ATOM 3420 C C . LEU C 1 54 ? 113.346 64.200 112.126 1.00 43.14 94 LEU 13 C 1
ATOM 3421 O O . LEU C 1 54 ? 113.533 65.369 112.483 1.00 43.14 94 LEU 13 O 1
ATOM 3423 N N . LYS C 1 55 ? 112.446 63.409 112.712 1.00 43.86 95 LYS 13 N 1
ATOM 3424 C CA . LYS C 1 55 ? 111.654 63.890 113.838 1.00 43.86 95 LYS 13 CA 1
ATOM 3425 C C . LYS C 1 55 ? 112.525 64.215 115.045 1.00 43.86 95 LYS 13 C 1
ATOM 3426 O O . LYS C 1 55 ? 112.365 65.275 115.667 1.00 43.86 95 LYS 13 O 1
ATOM 3428 N N . GLN C 1 56 ? 113.436 63.309 115.395 1.00 40.42 96 GLN 13 N 1
ATOM 3429 C CA . GLN C 1 56 ? 114.371 63.580 116.477 1.00 40.42 96 GLN 13 CA 1
ATOM 3430 C C . GLN C 1 56 ? 115.178 64.835 116.186 1.00 40.42 96 GLN 13 C 1
ATOM 3431 O O . GLN C 1 56 ? 115.459 65.630 117.086 1.00 40.42 96 GLN 13 O 1
ATOM 3433 N N . LEU C 1 57 ? 115.552 65.032 114.922 1.00 39.79 97 LEU 13 N 1
ATOM 3434 C CA . LEU C 1 57 ? 116.302 66.222 114.551 1.00 39.79 97 LEU 13 CA 1
ATOM 3435 C C . LEU C 1 57 ? 115.477 67.478 114.783 1.00 39.79 97 LEU 13 C 1
ATOM 3436 O O . LEU C 1 57 ? 115.971 68.472 115.323 1.00 39.79 97 LEU 13 O 1
ATOM 3438 N N . SER C 1 58 ? 114.211 67.445 114.377 1.00 39.40 98 SER 13 N 1
ATOM 3439 C CA . SER C 1 58 ? 113.321 68.573 114.622 1.00 39.40 98 SER 13 CA 1
ATOM 3440 C C . SER C 1 58 ? 113.195 68.859 116.112 1.00 39.40 98 SER 13 C 1
ATOM 3441 O O . SER C 1 58 ? 113.125 70.019 116.533 1.00 39.40 98 SER 13 O 1
ATOM 3443 N N . ASP C 1 59 ? 113.154 67.807 116.926 1.00 38.90 99 ASP 13 N 1
ATOM 3444 C CA . ASP C 1 59 ? 113.068 68.001 118.370 1.00 38.90 99 ASP 13 CA 1
ATOM 3445 C C . ASP C 1 59 ? 114.329 68.664 118.911 1.00 38.90 99 ASP 13 C 1
ATOM 3446 O O . ASP C 1 59 ? 114.257 69.612 119.709 1.00 38.90 99 ASP 13 O 1
ATOM 3448 N N . GLU C 1 60 ? 115.493 68.164 118.491 1.00 38.58 100 GLU 13 N 1
ATOM 3449 C CA . GLU C 1 60 ? 116.751 68.828 118.808 1.00 38.58 100 GLU 13 CA 1
ATOM 3450 C C . GLU C 1 60 ? 116.705 70.286 118.393 1.00 38.58 100 GLU 13 C 1
ATOM 3451 O O . GLU C 1 60 ? 117.266 71.152 119.069 1.00 38.58 100 GLU 13 O 1
ATOM 3453 N N . LEU C 1 61 ? 116.052 70.570 117.270 1.00 37.40 101 LEU 13 N 1
ATOM 3454 C CA . LEU C 1 61 ? 115.911 71.947 116.823 1.00 37.40 101 LEU 13 CA 1
ATOM 3455 C C . LEU C 1 61 ? 115.087 72.768 117.797 1.00 37.40 101 LEU 13 C 1
ATOM 3456 O O . LEU C 1 61 ? 115.465 73.891 118.134 1.00 37.40 101 LEU 13 O 1
ATOM 3458 N N . ARG C 1 62 ? 113.933 72.248 118.215 1.00 37.04 102 ARG 13 N 1
ATOM 3459 C CA . ARG C 1 62 ? 113.152 72.930 119.242 1.00 37.04 102 ARG 13 CA 1
ATOM 3460 C C . ARG C 1 62 ? 114.038 73.293 120.425 1.00 37.04 102 ARG 13 C 1
ATOM 3461 O O . ARG C 1 62 ? 114.076 74.448 120.869 1.00 37.04 102 ARG 13 O 1
ATOM 3463 N N . SER C 1 63 ? 114.783 72.306 120.926 1.00 36.02 103 SER 13 N 1
ATOM 3464 C CA . SER C 1 63 ? 115.591 72.520 122.123 1.00 36.02 103 SER 13 CA 1
ATOM 3465 C C . SER C 1 63 ? 116.685 73.554 121.880 1.00 36.02 103 SER 13 C 1
ATOM 3466 O O . SER C 1 63 ? 116.923 74.434 122.717 1.00 36.02 103 SER 13 O 1
ATOM 3468 N N . ASP C 1 64 ? 117.362 73.460 120.738 1.00 34.80 104 ASP 13 N 1
ATOM 3469 C CA . ASP C 1 64 ? 118.426 74.406 120.429 1.00 34.80 104 ASP 13 CA 1
ATOM 3470 C C . ASP C 1 64 ? 117.875 75.812 120.265 1.00 34.80 104 ASP 13 C 1
ATOM 3471 O O . ASP C 1 64 ? 118.486 76.779 120.727 1.00 34.80 104 ASP 13 O 1
ATOM 3473 N N . VAL C 1 65 ? 116.727 75.950 119.607 1.00 34.53 105 VAL 13 N 1
ATOM 3474 C CA . VAL C 1 65 ? 116.131 77.268 119.442 1.00 34.53 105 VAL 13 CA 1
ATOM 3475 C C . VAL C 1 65 ? 115.767 77.846 120.796 1.00 34.53 105 VAL 13 C 1
ATOM 3476 O O . VAL C 1 65 ? 115.961 79.038 121.051 1.00 34.53 105 VAL 13 O 1
ATOM 3478 N N . ILE C 1 66 ? 115.249 77.006 121.692 1.00 33.71 106 ILE 13 N 1
ATOM 3479 C CA . ILE C 1 66 ? 114.893 77.489 123.021 1.00 33.71 106 ILE 13 CA 1
ATOM 3480 C C . ILE C 1 66 ? 116.132 77.954 123.768 1.00 33.71 106 ILE 13 C 1
ATOM 3481 O O . ILE C 1 66 ? 116.133 79.025 124.391 1.00 33.71 106 ILE 13 O 1
ATOM 3483 N N . PHE C 1 67 ? 117.216 77.180 123.693 1.00 33.46 107 PHE 13 N 1
ATOM 3484 C CA . PHE C 1 67 ? 118.435 77.557 124.401 1.00 33.46 107 PHE 13 CA 1
ATOM 3485 C C . PHE C 1 67 ? 119.065 78.806 123.792 1.00 33.46 107 PHE 13 C 1
ATOM 3486 O O . PHE C 1 67 ? 119.701 79.596 124.499 1.00 33.46 107 PHE 13 O 1
ATOM 3488 N N . ASN C 1 68 ? 118.891 79.006 122.486 1.00 33.06 108 ASN 13 N 1
ATOM 3489 C CA . ASN C 1 68 ? 119.444 80.193 121.846 1.00 33.06 108 ASN 13 CA 1
ATOM 3490 C C . ASN C 1 68 ? 118.620 81.428 122.180 1.00 33.06 108 ASN 13 C 1
ATOM 3491 O O . ASN C 1 68 ? 119.162 82.439 122.640 1.00 33.06 108 ASN 13 O 1
ATOM 3493 N N . VAL C 1 69 ? 117.304 81.366 121.951 1.00 32.11 109 VAL 13 N 1
ATOM 3494 C CA . VAL C 1 69 ? 116.408 82.475 122.272 1.00 32.11 109 VAL 13 CA 1
ATOM 3495 C C . VAL C 1 69 ? 116.476 82.878 123.734 1.00 32.11 109 VAL 13 C 1
ATOM 3496 O O . VAL C 1 69 ? 116.288 84.063 124.049 1.00 32.11 109 VAL 13 O 1
ATOM 3498 N N . SER C 1 70 ? 116.771 81.941 124.638 1.00 31.82 110 SER 13 N 1
ATOM 3499 C CA . SER C 1 70 ? 116.878 82.300 126.042 1.00 31.82 110 SER 13 CA 1
ATOM 3500 C C . SER C 1 70 ? 118.026 83.261 126.298 1.00 31.82 110 SER 13 C 1
ATOM 3501 O O . SER C 1 70 ? 118.224 83.682 127.442 1.00 31.82 110 SER 13 O 1
ATOM 3503 N N . LYS C 1 71 ? 118.790 83.611 125.262 1.00 30.74 111 LYS 13 N 1
ATOM 3504 C CA . LYS C 1 71 ? 119.758 84.694 125.372 1.00 30.74 111 LYS 13 CA 1
ATOM 3505 C C . LYS C 1 71 ? 119.099 86.054 125.181 1.00 30.74 111 LYS 13 C 1
ATOM 3506 O O . LYS C 1 71 ? 119.302 86.951 126.004 1.00 30.74 111 LYS 13 O 1
ATOM 3508 N N . THR C 1 72 ? 118.320 86.231 124.105 1.00 29.84 112 THR 13 N 1
ATOM 3509 C CA . THR C 1 72 ? 117.626 87.500 123.889 1.00 29.84 112 THR 13 CA 1
ATOM 3510 C C . THR C 1 72 ? 116.613 87.499 122.745 1.00 29.84 112 THR 13 C 1
ATOM 3511 O O . THR C 1 72 ? 116.839 86.889 121.695 1.00 29.84 112 THR 13 O 1
ATOM 3513 N N . GLY C 1 73 ? 115.477 88.167 122.973 1.00 29.58 113 GLY 13 N 1
ATOM 3514 C CA . GLY C 1 73 ? 114.668 88.823 121.959 1.00 29.58 113 GLY 13 CA 1
ATOM 3515 C C . GLY C 1 73 ? 114.160 87.992 120.802 1.00 29.58 113 GLY 13 C 1
ATOM 3516 O O . GLY C 1 73 ? 113.896 88.554 119.735 1.00 29.58 113 GLY 13 O 1
ATOM 3517 N N . GLY C 1 74 ? 114.001 86.677 120.961 1.00 30.43 114 GLY 13 N 1
ATOM 3518 C CA . GLY C 1 74 ? 113.594 85.841 119.847 1.00 30.43 114 GLY 13 CA 1
ATOM 3519 C C . GLY C 1 74 ? 112.089 85.714 119.723 1.00 30.43 114 GLY 13 C 1
ATOM 3520 O O . GLY C 1 74 ? 111.399 85.389 120.693 1.00 30.43 114 GLY 13 O 1
ATOM 3521 N N . HIS C 1 75 ? 111.585 85.939 118.512 1.00 30.42 115 HIS 13 N 1
ATOM 3522 C CA . HIS C 1 75 ? 110.165 85.764 118.231 1.00 30.42 115 HIS 13 CA 1
ATOM 3523 C C . HIS C 1 75 ? 109.873 84.270 118.235 1.00 30.42 115 HIS 13 C 1
ATOM 3524 O O . HIS C 1 75 ? 109.917 83.593 117.206 1.00 30.42 115 HIS 13 O 1
ATOM 3526 N N . LEU C 1 76 ? 109.544 83.759 119.415 1.00 32.54 116 LEU 13 N 1
ATOM 3527 C CA . LEU C 1 76 ? 109.736 82.342 119.681 1.00 32.54 116 LEU 13 CA 1
ATOM 3528 C C . LEU C 1 76 ? 108.638 81.482 119.067 1.00 32.54 116 LEU 13 C 1
ATOM 3529 O O . LEU C 1 76 ? 108.908 80.650 118.195 1.00 32.54 116 LEU 13 O 1
ATOM 3531 N N . GLY C 1 77 ? 107.392 81.684 119.496 1.00 33.96 117 GLY 13 N 1
ATOM 3532 C CA . GLY C 1 77 ? 106.359 80.675 119.289 1.00 33.96 117 GLY 13 CA 1
ATOM 3533 C C . GLY C 1 77 ? 106.164 80.261 117.844 1.00 33.96 117 GLY 13 C 1
ATOM 3534 O O . GLY C 1 77 ? 105.958 79.076 117.549 1.00 33.96 117 GLY 13 O 1
ATOM 3535 N N . SER C 1 78 ? 106.221 81.220 116.923 1.00 34.33 118 SER 13 N 1
ATOM 3536 C CA . SER C 1 78 ? 106.155 80.865 115.514 1.00 34.33 118 SER 13 CA 1
ATOM 3537 C C . SER C 1 78 ? 107.244 79.868 115.166 1.00 34.33 118 SER 13 C 1
ATOM 3538 O O . SER C 1 78 ? 106.961 78.705 114.882 1.00 34.33 118 SER 13 O 1
ATOM 3540 N N . SER C 1 79 ? 108.506 80.295 115.240 1.00 34.30 119 SER 13 N 1
ATOM 3541 C CA . SER C 1 79 ? 109.616 79.407 114.917 1.00 34.30 119 SER 13 CA 1
ATOM 3542 C C . SER C 1 79 ? 109.510 78.077 115.647 1.00 34.30 119 SER 13 C 1
ATOM 3543 O O . SER C 1 79 ? 109.914 77.042 115.109 1.00 34.30 119 SER 13 O 1
ATOM 3545 N N . LEU C 1 80 ? 108.972 78.083 116.865 1.00 35.09 120 LEU 13 N 1
ATOM 3546 C CA . LEU C 1 80 ? 108.748 76.834 117.582 1.00 35.09 120 LEU 13 CA 1
ATOM 3547 C C . LEU C 1 80 ? 107.813 75.925 116.805 1.00 35.09 120 LEU 13 C 1
ATOM 3548 O O . LEU C 1 80 ? 108.049 74.718 116.696 1.00 35.09 120 LEU 13 O 1
ATOM 3550 N N . GLY C 1 81 ? 106.736 76.487 116.265 1.00 36.70 121 GLY 13 N 1
ATOM 3551 C CA . GLY C 1 81 ? 105.867 75.692 115.414 1.00 36.70 121 GLY 13 CA 1
ATOM 3552 C C . GLY C 1 81 ? 106.430 75.477 114.024 1.00 36.70 121 GLY 13 C 1
ATOM 3553 O O . GLY C 1 81 ? 105.955 74.615 113.282 1.00 36.70 121 GLY 13 O 1
ATOM 3554 N N . VAL C 1 82 ? 107.444 76.257 113.658 1.00 36.61 122 VAL 13 N 1
ATOM 3555 C CA . VAL C 1 82 ? 107.964 76.288 112.296 1.00 36.61 122 VAL 13 CA 1
ATOM 3556 C C . VAL C 1 82 ? 109.133 75.332 112.092 1.00 36.61 122 VAL 13 C 1
ATOM 3557 O O . VAL C 1 82 ? 109.403 74.937 110.948 1.00 36.61 122 VAL 13 O 1
ATOM 3559 N N . VAL C 1 83 ? 109.798 74.919 113.173 1.00 37.81 123 VAL 13 N 1
ATOM 3560 C CA . VAL C 1 83 ? 110.927 73.993 113.094 1.00 37.81 123 VAL 13 CA 1
ATOM 3561 C C . VAL C 1 83 ? 110.654 72.875 112.095 1.00 37.81 123 VAL 13 C 1
ATOM 3562 O O . VAL C 1 83 ? 111.479 72.580 111.220 1.00 37.81 123 VAL 13 O 1
ATOM 3564 N N . GLU C 1 84 ? 109.499 72.225 112.226 1.00 41.74 124 GLU 13 N 1
ATOM 3565 C CA . GLU C 1 84 ? 109.069 71.184 111.301 1.00 41.74 124 GLU 13 CA 1
ATOM 3566 C C . GLU C 1 84 ? 109.222 71.618 109.851 1.00 41.74 124 GLU 13 C 1
ATOM 3567 O O . GLU C 1 84 ? 109.878 70.945 109.041 1.00 41.74 124 GLU 13 O 1
ATOM 3569 N N . LEU C 1 85 ? 108.608 72.754 109.519 1.00 39.90 125 LEU 13 N 1
ATOM 3570 C CA . LEU C 1 85 ? 108.645 73.218 108.140 1.00 39.90 125 LEU 13 CA 1
ATOM 3571 C C . LEU C 1 85 ? 110.069 73.512 107.706 1.00 39.90 125 LEU 13 C 1
ATOM 3572 O O . LEU C 1 85 ? 110.539 72.936 106.722 1.00 39.90 125 LEU 13 O 1
ATOM 3574 N N . THR C 1 86 ? 110.795 74.314 108.489 1.00 37.67 126 THR 13 N 1
ATOM 3575 C CA . THR C 1 86 ? 112.199 74.581 108.194 1.00 37.67 126 THR 13 CA 1
ATOM 3576 C C . THR C 1 86 ? 112.920 73.309 107.782 1.00 37.67 126 THR 13 C 1
ATOM 3577 O O . THR C 1 86 ? 113.592 73.267 106.742 1.00 37.67 126 THR 13 O 1
ATOM 3579 N N . VAL C 1 87 ? 112.785 72.257 108.592 1.00 39.56 127 VAL 13 N 1
ATOM 3580 C CA . VAL C 1 87 ? 113.377 70.969 108.245 1.00 39.56 127 VAL 13 CA 1
ATOM 3581 C C . VAL C 1 87 ? 112.928 70.541 106.857 1.00 39.56 127 VAL 13 C 1
ATOM 3582 O O . VAL C 1 87 ? 113.748 70.205 105.997 1.00 39.56 127 VAL 13 O 1
ATOM 3584 N N . ALA C 1 88 ? 111.616 70.533 106.623 1.00 40.16 128 ALA 13 N 1
ATOM 3585 C CA . ALA C 1 88 ? 111.108 69.983 105.368 1.00 40.16 128 ALA 13 CA 1
ATOM 3586 C C . ALA C 1 88 ? 111.652 70.732 104.159 1.00 40.16 128 ALA 13 C 1
ATOM 3587 O O . ALA C 1 88 ? 112.150 70.118 103.208 1.00 40.16 128 ALA 13 O 1
ATOM 3589 N N . LEU C 1 89 ? 111.564 72.062 104.176 1.00 37.98 129 LEU 13 N 1
ATOM 3590 C CA . LEU C 1 89 ? 111.919 72.803 102.970 1.00 37.98 129 LEU 13 CA 1
ATOM 3591 C C . LEU C 1 89 ? 113.406 73.118 102.928 1.00 37.98 129 LEU 13 C 1
ATOM 3592 O O . LEU C 1 89 ? 113.873 73.774 101.991 1.00 37.98 129 LEU 13 O 1
ATOM 3594 N N . HIS C 1 90 ? 114.174 72.660 103.914 1.00 37.27 130 HIS 13 N 1
ATOM 3595 C CA . HIS C 1 90 ? 115.610 72.623 103.689 1.00 37.27 130 HIS 13 CA 1
ATOM 3596 C C . HIS C 1 90 ? 116.058 71.250 103.228 1.00 37.27 130 HIS 13 C 1
ATOM 3597 O O . HIS C 1 90 ? 117.064 71.130 102.525 1.00 37.27 130 HIS 13 O 1
ATOM 3599 N N . TYR C 1 91 ? 115.312 70.211 103.575 1.00 40.28 131 TYR 13 N 1
ATOM 3600 C CA . TYR C 1 91 ? 115.653 68.879 103.110 1.00 40.28 131 TYR 13 CA 1
ATOM 3601 C C . TYR C 1 91 ? 115.284 68.704 101.647 1.00 40.28 131 TYR 13 C 1
ATOM 3602 O O . TYR C 1 91 ? 116.135 68.346 100.829 1.00 40.28 131 TYR 13 O 1
ATOM 3604 N N . ILE C 1 92 ? 114.014 68.935 101.310 1.00 40.96 132 ILE 13 N 1
ATOM 3605 C CA . ILE C 1 92 ? 113.562 68.664 99.949 1.00 40.96 132 ILE 13 CA 1
ATOM 3606 C C . ILE C 1 92 ? 114.251 69.579 98.958 1.00 40.96 132 ILE 13 C 1
ATOM 3607 O O . ILE C 1 92 ? 115.028 69.130 98.109 1.00 40.96 132 ILE 13 O 1
ATOM 3609 N N . PHE C 1 93 ? 113.981 70.870 99.045 1.00 38.31 133 PHE 13 N 1
ATOM 3610 C CA . PHE C 1 93 ? 114.490 71.821 98.077 1.00 38.31 133 PHE 13 CA 1
ATOM 3611 C C . PHE C 1 93 ? 115.873 72.285 98.503 1.00 38.31 133 PHE 13 C 1
ATOM 3612 O O . PHE C 1 93 ? 116.120 72.567 99.678 1.00 38.31 133 PHE 13 O 1
ATOM 3614 N N . ASN C 1 94 ? 116.775 72.347 97.532 1.00 34.87 134 ASN 13 N 1
ATOM 3615 C CA . ASN C 1 94 ? 118.172 72.679 97.785 1.00 34.87 134 ASN 13 CA 1
ATOM 3616 C C . ASN C 1 94 ? 118.325 74.182 97.654 1.00 34.87 134 ASN 13 C 1
ATOM 3617 O O . ASN C 1 94 ? 117.631 74.831 96.872 1.00 34.87 134 ASN 13 O 1
ATOM 3619 N N . THR C 1 95 ? 119.137 74.678 98.353 1.00 32.82 135 THR 13 N 1
ATOM 3620 C CA . THR C 1 95 ? 119.425 76.088 98.234 1.00 32.82 135 THR 13 CA 1
ATOM 3621 C C . THR C 1 95 ? 120.918 76.304 98.031 1.00 32.82 135 THR 13 C 1
ATOM 3622 O O . THR C 1 95 ? 121.737 75.596 98.619 1.00 32.82 135 THR 13 O 1
ATOM 3624 N N . PRO C 1 96 ? 121.324 77.267 97.194 1.00 32.21 136 PRO 13 N 1
ATOM 3625 C CA . PRO C 1 96 ? 120.500 78.224 96.450 1.00 32.21 136 PRO 13 CA 1
ATOM 3626 C C . PRO C 1 96 ? 119.966 77.712 95.107 1.00 32.21 136 PRO 13 C 1
ATOM 3627 O O . PRO C 1 96 ? 119.617 78.527 94.252 1.00 32.21 136 PRO 13 O 1
ATOM 3629 N N . GLN C 1 97 ? 119.935 76.391 94.915 1.00 32.56 137 GLN 13 N 1
ATOM 3630 C CA . GLN C 1 97 ? 119.082 75.809 93.880 1.00 32.56 137 GLN 13 CA 1
ATOM 3631 C C . GLN C 1 97 ? 117.681 76.392 93.926 1.00 32.56 137 GLN 13 C 1
ATOM 3632 O O . GLN C 1 97 ? 117.222 77.025 92.969 1.00 32.56 137 GLN 13 O 1
ATOM 3634 N N . ASP C 1 98 ? 116.986 76.185 95.032 1.00 32.90 138 ASP 13 N 1
ATOM 3635 C CA . ASP C 1 98 ? 115.607 76.625 95.101 1.00 32.90 138 ASP 13 CA 1
ATOM 3636 C C . ASP C 1 98 ? 115.480 77.837 96.007 1.00 32.90 138 ASP 13 C 1
ATOM 3637 O O . ASP C 1 98 ? 115.776 77.772 97.202 1.00 32.90 138 ASP 13 O 1
ATOM 3639 N N . LYS C 1 99 ? 115.039 78.951 95.426 1.00 31.07 139 LYS 13 N 1
ATOM 3640 C CA . LYS C 1 99 ? 114.912 80.208 96.152 1.00 31.07 139 LYS 13 CA 1
ATOM 3641 C C . LYS C 1 99 ? 113.706 80.099 97.081 1.00 31.07 139 LYS 13 C 1
ATOM 3642 O O . LYS C 1 99 ? 112.560 80.327 96.691 1.00 31.07 139 LYS 13 O 1
ATOM 3644 N N . ILE C 1 100 ? 113.974 79.742 98.338 1.00 32.05 140 ILE 13 N 1
ATOM 3645 C CA . ILE C 1 100 ? 112.897 79.666 99.320 1.00 32.05 140 ILE 13 CA 1
ATOM 3646 C C . ILE C 1 100 ? 112.625 81.052 99.890 1.00 32.05 140 ILE 13 C 1
ATOM 3647 O O . ILE C 1 100 ? 113.537 81.867 100.075 1.00 32.05 140 ILE 13 O 1
ATOM 3649 N N . LEU C 1 101 ? 111.352 81.330 100.158 1.00 32.26 141 LEU 13 N 1
ATOM 3650 C CA . LEU C 1 101 ? 110.945 82.626 100.692 1.00 32.26 141 LEU 13 CA 1
ATOM 3651 C C . LEU C 1 101 ? 110.168 82.391 101.977 1.00 32.26 141 LEU 13 C 1
ATOM 3652 O O . LEU C 1 101 ? 109.161 81.679 101.975 1.00 32.26 141 LEU 13 O 1
ATOM 3654 N N . TRP C 1 102 ? 110.637 82.988 103.067 1.00 33.08 142 TRP 13 N 1
ATOM 3655 C CA . TRP C 1 102 ? 109.909 82.917 104.322 1.00 33.08 142 TRP 13 CA 1
ATOM 3656 C C . TRP C 1 102 ? 109.005 84.132 104.471 1.00 33.08 142 TRP 13 C 1
ATOM 3657 O O . TRP C 1 102 ? 108.956 85.011 103.609 1.00 33.08 142 TRP 13 O 1
ATOM 3659 N N . ASP C 1 103 ? 108.292 84.177 105.588 1.00 31.79 143 ASP 13 N 1
ATOM 3660 C CA . ASP C 1 103 ? 107.460 85.320 105.931 1.00 31.79 143 ASP 13 CA 1
ATOM 3661 C C . ASP C 1 103 ? 108.338 86.435 106.473 1.00 31.79 143 ASP 13 C 1
ATOM 3662 O O . ASP C 1 103 ? 109.533 86.484 106.164 1.00 31.79 143 ASP 13 O 1
ATOM 3664 N N . VAL C 1 104 ? 107.742 87.356 107.234 1.00 29.04 144 VAL 13 N 1
ATOM 3665 C CA . VAL C 1 104 ? 108.432 88.539 107.747 1.00 29.04 144 VAL 13 CA 1
ATOM 3666 C C . VAL C 1 104 ? 109.850 88.210 108.187 1.00 29.04 144 VAL 13 C 1
ATOM 3667 O O . VAL C 1 104 ? 110.768 89.018 108.012 1.00 29.04 144 VAL 13 O 1
ATOM 3669 N N . GLY C 1 105 ? 110.053 87.019 108.740 1.00 30.35 145 GLY 13 N 1
ATOM 3670 C CA . GLY C 1 105 ? 111.373 86.585 109.152 1.00 30.35 145 GLY 13 CA 1
ATOM 3671 C C . GLY C 1 105 ? 111.482 86.293 110.628 1.00 30.35 145 GLY 13 C 1
ATOM 3672 O O . GLY C 1 105 ? 112.559 85.909 111.098 1.00 30.35 145 GLY 13 O 1
ATOM 3673 N N . HIS C 1 106 ? 110.396 86.473 111.378 1.00 31.37 146 HIS 13 N 1
ATOM 3674 C CA . HIS C 1 106 ? 110.441 86.169 112.800 1.00 31.37 146 HIS 13 CA 1
ATOM 3675 C C . HIS C 1 106 ? 110.687 84.686 113.036 1.00 31.37 146 HIS 13 C 1
ATOM 3676 O O . HIS C 1 106 ? 111.488 84.319 113.901 1.00 31.37 146 HIS 13 O 1
ATOM 3678 N N . GLN C 1 107 ? 110.034 83.822 112.260 1.00 32.19 147 GLN 13 N 1
ATOM 3679 C CA . GLN C 1 107 ? 110.215 82.383 112.401 1.00 32.19 147 GLN 13 CA 1
ATOM 3680 C C . GLN C 1 107 ? 111.383 81.852 111.583 1.00 32.19 147 GLN 13 C 1
ATOM 3681 O O . GLN C 1 107 ? 111.410 80.659 111.263 1.00 32.19 147 GLN 13 O 1
ATOM 3683 N N . SER C 1 108 ? 112.349 82.704 111.250 1.00 31.64 148 SER 13 N 1
ATOM 3684 C CA . SER C 1 108 ? 113.537 82.298 110.514 1.00 31.64 148 SER 13 CA 1
ATOM 3685 C C . SER C 1 108 ? 114.596 81.656 111.395 1.00 31.64 148 SER 13 C 1
ATOM 3686 O O . SER C 1 108 ? 115.659 81.292 110.881 1.00 31.64 148 SER 13 O 1
ATOM 3688 N N . TYR C 1 109 ? 114.344 81.512 112.695 1.00 31.59 149 TYR 13 N 1
ATOM 3689 C CA . TYR C 1 109 ? 115.348 80.916 113.572 1.00 31.59 149 TYR 13 CA 1
ATOM 3690 C C . TYR C 1 109 ? 115.748 79.520 113.125 1.00 31.59 149 TYR 13 C 1
ATOM 3691 O O . TYR C 1 109 ? 116.950 79.295 112.901 1.00 31.59 149 TYR 13 O 1
ATOM 3693 N N . PRO C 1 110 ? 114.836 78.556 112.956 1.00 33.31 150 PRO 13 N 1
ATOM 3694 C CA . PRO C 1 110 ? 115.285 77.242 112.480 1.00 33.31 150 PRO 13 CA 1
ATOM 3695 C C . PRO C 1 110 ? 115.980 77.318 111.133 1.00 33.31 150 PRO 13 C 1
ATOM 3696 O O . PRO C 1 110 ? 117.009 76.661 110.933 1.00 33.31 150 PRO 13 O 1
ATOM 3698 N N . HIS C 1 111 ? 115.449 78.118 110.208 1.00 33.17 151 HIS 13 N 1
ATOM 3699 C CA . HIS C 1 111 ? 116.088 78.276 108.907 1.00 33.17 151 HIS 13 CA 1
ATOM 3700 C C . HIS C 1 111 ? 117.545 78.684 109.058 1.00 33.17 151 HIS 13 C 1
ATOM 3701 O O . HIS C 1 111 ? 118.447 77.996 108.563 1.00 33.17 151 HIS 13 O 1
ATOM 3703 N N . LYS C 1 112 ? 117.795 79.782 109.773 1.00 32.11 152 LYS 13 N 1
ATOM 3704 C CA . LYS C 1 112 ? 119.165 80.208 110.027 1.00 32.11 152 LYS 13 CA 1
ATOM 3705 C C . LYS C 1 112 ? 119.992 79.079 110.623 1.00 32.11 152 LYS 13 C 1
ATOM 3706 O O . LYS C 1 112 ? 121.125 78.835 110.190 1.00 32.11 152 LYS 13 O 1
ATOM 3708 N N . ILE C 1 113 ? 119.426 78.355 111.593 1.00 33.28 153 ILE 13 N 1
ATOM 3709 C CA . ILE C 1 113 ? 120.144 77.232 112.194 1.00 33.28 153 ILE 13 CA 1
ATOM 3710 C C . ILE C 1 113 ? 120.634 76.282 111.111 1.00 33.28 153 ILE 13 C 1
ATOM 3711 O O . ILE C 1 113 ? 121.822 75.948 111.036 1.00 33.28 153 ILE 13 O 1
ATOM 3713 N N . LEU C 1 114 ? 119.727 75.861 110.237 1.00 34.24 154 LEU 13 N 1
ATOM 3714 C CA . LEU C 1 114 ? 120.036 74.861 109.228 1.00 34.24 154 LEU 13 CA 1
ATOM 3715 C C . LEU C 1 114 ? 120.740 75.447 108.022 1.00 34.24 154 LEU 13 C 1
ATOM 3716 O O . LEU C 1 114 ? 120.961 74.733 107.040 1.00 34.24 154 LEU 13 O 1
ATOM 3718 N N . THR C 1 115 ? 121.100 76.722 108.066 1.00 33.27 155 THR 13 N 1
ATOM 3719 C CA . THR C 1 115 ? 121.752 77.358 106.932 1.00 33.27 155 THR 13 CA 1
ATOM 3720 C C . THR C 1 115 ? 123.073 77.964 107.381 1.00 33.27 155 THR 13 C 1
ATOM 3721 O O . THR C 1 115 ? 123.338 79.157 107.201 1.00 33.27 155 THR 13 O 1
ATOM 3723 N N . GLY C 1 116 ? 123.893 77.154 108.040 1.00 33.64 156 GLY 13 N 1
ATOM 3724 C CA . GLY C 1 116 ? 125.209 77.596 108.431 1.00 33.64 156 GLY 13 CA 1
ATOM 3725 C C . GLY C 1 116 ? 125.204 78.693 109.459 1.00 33.64 156 GLY 13 C 1
ATOM 3726 O O . GLY C 1 116 ? 126.205 79.403 109.597 1.00 33.64 156 GLY 13 O 1
ATOM 3727 N N . ARG C 1 117 ? 124.101 78.871 110.173 1.00 32.42 157 ARG 13 N 1
ATOM 3728 C CA . ARG C 1 117 ? 123.997 79.910 111.182 1.00 32.42 157 ARG 13 CA 1
ATOM 3729 C C . ARG C 1 117 ? 123.426 79.369 112.484 1.00 32.42 157 ARG 13 C 1
ATOM 3730 O O . ARG C 1 117 ? 122.604 80.022 113.128 1.00 32.42 157 ARG 13 O 1
ATOM 3732 N N . ARG C 1 118 ? 123.841 78.167 112.876 1.00 33.59 158 ARG 13 N 1
ATOM 3733 C CA . ARG C 1 118 ? 123.517 77.676 114.207 1.00 33.59 158 ARG 13 CA 1
ATOM 3734 C C . ARG C 1 118 ? 124.482 78.260 115.229 1.00 33.59 158 ARG 13 C 1
ATOM 3735 O O . ARG C 1 118 ? 124.081 78.621 116.339 1.00 33.59 158 ARG 13 O 1
ATOM 3737 N N . GLY C 1 119 ? 125.756 78.355 114.864 1.00 32.38 159 GLY 13 N 1
ATOM 3738 C CA . GLY C 1 119 ? 126.770 78.825 115.787 1.00 32.38 159 GLY 13 CA 1
ATOM 3739 C C . GLY C 1 119 ? 126.786 80.323 116.012 1.00 32.38 159 GLY 13 C 1
ATOM 3740 O O . GLY C 1 119 ? 127.607 80.826 116.784 1.00 32.38 159 GLY 13 O 1
ATOM 3741 N N . LYS C 1 120 ? 125.888 81.052 115.350 1.00 31.31 160 LYS 13 N 1
ATOM 3742 C CA . LYS C 1 120 ? 125.842 82.502 115.478 1.00 31.31 160 LYS 13 CA 1
ATOM 3743 C C . LYS C 1 120 ? 124.670 83.001 116.315 1.00 31.31 160 LYS 13 C 1
ATOM 3744 O O . LYS C 1 120 ? 124.583 84.206 116.570 1.00 31.31 160 LYS 13 O 1
ATOM 3746 N N . MET C 1 121 ? 123.776 82.109 116.741 1.00 31.17 161 MET 13 N 1
ATOM 3747 C CA . MET C 1 121 ? 122.602 82.449 117.538 1.00 31.17 161 MET 13 CA 1
ATOM 3748 C C . MET C 1 121 ? 122.947 83.212 118.815 1.00 31.17 161 MET 13 C 1
ATOM 3749 O O . MET C 1 121 ? 122.184 84.100 119.212 1.00 31.17 161 MET 13 O 1
ATOM 3751 N N . PRO C 1 122 ? 124.063 82.908 119.503 1.00 30.50 162 PRO 13 N 1
ATOM 3752 C CA . PRO C 1 122 ? 124.458 83.755 120.639 1.00 30.50 162 PRO 13 CA 1
ATOM 3753 C C . PRO C 1 122 ? 124.853 85.171 120.246 1.00 30.50 162 PRO 13 C 1
ATOM 3754 O O . PRO C 1 122 ? 125.274 85.959 121.099 1.00 30.50 162 PRO 13 O 1
ATOM 3756 N N . THR C 1 123 ? 124.734 85.507 118.962 1.00 29.19 163 THR 13 N 1
ATOM 3757 C CA . THR C 1 123 ? 125.013 86.856 118.498 1.00 29.19 163 THR 13 CA 1
ATOM 3758 C C . THR C 1 123 ? 123.864 87.433 117.678 1.00 29.19 163 THR 13 C 1
ATOM 3759 O O . THR C 1 123 ? 123.919 88.611 117.306 1.00 29.19 163 THR 13 O 1
ATOM 3761 N N . MET C 1 124 ? 122.818 86.652 117.404 1.00 28.41 164 MET 13 N 1
ATOM 3762 C CA . MET C 1 124 ? 121.647 87.182 116.718 1.00 28.41 164 MET 13 CA 1
ATOM 3763 C C . MET C 1 124 ? 121.032 88.311 117.530 1.00 28.41 164 MET 13 C 1
ATOM 3764 O O . MET C 1 124 ? 121.113 88.326 118.760 1.00 28.41 164 MET 13 O 1
ATOM 3766 N N . ARG C 1 125 ? 120.452 89.281 116.828 1.00 26.79 165 ARG 13 N 1
ATOM 3767 C CA . ARG C 1 125 ? 119.780 90.441 117.396 1.00 26.79 165 ARG 13 CA 1
ATOM 3768 C C . ARG C 1 125 ? 120.760 91.398 118.065 1.00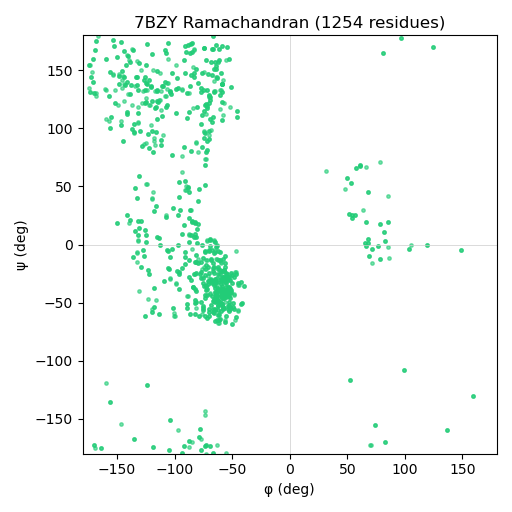 26.79 165 ARG 13 C 1
ATOM 3769 O O . ARG C 1 125 ? 120.378 92.523 118.402 1.00 26.79 165 ARG 13 O 1
ATOM 3771 N N . GLN C 1 126 ? 122.016 91.005 118.237 1.00 26.39 166 GLN 13 N 1
ATOM 3772 C CA . GLN C 1 126 ? 123.005 91.889 118.824 1.00 26.39 166 GLN 13 CA 1
ATOM 3773 C C . GLN C 1 126 ? 123.632 92.769 117.754 1.00 26.39 166 GLN 13 C 1
ATOM 3774 O O . GLN C 1 126 ? 123.403 92.591 116.557 1.00 26.39 166 GLN 13 O 1
ATOM 3776 N N . THR C 1 127 ? 124.435 93.727 118.200 1.00 25.69 167 THR 13 N 1
ATOM 3777 C CA . THR C 1 127 ? 125.212 94.537 117.273 1.00 25.69 167 THR 13 CA 1
ATOM 3778 C C . THR C 1 127 ? 126.203 93.657 116.530 1.00 25.69 167 THR 13 C 1
ATOM 3779 O O . THR C 1 127 ? 126.718 92.682 117.086 1.00 25.69 167 THR 13 O 1
ATOM 3781 N N . ASN C 1 128 ? 126.435 93.983 115.258 1.00 25.91 168 ASN 13 N 1
ATOM 3782 C CA . ASN C 1 128 ? 127.403 93.293 114.411 1.00 25.91 168 ASN 13 CA 1
ATOM 3783 C C . ASN C 1 128 ? 126.996 91.846 114.160 1.00 25.91 168 ASN 13 C 1
ATOM 3784 O O . ASN C 1 128 ? 127.709 91.110 113.472 1.00 25.91 168 ASN 13 O 1
ATOM 3786 N N . GLY C 1 129 ? 125.855 91.433 114.700 1.00 26.40 169 GLY 13 N 1
ATOM 3787 C CA . GLY C 1 129 ? 125.432 90.054 114.623 1.00 26.40 169 GLY 13 CA 1
ATOM 3788 C C . GLY C 1 129 ? 124.333 89.839 113.601 1.00 26.40 169 GLY 13 C 1
ATOM 3789 O O . GLY C 1 129 ? 124.212 90.543 112.597 1.00 26.40 169 GLY 13 O 1
ATOM 3790 N N . LEU C 1 130 ? 123.511 88.834 113.878 1.00 27.26 170 LEU 13 N 1
ATOM 3791 C CA . LEU C 1 130 ? 122.454 88.436 112.963 1.00 27.26 170 LEU 13 CA 1
ATOM 3792 C C . LEU C 1 130 ? 121.216 89.305 113.140 1.00 27.26 170 LEU 13 C 1
ATOM 3793 O O . LEU C 1 130 ? 120.906 89.769 114.240 1.00 27.26 170 LEU 13 O 1
ATOM 3795 N N . SER C 1 131 ? 120.505 89.524 112.039 1.00 27.23 171 SER 13 N 1
ATOM 3796 C CA . SER C 1 131 ? 119.205 90.160 112.126 1.00 27.23 171 SER 13 CA 1
ATOM 3797 C C . SER C 1 131 ? 118.149 89.133 112.512 1.00 27.23 171 SER 13 C 1
ATOM 3798 O O . SER C 1 131 ? 118.258 87.945 112.204 1.00 27.23 171 SER 13 O 1
ATOM 3800 N N . GLY C 1 132 ? 117.113 89.605 113.189 1.00 28.26 172 GLY 13 N 1
ATOM 3801 C CA . GLY C 1 132 ? 116.058 88.713 113.616 1.00 28.26 172 GLY 13 CA 1
ATOM 3802 C C . GLY C 1 132 ? 115.174 88.211 112.498 1.00 28.26 172 GLY 13 C 1
ATOM 3803 O O . GLY C 1 132 ? 114.207 87.488 112.749 1.00 28.26 172 GLY 13 O 1
ATOM 3804 N N . PHE C 1 133 ? 115.492 88.573 111.259 1.00 27.97 173 PHE 13 N 1
ATOM 3805 C CA . PHE C 1 133 ? 114.685 88.221 110.104 1.00 27.97 173 PHE 13 CA 1
ATOM 3806 C C . PHE C 1 133 ? 115.615 87.859 108.957 1.00 27.97 173 PHE 13 C 1
ATOM 3807 O O . PHE C 1 133 ? 116.802 88.194 108.967 1.00 27.97 173 PHE 13 O 1
ATOM 3809 N N . THR C 1 134 ? 115.068 87.170 107.960 1.00 27.21 174 THR 13 N 1
ATOM 3810 C CA . THR C 1 134 ? 115.849 86.840 106.780 1.00 27.21 174 THR 13 CA 1
ATOM 3811 C C . THR C 1 134 ? 116.352 88.117 106.120 1.00 27.21 174 THR 13 C 1
ATOM 3812 O O . THR C 1 134 ? 115.601 89.074 105.926 1.00 27.21 174 THR 13 O 1
ATOM 3814 N N . LYS C 1 135 ? 117.643 88.138 105.806 1.00 26.47 175 LYS 13 N 1
ATOM 3815 C CA . LYS C 1 135 ? 118.294 89.333 105.279 1.00 26.47 175 LYS 13 CA 1
ATOM 3816 C C . LYS C 1 135 ? 119.102 88.924 104.057 1.00 26.47 175 LYS 13 C 1
ATOM 3817 O O . LYS C 1 135 ? 120.171 88.328 104.202 1.00 26.47 175 LYS 13 O 1
ATOM 3819 N N . ARG C 1 136 ? 118.595 89.257 102.866 1.00 25.75 176 ARG 13 N 1
ATOM 3820 C CA . ARG C 1 136 ? 119.198 88.792 101.618 1.00 25.75 176 ARG 13 CA 1
ATOM 3821 C C . ARG C 1 136 ? 120.688 89.094 101.565 1.00 25.75 176 ARG 13 C 1
ATOM 3822 O O . ARG C 1 136 ? 121.491 88.260 101.134 1.00 25.75 176 ARG 13 O 1
ATOM 3824 N N . GLY C 1 137 ? 121.077 90.282 102.012 1.00 26.53 177 GLY 13 N 1
ATOM 3825 C CA . GLY C 1 137 ? 122.468 90.667 101.915 1.00 26.53 177 GLY 13 CA 1
ATOM 3826 C C . GLY C 1 137 ? 123.367 90.090 102.983 1.00 26.53 177 GLY 13 C 1
ATOM 3827 O O . GLY C 1 137 ? 124.279 90.787 103.438 1.00 26.53 177 GLY 13 O 1
ATOM 3828 N N . GLU C 1 138 ? 123.141 88.846 103.397 1.00 27.41 178 GLU 13 N 1
ATOM 3829 C CA . GLU C 1 138 ? 123.999 88.208 104.384 1.00 27.41 178 GLU 13 CA 1
ATOM 3830 C C . GLU C 1 138 ? 124.669 86.949 103.834 1.00 27.41 178 GLU 13 C 1
ATOM 3831 O O . GLU C 1 138 ? 125.900 86.906 103.740 1.00 27.41 178 GLU 13 O 1
ATOM 3833 N N . SER C 1 139 ? 123.889 85.962 103.382 1.00 28.52 179 SER 13 N 1
ATOM 3834 C CA . SER C 1 139 ? 124.418 84.685 102.918 1.00 28.52 179 SER 13 CA 1
ATOM 3835 C C . SER C 1 139 ? 123.819 84.327 101.567 1.00 28.52 179 SER 13 C 1
ATOM 3836 O O . SER C 1 139 ? 122.725 84.781 101.218 1.00 28.52 179 SER 13 O 1
ATOM 3838 N N . GLU C 1 140 ? 124.546 83.485 100.823 1.00 29.00 180 GLU 13 N 1
ATOM 3839 C CA . GLU C 1 140 ? 124.080 83.015 99.521 1.00 29.00 180 GLU 13 CA 1
ATOM 3840 C C . GLU C 1 140 ? 122.687 82.410 99.588 1.00 29.00 180 GLU 13 C 1
ATOM 3841 O O . GLU C 1 140 ? 121.942 82.476 98.606 1.00 29.00 180 GLU 13 O 1
ATOM 3843 N N . HIS C 1 141 ? 122.314 81.818 100.716 1.00 29.55 181 HIS 13 N 1
ATOM 3844 C CA . HIS C 1 141 ? 120.984 81.245 100.820 1.00 29.55 181 HIS 13 CA 1
ATOM 3845 C C . HIS C 1 141 ? 119.969 82.227 101.373 1.00 29.55 181 HIS 13 C 1
ATOM 3846 O O . HIS C 1 141 ? 118.776 81.907 101.407 1.00 29.55 181 HIS 13 O 1
ATOM 3848 N N . ASP C 1 142 ? 120.404 83.405 101.806 1.00 28.03 182 ASP 13 N 1
ATOM 3849 C CA . ASP C 1 142 ? 119.479 84.441 102.255 1.00 28.03 182 ASP 13 CA 1
ATOM 3850 C C . ASP C 1 142 ? 118.832 85.020 101.008 1.00 28.03 182 ASP 13 C 1
ATOM 3851 O O . ASP C 1 142 ? 119.382 85.885 100.326 1.00 28.03 182 ASP 13 O 1
ATOM 3853 N N . CYS C 1 143 ? 117.638 84.513 100.714 1.00 27.49 183 CYS 13 N 1
ATOM 3854 C CA . CYS C 1 143 ? 117.096 84.602 99.368 1.00 27.49 183 CYS 13 CA 1
ATOM 3855 C C . CYS C 1 143 ? 116.560 85.992 99.072 1.00 27.49 183 CYS 13 C 1
ATOM 3856 O O . CYS C 1 143 ? 116.872 86.574 98.027 1.00 27.49 183 CYS 13 O 1
ATOM 3858 N N . PHE C 1 144 ? 115.742 86.532 99.971 1.00 24.87 184 PHE 13 N 1
ATOM 3859 C CA . PHE C 1 144 ? 115.160 87.855 99.811 1.00 24.87 184 PHE 13 CA 1
ATOM 3860 C C . PHE C 1 144 ? 114.820 88.398 101.190 1.00 24.87 184 PHE 13 C 1
ATOM 3861 O O . PHE C 1 144 ? 113.897 87.920 101.855 1.00 24.87 184 PHE 13 O 1
ATOM 3863 N N . GLY C 1 145 ? 115.586 89.400 101.612 1.00 24.65 185 GLY 13 N 1
ATOM 3864 C CA . GLY C 1 145 ? 115.466 89.970 102.937 1.00 24.65 185 GLY 13 CA 1
ATOM 3865 C C . GLY C 1 145 ? 114.094 90.523 103.244 1.00 24.65 185 GLY 13 C 1
ATOM 3866 O O . GLY C 1 145 ? 113.704 91.573 102.727 1.00 24.65 185 GLY 13 O 1
ATOM 3867 N N . THR C 1 146 ? 113.353 89.817 104.090 1.00 25.69 186 THR 13 N 1
ATOM 3868 C CA . THR C 1 146 ? 112.019 90.244 104.475 1.00 25.69 186 THR 13 CA 1
ATOM 3869 C C . THR C 1 146 ? 112.148 91.187 105.673 1.00 25.69 186 THR 13 C 1
ATOM 3870 O O . THR C 1 146 ? 113.243 91.629 106.031 1.00 25.69 186 THR 13 O 1
ATOM 3872 N N . GLY C 1 147 ? 111.026 91.502 106.309 1.00 24.49 187 GLY 13 N 1
ATOM 3873 C CA . GLY C 1 147 ? 111.009 92.463 107.390 1.00 24.49 187 GLY 13 CA 1
ATOM 3874 C C . GLY C 1 147 ? 109.695 93.209 107.443 1.00 24.49 187 GLY 13 C 1
ATOM 3875 O O . GLY C 1 147 ? 109.465 94.017 108.345 1.00 24.49 187 GLY 13 O 1
ATOM 3876 N N . HIS C 1 148 ? 108.829 92.952 106.468 1.00 24.05 188 HIS 13 N 1
ATOM 3877 C CA . HIS C 1 148 ? 107.488 93.510 106.426 1.00 24.05 188 HIS 13 CA 1
ATOM 3878 C C . HIS C 1 148 ? 106.524 92.459 105.902 1.00 24.05 188 HIS 13 C 1
ATOM 3879 O O . HIS C 1 148 ? 106.842 91.718 104.970 1.00 24.05 188 HIS 13 O 1
ATOM 3881 N N . SER C 1 149 ? 105.343 92.405 106.504 1.00 25.82 189 SER 13 N 1
ATOM 3882 C CA . SER C 1 149 ? 104.429 91.307 106.240 1.00 25.82 189 SER 13 CA 1
ATOM 3883 C C . SER C 1 149 ? 103.915 91.353 104.812 1.00 25.82 189 SER 13 C 1
ATOM 3884 O O . SER C 1 149 ? 103.745 92.421 104.221 1.00 25.82 189 SER 13 O 1
ATOM 3886 N N . SER C 1 150 ? 103.695 90.166 104.252 1.00 26.54 190 SER 13 N 1
ATOM 3887 C CA . SER C 1 150 ? 103.058 89.958 102.959 1.00 26.54 190 SER 13 CA 1
ATOM 3888 C C . SER C 1 150 ? 103.925 90.467 101.815 1.00 26.54 190 SER 13 C 1
ATOM 3889 O O . SER C 1 150 ? 103.516 90.375 100.657 1.00 26.54 190 SER 13 O 1
ATOM 3891 N N . THR C 1 151 ? 105.112 90.989 102.101 1.00 25.13 191 THR 13 N 1
ATOM 3892 C CA . THR C 1 151 ? 105.966 91.597 101.091 1.00 25.13 191 THR 13 CA 1
ATOM 3893 C C . THR C 1 151 ? 106.815 90.594 100.359 1.00 25.13 191 THR 13 C 1
ATOM 3894 O O . THR C 1 151 ? 107.835 90.981 99.782 1.00 25.13 191 THR 13 O 1
ATOM 3896 N N . THR C 1 152 ? 106.433 89.322 100.379 1.00 27.09 192 THR 13 N 1
ATOM 3897 C CA . THR C 1 152 ? 107.302 88.245 99.909 1.00 27.09 192 THR 13 CA 1
ATOM 3898 C C . THR C 1 152 ? 106.715 87.500 98.715 1.00 27.09 192 THR 13 C 1
ATOM 3899 O O . THR C 1 152 ? 107.375 87.365 97.682 1.00 27.09 192 THR 13 O 1
ATOM 3901 N N . ILE C 1 153 ? 105.480 87.010 98.848 1.00 27.41 193 ILE 13 N 1
ATOM 3902 C CA . ILE C 1 153 ? 104.870 86.197 97.800 1.00 27.41 193 ILE 13 CA 1
ATOM 3903 C C . ILE C 1 153 ? 104.948 86.884 96.448 1.00 27.41 193 ILE 13 C 1
ATOM 3904 O O . ILE C 1 153 ? 105.051 86.223 95.408 1.00 27.41 193 ILE 13 O 1
ATOM 3906 N N . SER C 1 154 ? 104.923 88.212 96.436 1.00 25.78 194 SER 13 N 1
ATOM 3907 C CA . SER C 1 154 ? 105.120 88.951 95.198 1.00 25.78 194 SER 13 CA 1
ATOM 3908 C C . SER C 1 154 ? 106.529 88.748 94.659 1.00 25.78 194 SER 13 C 1
ATOM 3909 O O . SER C 1 154 ? 106.718 88.445 93.478 1.00 25.78 194 SER 13 O 1
ATOM 3911 N N . ALA C 1 155 ? 107.538 88.913 95.514 1.00 25.37 195 ALA 13 N 1
ATOM 3912 C CA . ALA C 1 155 ? 108.906 88.680 95.066 1.00 25.37 195 ALA 13 CA 1
ATOM 3913 C C . ALA C 1 155 ? 109.127 87.223 94.696 1.00 25.37 195 ALA 13 C 1
ATOM 3914 O O . ALA C 1 155 ? 109.939 86.921 93.818 1.00 25.37 195 ALA 13 O 1
ATOM 3916 N N . GLY C 1 156 ? 108.411 86.306 95.347 1.00 26.36 196 GLY 13 N 1
ATOM 3917 C CA . GLY C 1 156 ? 108.526 84.904 94.983 1.00 26.36 196 GLY 13 CA 1
ATOM 3918 C C . GLY C 1 156 ? 107.967 84.624 93.605 1.00 26.36 196 GLY 13 C 1
ATOM 3919 O O . GLY C 1 156 ? 108.580 83.918 92.801 1.00 26.36 196 GLY 13 O 1
ATOM 3920 N N . LEU C 1 157 ? 106.803 85.191 93.306 1.00 26.53 197 LEU 13 N 1
ATOM 3921 C CA . LEU C 1 157 ? 106.297 85.111 91.945 1.00 26.53 197 LEU 13 CA 1
ATOM 3922 C C . LEU C 1 157 ? 107.264 85.754 90.964 1.00 26.53 197 LEU 13 C 1
ATOM 3923 O O . LEU C 1 157 ? 107.453 85.246 89.853 1.00 26.53 197 LEU 13 O 1
ATOM 3925 N N . GLY C 1 158 ? 107.887 86.862 91.359 1.00 25.02 198 GLY 13 N 1
ATOM 3926 C CA . GLY C 1 158 ? 108.846 87.522 90.492 1.00 25.02 198 GLY 13 CA 1
ATOM 3927 C C . GLY C 1 158 ? 110.023 86.636 90.149 1.00 25.02 198 GLY 13 C 1
ATOM 3928 O O . GLY C 1 158 ? 110.384 86.485 88.981 1.00 25.02 198 GLY 13 O 1
ATOM 3929 N N . MET C 1 159 ? 110.637 86.038 91.167 1.00 25.58 199 MET 13 N 1
ATOM 3930 C CA . MET C 1 159 ? 111.710 85.083 90.926 1.00 25.58 199 MET 13 CA 1
ATOM 3931 C C . MET C 1 159 ? 111.230 83.917 90.073 1.00 25.58 199 MET 13 C 1
ATOM 3932 O O . MET C 1 159 ? 111.980 83.405 89.238 1.00 25.58 199 MET 13 O 1
ATOM 3934 N N . ALA C 1 160 ? 109.980 83.491 90.255 1.00 26.64 200 ALA 13 N 1
ATOM 3935 C CA . ALA C 1 160 ? 109.467 82.372 89.470 1.00 26.64 200 ALA 13 CA 1
ATOM 3936 C C . ALA C 1 160 ? 109.443 82.699 87.982 1.00 26.64 200 ALA 13 C 1
ATOM 3937 O O . ALA C 1 160 ? 110.031 81.975 87.163 1.00 26.64 200 ALA 13 O 1
ATOM 3939 N N . VAL C 1 161 ? 108.765 83.785 87.605 1.00 25.48 201 VAL 13 N 1
ATOM 3940 C CA . VAL C 1 161 ? 108.749 84.104 86.179 1.00 25.48 201 VAL 13 CA 1
ATOM 3941 C C . VAL C 1 161 ? 110.139 84.462 85.681 1.00 25.48 201 VAL 13 C 1
ATOM 3942 O O . VAL C 1 161 ? 110.480 84.135 84.540 1.00 25.48 201 VAL 13 O 1
ATOM 3944 N N . GLY C 1 162 ? 110.979 85.080 86.513 1.00 25.18 202 GLY 13 N 1
ATOM 3945 C CA . GLY C 1 162 ? 112.317 85.420 86.058 1.00 25.18 202 GLY 13 CA 1
ATOM 3946 C C . GLY C 1 162 ? 113.147 84.197 85.722 1.00 25.18 202 GLY 13 C 1
ATOM 3947 O O . GLY C 1 162 ? 113.799 84.143 84.676 1.00 25.18 202 GLY 13 O 1
ATOM 3948 N N . ARG C 1 163 ? 113.132 83.196 86.602 1.00 26.93 203 ARG 13 N 1
ATOM 3949 C CA . ARG C 1 163 ? 113.845 81.962 86.316 1.00 26.93 203 ARG 13 CA 1
ATOM 3950 C C . ARG C 1 163 ? 113.239 81.234 85.126 1.00 26.93 203 ARG 13 C 1
ATOM 3951 O O . ARG C 1 163 ? 113.960 80.557 84.385 1.00 26.93 203 ARG 13 O 1
ATOM 3953 N N . ASP C 1 164 ? 111.927 81.353 84.914 1.00 25.93 204 ASP 13 N 1
ATOM 3954 C CA . ASP C 1 164 ? 111.368 80.762 83.705 1.00 25.93 204 ASP 13 CA 1
ATOM 3955 C C . ASP C 1 164 ? 111.747 81.561 82.467 1.00 25.93 204 ASP 13 C 1
ATOM 3956 O O . ASP C 1 164 ? 111.659 81.047 81.347 1.00 25.93 204 ASP 13 O 1
ATOM 3958 N N . LEU C 1 165 ? 112.173 82.806 82.652 1.00 24.16 205 LEU 13 N 1
ATOM 3959 C CA . LEU C 1 165 ? 112.626 83.651 81.556 1.00 24.16 205 LEU 13 CA 1
ATOM 3960 C C . LEU C 1 165 ? 114.107 83.474 81.260 1.00 24.16 205 LEU 13 C 1
ATOM 3961 O O . LEU C 1 165 ? 114.534 83.688 80.121 1.00 24.16 205 LEU 13 O 1
ATOM 3963 N N . LYS C 1 166 ? 114.902 83.103 82.259 1.00 24.18 206 LYS 13 N 1
ATOM 3964 C CA . LYS C 1 166 ? 116.288 82.727 82.027 1.00 24.18 206 LYS 13 CA 1
ATOM 3965 C C . LYS C 1 166 ? 116.436 81.264 81.642 1.00 24.18 206 LYS 13 C 1
ATOM 3966 O O . LYS C 1 166 ? 117.564 80.767 81.583 1.00 24.18 206 LYS 13 O 1
ATOM 3968 N N . GLY C 1 167 ? 115.332 80.563 81.406 1.00 25.80 207 GLY 13 N 1
ATOM 3969 C CA . GLY C 1 167 ? 115.387 79.176 80.996 1.00 25.80 207 GLY 13 CA 1
ATOM 3970 C C . GLY C 1 167 ? 115.661 78.221 82.137 1.00 25.80 207 GLY 13 C 1
ATOM 3971 O O . GLY C 1 167 ? 115.506 77.006 81.983 1.00 25.80 207 GLY 13 O 1
ATOM 3972 N N . LYS C 1 168 ? 116.068 78.757 83.285 1.00 26.85 208 LYS 13 N 1
ATOM 3973 C CA . LYS C 1 168 ? 116.388 77.916 84.428 1.00 26.85 208 LYS 13 CA 1
ATOM 3974 C C . LYS C 1 168 ? 115.159 77.141 84.880 1.00 26.85 208 LYS 13 C 1
ATOM 3975 O O . LYS C 1 168 ? 114.019 77.526 84.612 1.00 26.85 208 LYS 13 O 1
ATOM 3977 N N . ASN C 1 169 ? 115.401 76.029 85.565 1.00 29.90 209 ASN 13 N 1
ATOM 3978 C CA . ASN C 1 169 ? 114.334 75.161 86.044 1.00 29.90 209 ASN 13 CA 1
ATOM 3979 C C . ASN C 1 169 ? 114.564 74.924 87.526 1.00 29.90 209 ASN 13 C 1
ATOM 3980 O O . ASN C 1 169 ? 115.164 73.918 87.914 1.00 29.90 209 ASN 13 O 1
ATOM 3982 N N . ASN C 1 170 ? 114.075 75.845 88.347 1.00 30.69 210 ASN 13 N 1
ATOM 3983 C CA . ASN C 1 170 ? 114.247 75.770 89.790 1.00 30.69 210 ASN 13 CA 1
ATOM 3984 C C . ASN C 1 170 ? 112.871 75.680 90.431 1.00 30.69 210 ASN 13 C 1
ATOM 3985 O O . ASN C 1 170 ? 111.846 75.595 89.746 1.00 30.69 210 ASN 13 O 1
ATOM 3987 N N . ASN C 1 171 ? 112.834 75.720 91.754 1.00 32.94 211 ASN 13 N 1
ATOM 3988 C CA . ASN C 1 171 ? 111.582 75.846 92.480 1.00 32.94 211 ASN 13 CA 1
ATOM 3989 C C . ASN C 1 171 ? 111.691 77.072 93.369 1.00 32.94 211 ASN 13 C 1
ATOM 3990 O O . ASN C 1 171 ? 112.752 77.332 93.944 1.00 32.94 211 ASN 13 O 1
ATOM 3992 N N . VAL C 1 172 ? 110.629 77.842 93.435 1.00 32.10 212 VAL 13 N 1
ATOM 3993 C CA . VAL C 1 172 ? 110.585 79.038 94.262 1.00 32.10 212 VAL 13 CA 1
ATOM 3994 C C . VAL C 1 172 ? 109.438 78.900 95.241 1.00 32.10 212 VAL 13 C 1
ATOM 3995 O O . VAL C 1 172 ? 108.273 78.773 94.852 1.00 32.10 212 VAL 13 O 1
ATOM 3997 N N . VAL C 1 173 ? 109.769 78.936 96.525 1.00 33.49 213 VAL 13 N 1
ATOM 3998 C CA . VAL C 1 173 ? 108.814 78.689 97.586 1.00 33.49 213 VAL 13 CA 1
ATOM 3999 C C . VAL C 1 173 ? 108.655 79.964 98.401 1.00 33.49 213 VAL 13 C 1
ATOM 4000 O O . VAL C 1 173 ? 109.631 80.612 98.771 1.00 33.49 213 VAL 13 O 1
ATOM 4002 N N . ALA C 1 174 ? 107.400 80.323 98.671 1.00 34.55 214 ALA 13 N 1
ATOM 4003 C CA . ALA C 1 174 ? 107.113 81.472 99.528 1.00 34.55 214 ALA 13 CA 1
ATOM 4004 C C . ALA C 1 174 ? 106.368 80.934 100.750 1.00 34.55 214 ALA 13 C 1
ATOM 4005 O O . ALA C 1 174 ? 105.284 80.366 100.626 1.00 34.55 214 ALA 13 O 1
ATOM 4007 N N . VAL C 1 175 ? 106.973 81.099 101.920 1.00 34.66 215 VAL 13 N 1
ATOM 4008 C CA . VAL C 1 175 ? 106.322 80.710 103.161 1.00 34.66 215 VAL 13 CA 1
ATOM 4009 C C . VAL C 1 175 ? 105.796 81.947 103.861 1.00 34.66 215 VAL 13 C 1
ATOM 4010 O O . VAL C 1 175 ? 106.522 82.926 104.054 1.00 34.66 215 VAL 13 O 1
ATOM 4012 N N . ILE C 1 176 ? 104.530 81.908 104.251 1.00 35.31 216 ILE 13 N 1
ATOM 4013 C CA . ILE C 1 176 ? 103.924 83.002 104.993 1.00 35.31 216 ILE 13 CA 1
ATOM 4014 C C . ILE C 1 176 ? 102.946 82.421 105.992 1.00 35.31 216 ILE 13 C 1
ATOM 4015 O O . ILE C 1 176 ? 102.588 81.244 105.912 1.00 35.31 216 ILE 13 O 1
ATOM 4017 N N . GLY C 1 177 ? 102.518 83.242 106.924 1.00 35.00 217 GLY 13 N 1
ATOM 4018 C CA . GLY C 1 177 ? 101.443 82.851 107.796 1.00 35.00 217 GLY 13 CA 1
ATOM 4019 C C . GLY C 1 177 ? 100.175 83.608 107.490 1.00 35.00 217 GLY 13 C 1
ATOM 4020 O O . GLY C 1 177 ? 100.171 84.583 106.740 1.00 35.00 217 GLY 13 O 1
ATOM 4021 N N . ASP C 1 178 ? 99.079 83.128 108.070 1.00 34.96 218 ASP 13 N 1
ATOM 4022 C CA . ASP C 1 178 ? 97.830 83.870 108.032 1.00 34.96 218 ASP 13 CA 1
ATOM 4023 C C . ASP C 1 178 ? 98.029 85.340 108.348 1.00 34.96 218 ASP 13 C 1
ATOM 4024 O O . ASP C 1 178 ? 97.320 86.179 107.786 1.00 34.96 218 ASP 13 O 1
ATOM 4026 N N . GLY C 1 179 ? 98.995 85.665 109.210 1.00 32.44 219 GLY 13 N 1
ATOM 4027 C CA . GLY C 1 179 ? 99.356 87.046 109.460 1.00 32.44 219 GLY 13 CA 1
ATOM 4028 C C . GLY C 1 179 ? 99.738 87.814 108.216 1.00 32.44 219 GLY 13 C 1
ATOM 4029 O O . GLY C 1 179 ? 99.560 89.032 108.173 1.00 32.44 219 GLY 13 O 1
ATOM 4030 N N . ALA C 1 180 ? 100.269 87.139 107.205 1.00 31.24 220 ALA 13 N 1
ATOM 4031 C CA . ALA C 1 180 ? 100.539 87.796 105.938 1.00 31.24 220 ALA 13 CA 1
ATOM 4032 C C . ALA C 1 180 ? 99.435 87.584 104.917 1.00 31.24 220 ALA 13 C 1
ATOM 4033 O O . ALA C 1 180 ? 99.538 88.100 103.801 1.00 31.24 220 ALA 13 O 1
ATOM 4035 N N . MET C 1 181 ? 98.389 86.839 105.270 1.00 31.95 221 MET 13 N 1
ATOM 4036 C CA . MET C 1 181 ? 97.306 86.587 104.328 1.00 31.95 221 MET 13 CA 1
ATOM 4037 C C . MET C 1 181 ? 96.313 87.746 104.304 1.00 31.95 221 MET 13 C 1
ATOM 4038 O O . MET C 1 181 ? 95.509 87.867 103.373 1.00 31.95 221 MET 13 O 1
ATOM 4040 N N . THR C 1 182 ? 96.368 88.625 105.307 1.00 29.44 222 THR 13 N 1
ATOM 4041 C CA . THR C 1 182 ? 95.372 89.687 105.408 1.00 29.44 222 THR 13 CA 1
ATOM 4042 C C . THR C 1 182 ? 95.706 90.870 104.510 1.00 29.44 222 THR 13 C 1
ATOM 4043 O O . THR C 1 182 ? 94.811 91.471 103.908 1.00 29.44 222 THR 13 O 1
ATOM 4045 N N . ALA C 1 183 ? 96.985 91.218 104.402 1.00 28.01 223 ALA 13 N 1
ATOM 4046 C CA . ALA C 1 183 ? 97.373 92.462 103.754 1.00 28.01 223 ALA 13 CA 1
ATOM 4047 C C . ALA C 1 183 ? 97.045 92.437 102.262 1.00 28.01 223 ALA 13 C 1
ATOM 4048 O O . ALA C 1 183 ? 96.525 91.457 101.724 1.00 28.01 223 ALA 13 O 1
ATOM 4050 N N . GLY C 1 184 ? 97.351 93.550 101.594 1.00 27.09 224 GLY 13 N 1
ATOM 4051 C CA . GLY C 1 184 ? 96.984 93.678 100.195 1.00 27.09 224 GLY 13 CA 1
ATOM 4052 C C . GLY C 1 184 ? 97.951 92.992 99.254 1.00 27.09 224 GLY 13 C 1
ATOM 4053 O O . GLY C 1 184 ? 97.528 92.224 98.382 1.00 27.09 224 GLY 13 O 1
ATOM 4054 N N . GLN C 1 185 ? 99.252 93.245 99.424 1.00 25.66 225 GLN 13 N 1
ATOM 4055 C CA . GLN C 1 185 ? 100.258 92.666 98.541 1.00 25.66 225 GLN 13 CA 1
ATOM 4056 C C . GLN C 1 185 ? 100.039 91.178 98.359 1.00 25.66 225 GLN 13 C 1
ATOM 4057 O O . GLN C 1 185 ? 100.122 90.669 97.240 1.00 25.66 225 GLN 13 O 1
ATOM 4059 N N . ALA C 1 186 ? 99.736 90.469 99.440 1.00 27.78 226 ALA 13 N 1
ATOM 4060 C CA . ALA C 1 186 ? 99.488 89.040 99.335 1.00 27.78 226 ALA 13 CA 1
ATOM 4061 C C . ALA C 1 186 ? 98.351 88.756 98.371 1.00 27.78 226 ALA 13 C 1
ATOM 4062 O O . ALA C 1 186 ? 98.522 87.996 97.417 1.00 27.78 226 ALA 13 O 1
ATOM 4064 N N . TYR C 1 187 ? 97.189 89.369 98.601 1.00 29.57 227 TYR 13 N 1
ATOM 4065 C CA . TYR C 1 187 ? 96.023 89.092 97.768 1.00 29.57 227 TYR 13 CA 1
ATOM 4066 C C . TYR C 1 187 ? 96.301 89.412 96.306 1.00 29.57 227 TYR 13 C 1
ATOM 4067 O O . TYR C 1 187 ? 96.071 88.581 95.419 1.00 29.57 227 TYR 13 O 1
ATOM 4069 N N . GLU C 1 188 ? 96.802 90.619 96.038 1.00 26.97 228 GLU 13 N 1
ATOM 4070 C CA . GLU C 1 188 ? 97.012 91.025 94.654 1.00 26.97 228 GLU 13 CA 1
ATOM 4071 C C . GLU C 1 188 ? 98.060 90.155 93.974 1.00 26.97 228 GLU 13 C 1
ATOM 4072 O O . GLU C 1 188 ? 97.835 89.657 92.864 1.00 26.97 228 GLU 13 O 1
ATOM 4074 N N . ALA C 1 189 ? 99.206 89.953 94.626 1.00 27.88 229 ALA 13 N 1
ATOM 4075 C CA . ALA C 1 189 ? 100.265 89.156 94.034 1.00 27.88 229 ALA 13 CA 1
ATOM 4076 C C . ALA C 1 189 ? 99.810 87.730 93.797 1.00 27.88 229 ALA 13 C 1
ATOM 4077 O O . ALA C 1 189 ? 100.135 87.140 92.768 1.00 27.88 229 ALA 13 O 1
ATOM 4079 N N . MET C 1 190 ? 99.057 87.157 94.725 1.00 31.16 230 MET 13 N 1
ATOM 4080 C CA . MET C 1 190 ? 98.664 85.771 94.563 1.00 31.16 230 MET 13 CA 1
ATOM 4081 C C . MET C 1 190 ? 97.608 85.615 93.483 1.00 31.16 230 MET 13 C 1
ATOM 4082 O O . MET C 1 190 ? 97.625 84.624 92.742 1.00 31.16 230 MET 13 O 1
ATOM 4084 N N . ASN C 1 191 ? 96.704 86.586 93.355 1.00 32.18 231 ASN 13 N 1
ATOM 4085 C CA . ASN C 1 191 ? 95.805 86.588 92.210 1.00 32.18 231 ASN 13 CA 1
ATOM 4086 C C . ASN C 1 191 ? 96.588 86.655 90.909 1.00 32.18 231 ASN 13 C 1
ATOM 4087 O O . ASN C 1 191 ? 96.365 85.853 89.992 1.00 32.18 231 ASN 13 O 1
ATOM 4089 N N . ASN C 1 192 ? 97.520 87.602 90.815 1.00 28.70 232 ASN 13 N 1
ATOM 4090 C CA . ASN C 1 192 ? 98.299 87.743 89.593 1.00 28.70 232 ASN 13 CA 1
ATOM 4091 C C . ASN C 1 192 ? 99.124 86.500 89.306 1.00 28.70 232 ASN 13 C 1
ATOM 4092 O O . ASN C 1 192 ? 99.357 86.163 88.141 1.00 28.70 232 ASN 13 O 1
ATOM 4094 N N . ALA C 1 193 ? 99.580 85.815 90.351 1.00 30.77 233 ALA 13 N 1
ATOM 4095 C CA . ALA C 1 193 ? 100.300 84.566 90.169 1.00 30.77 233 ALA 13 CA 1
ATOM 4096 C C . ALA C 1 193 ? 99.389 83.513 89.571 1.00 30.77 233 ALA 13 C 1
ATOM 4097 O O . ALA C 1 193 ? 99.684 82.949 88.511 1.00 30.77 233 ALA 13 O 1
ATOM 4099 N N . GLY C 1 194 ? 98.264 83.240 90.232 1.00 32.77 234 GLY 13 N 1
ATOM 4100 C CA . GLY C 1 194 ? 97.292 82.337 89.651 1.00 32.77 234 GLY 13 CA 1
ATOM 4101 C C . GLY C 1 194 ? 96.910 82.683 88.233 1.00 32.77 234 GLY 13 C 1
ATOM 4102 O O . GLY C 1 194 ? 96.490 81.802 87.477 1.00 32.77 234 GLY 13 O 1
ATOM 4103 N N . TYR C 1 195 ? 97.056 83.950 87.856 1.00 30.96 235 TYR 13 N 1
ATOM 4104 C CA . TYR C 1 195 ? 96.841 84.333 86.467 1.00 30.96 235 TYR 13 CA 1
ATOM 4105 C C . TYR C 1 195 ? 98.004 83.900 85.586 1.00 30.96 235 TYR 13 C 1
ATOM 4106 O O . TYR C 1 195 ? 97.808 83.195 84.590 1.00 30.96 235 TYR 13 O 1
ATOM 4108 N N . LEU C 1 196 ? 99.225 84.306 85.939 1.00 30.19 236 LEU 13 N 1
ATOM 4109 C CA . LEU C 1 196 ? 100.377 84.068 85.077 1.00 30.19 236 LEU 13 CA 1
ATOM 4110 C C . LEU C 1 196 ? 100.727 82.595 84.936 1.00 30.19 236 LEU 13 C 1
ATOM 4111 O O . LEU C 1 196 ? 101.490 82.247 84.029 1.00 30.19 236 LEU 13 O 1
ATOM 4113 N N . ASP C 1 197 ? 100.207 81.733 85.809 1.00 31.64 237 ASP 13 N 1
ATOM 4114 C CA . ASP C 1 197 ? 100.546 80.312 85.815 1.00 31.64 237 ASP 13 CA 1
ATOM 4115 C C . ASP C 1 197 ? 102.050 80.087 85.899 1.00 31.64 237 ASP 13 C 1
ATOM 4116 O O . ASP C 1 197 ? 102.548 79.034 85.490 1.00 31.64 237 ASP 13 O 1
ATOM 4118 N N . SER C 1 198 ? 102.783 81.070 86.416 1.00 31.46 238 SER 13 N 1
ATOM 4119 C CA . SER C 1 198 ? 104.209 80.889 86.636 1.00 31.46 238 SER 13 CA 1
ATOM 4120 C C . SER C 1 198 ? 104.422 79.827 87.702 1.00 31.46 238 SER 13 C 1
ATOM 4121 O O . SER C 1 198 ? 103.792 79.857 88.762 1.00 31.46 238 SER 13 O 1
ATOM 4123 N N . ASP C 1 199 ? 105.297 78.876 87.410 1.00 32.71 239 ASP 13 N 1
ATOM 4124 C CA . ASP C 1 199 ? 105.531 77.774 88.328 1.00 32.71 239 ASP 13 CA 1
ATOM 4125 C C . ASP C 1 199 ? 106.181 78.303 89.599 1.00 32.71 239 ASP 13 C 1
ATOM 4126 O O . ASP C 1 199 ? 107.343 78.720 89.581 1.00 32.71 239 ASP 13 O 1
ATOM 4128 N N . MET C 1 200 ? 105.429 78.306 90.701 1.00 33.50 240 MET 13 N 1
ATOM 4129 C CA . MET C 1 200 ? 105.956 78.810 91.963 1.00 33.50 240 MET 13 CA 1
ATOM 4130 C C . MET C 1 200 ? 105.262 78.142 93.141 1.00 33.50 240 MET 13 C 1
ATOM 4131 O O . MET C 1 200 ? 104.262 77.442 92.969 1.00 33.50 240 MET 13 O 1
ATOM 4133 N N . ILE C 1 201 ? 105.786 78.373 94.339 1.00 35.41 241 ILE 13 N 1
ATOM 4134 C CA . ILE C 1 201 ? 105.269 77.765 95.558 1.00 35.41 241 ILE 13 CA 1
ATOM 4135 C C . ILE C 1 201 ? 104.924 78.857 96.560 1.00 35.41 241 ILE 13 C 1
ATOM 4136 O O . ILE C 1 201 ? 105.665 79.832 96.733 1.00 35.41 241 ILE 13 O 1
ATOM 4138 N N . VAL C 1 202 ? 103.791 78.680 97.236 1.00 37.68 242 VAL 13 N 1
ATOM 4139 C CA . VAL C 1 202 ? 103.386 79.548 98.331 1.00 37.68 242 VAL 13 CA 1
ATOM 4140 C C . VAL C 1 202 ? 103.110 78.679 99.548 1.00 37.68 242 VAL 13 C 1
ATOM 4141 O O . VAL C 1 202 ? 102.630 77.551 99.429 1.00 37.68 242 VAL 13 O 1
ATOM 4143 N N . ILE C 1 203 ? 103.446 79.193 100.726 1.00 37.82 243 ILE 13 N 1
ATOM 4144 C CA . ILE C 1 203 ? 103.207 78.436 101.946 1.00 37.82 243 ILE 13 CA 1
ATOM 4145 C C . ILE C 1 203 ? 102.525 79.291 103.002 1.00 37.82 243 ILE 13 C 1
ATOM 4146 O O . ILE C 1 203 ? 103.113 80.242 103.525 1.00 37.82 243 ILE 13 O 1
ATOM 4148 N N . LEU C 1 204 ? 101.280 78.944 103.319 1.00 40.03 244 LEU 13 N 1
ATOM 4149 C CA . LEU C 1 204 ? 100.530 79.578 104.390 1.00 40.03 244 LEU 13 CA 1
ATOM 4150 C C . LEU C 1 204 ? 100.731 78.807 105.685 1.00 40.03 244 LEU 13 C 1
ATOM 4151 O O . LEU C 1 204 ? 101.070 77.623 105.678 1.00 40.03 244 LEU 13 O 1
ATOM 4153 N N . ASN C 1 205 ? 100.491 79.482 106.803 1.00 39.72 245 ASN 13 N 1
ATOM 4154 C CA . ASN C 1 205 ? 100.850 78.957 108.108 1.00 39.72 245 ASN 13 CA 1
ATOM 4155 C C . ASN C 1 205 ? 99.707 79.198 109.089 1.00 39.72 245 ASN 13 C 1
ATOM 4156 O O . ASN C 1 205 ? 98.768 79.950 108.808 1.00 39.72 245 ASN 13 O 1
ATOM 4158 N N . ASP C 1 206 ? 99.787 78.540 110.251 1.00 39.19 246 ASP 13 N 1
ATOM 4159 C CA . ASP C 1 206 ? 98.891 78.806 111.375 1.00 39.19 246 ASP 13 CA 1
ATOM 4160 C C . ASP C 1 206 ? 97.420 78.553 111.068 1.00 39.19 246 ASP 13 C 1
ATOM 4161 O O . ASP C 1 206 ? 96.632 79.500 111.003 1.00 39.19 246 ASP 13 O 1
ATOM 4163 N N . ASN C 1 207 ? 97.044 77.287 110.862 1.00 42.49 247 ASN 13 N 1
ATOM 4164 C CA . ASN C 1 207 ? 95.650 76.954 110.571 1.00 42.49 247 ASN 13 CA 1
ATOM 4165 C C . ASN C 1 207 ? 94.691 77.538 111.598 1.00 42.49 247 ASN 13 C 1
ATOM 4166 O O . ASN C 1 207 ? 93.591 77.980 111.249 1.00 42.49 247 ASN 13 O 1
ATOM 4168 N N . LYS C 1 208 ? 95.082 77.550 112.870 1.00 40.02 248 LYS 13 N 1
ATOM 4169 C CA . LYS C 1 208 ? 94.194 78.001 113.928 1.00 40.02 248 LYS 13 CA 1
ATOM 4170 C C . LYS C 1 208 ? 94.129 79.513 114.017 1.00 40.02 248 LYS 13 C 1
ATOM 4171 O O . LYS C 1 208 ? 93.727 80.049 115.054 1.00 40.02 248 LYS 13 O 1
ATOM 4173 N N . GLN C 1 209 ? 94.553 80.203 112.963 1.00 37.99 249 GLN 13 N 1
ATOM 4174 C CA . GLN C 1 209 ? 94.266 81.614 112.755 1.00 37.99 249 GLN 13 CA 1
ATOM 4175 C C . GLN C 1 209 ? 94.968 82.505 113.770 1.00 37.99 249 GLN 13 C 1
ATOM 4176 O O . GLN C 1 209 ? 94.758 83.721 113.784 1.00 37.99 249 GLN 13 O 1
ATOM 4178 N N . VAL C 1 210 ? 95.807 81.926 114.621 1.00 36.48 250 VAL 13 N 1
ATOM 4179 C CA . VAL C 1 210 ? 96.730 82.746 115.388 1.00 36.48 250 VAL 13 CA 1
ATOM 4180 C C . VAL C 1 210 ? 97.782 83.238 114.404 1.00 36.48 250 VAL 13 C 1
ATOM 4181 O O . VAL C 1 210 ? 98.283 82.469 113.582 1.00 36.48 250 VAL 13 O 1
ATOM 4183 N N . SER C 1 211 ? 98.086 84.530 114.446 1.00 34.29 251 SER 13 N 1
ATOM 4184 C CA . SER C 1 211 ? 98.707 85.183 113.298 1.00 34.29 251 SER 13 CA 1
ATOM 4185 C C . SER C 1 211 ? 100.223 85.014 113.275 1.00 34.29 251 SER 13 C 1
ATOM 4186 O O . SER C 1 211 ? 100.827 84.473 114.205 1.00 34.29 251 SER 13 O 1
ATOM 4188 N N . LEU C 1 212 ? 100.832 85.472 112.180 1.00 32.64 252 LEU 13 N 1
ATOM 4189 C CA . LEU C 1 212 ? 102.269 85.687 112.156 1.00 32.64 252 LEU 13 CA 1
ATOM 4190 C C . LEU C 1 212 ? 102.565 87.172 111.962 1.00 32.64 252 LEU 13 C 1
ATOM 4191 O O . LEU C 1 212 ? 102.574 87.666 110.832 1.00 32.64 252 LEU 13 O 1
ATOM 4193 N N . PRO C 1 213 ? 102.810 87.896 113.044 1.00 29.29 253 PRO 13 N 1
ATOM 4194 C CA . PRO C 1 213 ? 102.756 89.356 113.009 1.00 29.29 253 PRO 13 CA 1
ATOM 4195 C C . PRO C 1 213 ? 104.089 90.023 112.709 1.00 29.29 253 PRO 13 C 1
ATOM 4196 O O . PRO C 1 213 ? 105.091 89.392 112.376 1.00 29.29 253 PRO 13 O 1
ATOM 4198 N N . THR C 1 214 ? 104.051 91.345 112.823 1.00 25.65 254 THR 13 N 1
ATOM 4199 C CA . THR C 1 214 ? 105.187 92.251 112.791 1.00 25.65 254 THR 13 CA 1
ATOM 4200 C C . THR C 1 214 ? 106.140 91.954 113.948 1.00 25.65 254 THR 13 C 1
ATOM 4201 O O . THR C 1 214 ? 105.810 91.191 114.860 1.00 25.65 254 THR 13 O 1
ATOM 4203 N N . ALA C 1 215 ? 107.336 92.550 113.895 1.00 24.85 255 ALA 13 N 1
ATOM 4204 C CA . ALA C 1 215 ? 108.365 92.311 114.904 1.00 24.85 255 ALA 13 CA 1
ATOM 4205 C C . ALA C 1 215 ? 107.880 92.592 116.324 1.00 24.85 255 ALA 13 C 1
ATOM 4206 O O . ALA C 1 215 ? 107.873 91.696 117.175 1.00 24.85 255 ALA 13 O 1
ATOM 4208 N N . THR C 1 216 ? 107.487 93.839 116.608 1.00 22.99 256 THR 13 N 1
ATOM 4209 C CA . THR C 1 216 ? 107.412 94.258 118.007 1.00 22.99 256 THR 13 CA 1
ATOM 4210 C C . THR C 1 216 ? 106.008 94.152 118.596 1.00 22.99 256 THR 13 C 1
ATOM 4211 O O . THR C 1 216 ? 105.690 94.884 119.541 1.00 22.99 256 THR 13 O 1
ATOM 4213 N N . LEU C 1 217 ? 105.155 93.276 118.065 1.00 23.29 257 LEU 13 N 1
ATOM 4214 C CA . LEU C 1 217 ? 103.880 93.006 118.719 1.00 23.29 257 LEU 13 CA 1
ATOM 4215 C C . LEU C 1 217 ? 104.110 92.263 120.029 1.00 23.29 257 LEU 13 C 1
ATOM 4216 O O . LEU C 1 217 ? 104.464 91.081 120.042 1.00 23.29 257 LEU 13 O 1
ATOM 4218 N N . ASP C 1 218 ? 103.904 92.968 121.142 1.00 22.89 258 ASP 13 N 1
ATOM 4219 C CA . ASP C 1 218 ? 104.071 92.358 122.455 1.00 22.89 258 ASP 13 CA 1
ATOM 4220 C C . ASP C 1 218 ? 102.929 91.391 122.741 1.00 22.89 258 ASP 13 C 1
ATOM 4221 O O . ASP C 1 218 ? 103.130 90.346 123.370 1.00 22.89 258 ASP 13 O 1
ATOM 4223 N N . GLY C 1 219 ? 101.726 91.726 122.276 1.00 23.06 259 GLY 13 N 1
ATOM 4224 C CA . GLY C 1 219 ? 100.575 90.873 122.439 1.00 23.06 259 GLY 13 CA 1
ATOM 4225 C C . GLY C 1 219 ? 99.380 91.343 121.637 1.00 23.06 259 GLY 13 C 1
ATOM 4226 O O . GLY C 1 219 ? 98.999 92.517 121.667 1.00 23.06 259 GLY 13 O 1
ATOM 4227 N N . PRO C 1 220 ? 98.775 90.432 120.885 1.00 23.51 260 PRO 13 N 1
ATOM 4228 C CA . PRO C 1 220 ? 97.499 90.745 120.242 1.00 23.51 260 PRO 13 CA 1
ATOM 4229 C C . PRO C 1 220 ? 96.343 90.406 121.165 1.00 23.51 260 PRO 13 C 1
ATOM 4230 O O . PRO C 1 220 ? 96.529 89.785 122.215 1.00 23.51 260 PRO 13 O 1
ATOM 4232 N N . SER C 1 221 ? 95.141 90.807 120.770 1.00 23.07 261 SER 13 N 1
ATOM 4233 C CA . SER C 1 221 ? 93.951 90.483 121.542 1.00 23.07 261 SER 13 CA 1
ATOM 4234 C C . SER C 1 221 ? 93.677 88.988 121.427 1.00 23.07 261 SER 13 C 1
ATOM 4235 O O . SER C 1 221 ? 93.504 88.474 120.316 1.00 23.07 261 SER 13 O 1
ATOM 4237 N N . PRO C 1 222 ? 93.633 88.261 122.538 1.00 23.05 262 PRO 13 N 1
ATOM 4238 C CA . PRO C 1 222 ? 93.484 86.807 122.468 1.00 23.05 262 PRO 13 CA 1
ATOM 4239 C C . PRO C 1 222 ? 92.076 86.421 122.062 1.00 23.05 262 PRO 13 C 1
ATOM 4240 O O . PRO C 1 222 ? 91.102 86.778 122.744 1.00 23.05 262 PRO 13 O 1
ATOM 4242 N N . PRO C 1 223 ? 91.920 85.693 120.955 1.00 22.72 263 PRO 13 N 1
ATOM 4243 C CA . PRO C 1 223 ? 90.604 85.159 120.585 1.00 22.72 263 PRO 13 CA 1
ATOM 4244 C C . PRO C 1 223 ? 90.204 83.970 121.450 1.00 22.72 263 PRO 13 C 1
ATOM 4245 O O . PRO C 1 223 ? 91.016 83.426 122.203 1.00 22.72 263 PRO 13 O 1
ATOM 4247 N N . VAL C 1 224 ? 88.941 83.561 121.346 1.00 22.51 264 VAL 13 N 1
ATOM 4248 C CA . VAL C 1 224 ? 88.440 82.451 122.146 1.00 22.51 264 VAL 13 CA 1
ATOM 4249 C C . VAL C 1 224 ? 88.309 81.211 121.274 1.00 22.51 264 VAL 13 C 1
ATOM 4250 O O . VAL C 1 224 ? 88.282 80.080 121.776 1.00 22.51 264 VAL 13 O 1
ATOM 4252 N N . GLY C 1 225 ? 88.227 81.415 119.963 1.00 22.36 265 GLY 13 N 1
ATOM 4253 C CA . GLY C 1 225 ? 88.111 80.312 119.028 1.00 22.36 265 GLY 13 CA 1
ATOM 4254 C C . GLY C 1 225 ? 89.404 79.540 118.846 1.00 22.36 265 GLY 13 C 1
ATOM 4255 N N . SER C 1 278 ? 88.383 76.301 103.514 1.00 56.38 318 SER 13 N 1
ATOM 4256 C CA . SER C 1 278 ? 89.163 77.439 104.063 1.00 56.38 318 SER 13 CA 1
ATOM 4257 C C . SER C 1 278 ? 89.392 78.487 102.975 1.00 56.38 318 SER 13 C 1
ATOM 4258 O O . SER C 1 278 ? 88.396 79.006 102.452 1.00 56.38 318 SER 13 O 1
ATOM 4260 N N . SER C 1 279 ? 90.655 78.764 102.638 1.00 57.72 319 SER 13 N 1
ATOM 4261 C CA . SER C 1 279 ? 90.969 79.839 101.662 1.00 57.72 319 SER 13 CA 1
ATOM 4262 C C . SER C 1 279 ? 90.239 79.605 100.337 1.00 57.72 319 SER 13 C 1
ATOM 4263 O O . SER C 1 279 ? 89.595 80.566 99.865 1.00 57.72 319 SER 13 O 1
ATOM 4265 N N . LEU C 1 280 ? 90.321 78.390 99.777 1.00 49.50 320 LEU 13 N 1
ATOM 4266 C CA . LEU C 1 280 ? 89.732 78.102 98.437 1.00 49.50 320 LEU 13 CA 1
ATOM 4267 C C . LEU C 1 280 ? 90.202 79.238 97.529 1.00 49.50 320 LEU 13 C 1
ATOM 4268 O O . LEU C 1 280 ? 89.350 79.830 96.834 1.00 49.50 320 LEU 13 O 1
ATOM 4270 N N . PHE C 1 281 ? 91.502 79.550 97.554 1.00 46.94 321 PHE 13 N 1
ATOM 4271 C CA . PHE C 1 281 ? 92.024 80.678 96.741 1.00 46.94 321 PHE 13 CA 1
ATOM 4272 C C . PHE C 1 281 ? 92.318 80.147 95.343 1.00 46.94 321 PHE 13 C 1
ATOM 4273 O O . PHE C 1 281 ? 93.235 80.649 94.673 1.00 46.94 321 PHE 13 O 1
ATOM 4275 N N . GLU C 1 282 ? 91.556 79.136 94.931 1.00 53.09 322 GLU 13 N 1
ATOM 4276 C CA . GLU C 1 282 ? 91.679 78.592 93.564 1.00 53.09 322 GLU 13 CA 1
ATOM 4277 C C . GLU C 1 282 ? 90.978 79.598 92.656 1.00 53.09 322 GLU 13 C 1
ATOM 4278 O O . GLU C 1 282 ? 91.290 79.638 91.450 1.00 53.09 322 GLU 13 O 1
ATOM 4280 N N . GLU C 1 283 ? 90.087 80.410 93.234 1.00 47.77 323 GLU 13 N 1
ATOM 4281 C CA . GLU C 1 283 ? 89.419 81.474 92.452 1.00 47.77 323 GLU 13 CA 1
ATOM 4282 C C . GLU C 1 283 ? 90.481 82.525 92.159 1.00 47.77 323 GLU 13 C 1
ATOM 4283 O O . GLU C 1 283 ? 90.369 83.213 91.135 1.00 47.77 323 GLU 13 O 1
ATOM 4285 N N . LEU C 1 284 ? 91.486 82.617 93.029 1.00 40.82 324 LEU 13 N 1
ATOM 4286 C CA . LEU C 1 284 ? 92.599 83.556 92.760 1.00 40.82 324 LEU 13 CA 1
ATOM 4287 C C . LEU C 1 284 ? 93.544 82.906 91.746 1.00 40.82 324 LEU 13 C 1
ATOM 4288 O O . LEU C 1 284 ? 94.412 83.623 91.225 1.00 40.82 324 LEU 13 O 1
ATOM 4290 N N . GLY C 1 285 ? 93.389 81.602 91.490 1.00 40.63 325 GLY 13 N 1
ATOM 4291 C CA . GLY C 1 285 ? 94.172 80.924 90.435 1.00 40.63 325 GLY 13 CA 1
ATOM 4292 C C . GLY C 1 285 ? 95.285 80.030 90.952 1.00 40.63 325 GLY 13 C 1
ATOM 4293 O O . GLY C 1 285 ? 95.951 79.400 90.111 1.00 40.63 325 GLY 13 O 1
ATOM 4294 N N . LEU C 1 286 ? 95.478 79.934 92.269 1.00 39.99 326 LEU 13 N 1
ATOM 4295 C CA . LEU C 1 286 ? 96.614 79.190 92.787 1.00 39.99 326 LEU 13 CA 1
ATOM 4296 C C . LEU C 1 286 ? 96.271 77.718 92.943 1.00 39.99 326 LEU 13 C 1
ATOM 4297 O O . LEU C 1 286 ? 95.205 77.267 92.522 1.00 39.99 326 LEU 13 O 1
ATOM 4299 N N . TYR C 1 287 ? 97.198 76.964 93.531 1.00 42.13 327 TYR 13 N 1
ATOM 4300 C CA . TYR C 1 287 ? 96.894 75.639 94.051 1.00 42.13 327 TYR 13 CA 1
ATOM 4301 C C . TYR C 1 287 ? 97.112 75.628 95.556 1.00 42.13 327 TYR 13 C 1
ATOM 4302 O O . TYR C 1 287 ? 98.144 76.077 96.050 1.00 42.13 327 TYR 13 O 1
ATOM 4304 N N . TYR C 1 288 ? 96.145 75.093 96.293 1.00 48.40 328 TYR 13 N 1
ATOM 4305 C CA . TYR C 1 288 ? 96.103 75.337 97.729 1.00 48.40 328 TYR 13 CA 1
ATOM 4306 C C . TYR C 1 288 ? 96.113 74.014 98.481 1.00 48.40 328 TYR 13 C 1
ATOM 4307 O O . TYR C 1 288 ? 95.058 73.415 98.701 1.00 48.40 328 TYR 13 O 1
ATOM 4309 N N . ILE C 1 289 ? 97.297 73.575 98.897 1.00 48.63 329 ILE 13 N 1
ATOM 4310 C CA . ILE C 1 289 ? 97.435 72.370 99.706 1.00 48.63 329 ILE 13 CA 1
ATOM 4311 C C . ILE C 1 289 ? 97.557 72.802 101.156 1.00 48.63 329 ILE 13 C 1
ATOM 4312 O O . ILE C 1 289 ? 98.180 73.826 101.452 1.00 48.63 329 ILE 13 O 1
ATOM 4314 N N . GLY C 1 290 ? 96.969 72.031 102.055 1.00 51.61 330 GLY 13 N 1
ATOM 4315 C CA . GLY C 1 290 ? 97.010 72.368 103.451 1.00 51.61 330 GLY 13 CA 1
ATOM 4316 C C . GLY C 1 290 ? 95.757 73.100 103.861 1.00 51.61 330 GLY 13 C 1
ATOM 4317 O O . GLY C 1 290 ? 94.890 73.388 103.034 1.00 51.61 330 GLY 13 O 1
ATOM 4318 N N . PRO C 1 291 ? 95.640 73.440 105.147 1.00 51.84 331 PRO 13 N 1
ATOM 4319 C CA . PRO C 1 291 ? 96.685 73.277 106.154 1.00 51.84 331 PRO 13 CA 1
ATOM 4320 C C . PRO C 1 291 ? 96.871 71.855 106.631 1.00 51.84 331 PRO 13 C 1
ATOM 4321 O O . PRO C 1 291 ? 96.003 71.280 107.272 1.00 51.84 331 PRO 13 O 1
ATOM 4323 N N . VAL C 1 292 ? 98.007 71.280 106.270 1.00 55.20 332 VAL 13 N 1
ATOM 4324 C CA . VAL C 1 292 ? 98.428 70.006 106.823 1.00 55.20 332 VAL 13 CA 1
ATOM 4325 C C . VAL C 1 292 ? 99.138 70.296 108.135 1.00 55.20 332 VAL 13 C 1
ATOM 4326 O O . VAL C 1 292 ? 99.487 71.447 108.416 1.00 55.20 332 VAL 13 O 1
ATOM 4328 N N . ASP C 1 293 ? 99.355 69.265 108.946 1.00 54.22 333 ASP 13 N 1
ATOM 4329 C CA . ASP C 1 293 ? 99.979 69.420 110.258 1.00 54.22 333 ASP 13 CA 1
ATOM 4330 C C . ASP C 1 293 ? 101.458 69.732 110.106 1.00 54.22 333 ASP 13 C 1
ATOM 4331 O O . ASP C 1 293 ? 102.222 68.907 109.598 1.00 54.22 333 ASP 13 O 1
ATOM 4333 N N . GLY C 1 294 ? 101.863 70.904 110.582 1.00 48.30 334 GLY 13 N 1
ATOM 4334 C CA . GLY C 1 294 ? 103.268 71.233 110.678 1.00 48.30 334 GLY 13 CA 1
ATOM 4335 C C . GLY C 1 294 ? 103.836 70.750 111.994 1.00 48.30 334 GLY 13 C 1
ATOM 4336 O O . GLY C 1 294 ? 104.529 71.492 112.694 1.00 48.30 334 GLY 13 O 1
ATOM 4337 N N . HIS C 1 295 ? 103.503 69.510 112.362 1.00 46.34 335 HIS 13 N 1
ATOM 4338 C CA . HIS C 1 295 ? 104.080 68.893 113.550 1.00 46.34 335 HIS 13 CA 1
ATOM 4339 C C . HIS C 1 295 ? 104.447 67.436 113.317 1.00 46.34 335 HIS 13 C 1
ATOM 4340 O O . HIS C 1 295 ? 104.525 66.670 114.285 1.00 46.34 335 HIS 13 O 1
ATOM 4342 N N . ASN C 1 296 ? 104.632 67.020 112.071 1.00 53.71 336 ASN 13 N 1
ATOM 4343 C CA . ASN C 1 296 ? 105.229 65.722 111.774 1.00 53.71 336 ASN 13 CA 1
ATOM 4344 C C . ASN C 1 296 ? 106.031 65.903 110.493 1.00 53.71 336 ASN 13 C 1
ATOM 4345 O O . ASN C 1 296 ? 105.463 65.958 109.400 1.00 53.71 336 ASN 13 O 1
ATOM 4347 N N . ILE C 1 297 ? 107.352 66.000 110.639 1.00 50.52 337 ILE 13 N 1
ATOM 4348 C CA . ILE C 1 297 ? 108.220 66.238 109.492 1.00 50.52 337 ILE 13 CA 1
ATOM 4349 C C . ILE C 1 297 ? 108.034 65.149 108.443 1.00 50.52 337 ILE 13 C 1
ATOM 4350 O O . ILE C 1 297 ? 108.317 65.354 107.258 1.00 50.52 337 ILE 13 O 1
ATOM 4352 N N . ASP C 1 298 ? 107.542 63.980 108.857 1.00 56.54 338 ASP 13 N 1
ATOM 4353 C CA . ASP C 1 298 ? 107.208 62.925 107.907 1.00 56.54 338 ASP 13 CA 1
ATOM 4354 C C . ASP C 1 298 ? 106.219 63.418 106.860 1.00 56.54 338 ASP 13 C 1
ATOM 4355 O O . ASP C 1 298 ? 106.348 63.117 105.669 1.00 56.54 338 ASP 13 O 1
ATOM 4357 N N . ASP C 1 299 ? 105.209 64.172 107.296 1.00 56.80 339 ASP 13 N 1
ATOM 4358 C CA . ASP C 1 299 ? 104.172 64.620 106.377 1.00 56.80 339 ASP 13 CA 1
ATOM 4359 C C . ASP C 1 299 ? 104.730 65.503 105.278 1.00 56.80 339 ASP 13 C 1
ATOM 4360 O O . ASP C 1 299 ? 104.442 65.271 104.101 1.00 56.80 339 ASP 13 O 1
ATOM 4362 N N . LEU C 1 300 ? 105.537 66.491 105.643 1.00 51.66 340 LEU 13 N 1
ATOM 4363 C CA . LEU C 1 300 ? 105.970 67.514 104.707 1.00 51.66 340 LEU 13 CA 1
ATOM 4364 C C . LEU C 1 300 ? 106.993 66.958 103.724 1.00 51.66 340 LEU 13 C 1
ATOM 4365 O O . LEU C 1 300 ? 106.979 67.294 102.535 1.00 51.66 340 LEU 13 O 1
ATOM 4367 N N . VAL C 1 301 ? 107.898 66.110 104.217 1.00 51.29 341 VAL 13 N 1
ATOM 4368 C CA . VAL C 1 301 ? 108.904 65.500 103.353 1.00 51.29 341 VAL 13 CA 1
ATOM 4369 C C . VAL C 1 301 ? 108.237 64.583 102.341 1.00 51.29 341 VAL 13 C 1
ATOM 4370 O O . VAL C 1 301 ? 108.727 64.402 101.220 1.00 51.29 341 VAL 13 O 1
ATOM 4372 N N . ALA C 1 302 ? 107.098 63.997 102.717 1.00 55.63 342 ALA 13 N 1
ATOM 4373 C CA . ALA C 1 302 ? 106.367 63.137 101.795 1.00 55.63 342 ALA 13 CA 1
ATOM 4374 C C . ALA C 1 302 ? 105.499 63.962 100.857 1.00 55.63 342 ALA 13 C 1
ATOM 4375 O O . ALA C 1 302 ? 104.663 63.420 100.126 1.00 55.63 342 ALA 13 O 1
ATOM 4377 N N . ILE C 1 303 ? 105.671 65.280 100.885 1.00 51.63 343 ILE 13 N 1
ATOM 4378 C CA . ILE C 1 303 ? 104.936 66.179 100.008 1.00 51.63 343 ILE 13 CA 1
ATOM 4379 C C . ILE C 1 303 ? 105.847 66.871 99.008 1.00 51.63 343 ILE 13 C 1
ATOM 4380 O O . ILE C 1 303 ? 105.662 66.704 97.793 1.00 51.63 343 ILE 13 O 1
ATOM 4382 N N . LEU C 1 304 ? 106.828 67.636 99.484 1.00 45.54 344 LEU 13 N 1
ATOM 4383 C CA . LEU C 1 304 ? 107.601 68.486 98.590 1.00 45.54 344 LEU 13 CA 1
ATOM 4384 C C . LEU C 1 304 ? 108.479 67.658 97.659 1.00 45.54 344 LEU 13 C 1
ATOM 4385 O O . LEU C 1 304 ? 108.764 68.071 96.530 1.00 45.54 344 LEU 13 O 1
ATOM 4387 N N . LYS C 1 305 ? 108.915 66.481 98.113 1.00 46.57 345 LYS 13 N 1
ATOM 4388 C CA . LYS C 1 305 ? 109.650 65.588 97.223 1.00 46.57 345 LYS 13 CA 1
ATOM 4389 C C . LYS C 1 305 ? 108.696 64.797 96.344 1.00 46.57 345 LYS 13 C 1
ATOM 4390 O O . LYS C 1 305 ? 109.066 64.353 95.252 1.00 46.57 345 LYS 13 O 1
ATOM 4392 N N . GLU C 1 306 ? 107.459 64.612 96.802 1.00 51.45 346 GLU 13 N 1
ATOM 4393 C CA . GLU C 1 306 ? 106.574 63.674 96.132 1.00 51.45 346 GLU 13 CA 1
ATOM 4394 C C . GLU C 1 306 ? 105.879 64.324 94.947 1.00 51.45 346 GLU 13 C 1
ATOM 4395 O O . GLU C 1 306 ? 105.710 63.683 93.906 1.00 51.45 346 GLU 13 O 1
ATOM 4397 N N . VAL C 1 307 ? 105.525 65.601 95.056 1.00 44.99 347 VAL 13 N 1
ATOM 4398 C CA . VAL C 1 307 ? 104.829 66.270 93.964 1.00 44.99 347 VAL 13 CA 1
ATOM 4399 C C . VAL C 1 307 ? 105.533 67.510 93.455 1.00 44.99 347 VAL 13 C 1
ATOM 4400 O O . VAL C 1 307 ? 105.276 67.925 92.310 1.00 44.99 347 VAL 13 O 1
ATOM 4402 N N . LYS C 1 308 ? 106.411 68.155 94.214 1.00 40.73 348 LYS 13 N 1
ATOM 4403 C CA . LYS C 1 308 ? 106.686 69.547 93.906 1.00 40.73 348 LYS 13 CA 1
ATOM 4404 C C . LYS C 1 308 ? 108.127 69.829 93.513 1.00 40.73 348 LYS 13 C 1
ATOM 4405 O O . LYS C 1 308 ? 108.617 70.939 93.746 1.00 40.73 348 LYS 13 O 1
ATOM 4407 N N . SER C 1 309 ? 108.810 68.849 92.934 1.00 38.56 349 SER 13 N 1
ATOM 4408 C CA . SER C 1 309 ? 109.872 69.139 91.984 1.00 38.56 349 SER 13 CA 1
ATOM 4409 C C . SER C 1 309 ? 109.292 69.943 90.829 1.00 38.56 349 SER 13 C 1
ATOM 4410 O O . SER C 1 309 ? 108.072 70.080 90.710 1.00 38.56 349 SER 13 O 1
ATOM 4412 N N . THR C 1 310 ? 110.160 70.460 89.960 1.00 36.07 350 THR 13 N 1
ATOM 4413 C CA . THR C 1 310 ? 109.723 71.367 88.900 1.00 36.07 350 THR 13 CA 1
ATOM 4414 C C . THR C 1 310 ? 108.645 70.776 87.997 1.00 36.07 350 THR 13 C 1
ATOM 4415 O O . THR C 1 310 ? 108.081 71.515 87.183 1.00 36.07 350 THR 13 O 1
ATOM 4417 N N . ARG C 1 311 ? 108.350 69.478 88.117 1.00 39.66 351 ARG 13 N 1
ATOM 4418 C CA . ARG C 1 311 ? 107.196 68.899 87.438 1.00 39.66 351 ARG 13 CA 1
ATOM 4419 C C . ARG C 1 311 ? 105.917 69.645 87.774 1.00 39.66 351 ARG 13 C 1
ATOM 4420 O O . ARG C 1 311 ? 104.958 69.610 86.993 1.00 39.66 351 ARG 13 O 1
ATOM 4422 N N . THR C 1 312 ? 105.874 70.294 88.935 1.00 37.17 352 THR 13 N 1
ATOM 4423 C CA . THR C 1 312 ? 104.739 71.131 89.285 1.00 37.17 352 THR 13 CA 1
ATOM 4424 C C . THR C 1 312 ? 104.562 72.226 88.244 1.00 37.17 352 THR 13 C 1
ATOM 4425 O O . THR C 1 312 ? 105.534 72.806 87.753 1.00 37.17 352 THR 13 O 1
ATOM 4427 N N . THR C 1 313 ? 103.315 72.480 87.881 1.00 36.24 353 THR 13 N 1
ATOM 4428 C CA . THR C 1 313 ? 103.008 73.413 86.806 1.00 36.24 353 THR 13 CA 1
ATOM 4429 C C . THR C 1 313 ? 102.228 74.572 87.404 1.00 36.24 353 THR 13 C 1
ATOM 4430 O O . THR C 1 313 ? 101.133 74.390 87.937 1.00 36.24 353 THR 13 O 1
ATOM 4432 N N . GLY C 1 314 ? 102.792 75.770 87.316 1.00 35.05 354 GLY 13 N 1
ATOM 4433 C CA . GLY C 1 314 ? 102.135 76.944 87.825 1.00 35.05 354 GLY 13 CA 1
ATOM 4434 C C . GLY C 1 314 ? 102.348 77.111 89.311 1.00 35.05 354 GLY 13 C 1
ATOM 4435 O O . GLY C 1 314 ? 103.162 76.422 89.930 1.00 35.05 354 GLY 13 O 1
ATOM 4436 N N . PRO C 1 315 ? 101.611 78.038 89.911 1.00 36.05 355 PRO 13 N 1
ATOM 4437 C CA . PRO C 1 315 ? 101.789 78.344 91.331 1.00 36.05 355 PRO 13 CA 1
ATOM 4438 C C . PRO C 1 315 ? 100.984 77.437 92.247 1.00 36.05 355 PRO 13 C 1
ATOM 4439 O O . PRO C 1 315 ? 99.875 77.001 91.933 1.00 36.05 355 PRO 13 O 1
ATOM 4441 N N . VAL C 1 316 ? 101.575 77.150 93.406 1.00 39.20 356 VAL 13 N 1
ATOM 4442 C CA . VAL C 1 316 ? 100.945 76.335 94.435 1.00 39.20 356 VAL 13 CA 1
ATOM 4443 C C . VAL C 1 316 ? 101.094 77.041 95.775 1.00 39.20 356 VAL 13 C 1
ATOM 4444 O O . VAL C 1 316 ? 102.115 77.680 96.045 1.00 39.20 356 VAL 13 O 1
ATOM 4446 N N . LEU C 1 317 ? 100.069 76.920 96.614 1.00 42.03 357 LEU 13 N 1
ATOM 4447 C CA . LEU C 1 317 ? 100.043 77.514 97.942 1.00 42.03 357 LEU 13 CA 1
ATOM 4448 C C . LEU C 1 317 ? 99.884 76.425 98.992 1.00 42.03 357 LEU 13 C 1
ATOM 4449 O O . LEU C 1 317 ? 99.063 75.516 98.848 1.00 42.03 357 LEU 13 O 1
ATOM 4451 N N . ILE C 1 318 ? 100.671 76.531 100.058 1.00 42.07 358 ILE 13 N 1
ATOM 4452 C CA . ILE C 1 318 ? 100.746 75.494 101.080 1.00 42.07 358 ILE 13 CA 1
ATOM 4453 C C . ILE C 1 318 ? 100.328 76.084 102.419 1.00 42.07 358 ILE 13 C 1
ATOM 4454 O O . ILE C 1 318 ? 101.137 76.682 103.130 1.00 42.07 358 ILE 13 O 1
ATOM 4456 N N . HIS C 1 319 ? 99.075 75.888 102.795 1.00 45.22 359 HIS 13 N 1
ATOM 4457 C CA . HIS C 1 319 ? 98.690 76.186 104.162 1.00 45.22 359 HIS 13 CA 1
ATOM 4458 C C . HIS C 1 319 ? 99.198 75.081 105.071 1.00 45.22 359 HIS 13 C 1
ATOM 4459 O O . HIS C 1 319 ? 99.299 73.924 104.661 1.00 45.22 359 HIS 13 O 1
ATOM 4461 N N . VAL C 1 320 ? 99.545 75.433 106.304 1.00 44.92 360 VAL 13 N 1
ATOM 4462 C CA . VAL C 1 320 ? 100.021 74.433 107.247 1.00 44.92 360 VAL 13 CA 1
ATOM 4463 C C . VAL C 1 320 ? 99.408 74.678 108.618 1.00 44.92 360 VAL 13 C 1
ATOM 4464 O O . VAL C 1 320 ? 99.302 75.813 109.090 1.00 44.92 360 VAL 13 O 1
ATOM 4466 N N . VAL C 1 321 ? 98.991 73.588 109.254 1.00 47.64 361 VAL 13 N 1
ATOM 4467 C CA . VAL C 1 321 ? 98.558 73.606 110.645 1.00 47.64 361 VAL 13 CA 1
ATOM 4468 C C . VAL C 1 321 ? 99.806 73.745 111.497 1.00 47.64 361 VAL 13 C 1
ATOM 4469 O O . VAL C 1 321 ? 100.685 72.878 111.456 1.00 47.64 361 VAL 13 O 1
ATOM 4471 N N . THR C 1 322 ? 99.890 74.813 112.285 1.00 42.25 362 THR 13 N 1
ATOM 4472 C CA . THR C 1 322 ? 101.011 74.975 113.198 1.00 42.25 362 THR 13 CA 1
ATOM 4473 C C . THR C 1 322 ? 100.548 75.563 114.519 1.00 42.25 362 THR 13 C 1
ATOM 4474 O O . THR C 1 322 ? 100.118 76.716 114.578 1.00 42.25 362 THR 13 O 1
ATOM 4476 N N . GLU C 1 323 ? 100.664 74.771 115.574 1.00 38.89 363 GLU 13 N 1
ATOM 4477 C CA . GLU C 1 323 ? 100.453 75.226 116.942 1.00 38.89 363 GLU 13 CA 1
ATOM 4478 C C . GLU C 1 323 ? 101.606 76.149 117.300 1.00 38.89 363 GLU 13 C 1
ATOM 4479 O O . GLU C 1 323 ? 102.693 75.685 117.653 1.00 38.89 363 GLU 13 O 1
ATOM 4481 N N . LYS C 1 324 ? 101.388 77.455 117.193 1.00 35.83 364 LYS 13 N 1
ATOM 4482 C CA . LYS C 1 324 ? 102.450 78.383 117.531 1.00 35.83 364 LYS 13 CA 1
ATOM 4483 C C . LYS C 1 324 ? 102.871 78.172 118.969 1.00 35.83 364 LYS 13 C 1
ATOM 4484 O O . LYS C 1 324 ? 102.037 77.942 119.847 1.00 35.83 364 LYS 13 O 1
ATOM 4486 N N . GLY C 1 325 ? 104.177 78.209 119.195 1.00 35.50 365 GLY 13 N 1
ATOM 4487 C CA . GLY C 1 325 ? 104.744 77.849 120.471 1.00 35.50 365 GLY 13 CA 1
ATOM 4488 C C . GLY C 1 325 ? 104.915 76.366 120.695 1.00 35.50 365 GLY 13 C 1
ATOM 4489 O O . GLY C 1 325 ? 105.200 75.961 121.826 1.00 35.50 365 GLY 13 O 1
ATOM 4490 N N . ARG C 1 326 ? 104.745 75.544 119.663 1.00 37.61 366 ARG 13 N 1
ATOM 4491 C CA . ARG C 1 326 ? 104.881 74.105 119.825 1.00 37.61 366 ARG 13 CA 1
ATOM 4492 C C . ARG C 1 326 ? 106.279 73.753 120.306 1.00 37.61 366 ARG 13 C 1
ATOM 4493 O O . ARG C 1 326 ? 107.276 74.248 119.776 1.00 37.61 366 ARG 13 O 1
ATOM 4495 N N . GLY C 1 327 ? 106.343 72.893 121.319 1.00 34.45 367 GLY 13 N 1
ATOM 4496 C CA . GLY C 1 327 ? 107.606 72.412 121.836 1.00 34.45 367 GLY 13 CA 1
ATOM 4497 C C . GLY C 1 327 ? 108.043 73.028 123.143 1.00 34.45 367 GLY 13 C 1
ATOM 4498 O O . GLY C 1 327 ? 109.074 72.616 123.688 1.00 34.45 367 GLY 13 O 1
ATOM 4499 N N . TYR C 1 328 ? 107.299 73.994 123.664 1.00 32.30 368 TYR 13 N 1
ATOM 4500 C CA . TYR C 1 328 ? 107.636 74.653 124.922 1.00 32.30 368 TYR 13 CA 1
ATOM 4501 C C . TYR C 1 328 ? 106.368 74.773 125.754 1.00 32.30 368 TYR 13 C 1
ATOM 4502 O O . TYR C 1 328 ? 105.592 75.732 125.553 1.00 32.30 368 TYR 13 O 1
ATOM 4504 N N . PRO C 1 329 ? 106.121 73.850 126.691 1.00 32.15 369 PRO 13 N 1
ATOM 4505 C CA . PRO C 1 329 ? 104.792 73.766 127.325 1.00 32.15 369 PRO 13 CA 1
ATOM 4506 C C . PRO C 1 329 ? 104.309 75.047 127.978 1.00 32.15 369 PRO 13 C 1
ATOM 4507 O O . PRO C 1 329 ? 103.104 75.189 128.211 1.00 32.15 369 PRO 13 O 1
ATOM 4509 N N . TYR C 1 330 ? 105.203 75.985 128.289 1.00 31.68 370 TYR 13 N 1
ATOM 4510 C CA . TYR C 1 330 ? 104.735 77.294 128.729 1.00 31.68 370 TYR 13 CA 1
ATOM 4511 C C . TYR C 1 330 ? 104.092 78.060 127.580 1.00 31.68 370 TYR 13 C 1
ATOM 4512 O O . TYR C 1 330 ? 102.897 78.372 127.631 1.00 31.68 370 TYR 13 O 1
ATOM 4514 N N . ALA C 1 331 ? 104.856 78.342 126.526 1.00 32.04 371 ALA 13 N 1
ATOM 4515 C CA . ALA C 1 331 ? 104.311 79.074 125.392 1.00 32.04 371 ALA 13 CA 1
ATOM 4516 C C . ALA C 1 331 ? 103.257 78.270 124.645 1.00 32.04 371 ALA 13 C 1
ATOM 4517 O O . ALA C 1 331 ? 102.410 78.855 123.964 1.00 32.04 371 ALA 13 O 1
ATOM 4519 N N . GLU C 1 332 ? 103.284 76.940 124.759 1.00 32.74 372 GLU 13 N 1
ATOM 4520 C CA . GLU C 1 332 ? 102.265 76.115 124.119 1.00 32.74 372 GLU 13 CA 1
ATOM 4521 C C . GLU C 1 332 ? 100.866 76.553 124.519 1.00 32.74 372 GLU 13 C 1
ATOM 4522 O O . GLU C 1 332 ? 99.917 76.363 123.753 1.00 32.74 372 GLU 13 O 1
ATOM 4524 N N . ARG C 1 333 ? 100.728 77.137 125.707 1.00 32.02 373 ARG 13 N 1
ATOM 4525 C CA . ARG C 1 333 ? 99.532 77.867 126.086 1.00 32.02 373 ARG 13 CA 1
ATOM 4526 C C . ARG C 1 333 ? 99.787 79.355 126.255 1.00 32.02 373 ARG 13 C 1
ATOM 4527 O O . ARG C 1 333 ? 98.849 80.095 126.569 1.00 32.02 373 ARG 13 O 1
ATOM 4529 N N . ALA C 1 334 ? 101.026 79.812 126.052 1.00 31.37 374 ALA 13 N 1
ATOM 4530 C CA . ALA C 1 334 ? 101.389 81.211 126.244 1.00 31.37 374 ALA 13 CA 1
ATOM 4531 C C . ALA C 1 334 ? 102.238 81.727 125.085 1.00 31.37 374 ALA 13 C 1
ATOM 4532 O O . ALA C 1 334 ? 103.299 82.319 125.309 1.00 31.37 374 ALA 13 O 1
ATOM 4534 N N . ASP C 1 335 ? 101.796 81.484 123.846 1.00 31.38 375 ASP 13 N 1
ATOM 4535 C CA . ASP C 1 335 ? 102.603 81.817 122.676 1.00 31.38 375 ASP 13 CA 1
ATOM 4536 C C . ASP C 1 335 ? 102.898 83.304 122.590 1.00 31.38 375 ASP 13 C 1
ATOM 4537 O O . ASP C 1 335 ? 104.060 83.706 122.675 1.00 31.38 375 ASP 13 O 1
ATOM 4539 N N . ASP C 1 336 ? 101.868 84.133 122.423 1.00 30.41 376 ASP 13 N 1
ATOM 4540 C CA . ASP C 1 336 ? 102.059 85.576 122.475 1.00 30.41 376 ASP 13 CA 1
ATOM 4541 C C . ASP C 1 336 ? 102.736 85.994 123.766 1.00 30.41 376 ASP 13 C 1
ATOM 4542 O O . ASP C 1 336 ? 103.469 86.988 123.788 1.00 30.41 376 ASP 13 O 1
ATOM 4544 N N . LYS C 1 337 ? 102.507 85.243 124.839 1.00 30.84 377 LYS 13 N 1
ATOM 4545 C CA . LYS C 1 337 ? 103.126 85.481 126.131 1.00 30.84 377 LYS 13 CA 1
ATOM 4546 C C . LYS C 1 337 ? 104.581 85.042 126.167 1.00 30.84 377 LYS 13 C 1
ATOM 4547 O O . LYS C 1 337 ? 105.288 85.354 127.129 1.00 30.84 377 LYS 13 O 1
ATOM 4549 N N . TYR C 1 338 ? 105.030 84.310 125.149 1.00 31.01 378 TYR 13 N 1
ATOM 4550 C CA . TYR C 1 338 ? 106.443 84.094 124.886 1.00 31.01 378 TYR 13 CA 1
ATOM 4551 C C . TYR C 1 338 ? 106.809 84.351 123.432 1.00 31.01 378 TYR 13 C 1
ATOM 4552 O O . TYR C 1 338 ? 107.888 83.945 122.998 1.00 31.01 378 TYR 13 O 1
ATOM 4554 N N . HIS C 1 339 ? 105.928 84.994 122.664 1.00 30.80 379 HIS 13 N 1
ATOM 4555 C CA . HIS C 1 339 ? 106.248 85.310 121.277 1.00 30.80 379 HIS 13 CA 1
ATOM 4556 C C . HIS C 1 339 ? 107.450 86.237 121.203 1.00 30.80 379 HIS 13 C 1
ATOM 4557 O O . HIS C 1 339 ? 108.537 85.833 120.783 1.00 30.80 379 HIS 13 O 1
ATOM 4559 N N . GLY C 1 340 ? 107.287 87.468 121.666 1.00 30.62 380 GLY 13 N 1
ATOM 4560 C CA . GLY C 1 340 ? 108.402 88.383 121.735 1.00 30.62 380 GLY 13 CA 1
ATOM 4561 C C . GLY C 1 340 ? 109.082 88.263 123.077 1.00 30.62 380 GLY 13 C 1
ATOM 4562 O O . GLY C 1 340 ? 109.374 89.268 123.727 1.00 30.62 380 GLY 13 O 1
ATOM 4563 N N . VAL C 1 341 ? 109.333 87.027 123.505 1.00 30.56 381 VAL 13 N 1
ATOM 4564 C CA . VAL C 1 341 ? 109.819 86.785 124.855 1.00 30.56 381 VAL 13 CA 1
ATOM 4565 C C . VAL C 1 341 ? 111.244 87.308 125.002 1.00 30.56 381 VAL 13 C 1
ATOM 4566 O O . VAL C 1 341 ? 112.134 86.992 124.205 1.00 30.56 381 VAL 13 O 1
ATOM 4568 N N . VAL C 1 342 ? 111.454 88.146 126.014 1.00 30.24 382 VAL 13 N 1
ATOM 4569 C CA . VAL C 1 342 ? 112.791 88.578 126.404 1.00 30.24 382 VAL 13 CA 1
ATOM 4570 C C . VAL C 1 342 ? 113.547 87.386 126.977 1.00 30.24 382 VAL 13 C 1
ATOM 4571 O O . VAL C 1 342 ? 112.956 86.328 127.212 1.00 30.24 382 VAL 13 O 1
ATOM 4573 N N . LYS C 1 343 ? 114.861 87.536 127.168 1.00 30.19 383 LYS 13 N 1
ATOM 4574 C CA . LYS C 1 343 ? 115.685 86.474 127.733 1.00 30.19 383 LYS 13 CA 1
ATOM 4575 C C . LYS C 1 343 ? 115.004 85.863 128.947 1.00 30.19 383 LYS 13 C 1
ATOM 4576 O O . LYS C 1 343 ? 114.894 86.501 129.997 1.00 30.19 383 LYS 13 O 1
ATOM 4578 N N . PHE C 1 344 ? 114.540 84.625 128.803 1.00 30.63 384 PHE 13 N 1
ATOM 4579 C CA . PHE C 1 344 ? 113.645 84.038 129.785 1.00 30.63 384 PHE 13 CA 1
ATOM 4580 C C . PHE C 1 344 ? 114.282 82.795 130.381 1.00 30.63 384 PHE 13 C 1
ATOM 4581 O O . PHE C 1 344 ? 115.238 82.237 129.838 1.00 30.63 384 PHE 13 O 1
ATOM 4583 N N . ASP C 1 345 ? 113.730 82.356 131.509 1.00 30.40 385 ASP 13 N 1
ATOM 4584 C CA . ASP C 1 345 ? 114.211 81.150 132.169 1.00 30.40 385 ASP 13 CA 1
ATOM 4585 C C . ASP C 1 345 ? 113.748 79.942 131.375 1.00 30.40 385 ASP 13 C 1
ATOM 4586 O O . ASP C 1 345 ? 112.537 79.677 131.302 1.00 30.40 385 ASP 13 O 1
ATOM 4588 N N . PRO C 1 346 ? 114.660 79.171 130.781 1.00 30.46 386 PRO 13 N 1
ATOM 4589 C CA . PRO C 1 346 ? 114.242 78.049 129.930 1.00 30.46 386 PRO 13 CA 1
ATOM 4590 C C . PRO C 1 346 ? 113.505 76.964 130.691 1.00 30.46 386 PRO 13 C 1
ATOM 4591 O O . PRO C 1 346 ? 112.994 76.023 130.074 1.00 30.46 386 PRO 13 O 1
ATOM 4593 N N . ALA C 1 347 ? 113.431 77.079 132.016 1.00 30.51 387 ALA 13 N 1
ATOM 4594 C CA . ALA C 1 347 ? 112.765 76.094 132.850 1.00 30.51 387 ALA 13 CA 1
ATOM 4595 C C . ALA C 1 347 ? 111.400 76.537 133.347 1.00 30.51 387 ALA 13 C 1
ATOM 4596 O O . ALA C 1 347 ? 110.536 75.682 133.567 1.00 30.51 387 ALA 13 O 1
ATOM 4598 N N . THR C 1 348 ? 111.178 77.839 133.526 1.00 30.63 388 THR 13 N 1
ATOM 4599 C CA . THR C 1 348 ? 109.894 78.328 134.004 1.00 30.63 388 THR 13 CA 1
ATOM 4600 C C . THR C 1 348 ? 109.282 79.401 133.117 1.00 30.63 388 THR 13 C 1
ATOM 4601 O O . THR C 1 348 ? 108.114 79.749 133.319 1.00 30.63 388 THR 13 O 1
ATOM 4603 N N . GLY C 1 349 ? 110.021 79.932 132.151 1.00 30.37 389 GLY 13 N 1
ATOM 4604 C CA . GLY C 1 349 ? 109.514 81.011 131.330 1.00 30.37 389 GLY 13 CA 1
ATOM 4605 C C . GLY C 1 349 ? 109.667 82.373 131.969 1.00 30.37 389 GLY 13 C 1
ATOM 4606 O O . GLY C 1 349 ? 109.223 83.376 131.406 1.00 30.37 389 GLY 13 O 1
ATOM 4607 N N . ARG C 1 350 ? 110.282 82.414 133.150 1.00 30.06 390 ARG 13 N 1
ATOM 4608 C CA . ARG C 1 350 ? 110.468 83.665 133.876 1.00 30.06 390 ARG 13 CA 1
ATOM 4609 C C . ARG C 1 350 ? 111.088 84.717 132.973 1.00 30.06 390 ARG 13 C 1
ATOM 4610 O O . ARG C 1 350 ? 112.042 84.442 132.249 1.00 30.06 390 ARG 13 O 1
ATOM 4612 N N . GLN C 1 351 ? 110.559 85.928 133.032 1.00 29.53 391 GLN 13 N 1
ATOM 4613 C CA . GLN C 1 351 ? 111.147 87.031 132.299 1.00 29.53 391 GLN 13 CA 1
ATOM 4614 C C . GLN C 1 351 ? 111.469 88.149 133.274 1.00 29.53 391 GLN 13 C 1
ATOM 4615 O O . GLN C 1 351 ? 111.116 88.091 134.454 1.00 29.53 391 GLN 13 O 1
ATOM 4617 N N . PHE C 1 352 ? 112.158 89.164 132.765 1.00 28.59 392 PHE 13 N 1
ATOM 4618 C CA . PHE C 1 352 ? 112.631 90.276 133.586 1.00 28.59 392 PHE 13 CA 1
ATOM 4619 C C . PHE C 1 352 ? 111.489 91.254 133.819 1.00 28.59 392 PHE 13 C 1
ATOM 4620 O O . PHE C 1 352 ? 110.937 91.826 132.877 1.00 28.59 392 PHE 13 O 1
ATOM 4622 N N . LYS C 1 353 ? 111.126 91.436 135.089 1.00 27.08 393 LYS 13 N 1
ATOM 4623 C CA . LYS C 1 353 ? 110.174 92.450 135.520 1.00 27.08 393 LYS 13 CA 1
ATOM 4624 C C . LYS C 1 353 ? 110.836 93.771 135.902 1.00 27.08 393 LYS 13 C 1
ATOM 4625 O O . LYS C 1 353 ? 110.205 94.592 136.575 1.00 27.08 393 LYS 13 O 1
ATOM 4627 N N . THR C 1 354 ? 112.088 93.998 135.496 1.00 26.44 394 THR 13 N 1
ATOM 4628 C CA . THR C 1 354 ? 112.813 95.176 135.971 1.00 26.44 394 THR 13 CA 1
ATOM 4629 C C . THR C 1 354 ? 112.327 96.477 135.335 1.00 26.44 394 THR 13 C 1
ATOM 4630 O O . THR C 1 354 ? 112.782 97.557 135.735 1.00 26.44 394 THR 13 O 1
ATOM 4632 N N . THR C 1 355 ? 111.420 96.408 134.357 1.00 25.59 395 THR 13 N 1
ATOM 4633 C CA . THR C 1 355 ? 111.013 97.612 133.636 1.00 25.59 395 THR 13 CA 1
ATOM 4634 C C . THR C 1 355 ? 109.865 98.326 134.340 1.00 25.59 395 THR 13 C 1
ATOM 4635 O O . THR C 1 355 ? 109.293 99.279 133.799 1.00 25.59 395 THR 13 O 1
ATOM 4637 N N . ASN C 1 356 ? 109.522 97.890 135.548 1.00 24.98 396 ASN 13 N 1
ATOM 4638 C CA . ASN C 1 356 ? 108.387 98.422 136.287 1.00 24.98 396 ASN 13 CA 1
ATOM 4639 C C . ASN C 1 356 ? 108.695 99.736 137.005 1.00 24.98 396 ASN 13 C 1
ATOM 4640 O O . ASN C 1 356 ? 107.912 100.155 137.865 1.00 24.98 396 ASN 13 O 1
ATOM 4642 N N . LYS C 1 357 ? 109.814 100.387 136.685 1.00 23.61 397 LYS 13 N 1
ATOM 4643 C CA . LYS C 1 357 ? 110.088 101.709 137.241 1.00 23.61 397 LYS 13 CA 1
ATOM 4644 C C . LYS C 1 357 ? 109.446 102.800 136.390 1.00 23.61 397 LYS 13 C 1
ATOM 4645 O O . LYS C 1 357 ? 108.618 103.577 136.875 1.00 23.61 397 LYS 13 O 1
ATOM 4647 N N . THR C 1 358 ? 109.825 102.871 135.117 1.00 22.48 398 THR 13 N 1
ATOM 4648 C CA . THR C 1 358 ? 109.166 103.712 134.133 1.00 22.48 398 THR 13 CA 1
ATOM 4649 C C . THR C 1 358 ? 108.631 102.849 132.997 1.00 22.48 398 THR 13 C 1
ATOM 4650 O O . THR C 1 358 ? 109.308 101.951 132.492 1.00 22.48 398 THR 13 O 1
ATOM 4652 N N . GLN C 1 359 ? 107.406 103.134 132.577 1.00 21.65 399 GLN 13 N 1
ATOM 4653 C CA . GLN C 1 359 ? 106.729 102.326 131.570 1.00 21.65 399 GLN 13 CA 1
ATOM 4654 C C . GLN C 1 359 ? 107.111 102.844 130.191 1.00 21.65 399 GLN 13 C 1
ATOM 4655 O O . GLN C 1 359 ? 107.660 103.943 130.057 1.00 21.65 399 GLN 13 O 1
ATOM 4657 N N . SER C 1 360 ? 106.843 102.038 129.176 1.00 20.73 400 SER 13 N 1
ATOM 4658 C CA . SER C 1 360 ? 107.099 102.428 127.803 1.00 20.73 400 SER 13 CA 1
ATOM 4659 C C . SER C 1 360 ? 106.092 103.477 127.345 1.00 20.73 400 SER 13 C 1
ATOM 4660 O O . SER C 1 360 ? 105.000 103.619 127.901 1.00 20.73 400 SER 13 O 1
ATOM 4662 N N . TYR C 1 361 ? 106.479 104.219 126.306 1.00 19.99 401 TYR 13 N 1
ATOM 4663 C CA . TYR C 1 361 ? 105.560 105.150 125.672 1.00 19.99 401 TYR 13 CA 1
ATOM 4664 C C . TYR C 1 361 ? 104.290 104.466 125.197 1.00 19.99 401 TYR 13 C 1
ATOM 4665 O O . TYR C 1 361 ? 103.202 105.013 125.384 1.00 19.99 401 TYR 13 O 1
ATOM 4667 N N . THR C 1 362 ? 104.405 103.288 124.586 1.00 20.53 402 THR 13 N 1
ATOM 4668 C CA . THR C 1 362 ? 103.222 102.571 124.126 1.00 20.53 402 THR 13 CA 1
ATOM 4669 C C . THR C 1 362 ? 102.260 102.297 125.270 1.00 20.53 402 THR 13 C 1
ATOM 4670 O O . THR C 1 362 ? 101.041 102.372 125.090 1.00 20.53 402 THR 13 O 1
ATOM 4672 N N . THR C 1 363 ? 102.781 101.963 126.449 1.00 20.41 403 THR 13 N 1
ATOM 4673 C CA . THR C 1 363 ? 101.931 101.923 127.630 1.00 20.41 403 THR 13 CA 1
ATOM 4674 C C . THR C 1 363 ? 101.505 103.325 128.027 1.00 20.41 403 THR 13 C 1
ATOM 4675 O O . THR C 1 363 ? 100.335 103.558 128.338 1.00 20.41 403 THR 13 O 1
ATOM 4677 N N . TYR C 1 364 ? 102.437 104.277 127.974 1.00 20.40 404 TYR 13 N 1
ATOM 4678 C CA . TYR C 1 364 ? 102.137 105.659 128.331 1.00 20.40 404 TYR 13 CA 1
ATOM 4679 C C . TYR C 1 364 ? 101.092 106.276 127.415 1.00 20.40 404 TYR 13 C 1
ATOM 4680 O O . TYR C 1 364 ? 100.643 107.401 127.652 1.00 20.40 404 TYR 13 O 1
ATOM 4682 N N . PHE C 1 365 ? 100.684 105.556 126.379 1.00 20.01 405 PHE 13 N 1
ATOM 4683 C CA . PHE C 1 365 ? 99.721 106.071 125.421 1.00 20.01 405 PHE 13 CA 1
ATOM 4684 C C . PHE C 1 365 ? 98.332 105.513 125.681 1.00 20.01 405 PHE 13 C 1
ATOM 4685 O O . PHE C 1 365 ? 97.386 106.280 125.879 1.00 20.01 405 PHE 13 O 1
ATOM 4687 N N . ALA C 1 366 ? 98.198 104.189 125.728 1.00 20.17 406 ALA 13 N 1
ATOM 4688 C CA . ALA C 1 366 ? 96.903 103.578 125.995 1.00 20.17 406 ALA 13 CA 1
ATOM 4689 C C . ALA C 1 366 ? 96.471 103.787 127.439 1.00 20.17 406 ALA 13 C 1
ATOM 4690 O O . ALA C 1 366 ? 95.275 103.846 127.741 1.00 20.17 406 ALA 13 O 1
ATOM 4692 N N . GLU C 1 367 ? 97.439 103.850 128.355 1.00 20.17 407 GLU 13 N 1
ATOM 4693 C CA . GLU C 1 367 ? 97.154 104.348 129.697 1.00 20.17 407 GLU 13 CA 1
ATOM 4694 C C . GLU C 1 367 ? 96.438 105.687 129.645 1.00 20.17 407 GLU 13 C 1
ATOM 4695 O O . GLU C 1 367 ? 95.539 105.953 130.450 1.00 20.17 407 GLU 13 O 1
ATOM 4697 N N . ALA C 1 368 ? 96.841 106.547 128.714 1.00 20.01 408 ALA 13 N 1
ATOM 4698 C CA . ALA C 1 368 ? 96.421 107.939 128.751 1.00 20.01 408 ALA 13 CA 1
ATOM 4699 C C . ALA C 1 368 ? 95.209 108.177 127.858 1.00 20.01 408 ALA 13 C 1
ATOM 4700 O O . ALA C 1 368 ? 94.300 108.931 128.215 1.00 20.01 408 ALA 13 O 1
ATOM 4702 N N . LEU C 1 369 ? 95.169 107.527 126.694 1.00 20.07 409 LEU 13 N 1
ATOM 4703 C CA . LEU C 1 369 ? 94.053 107.736 125.776 1.00 20.07 409 LEU 13 CA 1
ATOM 4704 C C . LEU C 1 369 ? 92.717 107.466 126.452 1.00 20.07 409 LEU 13 C 1
ATOM 4705 O O . LEU C 1 369 ? 91.714 108.116 126.142 1.00 20.07 409 LEU 13 O 1
ATOM 4707 N N . VAL C 1 370 ? 92.681 106.513 127.382 1.00 20.26 410 VAL 13 N 1
ATOM 4708 C CA . VAL C 1 370 ? 91.439 106.242 128.097 1.00 20.26 410 VAL 13 CA 1
ATOM 4709 C C . VAL C 1 370 ? 91.013 107.464 128.901 1.00 20.26 410 VAL 13 C 1
ATOM 4710 O O . VAL C 1 370 ? 89.819 107.700 129.114 1.00 20.26 410 VAL 13 O 1
ATOM 4712 N N . ALA C 1 371 ? 91.980 108.279 129.337 1.00 20.14 411 ALA 13 N 1
ATOM 4713 C CA . ALA C 1 371 ? 91.639 109.509 130.041 1.00 20.14 411 ALA 13 CA 1
ATOM 4714 C C . ALA C 1 371 ? 90.968 110.523 129.127 1.00 20.14 411 ALA 13 C 1
ATOM 4715 O O . ALA C 1 371 ? 90.421 111.515 129.619 1.00 20.14 411 ALA 13 O 1
ATOM 4717 N N . GLU C 1 372 ? 91.016 110.312 127.813 1.00 20.06 412 GLU 13 N 1
ATOM 4718 C CA . GLU C 1 372 ? 90.191 111.081 126.893 1.00 20.06 412 GLU 13 CA 1
ATOM 4719 C C . GLU C 1 372 ? 89.037 110.257 126.351 1.00 20.06 412 GLU 13 C 1
ATOM 4720 O O . GLU C 1 372 ? 88.050 110.816 125.868 1.00 20.06 412 GLU 13 O 1
ATOM 4722 N N . ALA C 1 373 ? 89.140 108.934 126.419 1.00 20.38 413 ALA 13 N 1
ATOM 4723 C CA . ALA C 1 373 ? 88.041 108.104 125.957 1.00 20.38 413 ALA 13 CA 1
ATOM 4724 C C . ALA C 1 373 ? 86.904 108.048 126.959 1.00 20.38 413 ALA 13 C 1
ATOM 4725 O O . ALA C 1 373 ? 85.752 107.875 126.555 1.00 20.38 413 ALA 13 O 1
ATOM 4727 N N . GLU C 1 374 ? 87.196 108.189 128.252 1.00 20.52 414 GLU 13 N 1
ATOM 4728 C CA . GLU C 1 374 ? 86.126 108.202 129.239 1.00 20.52 414 GLU 13 CA 1
ATOM 4729 C C . GLU C 1 374 ? 85.331 109.495 129.172 1.00 20.52 414 GLU 13 C 1
ATOM 4730 O O . GLU C 1 374 ? 84.096 109.468 129.220 1.00 20.52 414 GLU 13 O 1
ATOM 4732 N N . VAL C 1 375 ? 86.012 110.631 129.040 1.00 20.77 415 VAL 13 N 1
ATOM 4733 C CA . VAL C 1 375 ? 85.339 111.922 129.036 1.00 20.77 415 VAL 13 CA 1
ATOM 4734 C C . VAL C 1 375 ? 84.781 112.301 127.668 1.00 20.77 415 VAL 13 C 1
ATOM 4735 O O . VAL C 1 375 ? 84.289 113.428 127.509 1.00 20.77 415 VAL 13 O 1
ATOM 4737 N N . ASP C 1 376 ? 84.838 111.408 126.683 1.00 21.29 416 ASP 13 N 1
ATOM 4738 C CA . ASP C 1 376 ? 84.379 111.742 125.345 1.00 21.29 416 ASP 13 CA 1
ATOM 4739 C C . ASP C 1 376 ? 83.674 110.546 124.725 1.00 21.29 416 ASP 13 C 1
ATOM 4740 O O . ASP C 1 376 ? 83.933 109.389 125.060 1.00 21.29 416 ASP 13 O 1
ATOM 4742 N N . LYS C 1 377 ? 82.778 110.860 123.791 1.00 22.07 417 LYS 13 N 1
ATOM 4743 C CA . LYS C 1 377 ? 81.837 109.881 123.262 1.00 22.07 417 LYS 13 CA 1
ATOM 4744 C C . LYS C 1 377 ? 82.431 109.148 122.064 1.00 22.07 417 LYS 13 C 1
ATOM 4745 O O . LYS C 1 377 ? 82.447 107.913 122.035 1.00 22.07 417 LYS 13 O 1
ATOM 4747 N N . ASP C 1 378 ? 82.945 109.888 121.077 1.00 22.14 418 ASP 13 N 1
ATOM 4748 C CA . ASP C 1 378 ? 83.381 109.250 119.839 1.00 22.14 418 ASP 13 CA 1
ATOM 4749 C C . ASP C 1 378 ? 84.897 109.192 119.683 1.00 22.14 418 ASP 13 C 1
ATOM 4750 O O . ASP C 1 378 ? 85.383 109.105 118.552 1.00 22.14 418 ASP 13 O 1
ATOM 4752 N N . VAL C 1 379 ? 85.668 109.246 120.769 1.00 21.30 419 VAL 13 N 1
ATOM 4753 C CA . VAL C 1 379 ? 87.094 108.971 120.636 1.00 21.30 419 VAL 13 CA 1
ATOM 4754 C C . VAL C 1 379 ? 87.282 107.486 120.387 1.00 21.30 419 VAL 13 C 1
ATOM 4755 O O . VAL C 1 379 ? 86.897 106.647 121.210 1.00 21.30 419 VAL 13 O 1
ATOM 4757 N N . VAL C 1 380 ? 87.871 107.154 119.246 1.00 21.29 420 VAL 13 N 1
ATOM 4758 C CA . VAL C 1 380 ? 88.099 105.770 118.853 1.00 21.29 420 VAL 13 CA 1
ATOM 4759 C C . VAL C 1 380 ? 89.538 105.643 118.379 1.00 21.29 420 VAL 13 C 1
ATOM 4760 O O . VAL C 1 380 ? 90.042 106.512 117.661 1.00 21.29 420 VAL 13 O 1
ATOM 4762 N N . ALA C 1 381 ? 90.205 104.571 118.786 1.00 21.20 421 ALA 13 N 1
ATOM 4763 C CA . ALA C 1 381 ? 91.567 104.314 118.348 1.00 21.20 421 ALA 13 CA 1
ATOM 4764 C C . ALA C 1 381 ? 91.564 103.245 117.267 1.00 21.20 421 ALA 13 C 1
ATOM 4765 O O . ALA C 1 381 ? 90.717 102.346 117.275 1.00 21.20 421 ALA 13 O 1
ATOM 4767 N N . ILE C 1 382 ? 92.509 103.345 116.338 1.00 21.52 422 ILE 13 N 1
ATOM 4768 C CA . ILE C 1 382 ? 92.627 102.398 115.239 1.00 21.52 422 ILE 13 CA 1
ATOM 4769 C C . ILE C 1 382 ? 94.039 101.834 115.224 1.00 21.52 422 ILE 13 C 1
ATOM 4770 O O . ILE C 1 382 ? 95.023 102.574 115.323 1.00 21.52 422 ILE 13 O 1
ATOM 4772 N N . HIS C 1 383 ? 94.134 100.514 115.098 1.00 22.69 423 HIS 13 N 1
ATOM 4773 C CA . HIS C 1 383 ? 95.410 99.822 115.156 1.00 22.69 423 HIS 13 CA 1
ATOM 4774 C C . HIS C 1 383 ? 95.371 98.656 114.181 1.00 22.69 423 HIS 13 C 1
ATOM 4775 O O . HIS C 1 383 ? 94.328 98.021 114.009 1.00 22.69 423 HIS 13 O 1
ATOM 4777 N N . ALA C 1 384 ? 96.508 98.384 113.545 1.00 22.96 424 ALA 13 N 1
ATOM 4778 C CA . ALA C 1 384 ? 96.663 97.186 112.718 1.00 22.96 424 ALA 13 CA 1
ATOM 4779 C C . ALA C 1 384 ? 97.456 96.113 113.465 1.00 22.96 424 ALA 13 C 1
ATOM 4780 O O . ALA C 1 384 ? 98.645 95.901 113.236 1.00 22.96 424 ALA 13 O 1
ATOM 4782 N N . ALA C 1 385 ? 96.764 95.445 114.389 1.00 22.74 425 ALA 13 N 1
ATOM 4783 C CA . ALA C 1 385 ? 97.294 94.314 115.149 1.00 22.74 425 ALA 13 CA 1
ATOM 4784 C C . ALA C 1 385 ? 98.607 94.634 115.855 1.00 22.74 425 ALA 13 C 1
ATOM 4785 O O . ALA C 1 385 ? 99.403 93.732 116.120 1.00 22.74 425 ALA 13 O 1
ATOM 4787 N N . MET C 1 386 ? 98.854 95.903 116.157 1.00 22.38 426 MET 13 N 1
ATOM 4788 C CA . MET C 1 386 ? 99.995 96.265 116.989 1.00 22.38 426 MET 13 CA 1
ATOM 4789 C C . MET C 1 386 ? 99.601 96.569 118.417 1.00 22.38 426 MET 13 C 1
ATOM 4790 O O . MET C 1 386 ? 100.259 97.395 119.060 1.00 22.38 426 MET 13 O 1
ATOM 4792 N N . GLY C 1 387 ? 98.555 95.916 118.918 1.00 22.02 427 GLY 13 N 1
ATOM 4793 C CA . GLY C 1 387 ? 98.032 96.191 120.241 1.00 22.02 427 GLY 13 CA 1
ATOM 4794 C C . GLY C 1 387 ? 99.079 96.195 121.331 1.00 22.02 427 GLY 13 C 1
ATOM 4795 O O . GLY C 1 387 ? 99.390 97.250 121.890 1.00 22.02 427 GLY 13 O 1
ATOM 4796 N N . GLY C 1 388 ? 99.644 95.025 121.626 1.00 22.06 428 GLY 13 N 1
ATOM 4797 C CA . GLY C 1 388 ? 100.684 94.966 122.635 1.00 22.06 428 GLY 13 CA 1
ATOM 4798 C C . GLY C 1 388 ? 101.814 95.928 122.343 1.00 22.06 428 GLY 13 C 1
ATOM 4799 O O . GLY C 1 388 ? 102.286 96.638 123.232 1.00 22.06 428 GLY 13 O 1
ATOM 4800 N N . GLY C 1 389 ? 102.229 95.999 121.086 1.00 21.68 429 GLY 13 N 1
ATOM 4801 C CA . GLY C 1 389 ? 103.305 96.886 120.709 1.00 21.68 429 GLY 13 CA 1
ATOM 4802 C C . GLY C 1 389 ? 102.897 98.338 120.778 1.00 21.68 429 GLY 13 C 1
ATOM 4803 O O . GLY C 1 389 ? 103.718 99.233 120.569 1.00 21.68 429 GLY 13 O 1
ATOM 4804 N N . THR C 1 390 ? 101.624 98.585 121.063 1.00 21.33 430 THR 13 N 1
ATOM 4805 C CA . THR C 1 390 ? 101.144 99.948 121.232 1.00 21.33 430 THR 13 CA 1
ATOM 4806 C C . THR C 1 390 ? 100.458 100.098 122.580 1.00 21.33 430 THR 13 C 1
ATOM 4807 O O . THR C 1 390 ? 99.936 101.168 122.905 1.00 21.33 430 THR 13 O 1
ATOM 4809 N N . GLY C 1 391 ? 100.445 99.029 123.367 1.00 21.15 431 GLY 13 N 1
ATOM 4810 C CA . GLY C 1 391 ? 99.790 99.053 124.654 1.00 21.15 431 GLY 13 CA 1
ATOM 4811 C C . GLY C 1 391 ? 98.287 99.212 124.618 1.00 21.15 431 GLY 13 C 1
ATOM 4812 O O . GLY C 1 391 ? 97.658 99.175 125.680 1.00 21.15 431 GLY 13 O 1
ATOM 4813 N N . LEU C 1 392 ? 97.681 99.335 123.436 1.00 20.86 432 LEU 13 N 1
ATOM 4814 C CA . LEU C 1 392 ? 96.275 99.704 123.323 1.00 20.86 432 LEU 13 CA 1
ATOM 4815 C C . LEU C 1 392 ? 95.320 98.669 123.901 1.00 20.86 432 LEU 13 C 1
ATOM 4816 O O . LEU C 1 392 ? 94.102 98.846 123.822 1.00 20.86 432 LEU 13 O 1
ATOM 4818 N N . ASN C 1 393 ? 95.839 97.584 124.475 1.00 20.97 433 ASN 13 N 1
ATOM 4819 C CA . ASN C 1 393 ? 94.961 96.715 125.248 1.00 20.97 433 ASN 13 CA 1
ATOM 4820 C C . ASN C 1 393 ? 94.443 97.416 126.496 1.00 20.97 433 ASN 13 C 1
ATOM 4821 O O . ASN C 1 393 ? 93.382 97.050 127.012 1.00 20.97 433 ASN 13 O 1
ATOM 4823 N N . LEU C 1 394 ? 95.163 98.426 126.991 1.00 20.50 434 LEU 13 N 1
ATOM 4824 C CA . LEU C 1 394 ? 94.601 99.294 128.020 1.00 20.50 434 LEU 13 CA 1
ATOM 4825 C C . LEU C 1 394 ? 93.354 100.008 127.531 1.00 20.50 434 LEU 13 C 1
ATOM 4826 O O . LEU C 1 394 ? 92.624 100.598 128.333 1.00 20.50 434 LEU 13 O 1
ATOM 4828 N N . PHE C 1 395 ? 93.103 99.977 126.227 1.00 20.64 435 PHE 13 N 1
ATOM 4829 C CA . PHE C 1 395 ? 91.993 100.690 125.621 1.00 20.64 435 PHE 13 CA 1
ATOM 4830 C C . PHE C 1 395 ? 90.880 99.773 125.137 1.00 20.64 435 PHE 13 C 1
ATOM 4831 O O . PHE C 1 395 ? 89.713 100.172 125.162 1.00 20.64 435 PHE 13 O 1
ATOM 4833 N N . GLN C 1 396 ? 91.203 98.555 124.704 1.00 21.00 436 GLN 13 N 1
ATOM 4834 C CA . GLN C 1 396 ? 90.229 97.746 123.980 1.00 21.00 436 GLN 13 CA 1
ATOM 4835 C C . GLN C 1 396 ? 89.125 97.224 124.888 1.00 21.00 436 GLN 13 C 1
ATOM 4836 O O . GLN C 1 396 ? 87.951 97.557 124.703 1.00 21.00 436 GLN 13 O 1
ATOM 4838 N N . ARG C 1 397 ? 89.479 96.397 125.870 1.00 20.79 437 ARG 13 N 1
ATOM 4839 C CA . ARG C 1 397 ? 88.450 95.768 126.691 1.00 20.79 437 ARG 13 CA 1
ATOM 4840 C C . ARG C 1 397 ? 87.777 96.780 127.609 1.00 20.79 437 ARG 13 C 1
ATOM 4841 O O . ARG C 1 397 ? 86.667 96.540 128.097 1.00 20.79 437 ARG 13 O 1
ATOM 4843 N N . ARG C 1 398 ? 88.429 97.917 127.846 1.00 20.83 438 ARG 13 N 1
ATOM 4844 C CA . ARG C 1 398 ? 87.785 99.012 128.562 1.00 20.83 438 ARG 13 CA 1
ATOM 4845 C C . ARG C 1 398 ? 86.612 99.563 127.761 1.00 20.83 438 ARG 13 C 1
ATOM 4846 O O . ARG C 1 398 ? 85.503 99.723 128.283 1.00 20.83 438 ARG 13 O 1
ATOM 4848 N N . PHE C 1 399 ? 86.842 99.854 126.482 1.00 20.81 439 PHE 13 N 1
ATOM 4849 C CA . PHE C 1 399 ? 85.820 100.350 125.569 1.00 20.81 439 PHE 13 CA 1
ATOM 4850 C C . PHE C 1 399 ? 85.671 99.345 124.438 1.00 20.81 439 PHE 13 C 1
ATOM 4851 O O . PHE C 1 399 ? 86.209 99.547 123.342 1.00 20.81 439 PHE 13 O 1
ATOM 4853 N N . PRO C 1 400 ? 84.943 98.252 124.667 1.00 21.03 440 PRO 13 N 1
ATOM 4854 C CA . PRO C 1 400 ? 84.908 97.172 123.669 1.00 21.03 440 PRO 13 CA 1
ATOM 4855 C C . PRO C 1 400 ? 84.309 97.586 122.341 1.00 21.03 440 PRO 13 C 1
ATOM 4856 O O . PRO C 1 400 ? 84.239 96.758 121.427 1.00 21.03 440 PRO 13 O 1
ATOM 4858 N N . THR C 1 401 ? 83.871 98.830 122.203 1.00 21.24 441 THR 13 N 1
ATOM 4859 C CA . THR C 1 401 ? 83.311 99.313 120.954 1.00 21.24 441 THR 13 CA 1
ATOM 4860 C C . THR C 1 401 ? 83.935 100.620 120.494 1.00 21.24 441 THR 13 C 1
ATOM 4861 O O . THR C 1 401 ? 83.317 101.338 119.704 1.00 21.24 441 THR 13 O 1
ATOM 4863 N N . ARG C 1 402 ? 85.128 100.955 120.977 1.00 21.11 442 ARG 13 N 1
ATOM 4864 C CA . ARG C 1 402 ? 85.868 102.099 120.475 1.00 21.11 442 ARG 13 CA 1
ATOM 4865 C C . ARG C 1 402 ? 87.319 101.758 120.175 1.00 21.11 442 ARG 13 C 1
ATOM 4866 O O . ARG C 1 402 ? 88.157 102.664 120.127 1.00 21.11 442 ARG 13 O 1
ATOM 4868 N N . CYS C 1 403 ? 87.639 100.481 119.991 1.00 21.90 443 CYS 13 N 1
ATOM 4869 C CA . CYS C 1 403 ? 88.934 100.025 119.512 1.00 21.90 443 CYS 13 CA 1
ATOM 4870 C C . CYS C 1 403 ? 88.720 98.889 118.522 1.00 21.90 443 CYS 13 C 1
ATOM 4871 O O . CYS C 1 403 ? 88.017 97.918 118.812 1.00 21.90 443 CYS 13 O 1
ATOM 4873 N N . PHE C 1 404 ? 89.347 99.004 117.353 1.00 23.27 444 PHE 13 N 1
ATOM 4874 C CA . PHE C 1 404 ? 88.965 98.177 116.214 1.00 23.27 444 PHE 13 CA 1
ATOM 4875 C C . PHE C 1 404 ? 90.154 97.371 115.708 1.00 23.27 444 PHE 13 C 1
ATOM 4876 O O . PHE C 1 404 ? 91.276 97.880 115.654 1.00 23.27 444 PHE 13 O 1
ATOM 4878 N N . ASP C 1 405 ? 89.892 96.126 115.319 1.00 24.59 445 ASP 13 N 1
ATOM 4879 C CA . ASP C 1 405 ? 90.897 95.225 114.775 1.00 24.59 445 ASP 13 CA 1
ATOM 4880 C C . ASP C 1 405 ? 90.704 95.050 113.275 1.00 24.59 445 ASP 13 C 1
ATOM 4881 O O . ASP C 1 405 ? 89.670 94.562 112.811 1.00 24.59 445 ASP 13 O 1
ATOM 4883 N N . VAL C 1 406 ? 91.731 95.428 112.520 1.00 25.45 446 VAL 13 N 1
ATOM 4884 C CA . VAL C 1 406 ? 91.637 95.478 111.068 1.00 25.45 446 VAL 13 CA 1
ATOM 4885 C C . VAL C 1 406 ? 92.576 94.462 110.439 1.00 25.45 446 VAL 13 C 1
ATOM 4886 O O . VAL C 1 406 ? 92.731 94.425 109.214 1.00 25.45 446 VAL 13 O 1
ATOM 4888 N N . GLY C 1 407 ? 93.209 93.633 111.261 1.00 25.03 447 GLY 13 N 1
ATOM 4889 C CA . GLY C 1 407 ? 94.310 92.840 110.755 1.00 25.03 447 GLY 13 CA 1
ATOM 4890 C C . GLY C 1 407 ? 95.492 93.750 110.470 1.00 25.03 447 GLY 13 C 1
ATOM 4891 O O . GLY C 1 407 ? 95.485 94.935 110.801 1.00 25.03 447 GLY 13 O 1
ATOM 4892 N N . ILE C 1 408 ? 96.530 93.186 109.856 1.00 25.27 448 ILE 13 N 1
ATOM 4893 C CA . ILE C 1 408 ? 97.698 93.983 109.482 1.00 25.27 448 ILE 13 CA 1
ATOM 4894 C C . ILE C 1 408 ? 97.470 94.480 108.058 1.00 25.27 448 ILE 13 C 1
ATOM 4895 O O . ILE C 1 408 ? 97.900 93.869 107.076 1.00 25.27 448 ILE 13 O 1
ATOM 4897 N N . ALA C 1 409 ? 96.747 95.592 107.946 1.00 24.76 449 ALA 13 N 1
ATOM 4898 C CA . ALA C 1 409 ? 96.546 96.251 106.664 1.00 24.76 449 ALA 13 CA 1
ATOM 4899 C C . ALA C 1 409 ? 96.506 97.752 106.948 1.00 24.76 449 ALA 13 C 1
ATOM 4900 O O . ALA C 1 409 ? 95.441 98.322 107.168 1.00 24.76 449 ALA 13 O 1
ATOM 4902 N N . GLU C 1 410 ? 97.676 98.383 106.915 1.00 23.53 450 GLU 13 N 1
ATOM 4903 C CA . GLU C 1 410 ? 97.745 99.791 107.276 1.00 23.53 450 GLU 13 CA 1
ATOM 4904 C C . GLU C 1 410 ? 96.926 100.645 106.326 1.00 23.53 450 GLU 13 C 1
ATOM 4905 O O . GLU C 1 410 ? 96.460 101.726 106.699 1.00 23.53 450 GLU 13 O 1
ATOM 4907 N N . GLN C 1 411 ? 96.726 100.176 105.099 1.00 23.87 451 GLN 13 N 1
ATOM 4908 C CA . GLN C 1 411 ? 95.917 100.937 104.159 1.00 23.87 451 GLN 13 CA 1
ATOM 4909 C C . GLN C 1 411 ? 94.453 100.919 104.565 1.00 23.87 451 GLN 13 C 1
ATOM 4910 O O . GLN C 1 411 ? 93.837 101.974 104.743 1.00 23.87 451 GLN 13 O 1
ATOM 4912 N N . HIS C 1 412 ? 93.882 99.729 104.735 1.00 25.75 452 HIS 13 N 1
ATOM 4913 C CA . HIS C 1 412 ? 92.466 99.650 105.066 1.00 25.75 452 HIS 13 CA 1
ATOM 4914 C C . HIS C 1 412 ? 92.160 100.399 106.349 1.00 25.75 452 HIS 13 C 1
ATOM 4915 O O . HIS C 1 412 ? 91.047 100.896 106.536 1.00 25.75 452 HIS 13 O 1
ATOM 4917 N N . ALA C 1 413 ? 93.134 100.495 107.246 1.00 23.88 453 ALA 13 N 1
ATOM 4918 C CA . ALA C 1 413 ? 92.904 101.211 108.490 1.00 23.88 453 ALA 13 CA 1
ATOM 4919 C C . ALA C 1 413 ? 92.783 102.705 108.243 1.00 23.88 453 ALA 13 C 1
ATOM 4920 O O . ALA C 1 413 ? 91.756 103.314 108.555 1.00 23.88 453 ALA 13 O 1
ATOM 4922 N N . VAL C 1 414 ? 93.816 103.307 107.659 1.00 22.69 454 VAL 13 N 1
ATOM 4923 C CA . VAL C 1 414 ? 93.920 104.762 107.639 1.00 22.69 454 VAL 13 CA 1
ATOM 4924 C C . VAL C 1 414 ? 92.717 105.404 106.954 1.00 22.69 454 VAL 13 C 1
ATOM 4925 O O . VAL C 1 414 ? 92.389 106.565 107.220 1.00 22.69 454 VAL 13 O 1
ATOM 4927 N N . THR C 1 415 ? 92.015 104.668 106.095 1.00 23.43 455 THR 13 N 1
ATOM 4928 C CA . THR C 1 415 ? 90.748 105.187 105.589 1.00 23.43 455 THR 13 CA 1
ATOM 4929 C C . THR C 1 415 ? 89.577 104.809 106.475 1.00 23.43 455 THR 13 C 1
ATOM 4930 O O . THR C 1 415 ? 88.709 105.646 106.741 1.00 23.43 455 THR 13 O 1
ATOM 4932 N N . PHE C 1 416 ? 89.523 103.556 106.920 1.00 24.02 456 PHE 13 N 1
ATOM 4933 C CA . PHE C 1 416 ? 88.573 103.202 107.960 1.00 24.02 456 PHE 13 CA 1
ATOM 4934 C C . PHE C 1 416 ? 88.643 104.195 109.103 1.00 24.02 456 PHE 13 C 1
ATOM 4935 O O . PHE C 1 416 ? 87.653 104.402 109.806 1.00 24.02 456 PHE 13 O 1
ATOM 4937 N N . ALA C 1 417 ? 89.805 104.814 109.303 1.00 22.79 457 ALA 13 N 1
ATOM 4938 C CA . ALA C 1 417 ? 89.860 106.017 110.118 1.00 22.79 457 ALA 13 CA 1
ATOM 4939 C C . ALA C 1 417 ? 89.043 107.130 109.486 1.00 22.79 457 ALA 13 C 1
ATOM 4940 O O . ALA C 1 417 ? 88.020 107.552 110.034 1.00 22.79 457 ALA 13 O 1
ATOM 4942 N N . ALA C 1 418 ? 89.461 107.599 108.311 1.00 22.41 458 ALA 13 N 1
ATOM 4943 C CA . ALA C 1 418 ? 88.741 108.684 107.656 1.00 22.41 458 ALA 13 CA 1
ATOM 4944 C C . ALA C 1 418 ? 87.284 108.330 107.403 1.00 22.41 458 ALA 13 C 1
ATOM 4945 O O . ALA C 1 418 ? 86.405 109.174 107.600 1.00 22.41 458 ALA 13 O 1
ATOM 4947 N N . GLY C 1 419 ? 87.006 107.090 106.993 1.00 23.52 459 GLY 13 N 1
ATOM 4948 C CA . GLY C 1 419 ? 85.627 106.664 106.823 1.00 23.52 459 GLY 13 CA 1
ATOM 4949 C C . GLY C 1 419 ? 84.800 106.820 108.080 1.00 23.52 459 GLY 13 C 1
ATOM 4950 O O . GLY C 1 419 ? 83.583 106.996 108.011 1.00 23.52 459 GLY 13 O 1
ATOM 4951 N N . LEU C 1 420 ? 85.441 106.756 109.240 1.00 23.11 460 LEU 13 N 1
ATOM 4952 C CA . LEU C 1 420 ? 84.772 107.143 110.468 1.00 23.11 460 LEU 13 CA 1
ATOM 4953 C C . LEU C 1 420 ? 84.885 108.637 110.715 1.00 23.11 460 LEU 13 C 1
ATOM 4954 O O . LEU C 1 420 ? 83.981 109.228 111.310 1.00 23.11 460 LEU 13 O 1
ATOM 4956 N N . ALA C 1 421 ? 85.968 109.265 110.259 1.00 22.15 461 ALA 13 N 1
ATOM 4957 C CA . ALA C 1 421 ? 86.175 110.678 110.553 1.00 22.15 461 ALA 13 CA 1
ATOM 4958 C C . ALA C 1 421 ? 85.170 111.561 109.835 1.00 22.15 461 ALA 13 C 1
ATOM 4959 O O . ALA C 1 421 ? 85.068 112.751 110.143 1.00 22.15 461 ALA 13 O 1
ATOM 4961 N N . CYS C 1 422 ? 84.435 111.015 108.874 1.00 22.98 462 CYS 13 N 1
ATOM 4962 C CA . CYS C 1 422 ? 83.388 111.789 108.226 1.00 22.98 462 CYS 13 CA 1
ATOM 4963 C C . CYS C 1 422 ? 82.064 111.707 108.967 1.00 22.98 462 CYS 13 C 1
ATOM 4964 O O . CYS C 1 422 ? 81.166 112.507 108.691 1.00 22.98 462 CYS 13 O 1
ATOM 4966 N N . GLU C 1 423 ? 81.924 110.774 109.903 1.00 23.85 463 GLU 13 N 1
ATOM 4967 C CA . GLU C 1 423 ? 80.745 110.701 110.751 1.00 23.85 463 GLU 13 CA 1
ATOM 4968 C C . GLU C 1 423 ? 80.821 111.648 111.919 1.00 23.85 463 GLU 13 C 1
ATOM 4969 O O . GLU C 1 423 ? 80.104 111.453 112.904 1.00 23.85 463 GLU 13 O 1
ATOM 4971 N N . GLY C 1 424 ? 81.680 112.658 111.852 1.00 23.06 464 GLY 13 N 1
ATOM 4972 C CA . GLY C 1 424 ? 81.871 113.533 112.986 1.00 23.06 464 GLY 13 CA 1
ATOM 4973 C C . GLY C 1 424 ? 82.607 112.903 114.141 1.00 23.06 464 GLY 13 C 1
ATOM 4974 O O . GLY C 1 424 ? 82.887 113.591 115.127 1.00 23.06 464 GLY 13 O 1
ATOM 4975 N N . LEU C 1 425 ? 82.936 111.619 114.045 1.00 22.58 465 LEU 13 N 1
ATOM 4976 C CA . LEU C 1 425 ? 83.701 110.941 115.073 1.00 22.58 465 LEU 13 CA 1
ATOM 4977 C C . LEU C 1 425 ? 85.109 111.517 115.128 1.00 22.58 465 LEU 13 C 1
ATOM 4978 O O . LEU C 1 425 ? 85.462 112.445 114.398 1.00 22.58 465 LEU 13 O 1
ATOM 4980 N N . LYS C 1 426 ? 85.919 110.972 116.020 1.00 21.24 466 LYS 13 N 1
ATOM 4981 C CA . LYS C 1 426 ? 87.317 111.367 116.105 1.00 21.24 466 LYS 13 CA 1
ATOM 4982 C C . LYS C 1 426 ? 88.196 110.124 116.129 1.00 21.24 466 LYS 13 C 1
ATOM 4983 O O . LYS C 1 426 ? 88.974 109.925 117.071 1.00 21.24 466 LYS 13 O 1
ATOM 4985 N N . PRO C 1 427 ? 88.117 109.275 115.104 1.00 21.03 467 PRO 13 N 1
ATOM 4986 C CA . PRO C 1 427 ? 88.877 108.024 115.125 1.00 21.03 467 PRO 13 CA 1
ATOM 4987 C C . PRO C 1 427 ? 90.344 108.306 114.859 1.00 21.03 467 PRO 13 C 1
ATOM 4988 O O . PRO C 1 427 ? 90.692 109.042 113.934 1.00 21.03 467 PRO 13 O 1
ATOM 4990 N N . PHE C 1 428 ? 91.207 107.711 115.675 1.00 20.56 468 PHE 13 N 1
ATOM 4991 C CA . PHE C 1 428 ? 92.613 108.083 115.711 1.00 20.56 468 PHE 13 CA 1
ATOM 4992 C C . PHE C 1 428 ? 93.490 106.840 115.641 1.00 20.56 468 PHE 13 C 1
ATOM 4993 O O . PHE C 1 428 ? 93.258 105.869 116.367 1.00 20.56 468 PHE 13 O 1
ATOM 4995 N N . CYS C 1 429 ? 94.503 106.884 114.776 1.00 20.29 469 CYS 13 N 1
ATOM 4996 C CA . CYS C 1 429 ? 95.254 105.713 114.335 1.00 20.29 469 CYS 13 CA 1
ATOM 4997 C C . CYS C 1 429 ? 96.559 105.563 115.103 1.00 20.29 469 CYS 13 C 1
ATOM 4998 O O . CYS C 1 429 ? 97.320 106.519 115.259 1.00 20.29 469 CYS 13 O 1
ATOM 5000 N N . ALA C 1 430 ? 96.824 104.339 115.555 1.00 20.67 470 ALA 13 N 1
ATOM 5001 C CA . ALA C 1 430 ? 98.106 103.986 116.161 1.00 20.67 470 ALA 13 CA 1
ATOM 5002 C C . ALA C 1 430 ? 98.765 102.963 115.244 1.00 20.67 470 ALA 13 C 1
ATOM 5003 O O . ALA C 1 430 ? 98.343 101.808 115.167 1.00 20.67 470 ALA 13 O 1
ATOM 5005 N N . ILE C 1 431 ? 99.807 103.406 114.543 1.00 20.97 471 ILE 13 N 1
ATOM 5006 C CA . ILE C 1 431 ? 100.492 102.618 113.528 1.00 20.97 471 ILE 13 CA 1
ATOM 5007 C C . ILE C 1 431 ? 101.959 103.025 113.525 1.00 20.97 471 ILE 13 C 1
ATOM 5008 O O . ILE C 1 431 ? 102.297 104.201 113.621 1.00 20.97 471 ILE 13 O 1
ATOM 5010 N N . TYR C 1 432 ? 102.832 102.030 113.415 1.00 21.26 472 TYR 13 N 1
ATOM 5011 C CA . TYR C 1 432 ? 104.268 102.219 113.560 1.00 21.26 472 TYR 13 CA 1
ATOM 5012 C C . TYR C 1 432 ? 104.827 103.136 112.483 1.00 21.26 472 TYR 13 C 1
ATOM 5013 O O . TYR C 1 432 ? 104.421 103.065 111.321 1.00 21.26 472 TYR 13 O 1
ATOM 5015 N N . SER C 1 433 ? 105.801 103.963 112.874 1.00 20.41 473 SER 13 N 1
ATOM 5016 C CA . SER C 1 433 ? 106.389 104.935 111.958 1.00 20.41 473 SER 13 CA 1
ATOM 5017 C C . SER C 1 433 ? 106.866 104.310 110.662 1.00 20.41 473 SER 13 C 1
ATOM 5018 O O . SER C 1 433 ? 106.702 104.907 109.595 1.00 20.41 473 SER 13 O 1
ATOM 5020 N N . SER C 1 434 ? 107.462 103.128 110.720 1.00 21.04 474 SER 13 N 1
ATOM 5021 C CA . SER C 1 434 ? 107.796 102.451 109.477 1.00 21.04 474 SER 13 CA 1
ATOM 5022 C C . SER C 1 434 ? 106.547 101.896 108.809 1.00 21.04 474 SER 13 C 1
ATOM 5023 O O . SER C 1 434 ? 106.357 102.059 107.601 1.00 21.04 474 SER 13 O 1
ATOM 5025 N N . PHE C 1 435 ? 105.657 101.282 109.585 1.00 22.04 475 PHE 13 N 1
ATOM 5026 C CA . PHE C 1 435 ? 104.524 100.601 108.975 1.00 22.04 475 PHE 13 CA 1
ATOM 5027 C C . PHE C 1 435 ? 103.512 101.552 108.361 1.00 22.04 475 PHE 13 C 1
ATOM 5028 O O . PHE C 1 435 ? 102.566 101.096 107.712 1.00 22.04 475 PHE 13 O 1
ATOM 5030 N N . MET C 1 436 ? 103.691 102.862 108.527 1.00 20.86 476 MET 13 N 1
ATOM 5031 C CA . MET C 1 436 ? 102.782 103.803 107.883 1.00 20.86 476 MET 13 CA 1
ATOM 5032 C C . MET C 1 436 ? 102.922 103.772 106.370 1.00 20.86 476 MET 13 C 1
ATOM 5033 O O . MET C 1 436 ? 101.916 103.666 105.660 1.00 20.86 476 MET 13 O 1
ATOM 5035 N N . GLN C 1 437 ? 104.155 103.846 105.863 1.00 20.53 477 GLN 13 N 1
ATOM 5036 C CA . GLN C 1 437 ? 104.398 103.830 104.426 1.00 20.53 477 GLN 13 CA 1
ATOM 5037 C C . GLN C 1 437 ? 103.629 102.733 103.715 1.00 20.53 477 GLN 13 C 1
ATOM 5038 O O . GLN C 1 437 ? 103.374 102.849 102.515 1.00 20.53 477 GLN 13 O 1
ATOM 5040 N N . ARG C 1 438 ? 103.256 101.672 104.425 1.00 22.19 478 ARG 13 N 1
ATOM 5041 C CA . ARG C 1 438 ? 102.368 100.673 103.852 1.00 22.19 478 ARG 13 CA 1
ATOM 5042 C C . ARG C 1 438 ? 101.086 101.318 103.342 1.00 22.19 478 ARG 13 C 1
ATOM 5043 O O . ARG C 1 438 ? 100.427 100.795 102.437 1.00 22.19 478 ARG 13 O 1
ATOM 5045 N N . ALA C 1 439 ? 100.730 102.473 103.896 1.00 21.12 479 ALA 13 N 1
ATOM 5046 C CA . ALA C 1 439 ? 99.468 103.128 103.592 1.00 21.12 479 ALA 13 CA 1
ATOM 5047 C C . ALA C 1 439 ? 99.626 104.564 103.125 1.00 21.12 479 ALA 13 C 1
ATOM 5048 O O . ALA C 1 439 ? 98.631 105.287 103.055 1.00 21.12 479 ALA 13 O 1
ATOM 5050 N N . TYR C 1 440 ? 100.843 104.991 102.790 1.00 19.32 480 TYR 13 N 1
ATOM 5051 C CA . TYR C 1 440 ? 101.091 106.397 102.500 1.00 19.32 480 TYR 13 CA 1
ATOM 5052 C C . TYR C 1 440 ? 100.200 106.946 101.402 1.00 19.32 480 TYR 13 C 1
ATOM 5053 O O . TYR C 1 440 ? 100.112 108.168 101.251 1.00 19.32 480 TYR 13 O 1
ATOM 5055 N N . ASP C 1 441 ? 99.554 106.082 100.622 1.00 20.11 481 ASP 13 N 1
ATOM 5056 C CA . ASP C 1 441 ? 98.589 106.555 99.640 1.00 20.11 481 ASP 13 CA 1
ATOM 5057 C C . ASP C 1 441 ? 97.441 107.274 100.326 1.00 20.11 481 ASP 13 C 1
ATOM 5058 O O . ASP C 1 441 ? 97.206 108.466 100.104 1.00 20.11 481 ASP 13 O 1
ATOM 5060 N N . GLN C 1 442 ? 96.732 106.557 101.194 1.00 20.82 482 GLN 13 N 1
ATOM 5061 C CA . GLN C 1 442 ? 95.520 107.087 101.795 1.00 20.82 482 GLN 13 CA 1
ATOM 5062 C C . GLN C 1 442 ? 95.788 108.326 102.628 1.00 20.82 482 GLN 13 C 1
ATOM 5063 O O . GLN C 1 442 ? 94.985 109.260 102.603 1.00 20.82 482 GLN 13 O 1
ATOM 5065 N N . VAL C 1 443 ? 96.904 108.362 103.354 1.00 19.92 483 VAL 13 N 1
ATOM 5066 C CA . VAL C 1 443 ? 97.257 109.554 104.117 1.00 19.92 483 VAL 13 CA 1
ATOM 5067 C C . VAL C 1 443 ? 97.397 110.750 103.190 1.00 19.92 483 VAL 13 C 1
ATOM 5068 O O . VAL C 1 443 ? 97.130 111.893 103.573 1.00 19.92 483 VAL 13 O 1
ATOM 5070 N N . VAL C 1 444 ? 97.810 110.507 101.950 1.00 19.44 484 VAL 13 N 1
ATOM 5071 C CA . VAL C 1 444 ? 98.006 111.611 101.020 1.00 19.44 484 VAL 13 CA 1
ATOM 5072 C C . VAL C 1 444 ? 96.674 112.016 100.405 1.00 19.44 484 VAL 13 C 1
ATOM 5073 O O . VAL C 1 444 ? 96.327 113.201 100.350 1.00 19.44 484 VAL 13 O 1
ATOM 5075 N N . HIS C 1 445 ? 95.913 111.032 99.930 1.00 20.24 485 HIS 13 N 1
ATOM 5076 C CA . HIS C 1 445 ? 94.727 111.312 99.132 1.00 20.24 485 HIS 13 CA 1
ATOM 5077 C C . HIS C 1 445 ? 93.453 111.214 99.960 1.00 20.24 485 HIS 13 C 1
ATOM 5078 O O . HIS C 1 445 ? 92.733 112.202 100.130 1.00 20.24 485 HIS 13 O 1
ATOM 5080 N N . ASP C 1 446 ? 93.173 110.034 100.503 1.00 20.70 486 ASP 13 N 1
ATOM 5081 C CA . ASP C 1 446 ? 91.899 109.801 101.161 1.00 20.70 486 ASP 13 CA 1
ATOM 5082 C C . ASP C 1 446 ? 91.737 110.562 102.463 1.00 20.70 486 ASP 13 C 1
ATOM 5083 O O . ASP C 1 446 ? 90.696 110.423 103.107 1.00 20.70 486 ASP 13 O 1
ATOM 5085 N N . VAL C 1 447 ? 92.737 111.321 102.896 1.00 19.65 487 VAL 13 N 1
ATOM 5086 C CA . VAL C 1 447 ? 92.573 112.089 104.119 1.00 19.65 487 VAL 13 CA 1
ATOM 5087 C C . VAL C 1 447 ? 92.866 113.559 103.878 1.00 19.65 487 VAL 13 C 1
ATOM 5088 O O . VAL C 1 447 ? 91.985 114.405 104.050 1.00 19.65 487 VAL 13 O 1
ATOM 5090 N N . ASP C 1 448 ? 94.092 113.883 103.470 1.00 18.71 488 ASP 13 N 1
ATOM 5091 C CA . ASP C 1 448 ? 94.469 115.290 103.417 1.00 18.71 488 ASP 13 CA 1
ATOM 5092 C C . ASP C 1 448 ? 93.748 116.032 102.302 1.00 18.71 488 ASP 13 C 1
ATOM 5093 O O . ASP C 1 448 ? 93.575 117.253 102.378 1.00 18.71 488 ASP 13 O 1
ATOM 5095 N N . LEU C 1 449 ? 93.319 115.319 101.263 1.00 18.90 489 LEU 13 N 1
ATOM 5096 C CA . LEU C 1 449 ? 92.464 115.943 100.263 1.00 18.90 489 LEU 13 CA 1
ATOM 5097 C C . LEU C 1 449 ? 91.034 116.062 100.763 1.00 18.90 489 LEU 13 C 1
ATOM 5098 O O . LEU C 1 449 ? 90.289 116.938 100.313 1.00 18.90 489 LEU 13 O 1
ATOM 5100 N N . GLN C 1 450 ? 90.638 115.201 101.687 1.00 19.90 490 GLN 13 N 1
ATOM 5101 C CA . GLN C 1 450 ? 89.349 115.294 102.344 1.00 19.90 490 GLN 13 CA 1
ATOM 5102 C C . GLN C 1 450 ? 89.407 116.121 103.618 1.00 19.90 490 GLN 13 C 1
ATOM 5103 O O . GLN C 1 450 ? 88.358 116.448 104.176 1.00 19.90 490 GLN 13 O 1
ATOM 5105 N N . LYS C 1 451 ? 90.607 116.452 104.091 1.00 19.43 491 LYS 13 N 1
ATOM 5106 C CA . LYS C 1 451 ? 90.807 117.161 105.348 1.00 19.43 491 LYS 13 CA 1
ATOM 5107 C C . LYS C 1 451 ? 90.065 116.490 106.491 1.00 19.43 491 LYS 13 C 1
ATOM 5108 O O . LYS C 1 451 ? 89.710 117.147 107.472 1.00 19.43 491 LYS 13 O 1
ATOM 5110 N N . LEU C 1 452 ? 89.836 115.195 106.382 1.00 20.07 492 LEU 13 N 1
ATOM 5111 C CA . LEU C 1 452 ? 89.098 114.506 107.420 1.00 20.07 492 LEU 13 CA 1
ATOM 5112 C C . LEU C 1 452 ? 89.882 114.496 108.725 1.00 20.07 492 LEU 13 C 1
ATOM 5113 O O . LEU C 1 452 ? 91.113 114.550 108.725 1.00 20.07 492 LEU 13 O 1
ATOM 5115 N N . PRO C 1 453 ? 89.193 114.457 109.839 1.00 20.16 493 PRO 13 N 1
ATOM 5116 C CA . PRO C 1 453 ? 89.835 114.471 111.159 1.00 20.16 493 PRO 13 CA 1
ATOM 5117 C C . PRO C 1 453 ? 90.347 113.104 111.610 1.00 20.16 493 PRO 13 C 1
ATOM 5118 O O . PRO C 1 453 ? 89.643 112.343 112.277 1.00 20.16 493 PRO 13 O 1
ATOM 5120 N N . VAL C 1 454 ? 91.580 112.777 111.234 1.00 19.94 494 VAL 13 N 1
ATOM 5121 C CA . VAL C 1 454 ? 92.226 111.545 111.676 1.00 19.94 494 VAL 13 CA 1
ATOM 5122 C C . VAL C 1 454 ? 93.561 111.917 112.312 1.00 19.94 494 VAL 13 C 1
ATOM 5123 O O . VAL C 1 454 ? 94.421 112.525 111.672 1.00 19.94 494 VAL 13 O 1
ATOM 5125 N N . ARG C 1 455 ? 93.743 111.541 113.574 1.00 19.75 495 ARG 13 N 1
ATOM 5126 C CA . ARG C 1 455 ? 95.026 111.683 114.244 1.00 19.75 495 ARG 13 CA 1
ATOM 5127 C C . ARG C 1 455 ? 95.795 110.366 114.201 1.00 19.75 495 ARG 13 C 1
ATOM 5128 O O . ARG C 1 455 ? 95.256 109.290 114.464 1.00 19.75 495 ARG 13 O 1
ATOM 5130 N N . PHE C 1 456 ? 97.079 110.465 113.869 1.00 19.52 496 PHE 13 N 1
ATOM 5131 C CA . PHE C 1 456 ? 97.912 109.285 113.690 1.00 19.52 496 PHE 13 CA 1
ATOM 5132 C C . PHE C 1 456 ? 98.851 109.153 114.874 1.00 19.52 496 PHE 13 C 1
ATOM 5133 O O . PHE C 1 456 ? 99.391 110.152 115.348 1.00 19.52 496 PHE 13 O 1
ATOM 5135 N N . ALA C 1 457 ? 99.043 107.927 115.345 1.00 19.86 497 ALA 13 N 1
ATOM 5136 C CA . ALA C 1 457 ? 100.049 107.652 116.358 1.00 19.86 497 ALA 13 CA 1
ATOM 5137 C C . ALA C 1 457 ? 101.160 106.819 115.741 1.00 19.86 497 ALA 13 C 1
ATOM 5138 O O . ALA C 1 457 ? 101.099 105.586 115.751 1.00 19.86 497 ALA 13 O 1
ATOM 5140 N N . MET C 1 458 ? 102.167 107.493 115.197 1.00 19.81 498 MET 13 N 1
ATOM 5141 C CA . MET C 1 458 ? 103.301 106.834 114.563 1.00 19.81 498 MET 13 CA 1
ATOM 5142 C C . MET C 1 458 ? 104.165 106.281 115.686 1.00 19.81 498 MET 13 C 1
ATOM 5143 O O . MET C 1 458 ? 105.029 106.968 116.232 1.00 19.81 498 MET 13 O 1
ATOM 5145 N N . ASP C 1 459 ? 103.897 105.031 116.042 1.00 20.50 499 ASP 13 N 1
ATOM 5146 C CA . ASP C 1 459 ? 104.671 104.314 117.038 1.00 20.50 499 ASP 13 CA 1
ATOM 5147 C C . ASP C 1 459 ? 106.021 103.905 116.460 1.00 20.50 499 ASP 13 C 1
ATOM 5148 O O . ASP C 1 459 ? 106.267 103.993 115.255 1.00 20.50 499 ASP 13 O 1
ATOM 5150 N N . ARG C 1 460 ? 106.904 103.437 117.337 1.00 20.88 500 ARG 13 N 1
ATOM 5151 C CA . ARG C 1 460 ? 108.217 102.945 116.944 1.00 20.88 500 ARG 13 CA 1
ATOM 5152 C C . ARG C 1 460 ? 108.981 103.951 116.105 1.00 20.88 500 ARG 13 C 1
ATOM 5153 O O . ARG C 1 460 ? 109.428 103.623 115.008 1.00 20.88 500 ARG 13 O 1
ATOM 5155 N N . ALA C 1 461 ? 109.125 105.178 116.584 1.00 19.86 501 ALA 13 N 1
ATOM 5156 C CA . ALA C 1 461 ? 109.740 106.208 115.767 1.00 19.86 501 ALA 13 CA 1
ATOM 5157 C C . ALA C 1 461 ? 111.199 105.880 115.496 1.00 19.86 501 ALA 13 C 1
ATOM 5158 O O . ALA C 1 461 ? 111.954 105.517 116.398 1.00 19.86 501 ALA 13 O 1
ATOM 5160 N N . GLY C 1 462 ? 111.577 105.986 114.225 1.00 20.05 502 GLY 13 N 1
ATOM 5161 C CA . GLY C 1 462 ? 112.965 105.876 113.808 1.00 20.05 502 GLY 13 CA 1
ATOM 5162 C C . GLY C 1 462 ? 113.688 104.633 114.290 1.00 20.05 502 GLY 13 C 1
ATOM 5163 O O . GLY C 1 462 ? 113.343 103.505 113.923 1.00 20.05 502 GLY 13 O 1
ATOM 5164 N N . LEU C 1 463 ? 114.713 104.838 115.114 1.00 20.02 503 LEU 13 N 1
ATOM 5165 C CA . LEU C 1 463 ? 115.578 103.752 115.551 1.00 20.02 503 LEU 13 CA 1
ATOM 5166 C C . LEU C 1 463 ? 114.805 102.800 116.447 1.00 20.02 503 LEU 13 C 1
ATOM 5167 O O . LEU C 1 463 ? 114.536 103.117 117.608 1.00 20.02 503 LEU 13 O 1
ATOM 5169 N N . VAL C 1 464 ? 114.457 101.633 115.918 1.00 21.13 504 VAL 13 N 1
ATOM 5170 C CA . VAL C 1 464 ? 113.720 100.649 116.696 1.00 21.13 504 VAL 13 CA 1
ATOM 5171 C C . VAL C 1 464 ? 114.625 99.824 117.598 1.00 21.13 504 VAL 13 C 1
ATOM 5172 O O . VAL C 1 464 ? 114.123 99.146 118.503 1.00 21.13 504 VAL 13 O 1
ATOM 5174 N N . GLY C 1 465 ? 115.928 99.841 117.375 1.00 21.94 505 GLY 13 N 1
ATOM 5175 C CA . GLY C 1 465 ? 116.854 99.149 118.254 1.00 21.94 505 GLY 13 CA 1
ATOM 5176 C C . GLY C 1 465 ? 117.260 97.801 117.690 1.00 21.94 505 GLY 13 C 1
ATOM 5177 O O . GLY C 1 465 ? 118.011 97.728 116.721 1.00 21.94 505 GLY 13 O 1
ATOM 5178 N N . ALA C 1 466 ? 116.764 96.738 118.302 1.00 23.58 506 ALA 13 N 1
ATOM 5179 C CA . ALA C 1 466 ? 117.251 95.400 118.020 1.00 23.58 506 ALA 13 CA 1
ATOM 5180 C C . ALA C 1 466 ? 116.426 94.656 116.989 1.00 23.58 506 ALA 13 C 1
ATOM 5181 O O . ALA C 1 466 ? 116.354 93.428 117.069 1.00 23.58 506 ALA 13 O 1
ATOM 5183 N N . ASP C 1 467 ? 115.795 95.329 116.028 1.00 23.65 507 ASP 13 N 1
ATOM 5184 C CA . ASP C 1 467 ? 115.063 94.632 114.982 1.00 23.65 507 ASP 13 CA 1
ATOM 5185 C C . ASP C 1 467 ? 115.496 94.996 113.571 1.00 23.65 507 ASP 13 C 1
ATOM 5186 O O . ASP C 1 467 ? 114.831 94.581 112.616 1.00 23.65 507 ASP 13 O 1
ATOM 5188 N N . GLY C 1 468 ? 116.573 95.754 113.407 1.00 22.66 508 GLY 13 N 1
ATOM 5189 C CA . GLY C 1 468 ? 117.085 96.054 112.095 1.00 22.66 508 GLY 13 CA 1
ATOM 5190 C C . GLY C 1 468 ? 116.326 97.172 111.423 1.00 22.66 508 GLY 13 C 1
ATOM 5191 O O . GLY C 1 468 ? 115.221 97.537 111.830 1.00 22.66 508 GLY 13 O 1
ATOM 5192 N N . PRO C 1 469 ? 116.903 97.732 110.356 1.00 21.82 509 PRO 13 N 1
ATOM 5193 C CA . PRO C 1 469 ? 116.253 98.850 109.663 1.00 21.82 509 PRO 13 CA 1
ATOM 5194 C C . PRO C 1 469 ? 114.945 98.482 108.996 1.00 21.82 509 PRO 13 C 1
ATOM 5195 O O . PRO C 1 469 ? 114.238 99.382 108.533 1.00 21.82 509 PRO 13 O 1
ATOM 5197 N N . THR C 1 470 ? 114.579 97.200 108.956 1.00 22.68 510 THR 13 N 1
ATOM 5198 C CA . THR C 1 470 ? 113.290 96.792 108.413 1.00 22.68 510 THR 13 CA 1
ATOM 5199 C C . THR C 1 470 ? 112.170 97.247 109.332 1.00 22.68 510 THR 13 C 1
ATOM 5200 O O . THR C 1 470 ? 111.003 96.907 109.121 1.00 22.68 510 THR 13 O 1
ATOM 5202 N N . HIS C 1 471 ? 112.526 97.979 110.378 1.00 21.95 511 HIS 13 N 1
ATOM 5203 C CA . HIS C 1 471 ? 111.531 98.722 111.137 1.00 21.95 511 HIS 13 CA 1
ATOM 5204 C C . HIS C 1 471 ? 111.962 100.161 111.378 1.00 21.95 511 HIS 13 C 1
ATOM 5205 O O . HIS C 1 471 ? 111.224 100.897 112.040 1.00 21.95 511 HIS 13 O 1
ATOM 5207 N N . CYS C 1 472 ? 113.097 100.603 110.848 1.00 20.55 512 CYS 13 N 1
ATOM 5208 C CA . CYS C 1 472 ? 113.564 101.948 111.145 1.00 20.55 512 CYS 13 CA 1
ATOM 5209 C C . CYS C 1 472 ? 112.655 102.953 110.466 1.00 20.55 512 CYS 13 C 1
ATOM 5210 O O . CYS C 1 472 ? 112.890 103.343 109.320 1.00 20.55 512 CYS 13 O 1
ATOM 5212 N N . GLY C 1 473 ? 111.623 103.386 111.179 1.00 19.84 513 GLY 13 N 1
ATOM 5213 C CA . GLY C 1 473 ? 110.654 104.292 110.605 1.00 19.84 513 GLY 13 CA 1
ATOM 5214 C C . GLY C 1 473 ? 111.140 105.722 110.568 1.00 19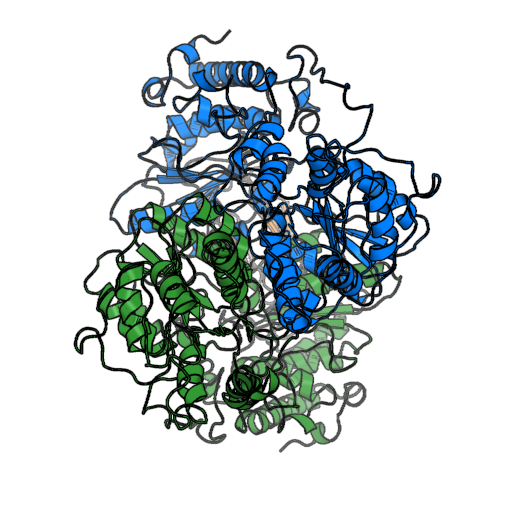.84 513 GLY 13 C 1
ATOM 5215 O O . GLY C 1 473 ? 110.415 106.634 110.967 1.00 19.84 513 GLY 13 O 1
ATOM 5216 N N . ALA C 1 474 ? 112.361 105.934 110.095 1.00 18.56 514 ALA 13 N 1
ATOM 5217 C CA . ALA C 1 474 ? 112.929 107.277 110.040 1.00 18.56 514 ALA 13 CA 1
ATOM 5218 C C . ALA C 1 474 ? 112.577 107.986 108.737 1.00 18.56 514 ALA 13 C 1
ATOM 5219 O O . ALA C 1 474 ? 113.427 108.560 108.062 1.00 18.56 514 ALA 13 O 1
ATOM 5221 N N . PHE C 1 475 ? 111.292 107.971 108.392 1.00 18.52 515 PHE 13 N 1
ATOM 5222 C CA . PHE C 1 475 ? 110.803 108.677 107.217 1.00 18.52 515 PHE 13 CA 1
ATOM 5223 C C . PHE C 1 475 ? 109.510 109.409 107.543 1.00 18.52 515 PHE 13 C 1
ATOM 5224 O O . PHE C 1 475 ? 109.020 110.206 106.739 1.00 18.52 515 PHE 13 O 1
ATOM 5226 N N . ASP C 1 476 ? 108.943 109.125 108.716 1.00 18.64 516 ASP 13 N 1
ATOM 5227 C CA . ASP C 1 476 ? 107.636 109.663 109.074 1.00 18.64 516 ASP 13 CA 1
ATOM 5228 C C . ASP C 1 476 ? 107.613 111.177 108.966 1.00 18.64 516 ASP 13 C 1
ATOM 5229 O O . ASP C 1 476 ? 106.677 111.759 108.410 1.00 18.64 516 ASP 13 O 1
ATOM 5231 N N . VAL C 1 477 ? 108.656 111.834 109.464 1.00 17.74 517 VAL 13 N 1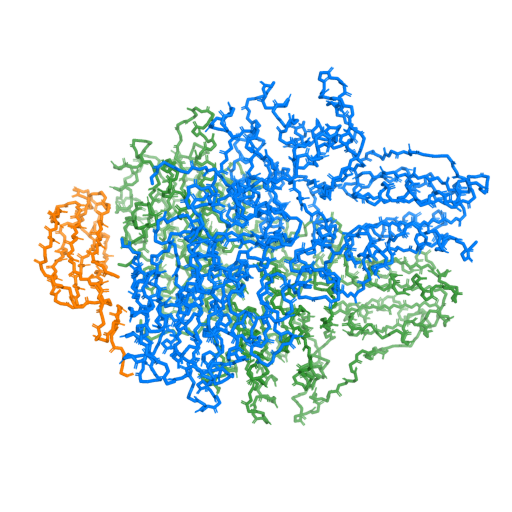
ATOM 5232 C CA . VAL C 1 477 ? 108.726 113.282 109.334 1.00 17.74 517 VAL 13 CA 1
ATOM 5233 C C . VAL C 1 477 ? 108.896 113.679 107.876 1.00 17.74 517 VAL 13 C 1
ATOM 5234 O O . VAL C 1 477 ? 108.608 114.816 107.491 1.00 17.74 517 VAL 13 O 1
ATOM 5236 N N . THR C 1 478 ? 109.364 112.760 107.037 1.00 17.73 518 THR 13 N 1
ATOM 5237 C CA . THR C 1 478 ? 109.509 113.084 105.625 1.00 17.73 518 THR 13 CA 1
ATOM 5238 C C . THR C 1 478 ? 108.198 112.928 104.875 1.00 17.73 518 THR 13 C 1
ATOM 5239 O O . THR C 1 478 ? 107.702 113.888 104.283 1.00 17.73 518 THR 13 O 1
ATOM 5241 N N . PHE C 1 479 ? 107.620 111.726 104.874 1.00 18.45 519 PHE 13 N 1
ATOM 5242 C CA . PHE C 1 479 ? 106.496 111.516 103.971 1.00 18.45 519 PHE 13 CA 1
ATOM 5243 C C . PHE C 1 479 ? 105.225 112.184 104.483 1.00 18.45 519 PHE 13 C 1
ATOM 5244 O O . PHE C 1 479 ? 104.424 112.679 103.684 1.00 18.45 519 PHE 13 O 1
ATOM 5246 N N . MET C 1 480 ? 105.031 112.251 105.801 1.00 17.99 520 MET 13 N 1
ATOM 5247 C CA . MET C 1 480 ? 103.856 112.945 106.321 1.00 17.99 520 MET 13 CA 1
ATOM 5248 C C . MET C 1 480 ? 103.994 114.453 106.186 1.00 17.99 520 MET 13 C 1
ATOM 5249 O O . MET C 1 480 ? 103.213 115.093 105.477 1.00 17.99 520 MET 13 O 1
ATOM 5251 N N . ALA C 1 481 ? 104.995 115.031 106.834 1.00 17.32 521 ALA 13 N 1
ATOM 5252 C CA . ALA C 1 481 ? 105.085 116.474 106.998 1.00 17.32 521 ALA 13 CA 1
ATOM 5253 C C . ALA C 1 481 ? 105.171 117.235 105.695 1.00 17.32 521 ALA 13 C 1
ATOM 5254 O O . ALA C 1 481 ? 105.144 118.466 105.725 1.00 17.32 521 ALA 13 O 1
ATOM 5256 N N . CYS C 1 482 ? 105.289 116.569 104.556 1.00 17.33 522 CYS 13 N 1
ATOM 5257 C CA . CYS C 1 482 ? 105.233 117.261 103.282 1.00 17.33 522 CYS 13 CA 1
ATOM 5258 C C . CYS C 1 482 ? 103.809 117.568 102.852 1.00 17.33 522 CYS 13 C 1
ATOM 5259 O O . CYS C 1 482 ? 103.612 118.411 101.974 1.00 17.33 522 CYS 13 O 1
ATOM 5261 N N . LEU C 1 483 ? 102.814 116.921 103.457 1.00 17.89 523 LEU 13 N 1
ATOM 5262 C CA . LEU C 1 483 ? 101.434 117.072 103.028 1.00 17.89 523 LEU 13 CA 1
ATOM 5263 C C . LEU C 1 483 ? 100.847 118.362 103.565 1.00 17.89 523 LEU 13 C 1
ATOM 5264 O O . LEU C 1 483 ? 101.123 118.731 104.716 1.00 17.89 523 LEU 13 O 1
ATOM 5266 N N . PRO C 1 484 ? 100.071 119.086 102.769 1.00 17.56 524 PRO 13 N 1
ATOM 5267 C CA . PRO C 1 484 ? 99.179 120.099 103.332 1.00 17.56 524 PRO 13 CA 1
ATOM 5268 C C . PRO C 1 484 ? 98.060 119.440 104.119 1.00 17.56 524 PRO 13 C 1
ATOM 5269 O O . PRO C 1 484 ? 97.724 118.277 103.893 1.00 17.56 524 PRO 13 O 1
ATOM 5271 N N . ASN C 1 485 ? 97.488 120.200 105.048 1.00 18.32 525 ASN 13 N 1
ATOM 5272 C CA . ASN C 1 485 ? 96.338 119.862 105.881 1.00 18.32 525 ASN 13 CA 1
ATOM 5273 C C . ASN C 1 485 ? 96.678 118.908 107.019 1.00 18.32 525 ASN 13 C 1
ATOM 5274 O O . ASN C 1 485 ? 95.781 118.582 107.795 1.00 18.32 525 ASN 13 O 1
ATOM 5276 N N . MET C 1 486 ? 97.915 118.446 107.152 1.00 18.28 526 MET 13 N 1
ATOM 5277 C CA . MET C 1 486 ? 98.263 117.470 108.178 1.00 18.28 526 MET 13 CA 1
ATOM 5278 C C . MET C 1 486 ? 99.144 118.136 109.223 1.00 18.28 526 MET 13 C 1
ATOM 5279 O O . MET C 1 486 ? 100.059 118.891 108.881 1.00 18.28 526 MET 13 O 1
ATOM 5281 N N . ILE C 1 487 ? 98.868 117.861 110.492 1.00 18.14 527 ILE 13 N 1
ATOM 5282 C CA . ILE C 1 487 ? 99.652 118.419 111.585 1.00 18.14 527 ILE 13 CA 1
ATOM 5283 C C . ILE C 1 487 ? 100.573 117.342 112.139 1.00 18.14 527 ILE 13 C 1
ATOM 5284 O O . ILE C 1 487 ? 100.138 116.218 112.409 1.00 18.14 527 ILE 13 O 1
ATOM 5286 N N . VAL C 1 488 ? 101.844 117.684 112.315 1.00 17.78 528 VAL 13 N 1
ATOM 5287 C CA . VAL C 1 488 ? 102.845 116.725 112.752 1.00 17.78 528 VAL 13 CA 1
ATOM 5288 C C . VAL C 1 488 ? 103.350 117.116 114.129 1.00 17.78 528 VAL 13 C 1
ATOM 5289 O O . VAL C 1 488 ? 103.861 118.222 114.339 1.00 17.78 528 VAL 13 O 1
ATOM 5291 N N . MET C 1 489 ? 103.218 116.190 115.072 1.00 18.03 529 MET 13 N 1
ATOM 5292 C CA . MET C 1 489 ? 103.596 116.442 116.454 1.00 18.03 529 MET 13 CA 1
ATOM 5293 C C . MET C 1 489 ? 104.409 115.263 116.962 1.00 18.03 529 MET 13 C 1
ATOM 5294 O O . MET C 1 489 ? 104.138 114.107 116.625 1.00 18.03 529 MET 13 O 1
ATOM 5296 N N . ALA C 1 490 ? 105.391 115.559 117.803 1.00 18.17 530 ALA 13 N 1
ATOM 5297 C CA . ALA C 1 490 ? 106.163 114.503 118.436 1.00 18.17 530 ALA 13 CA 1
ATOM 5298 C C . ALA C 1 490 ? 106.515 114.877 119.870 1.00 18.17 530 ALA 13 C 1
ATOM 5299 O O . ALA C 1 490 ? 106.911 116.016 120.148 1.00 18.17 530 ALA 13 O 1
ATOM 5301 N N . PRO C 1 491 ? 106.391 113.938 120.797 1.00 18.43 531 PRO 13 N 1
ATOM 5302 C CA . PRO C 1 491 ? 106.577 114.245 122.214 1.00 18.43 531 PRO 13 CA 1
ATOM 5303 C C . PRO C 1 491 ? 108.029 114.460 122.615 1.00 18.43 531 PRO 13 C 1
ATOM 5304 O O . PRO C 1 491 ? 108.938 114.524 121.790 1.00 18.43 531 PRO 13 O 1
ATOM 5306 N N . SER C 1 492 ? 108.212 114.607 123.926 1.00 18.54 532 SER 13 N 1
ATOM 5307 C CA . SER C 1 492 ? 109.518 114.644 124.566 1.00 18.54 532 SER 13 CA 1
ATOM 5308 C C . SER C 1 492 ? 109.616 113.682 125.737 1.00 18.54 532 SER 13 C 1
ATOM 5309 O O . SER C 1 492 ? 110.726 113.324 126.143 1.00 18.54 532 SER 13 O 1
ATOM 5311 N N . ASP C 1 493 ? 108.482 113.261 126.275 1.00 19.04 533 ASP 13 N 1
ATOM 5312 C CA . ASP C 1 493 ? 108.380 112.477 127.497 1.00 19.04 533 ASP 13 CA 1
ATOM 5313 C C . ASP C 1 493 ? 106.934 112.013 127.581 1.00 19.04 533 ASP 13 C 1
ATOM 5314 O O . ASP C 1 493 ? 106.159 112.205 126.640 1.00 19.04 533 ASP 13 O 1
ATOM 5316 N N . GLU C 1 494 ? 106.552 111.398 128.695 1.00 19.56 534 GLU 13 N 1
ATOM 5317 C CA . GLU C 1 494 ? 105.150 111.021 128.813 1.00 19.56 534 GLU 13 CA 1
ATOM 5318 C C . GLU C 1 494 ? 104.254 112.242 128.972 1.00 19.56 534 GLU 13 C 1
ATOM 5319 O O . GLU C 1 494 ? 103.094 112.221 128.543 1.00 19.56 534 GLU 13 O 1
ATOM 5321 N N . ALA C 1 495 ? 104.756 113.303 129.601 1.00 19.28 535 ALA 13 N 1
ATOM 5322 C CA . ALA C 1 495 ? 103.938 114.494 129.786 1.00 19.28 535 ALA 13 CA 1
ATOM 5323 C C . ALA C 1 495 ? 103.549 115.094 128.442 1.00 19.28 535 ALA 13 C 1
ATOM 5324 O O . ALA C 1 495 ? 102.364 115.180 128.100 1.00 19.28 535 ALA 13 O 1
ATOM 5326 N N . ASP C 1 496 ? 104.547 115.500 127.654 1.00 18.71 536 ASP 13 N 1
ATOM 5327 C CA . ASP C 1 496 ? 104.275 116.062 126.339 1.00 18.71 536 ASP 13 CA 1
ATOM 5328 C C . ASP C 1 496 ? 103.514 115.074 125.471 1.00 18.71 536 ASP 13 C 1
ATOM 5329 O O . ASP C 1 496 ? 102.718 115.470 124.615 1.00 18.71 536 ASP 13 O 1
ATOM 5331 N N . LEU C 1 497 ? 103.751 113.776 125.678 1.00 19.09 537 LEU 13 N 1
ATOM 5332 C CA . LEU C 1 497 ? 102.994 112.766 124.953 1.00 19.09 537 LEU 13 CA 1
ATOM 5333 C C . LEU C 1 497 ? 101.510 113.030 125.107 1.00 19.09 537 LEU 13 C 1
ATOM 5334 O O . LEU C 1 497 ? 100.790 113.200 124.120 1.00 19.09 537 LEU 13 O 1
ATOM 5336 N N . PHE C 1 498 ? 101.042 113.109 126.344 1.00 19.25 538 PHE 13 N 1
ATOM 5337 C CA . PHE C 1 498 ? 99.624 113.329 126.557 1.00 19.25 538 PHE 13 CA 1
ATOM 5338 C C . PHE C 1 498 ? 99.245 114.798 126.663 1.00 19.25 538 PHE 13 C 1
ATOM 5339 O O . PHE C 1 498 ? 98.060 115.120 126.535 1.00 19.25 538 PHE 13 O 1
ATOM 5341 N N . ASN C 1 499 ? 100.203 115.697 126.887 1.00 18.93 539 ASN 13 N 1
ATOM 5342 C CA . ASN C 1 499 ? 99.901 117.112 126.707 1.00 18.93 539 ASN 13 CA 1
ATOM 5343 C C . ASN C 1 499 ? 99.477 117.402 125.278 1.00 18.93 539 ASN 13 C 1
ATOM 5344 O O . ASN C 1 499 ? 98.822 118.415 125.012 1.00 18.93 539 ASN 13 O 1
ATOM 5346 N N . MET C 1 500 ? 99.849 116.531 124.342 1.00 18.70 540 MET 13 N 1
ATOM 5347 C CA . MET C 1 500 ? 99.464 116.750 122.958 1.00 18.70 540 MET 13 CA 1
ATOM 5348 C C . MET C 1 500 ? 98.250 115.924 122.575 1.00 18.70 540 MET 13 C 1
ATOM 5349 O O . MET C 1 500 ? 97.438 116.365 121.757 1.00 18.70 540 MET 13 O 1
ATOM 5351 N N . VAL C 1 501 ? 98.103 114.725 123.139 1.00 19.03 541 VAL 13 N 1
ATOM 5352 C CA . VAL C 1 501 ? 96.897 113.950 122.867 1.00 19.03 541 VAL 13 CA 1
ATOM 5353 C C . VAL C 1 501 ? 95.666 114.733 123.302 1.00 19.03 541 VAL 13 C 1
ATOM 5354 O O . VAL C 1 501 ? 94.588 114.615 122.709 1.00 19.03 541 VAL 13 O 1
ATOM 5356 N N . ALA C 1 502 ? 95.815 115.571 124.329 1.00 19.02 542 ALA 13 N 1
ATOM 5357 C CA . ALA C 1 502 ? 94.732 116.471 124.698 1.00 19.02 542 ALA 13 CA 1
ATOM 5358 C C . ALA C 1 502 ? 94.474 117.498 123.605 1.00 19.02 542 ALA 13 C 1
ATOM 5359 O O . ALA C 1 502 ? 93.401 118.107 123.563 1.00 19.02 542 ALA 13 O 1
ATOM 5361 N N . THR C 1 503 ? 95.447 117.708 122.715 1.00 18.97 543 THR 13 N 1
ATOM 5362 C CA . THR C 1 503 ? 95.226 118.591 121.578 1.00 18.97 543 THR 13 CA 1
ATOM 5363 C C . THR C 1 503 ? 94.673 117.827 120.386 1.00 18.97 543 THR 13 C 1
ATOM 5364 O O . THR C 1 503 ? 93.624 118.187 119.844 1.00 18.97 543 THR 13 O 1
ATOM 5366 N N . ALA C 1 504 ? 95.364 116.768 119.971 1.00 19.29 544 ALA 13 N 1
ATOM 5367 C CA . ALA C 1 504 ? 95.007 116.080 118.738 1.00 19.29 544 ALA 13 CA 1
ATOM 5368 C C . ALA C 1 504 ? 93.741 115.250 118.875 1.00 19.29 544 ALA 13 C 1
ATOM 5369 O O . ALA C 1 504 ? 93.265 114.692 117.880 1.00 19.29 544 ALA 13 O 1
ATOM 5371 N N . VAL C 1 505 ? 93.191 115.144 120.082 1.00 19.47 545 VAL 13 N 1
ATOM 5372 C CA . VAL C 1 505 ? 91.831 114.638 120.225 1.00 19.47 545 VAL 13 CA 1
ATOM 5373 C C . VAL C 1 505 ? 90.860 115.806 120.315 1.00 19.47 545 VAL 13 C 1
ATOM 5374 O O . VAL C 1 505 ? 89.676 115.688 119.982 1.00 19.47 545 VAL 13 O 1
ATOM 5376 N N . ALA C 1 506 ? 91.361 116.965 120.743 1.00 19.35 546 ALA 13 N 1
ATOM 5377 C CA . ALA C 1 506 ? 90.525 118.158 120.767 1.00 19.35 546 ALA 13 CA 1
ATOM 5378 C C . ALA C 1 506 ? 90.192 118.622 119.357 1.00 19.35 546 ALA 13 C 1
ATOM 5379 O O . ALA C 1 506 ? 89.020 118.819 119.021 1.00 19.35 546 ALA 13 O 1
ATOM 5381 N N . ILE C 1 507 ? 91.209 118.791 118.513 1.00 19.39 547 ILE 13 N 1
ATOM 5382 C CA . ILE C 1 507 ? 90.997 119.290 117.158 1.00 19.39 547 ILE 13 CA 1
ATOM 5383 C C . ILE C 1 507 ? 90.448 118.181 116.272 1.00 19.39 547 ILE 13 C 1
ATOM 5384 O O . ILE C 1 507 ? 90.912 117.035 116.318 1.00 19.39 547 ILE 13 O 1
ATOM 5386 N N . ASP C 1 508 ? 89.424 118.505 115.488 1.00 19.65 548 ASP 13 N 1
ATOM 5387 C CA . ASP C 1 508 ? 88.897 117.588 114.488 1.00 19.65 548 ASP 13 CA 1
ATOM 5388 C C . ASP C 1 508 ? 88.499 118.329 113.217 1.00 19.65 548 ASP 13 C 1
ATOM 5389 O O . ASP C 1 508 ? 87.631 117.874 112.470 1.00 19.65 548 ASP 13 O 1
ATOM 5391 N N . ASP C 1 509 ? 89.118 119.481 112.962 1.00 19.36 549 ASP 13 N 1
ATOM 5392 C CA . ASP C 1 509 ? 88.902 120.157 111.692 1.00 19.36 549 ASP 13 CA 1
ATOM 5393 C C . ASP C 1 509 ? 89.751 119.572 110.578 1.00 19.36 549 ASP 13 C 1
ATOM 5394 O O . ASP C 1 509 ? 89.547 119.926 109.414 1.00 19.36 549 ASP 13 O 1
ATOM 5396 N N . ARG C 1 510 ? 90.684 118.687 110.907 1.00 19.00 550 ARG 13 N 1
ATOM 5397 C CA . ARG C 1 510 ? 91.717 118.254 109.981 1.00 19.00 550 ARG 13 CA 1
ATOM 5398 C C . ARG C 1 510 ? 92.432 117.043 110.567 1.00 19.00 550 ARG 13 C 1
ATOM 5399 O O . ARG C 1 510 ? 92.122 116.637 111.691 1.00 19.00 550 ARG 13 O 1
ATOM 5401 N N . PRO C 1 511 ? 93.358 116.418 109.851 1.00 19.06 551 PRO 13 N 1
ATOM 5402 C CA . PRO C 1 511 ? 94.120 115.314 110.434 1.00 19.06 551 PRO 13 CA 1
ATOM 5403 C C . PRO C 1 511 ? 95.398 115.784 111.121 1.00 19.06 551 PRO 13 C 1
ATOM 5404 O O . PRO C 1 511 ? 95.867 116.908 110.936 1.00 19.06 551 PRO 13 O 1
ATOM 5406 N N . SER C 1 512 ? 95.962 114.879 111.917 1.00 18.89 552 SER 13 N 1
ATOM 5407 C CA . SER C 1 512 ? 97.205 115.133 112.630 1.00 18.89 552 SER 13 CA 1
ATOM 5408 C C . SER C 1 512 ? 97.887 113.796 112.884 1.00 18.89 552 SER 13 C 1
ATOM 5409 O O . SER C 1 512 ? 97.340 112.740 112.564 1.00 18.89 552 SER 13 O 1
ATOM 5411 N N . CYS C 1 513 ? 99.090 113.843 113.452 1.00 18.60 553 CYS 13 N 1
ATOM 5412 C CA . CYS C 1 513 ? 99.871 112.625 113.602 1.00 18.60 553 CYS 13 CA 1
ATOM 5413 C C . CYS C 1 513 ? 100.830 112.739 114.778 1.00 18.60 553 CYS 13 C 1
ATOM 5414 O O . CYS C 1 513 ? 101.368 113.809 115.071 1.00 18.60 553 CYS 13 O 1
ATOM 5416 N N . PHE C 1 514 ? 101.054 111.603 115.438 1.00 19.13 554 PHE 13 N 1
ATOM 5417 C CA . PHE C 1 514 ? 101.896 111.514 116.627 1.00 19.13 554 PHE 13 CA 1
ATOM 5418 C C . PHE C 1 514 ? 103.139 110.699 116.325 1.00 19.13 554 PHE 13 C 1
ATOM 5419 O O . PHE C 1 514 ? 103.035 109.537 115.929 1.00 19.13 554 PHE 13 O 1
ATOM 5421 N N . ARG C 1 515 ? 104.304 111.282 116.569 1.00 18.94 555 ARG 13 N 1
ATOM 5422 C CA . ARG C 1 515 ? 105.559 110.583 116.345 1.00 18.94 555 ARG 13 CA 1
ATOM 5423 C C . ARG C 1 515 ? 106.257 110.302 117.667 1.00 18.94 555 ARG 13 C 1
ATOM 5424 O O . ARG C 1 515 ? 107.132 111.064 118.085 1.00 18.94 555 ARG 13 O 1
ATOM 5426 N N . TYR C 1 516 ? 105.900 109.196 118.315 1.00 19.75 556 TYR 13 N 1
ATOM 5427 C CA . TYR C 1 516 ? 106.547 108.937 119.589 1.00 19.75 556 TYR 13 CA 1
ATOM 5428 C C . TYR C 1 516 ? 107.483 107.748 119.479 1.00 19.75 556 TYR 13 C 1
ATOM 5429 O O . TYR C 1 516 ? 107.124 106.727 118.878 1.00 19.75 556 TYR 13 O 1
ATOM 5431 N N . PRO C 1 517 ? 108.674 107.847 120.054 1.00 19.76 557 PRO 13 N 1
ATOM 5432 C CA . PRO C 1 517 ? 10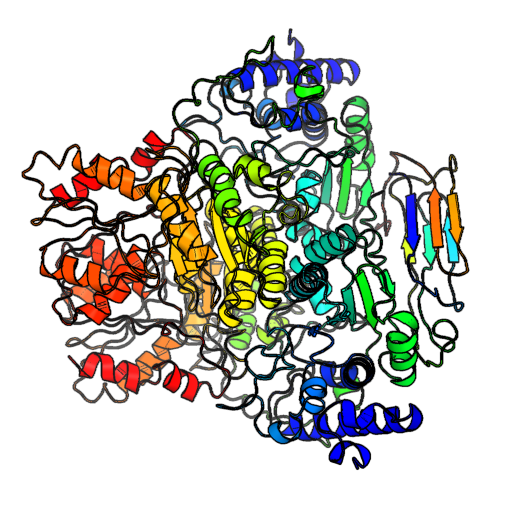9.643 106.757 119.955 1.00 19.76 557 PRO 13 CA 1
ATOM 5433 C C . PRO C 1 517 ? 109.238 105.580 120.815 1.00 19.76 557 PRO 13 C 1
ATOM 5434 O O . PRO C 1 517 ? 108.143 105.520 121.372 1.00 19.76 557 PRO 13 O 1
ATOM 5436 N N . ARG C 1 518 ? 110.141 104.618 120.893 1.00 20.25 558 ARG 13 N 1
ATOM 5437 C CA . ARG C 1 518 ? 109.951 103.478 121.772 1.00 20.25 558 ARG 13 CA 1
ATOM 5438 C C . ARG C 1 518 ? 111.031 103.504 122.847 1.00 20.25 558 ARG 13 C 1
ATOM 5439 O O . ARG C 1 518 ? 112.224 103.554 122.531 1.00 20.25 558 ARG 13 O 1
ATOM 5441 N N . GLY C 1 519 ? 110.619 103.507 124.115 1.00 20.54 559 GLY 13 N 1
ATOM 5442 C CA . GLY C 1 519 ? 111.584 103.626 125.196 1.00 20.54 559 GLY 13 CA 1
ATOM 5443 C C . GLY C 1 519 ? 110.978 104.111 126.500 1.00 20.54 559 GLY 13 C 1
ATOM 5444 O O . GLY C 1 519 ? 109.975 103.569 126.976 1.00 20.54 559 GLY 13 O 1
ATOM 5445 N N . ASN C 1 520 ? 111.615 105.123 127.091 1.00 20.82 560 ASN 13 N 1
ATOM 5446 C CA . ASN C 1 520 ? 111.212 105.630 128.392 1.00 20.82 560 ASN 13 CA 1
ATOM 5447 C C . ASN C 1 520 ? 111.460 107.127 128.479 1.00 20.82 560 ASN 13 C 1
ATOM 5448 O O . ASN C 1 520 ? 112.023 107.741 127.570 1.00 20.82 560 ASN 13 O 1
ATOM 5450 N N . GLY C 1 521 ? 111.014 107.708 129.590 1.00 20.70 561 GLY 13 N 1
ATOM 5451 C CA . GLY C 1 521 ? 111.233 109.113 129.876 1.00 20.70 561 GLY 13 CA 1
ATOM 5452 C C . GLY C 1 521 ? 111.171 109.425 131.356 1.00 20.70 561 GLY 13 C 1
ATOM 5453 O O . GLY C 1 521 ? 111.755 108.713 132.178 1.00 20.70 561 GLY 13 O 1
ATOM 5454 N N . ILE C 1 522 ? 110.482 110.512 131.698 1.00 20.46 562 ILE 13 N 1
ATOM 5455 C CA . ILE C 1 522 ? 110.171 110.877 133.078 1.00 20.46 562 ILE 13 CA 1
ATOM 5456 C C . ILE C 1 522 ? 108.722 111.349 133.121 1.00 20.46 562 ILE 13 C 1
ATOM 5457 O O . ILE C 1 522 ? 108.430 112.500 132.782 1.00 20.46 562 ILE 13 O 1
ATOM 5459 N N . GLY C 1 523 ? 107.817 110.471 133.546 1.00 20.08 563 GLY 13 N 1
ATOM 5460 C CA . GLY C 1 523 ? 106.406 110.746 133.357 1.00 20.08 563 GLY 13 CA 1
ATOM 5461 C C . GLY C 1 523 ? 105.574 111.049 134.586 1.00 20.08 563 GLY 13 C 1
ATOM 5462 O O . GLY C 1 523 ? 105.313 110.162 135.404 1.00 20.08 563 GLY 13 O 1
ATOM 5463 N N . VAL C 1 524 ? 105.134 112.297 134.713 1.00 19.66 564 VAL 13 N 1
ATOM 5464 C CA . VAL C 1 524 ? 104.100 112.651 135.677 1.00 19.66 564 VAL 13 CA 1
ATOM 5465 C C . VAL C 1 524 ? 102.807 111.957 135.278 1.00 19.66 564 VAL 13 C 1
ATOM 5466 O O . VAL C 1 524 ? 102.615 111.595 134.118 1.00 19.66 564 VAL 13 O 1
ATOM 5468 N N . ALA C 1 525 ? 101.914 111.761 136.241 1.00 19.74 565 ALA 13 N 1
ATOM 5469 C CA . ALA C 1 525 ? 100.773 110.883 136.033 1.00 19.74 565 ALA 13 CA 1
ATOM 5470 C C . ALA C 1 525 ? 99.782 111.490 135.041 1.00 19.74 565 ALA 13 C 1
ATOM 5471 O O . ALA C 1 525 ? 100.021 112.539 134.443 1.00 19.74 565 ALA 13 O 1
ATOM 5473 N N . LEU C 1 526 ? 98.637 110.809 134.893 1.00 19.71 566 LEU 13 N 1
ATOM 5474 C CA . LEU C 1 526 ? 97.553 111.112 133.961 1.00 19.71 566 LEU 13 CA 1
ATOM 5475 C C . LEU C 1 526 ? 97.071 112.545 134.142 1.00 19.71 566 LEU 13 C 1
ATOM 5476 O O . LEU C 1 526 ? 97.486 113.205 135.097 1.00 19.71 566 LEU 13 O 1
ATOM 5478 N N . PRO C 1 527 ? 96.229 113.078 133.260 1.00 19.63 567 PRO 13 N 1
ATOM 5479 C CA . PRO C 1 527 ? 95.644 114.397 133.511 1.00 19.63 567 PRO 13 CA 1
ATOM 5480 C C . PRO C 1 527 ? 95.034 114.505 134.901 1.00 19.63 567 PRO 13 C 1
ATOM 5481 O O . PRO C 1 527 ? 94.951 115.615 135.450 1.00 19.63 567 PRO 13 O 1
ATOM 5483 N N . PRO C 1 528 ? 94.596 113.385 135.522 1.00 19.66 568 PRO 13 N 1
ATOM 5484 C CA . PRO C 1 528 ? 94.500 113.381 136.984 1.00 19.66 568 PRO 13 CA 1
ATOM 5485 C C . PRO C 1 528 ? 95.728 113.994 137.636 1.00 19.66 568 PRO 13 C 1
ATOM 5486 O O . PRO C 1 528 ? 95.617 114.961 138.395 1.00 19.66 568 PRO 13 O 1
ATOM 5488 N N . GLY C 1 529 ? 96.905 113.455 137.335 1.00 19.81 569 GLY 13 N 1
ATOM 5489 C CA . GLY C 1 529 ? 98.136 114.048 137.814 1.00 19.81 569 GLY 13 CA 1
ATOM 5490 C C . GLY C 1 529 ? 98.627 115.122 136.867 1.00 19.81 569 GLY 13 C 1
ATOM 5491 O O . GLY C 1 529 ? 99.834 115.347 136.744 1.00 19.81 569 GLY 13 O 1
ATOM 5492 N N . ASN C 1 530 ? 97.693 115.778 136.175 1.00 19.67 570 ASN 13 N 1
ATOM 5493 C CA . ASN C 1 530 ? 97.993 116.951 135.353 1.00 19.67 570 ASN 13 CA 1
ATOM 5494 C C . ASN C 1 530 ? 98.980 116.640 134.228 1.00 19.67 570 ASN 13 C 1
ATOM 5495 O O . ASN C 1 530 ? 100.131 117.078 134.252 1.00 19.67 570 ASN 13 O 1
ATOM 5497 N N . LYS C 1 531 ? 98.540 115.852 133.246 1.00 19.51 571 LYS 13 N 1
ATOM 5498 C CA . LYS C 1 531 ? 99.324 115.718 132.024 1.00 19.51 571 LYS 13 CA 1
ATOM 5499 C C . LYS C 1 531 ? 98.473 115.868 130.765 1.00 19.51 571 LYS 13 C 1
ATOM 5500 O O . LYS C 1 531 ? 99.022 115.913 129.657 1.00 19.51 571 LYS 13 O 1
ATOM 5502 N N . GLY C 1 532 ? 97.152 115.953 130.902 1.00 19.19 572 GLY 13 N 1
ATOM 5503 C CA . GLY C 1 532 ? 96.289 116.067 129.742 1.00 19.19 572 GLY 13 CA 1
ATOM 5504 C C . GLY C 1 532 ? 95.906 117.491 129.400 1.00 19.19 572 GLY 13 C 1
ATOM 5505 O O . GLY C 1 532 ? 94.756 117.761 129.044 1.00 19.19 572 GLY 13 O 1
ATOM 5506 N N . VAL C 1 533 ? 96.856 118.415 129.505 1.00 18.89 573 VAL 13 N 1
ATOM 5507 C CA . VAL C 1 533 ? 96.613 119.826 129.234 1.00 18.89 573 VAL 13 CA 1
ATOM 5508 C C . VAL C 1 533 ? 96.861 120.068 127.749 1.00 18.89 573 VAL 13 C 1
ATOM 5509 O O . VAL C 1 533 ? 98.025 120.034 127.318 1.00 18.89 573 VAL 13 O 1
ATOM 5511 N N . PRO C 1 534 ? 95.830 120.318 126.947 1.00 18.74 574 PRO 13 N 1
ATOM 5512 C CA . PRO C 1 534 ? 96.061 120.603 125.531 1.00 18.74 574 PRO 13 CA 1
ATOM 5513 C C . PRO C 1 534 ? 96.845 121.889 125.364 1.00 18.74 574 PRO 13 C 1
ATOM 5514 O O . PRO C 1 534 ? 96.772 122.800 126.191 1.00 18.74 574 PRO 13 O 1
ATOM 5516 N N . ILE C 1 535 ? 97.609 121.946 124.283 1.00 18.28 575 ILE 13 N 1
ATOM 5517 C CA . ILE C 1 535 ? 98.515 123.046 124.001 1.00 18.28 575 ILE 13 CA 1
ATOM 5518 C C . ILE C 1 535 ? 98.186 123.600 122.626 1.00 18.28 575 ILE 13 C 1
ATOM 5519 O O . ILE C 1 535 ? 97.640 122.893 121.772 1.00 18.28 575 ILE 13 O 1
ATOM 5521 N N . GLU C 1 536 ? 98.519 124.870 122.419 1.00 17.83 576 GLU 13 N 1
ATOM 5522 C CA . GLU C 1 536 ? 98.135 125.580 121.209 1.00 17.83 576 GLU 13 CA 1
ATOM 5523 C C . GLU C 1 536 ? 98.710 124.910 119.971 1.00 17.83 576 GLU 13 C 1
ATOM 5524 O O . GLU C 1 536 ? 99.911 124.642 119.896 1.00 17.83 576 GLU 13 O 1
ATOM 5526 N N . ILE C 1 537 ? 97.840 124.640 118.999 1.00 17.83 577 ILE 13 N 1
ATOM 5527 C CA . ILE C 1 537 ? 98.272 124.015 117.757 1.00 17.83 577 ILE 13 CA 1
ATOM 5528 C C . ILE C 1 537 ? 99.322 124.890 117.093 1.00 17.83 577 ILE 13 C 1
ATOM 5529 O O . ILE C 1 537 ? 99.086 126.072 116.818 1.00 17.83 577 ILE 13 O 1
ATOM 5531 N N . GLY C 1 538 ? 100.491 124.316 116.845 1.00 17.51 578 GLY 13 N 1
ATOM 5532 C CA . GLY C 1 538 ? 101.562 125.065 116.228 1.00 17.51 578 GLY 13 CA 1
ATOM 5533 C C . GLY C 1 538 ? 102.409 125.855 117.192 1.00 17.51 578 GLY 13 C 1
ATOM 5534 O O . GLY C 1 538 ? 103.097 126.791 116.775 1.00 17.51 578 GLY 13 O 1
ATOM 5535 N N . LYS C 1 539 ? 102.385 125.511 118.474 1.00 17.48 579 LYS 13 N 1
ATOM 5536 C CA . LYS C 1 539 ? 103.174 126.205 119.480 1.00 17.48 579 LYS 13 CA 1
ATOM 5537 C C . LYS C 1 539 ? 104.318 125.308 119.925 1.00 17.48 579 LYS 13 C 1
ATOM 5538 O O . LYS C 1 539 ? 104.097 124.152 120.299 1.00 17.48 579 LYS 13 O 1
ATOM 5540 N N . GLY C 1 540 ? 105.535 125.842 119.885 1.00 17.44 580 GLY 13 N 1
ATOM 5541 C CA . GLY C 1 540 ? 106.706 125.106 120.312 1.00 17.44 580 GLY 13 CA 1
ATOM 5542 C C . GLY C 1 540 ? 106.856 125.062 121.817 1.00 17.44 580 GLY 13 C 1
ATOM 5543 O O . GLY C 1 540 ? 105.911 125.369 122.547 1.00 17.44 580 GLY 13 O 1
ATOM 5544 N N . ARG C 1 541 ? 108.032 124.667 122.295 1.00 17.67 581 ARG 13 N 1
ATOM 5545 C CA . ARG C 1 541 ? 108.264 124.546 123.727 1.00 17.67 581 ARG 13 CA 1
ATOM 5546 C C . ARG C 1 541 ? 109.743 124.659 124.052 1.00 17.67 581 ARG 13 C 1
ATOM 5547 O O . ARG C 1 541 ? 110.486 123.686 123.898 1.00 17.67 581 ARG 13 O 1
ATOM 5549 N N . ILE C 1 542 ? 110.188 125.826 124.509 1.00 17.45 582 ILE 13 N 1
ATOM 5550 C CA . ILE C 1 542 ? 111.578 125.964 124.916 1.00 17.45 582 ILE 13 CA 1
ATOM 5551 C C . ILE C 1 542 ? 111.802 125.174 126.196 1.00 17.45 582 ILE 13 C 1
ATOM 5552 O O . ILE C 1 542 ? 111.055 125.315 127.173 1.00 17.45 582 ILE 13 O 1
ATOM 5554 N N . LEU C 1 543 ? 112.825 124.321 126.192 1.00 17.41 583 LEU 13 N 1
ATOM 5555 C CA . LEU C 1 543 ? 113.097 123.441 127.318 1.00 17.41 583 LEU 13 CA 1
ATOM 5556 C C . LEU C 1 543 ? 114.396 123.756 128.038 1.00 17.41 583 LEU 13 C 1
ATOM 5557 O O . LEU C 1 543 ? 114.763 123.012 128.953 1.00 17.41 583 LEU 13 O 1
ATOM 5559 N N . LYS C 1 544 ? 115.092 124.826 127.670 1.00 17.32 584 LYS 13 N 1
ATOM 5560 C CA . LYS C 1 544 ? 116.391 125.123 128.253 1.00 17.32 584 LYS 13 CA 1
ATOM 5561 C C . LYS C 1 544 ? 116.766 126.529 127.819 1.00 17.32 584 LYS 13 C 1
ATOM 5562 O O . LYS C 1 544 ? 116.140 127.108 126.928 1.00 17.32 584 LYS 13 O 1
ATOM 5564 N N . GLU C 1 545 ? 117.788 127.082 128.458 1.00 17.12 585 GLU 13 N 1
ATOM 5565 C CA . GLU C 1 545 ? 118.166 128.464 128.215 1.00 17.12 585 GLU 13 CA 1
ATOM 5566 C C . GLU C 1 545 ? 119.593 128.524 127.693 1.00 17.12 585 GLU 13 C 1
ATOM 5567 O O . GLU C 1 545 ? 120.529 128.044 128.337 1.00 17.12 585 GLU 13 O 1
ATOM 5569 N N . GLY C 1 546 ? 119.757 129.127 126.524 1.00 16.82 586 GLY 13 N 1
ATOM 5570 C CA . GLY C 1 546 ? 121.059 129.155 125.895 1.00 16.82 586 GLY 13 CA 1
ATOM 5571 C C . GLY C 1 546 ? 121.093 130.016 124.658 1.00 16.82 586 GLY 13 C 1
ATOM 5572 O O . GLY C 1 546 ? 120.252 129.891 123.766 1.00 16.82 586 GLY 13 O 1
ATOM 5573 N N . GLU C 1 547 ? 122.097 130.879 124.585 1.00 16.52 587 GLU 13 N 1
ATOM 5574 C CA . GLU C 1 547 ? 122.046 132.018 123.686 1.00 16.52 587 GLU 13 CA 1
ATOM 5575 C C . GLU C 1 547 ? 123.186 132.091 122.673 1.00 16.52 587 GLU 13 C 1
ATOM 5576 O O . GLU C 1 547 ? 123.001 132.695 121.611 1.00 16.52 587 GLU 13 O 1
ATOM 5578 N N . ARG C 1 548 ? 124.352 131.508 122.955 1.00 16.56 588 ARG 13 N 1
ATOM 5579 C CA . ARG C 1 548 ? 125.419 131.524 121.959 1.00 16.56 588 ARG 13 CA 1
ATOM 5580 C C . ARG C 1 548 ? 125.119 130.551 120.826 1.00 16.56 588 ARG 13 C 1
ATOM 5581 O O . ARG C 1 548 ? 125.584 130.733 119.697 1.00 16.56 588 ARG 13 O 1
ATOM 5583 N N . VAL C 1 549 ? 124.337 129.516 121.112 1.00 16.49 589 VAL 13 N 1
ATOM 5584 C CA . VAL C 1 549 ? 124.046 128.445 120.170 1.00 16.49 589 VAL 13 CA 1
ATOM 5585 C C . VAL C 1 549 ? 122.619 127.984 120.413 1.00 16.49 589 VAL 13 C 1
ATOM 5586 O O . VAL C 1 549 ? 122.114 128.069 121.535 1.00 16.49 589 VAL 13 O 1
ATOM 5588 N N . ALA C 1 550 ? 121.954 127.525 119.362 1.00 16.37 590 ALA 13 N 1
ATOM 5589 C CA . ALA C 1 550 ? 120.602 127.011 119.486 1.00 16.37 590 ALA 13 CA 1
ATOM 5590 C C . ALA C 1 550 ? 120.606 125.496 119.403 1.00 16.37 590 ALA 13 C 1
ATOM 5591 O O . ALA C 1 550 ? 121.664 124.868 119.332 1.00 16.37 590 ALA 13 O 1
ATOM 5593 N N . LEU C 1 551 ? 119.414 124.921 119.432 1.00 16.57 591 LEU 13 N 1
ATOM 5594 C CA . LEU C 1 551 ? 119.204 123.495 119.258 1.00 16.57 591 LEU 13 CA 1
ATOM 5595 C C . LEU C 1 551 ? 117.711 123.231 119.176 1.00 16.57 591 LEU 13 C 1
ATOM 5596 O O . LEU C 1 551 ? 116.921 123.900 119.843 1.00 16.57 591 LEU 13 O 1
ATOM 5598 N N . LEU C 1 552 ? 117.327 122.262 118.353 1.00 16.67 592 LEU 13 N 1
ATOM 5599 C CA . LEU C 1 552 ? 115.924 121.961 118.113 1.00 16.67 592 LEU 13 CA 1
ATOM 5600 C C . LEU C 1 552 ? 115.734 120.458 118.150 1.00 16.67 592 LEU 13 C 1
ATOM 5601 O O . LEU C 1 552 ? 116.619 119.726 118.589 1.00 16.67 592 LEU 13 O 1
ATOM 5603 N N . GLY C 1 553 ? 114.573 120.011 117.700 1.00 17.03 593 GLY 13 N 1
ATOM 5604 C CA . GLY C 1 553 ? 114.357 118.600 117.468 1.00 17.03 593 GLY 13 CA 1
ATOM 5605 C C . GLY C 1 553 ? 113.156 118.099 118.238 1.00 17.03 593 GLY 13 C 1
ATOM 5606 O O . GLY C 1 553 ? 112.611 118.793 119.089 1.00 17.03 593 GLY 13 O 1
ATOM 5607 N N . TYR C 1 554 ? 112.764 116.873 117.922 1.00 17.47 594 TYR 13 N 1
ATOM 5608 C CA . TYR C 1 554 ? 111.639 116.254 118.608 1.00 17.47 594 TYR 13 CA 1
ATOM 5609 C C . TYR C 1 554 ? 111.657 114.755 118.354 1.00 17.47 594 TYR 13 C 1
ATOM 5610 O O . TYR C 1 554 ? 112.566 114.225 117.710 1.00 17.47 594 TYR 13 O 1
ATOM 5612 N N . GLY C 1 555 ? 110.621 114.078 118.835 1.00 18.17 595 GLY 13 N 1
ATOM 5613 C CA . GLY C 1 555 ? 110.687 112.634 118.958 1.00 18.17 595 GLY 13 CA 1
ATOM 5614 C C . GLY C 1 555 ? 111.583 112.307 120.132 1.00 18.17 595 GLY 13 C 1
ATOM 5615 O O . GLY C 1 555 ? 111.769 113.124 121.040 1.00 18.17 595 GLY 13 O 1
ATOM 5616 N N . SER C 1 556 ? 112.179 111.117 120.116 1.00 18.58 596 SER 13 N 1
ATOM 5617 C CA . SER C 1 556 ? 113.159 110.790 121.142 1.00 18.58 596 SER 13 CA 1
ATOM 5618 C C . SER C 1 556 ? 114.306 111.785 121.164 1.00 18.58 596 SER 13 C 1
ATOM 5619 O O . SER C 1 556 ? 115.100 111.795 122.111 1.00 18.58 596 SER 13 O 1
ATOM 5621 N N . ALA C 1 557 ? 114.408 112.627 120.141 1.00 18.11 597 ALA 13 N 1
ATOM 5622 C CA . ALA C 1 557 ? 115.634 113.380 119.931 1.00 18.11 597 ALA 13 CA 1
ATOM 5623 C C . ALA C 1 557 ? 115.827 114.454 120.987 1.00 18.11 597 ALA 13 C 1
ATOM 5624 O O . ALA C 1 557 ? 116.962 114.753 121.369 1.00 18.11 597 ALA 13 O 1
ATOM 5626 N N . VAL C 1 558 ? 114.742 115.053 121.469 1.00 18.15 598 VAL 13 N 1
ATOM 5627 C CA . VAL C 1 558 ? 114.903 116.156 122.407 1.00 18.15 598 VAL 13 CA 1
ATOM 5628 C C . VAL C 1 558 ? 115.425 115.656 123.749 1.00 18.15 598 VAL 13 C 1
ATOM 5629 O O . VAL C 1 558 ? 116.167 116.366 124.437 1.00 18.15 598 VAL 13 O 1
ATOM 5631 N N . GLN C 1 559 ? 115.070 114.429 124.140 1.00 18.47 599 GLN 13 N 1
ATOM 5632 C CA . GLN C 1 559 ? 115.705 113.831 125.310 1.00 18.47 599 GLN 13 CA 1
ATOM 5633 C C . GLN C 1 559 ? 117.202 113.745 125.093 1.00 18.47 599 GLN 13 C 1
ATOM 5634 O O . GLN C 1 559 ? 117.999 114.105 125.965 1.00 18.47 599 GLN 13 O 1
ATOM 5636 N N . SER C 1 560 ? 117.598 113.268 123.917 1.00 18.30 600 SER 13 N 1
ATOM 5637 C CA . SER C 1 560 ? 119.005 113.280 123.555 1.00 18.30 600 SER 13 CA 1
ATOM 5638 C C . SER C 1 560 ? 119.524 114.703 123.445 1.00 18.30 600 SER 13 C 1
ATOM 5639 O O . SER C 1 560 ? 120.693 114.960 123.736 1.00 18.30 600 SER 13 O 1
ATOM 5641 N N . CYS C 1 561 ? 118.672 115.643 123.032 1.00 18.13 601 CYS 13 N 1
ATOM 5642 C CA . CYS C 1 561 ? 119.079 117.042 123.062 1.00 18.13 601 CYS 13 CA 1
ATOM 5643 C C . CYS C 1 561 ? 119.321 117.506 124.488 1.00 18.13 601 CYS 13 C 1
ATOM 5644 O O . CYS C 1 561 ? 120.336 118.155 124.766 1.00 18.13 601 CYS 13 O 1
ATOM 5646 N N . LEU C 1 562 ? 118.393 117.204 125.398 1.00 18.24 602 LEU 13 N 1
ATOM 5647 C CA . LEU C 1 562 ? 118.700 117.322 126.816 1.00 18.24 602 LEU 13 CA 1
ATOM 5648 C C . LEU C 1 562 ? 120.017 116.631 127.118 1.00 18.24 602 LEU 13 C 1
ATOM 5649 O O . LEU C 1 562 ? 120.948 117.241 127.655 1.00 18.24 602 LEU 13 O 1
ATOM 5651 N N . GLY C 1 563 ? 120.123 115.361 126.731 1.00 18.24 603 GLY 13 N 1
ATOM 5652 C CA . GLY C 1 563 ? 121.375 114.650 126.889 1.00 18.24 603 GLY 13 CA 1
ATOM 5653 C C . GLY C 1 563 ? 122.507 115.257 126.087 1.00 18.24 603 GLY 13 C 1
ATOM 5654 O O . GLY C 1 563 ? 123.675 115.020 126.385 1.00 18.24 603 GLY 13 O 1
ATOM 5655 N N . ALA C 1 564 ? 122.189 116.025 125.048 1.00 18.11 604 ALA 13 N 1
ATOM 5656 C CA . ALA C 1 564 ? 123.250 116.638 124.258 1.00 18.11 604 ALA 13 CA 1
ATOM 5657 C C . ALA C 1 564 ? 124.010 117.660 125.081 1.00 18.11 604 ALA 13 C 1
ATOM 5658 O O . ALA C 1 564 ? 125.223 117.825 124.922 1.00 18.11 604 ALA 13 O 1
ATOM 5660 N N . ALA C 1 565 ? 123.316 118.347 125.966 1.00 18.08 605 ALA 13 N 1
ATOM 5661 C CA . ALA C 1 565 ? 123.970 119.353 126.771 1.00 18.08 605 ALA 13 CA 1
ATOM 5662 C C . ALA C 1 565 ? 124.876 118.768 127.831 1.00 18.08 605 ALA 13 C 1
ATOM 5663 O O . ALA C 1 565 ? 125.643 119.528 128.427 1.00 18.08 605 ALA 13 O 1
ATOM 5665 N N . VAL C 1 566 ? 124.797 117.463 128.111 1.00 18.14 606 VAL 13 N 1
ATOM 5666 C CA . VAL C 1 566 ? 125.517 116.936 129.267 1.00 18.14 606 VAL 13 CA 1
ATOM 5667 C C . VAL C 1 566 ? 126.996 117.262 129.148 1.00 18.14 606 VAL 13 C 1
ATOM 5668 O O . VAL C 1 566 ? 127.633 117.670 130.126 1.00 18.14 606 VAL 13 O 1
ATOM 5670 N N . MET C 1 567 ? 127.548 117.160 127.941 1.00 18.02 607 MET 13 N 1
ATOM 5671 C CA . MET C 1 567 ? 128.896 117.650 127.721 1.00 18.02 607 MET 13 CA 1
ATOM 5672 C C . MET C 1 567 ? 128.899 119.077 127.205 1.00 18.02 607 MET 13 C 1
ATOM 5673 O O . MET C 1 567 ? 129.958 119.588 126.827 1.00 18.02 607 MET 13 O 1
ATOM 5675 N N . LEU C 1 568 ? 127.747 119.730 127.205 1.00 17.96 608 LEU 13 N 1
ATOM 5676 C CA . LEU C 1 568 ? 127.612 121.093 126.723 1.00 17.96 608 LEU 13 CA 1
ATOM 5677 C C . LEU C 1 568 ? 127.155 122.057 127.802 1.00 17.96 608 LEU 13 C 1
ATOM 5678 O O . LEU C 1 568 ? 127.615 123.202 127.818 1.00 17.96 608 LEU 13 O 1
ATOM 5680 N N . GLU C 1 569 ? 126.259 121.627 128.695 1.00 18.02 609 GLU 13 N 1
ATOM 5681 C CA . GLU C 1 569 ? 125.667 122.561 129.647 1.00 18.02 609 GLU 13 CA 1
ATOM 5682 C C . GLU C 1 569 ? 126.733 123.198 130.529 1.00 18.02 609 GLU 13 C 1
ATOM 5683 O O . GLU C 1 569 ? 126.555 124.310 131.036 1.00 18.02 609 GLU 13 O 1
ATOM 5685 N N . GLU C 1 570 ? 127.860 122.521 130.701 1.00 18.03 610 GLU 13 N 1
ATOM 5686 C CA . GLU C 1 570 ? 128.928 123.033 131.540 1.00 18.03 610 GLU 13 CA 1
ATOM 5687 C C . GLU C 1 570 ? 129.813 124.038 130.810 1.00 18.03 610 GLU 13 C 1
ATOM 5688 O O . GLU C 1 570 ? 130.937 124.296 131.250 1.00 18.03 610 GLU 13 O 1
ATOM 5690 N N . ARG C 1 571 ? 129.323 124.615 129.715 1.00 17.86 611 ARG 13 N 1
ATOM 5691 C CA . ARG C 1 571 ? 130.071 125.589 128.928 1.00 17.86 611 ARG 13 CA 1
ATOM 5692 C C . ARG C 1 571 ? 129.395 126.954 128.945 1.00 17.86 611 ARG 13 C 1
ATOM 5693 O O . ARG C 1 571 ? 129.454 127.699 127.961 1.00 17.86 611 ARG 13 O 1
ATOM 5695 N N . GLY C 1 572 ? 128.754 127.298 130.062 1.00 17.65 612 GLY 13 N 1
ATOM 5696 C CA . GLY C 1 572 ? 127.963 128.510 130.150 1.00 17.65 612 GLY 13 CA 1
ATOM 5697 C C . GLY C 1 572 ? 126.592 128.416 129.519 1.00 17.65 612 GLY 13 C 1
ATOM 5698 O O . GLY C 1 572 ? 125.974 129.454 129.257 1.00 17.65 612 GLY 13 O 1
ATOM 5699 N N . LEU C 1 573 ? 126.094 127.201 129.284 1.00 17.32 613 LEU 13 N 1
ATOM 5700 C CA . LEU C 1 573 ? 124.846 126.961 128.565 1.00 17.32 613 LEU 13 CA 1
ATOM 5701 C C . LEU C 1 573 ? 124.807 127.726 127.249 1.00 17.32 613 LEU 13 C 1
ATOM 5702 O O . LEU C 1 573 ? 123.904 128.525 126.993 1.00 17.32 613 LEU 13 O 1
ATOM 5704 N N . ASN C 1 574 ? 125.809 127.466 126.415 1.00 17.08 614 ASN 13 N 1
ATOM 5705 C CA . ASN C 1 574 ? 125.729 127.843 125.015 1.00 17.08 614 ASN 13 CA 1
ATOM 5706 C C . ASN C 1 574 ? 124.464 127.314 124.362 1.00 17.08 614 ASN 13 C 1
ATOM 5707 O O . ASN C 1 574 ? 123.952 127.939 123.428 1.00 17.08 614 ASN 13 O 1
ATOM 5709 N N . VAL C 1 575 ? 123.943 126.201 124.862 1.00 17.10 615 VAL 13 N 1
ATOM 5710 C CA . VAL C 1 575 ? 122.844 125.472 124.252 1.00 17.10 615 VAL 13 CA 1
ATOM 5711 C C . VAL C 1 575 ? 121.539 125.941 124.868 1.00 17.10 615 VAL 13 C 1
ATOM 5712 O O . VAL C 1 575 ? 121.431 126.080 126.091 1.00 17.10 615 VAL 13 O 1
ATOM 5714 N N . THR C 1 576 ? 120.560 126.212 124.018 1.00 16.95 616 THR 13 N 1
ATOM 5715 C CA . THR C 1 576 ? 119.179 126.098 124.436 1.00 16.95 616 THR 13 CA 1
ATOM 5716 C C . THR C 1 576 ? 118.514 124.988 123.644 1.00 16.95 616 THR 13 C 1
ATOM 5717 O O . THR C 1 576 ? 118.867 124.710 122.500 1.00 16.95 616 THR 13 O 1
ATOM 5719 N N . VAL C 1 577 ? 117.552 124.338 124.268 1.00 17.14 617 VAL 13 N 1
ATOM 5720 C CA . VAL C 1 577 ? 116.842 123.238 123.643 1.00 17.14 617 VAL 13 CA 1
ATOM 5721 C C . VAL C 1 577 ? 115.398 123.653 123.466 1.00 17.14 617 VAL 13 C 1
ATOM 5722 O O . VAL C 1 577 ? 114.774 124.165 124.400 1.00 17.14 617 VAL 13 O 1
ATOM 5724 N N . ALA C 1 578 ? 114.867 123.445 122.272 1.00 17.12 618 ALA 13 N 1
ATOM 5725 C CA . ALA C 1 578 ? 113.496 123.819 121.978 1.00 17.12 618 ALA 13 CA 1
ATOM 5726 C C . ALA C 1 578 ? 112.771 122.649 121.343 1.00 17.12 618 ALA 13 C 1
ATOM 5727 O O . ALA C 1 578 ? 112.873 122.434 120.134 1.00 17.12 618 ALA 13 O 1
ATOM 5729 N N . ASP C 1 579 ? 112.024 121.906 122.146 1.00 17.51 619 ASP 13 N 1
ATOM 5730 C CA . ASP C 1 579 ? 111.212 120.832 121.596 1.00 17.51 619 ASP 13 CA 1
ATOM 5731 C C . ASP C 1 579 ? 110.034 121.445 120.859 1.00 17.51 619 ASP 13 C 1
ATOM 5732 O O . ASP C 1 579 ? 108.924 121.507 121.392 1.00 17.51 619 ASP 13 O 1
ATOM 5734 N N . ALA C 1 580 ? 110.269 121.906 119.638 1.00 17.43 620 ALA 13 N 1
ATOM 5735 C CA . ALA C 1 580 ? 109.211 122.481 118.811 1.00 17.43 620 ALA 13 CA 1
ATOM 5736 C C . ALA C 1 580 ? 108.298 121.378 118.282 1.00 17.43 620 ALA 13 C 1
ATOM 5737 O O . ALA C 1 580 ? 108.234 121.096 117.091 1.00 17.43 620 ALA 13 O 1
ATOM 5739 N N . ARG C 1 581 ? 107.561 120.778 119.215 1.00 17.72 621 ARG 13 N 1
ATOM 5740 C CA . ARG C 1 581 ? 106.813 119.549 118.991 1.00 17.72 621 ARG 13 CA 1
ATOM 5741 C C . ARG C 1 581 ? 106.002 119.559 117.706 1.00 17.72 621 ARG 13 C 1
ATOM 5742 O O . ARG C 1 581 ? 105.725 118.491 117.154 1.00 17.72 621 ARG 13 O 1
ATOM 5744 N N . PHE C 1 582 ? 105.622 120.731 117.217 1.00 17.54 622 PHE 13 N 1
ATOM 5745 C CA . PHE C 1 582 ? 104.873 120.840 115.977 1.00 17.54 622 PHE 13 CA 1
ATOM 5746 C C . PHE C 1 582 ? 105.842 120.916 114.810 1.00 17.54 622 PHE 13 C 1
ATOM 5747 O O . PHE C 1 582 ? 106.590 121.889 114.683 1.00 17.54 622 PHE 13 O 1
ATOM 5749 N N . CYS C 1 583 ? 105.823 119.892 113.960 1.00 17.31 623 CYS 13 N 1
ATOM 5750 C CA . CYS C 1 583 ? 106.609 119.906 112.738 1.00 17.31 623 CYS 13 CA 1
ATOM 5751 C C . CYS C 1 583 ? 105.912 120.621 111.599 1.00 17.31 623 CYS 13 C 1
ATOM 5752 O O . CYS C 1 583 ? 106.582 121.282 110.804 1.00 17.31 623 CYS 13 O 1
ATOM 5754 N N . LYS C 1 584 ? 104.606 120.491 111.494 1.00 17.33 624 LYS 13 N 1
ATOM 5755 C CA . LYS C 1 584 ? 103.824 121.348 110.621 1.00 17.33 624 LYS 13 CA 1
ATOM 5756 C C . LYS C 1 584 ? 102.397 121.346 111.141 1.00 17.33 624 LYS 13 C 1
ATOM 5757 O O . LYS C 1 584 ? 101.835 120.276 111.376 1.00 17.33 624 LYS 13 O 1
ATOM 5759 N N . PRO C 1 585 ? 101.788 122.509 111.371 1.00 17.35 625 PRO 13 N 1
ATOM 5760 C CA . PRO C 1 585 ? 102.369 123.837 111.173 1.00 17.35 625 PRO 13 CA 1
ATOM 5761 C C . PRO C 1 585 ? 103.443 124.142 112.191 1.00 17.35 625 PRO 13 C 1
ATOM 5762 O O . PRO C 1 585 ? 103.213 124.005 113.385 1.00 17.35 625 PRO 13 O 1
ATOM 5764 N N . LEU C 1 586 ? 104.612 124.536 111.718 1.00 17.06 626 LEU 13 N 1
ATOM 5765 C CA . LEU C 1 586 ? 105.732 124.830 112.590 1.00 17.06 626 LEU 13 CA 1
ATOM 5766 C C . LEU C 1 586 ? 105.401 126.015 113.477 1.00 17.06 626 LEU 13 C 1
ATOM 5767 O O . LEU C 1 586 ? 104.604 126.885 113.124 1.00 17.06 626 LEU 13 O 1
ATOM 5769 N N . ASP C 1 587 ? 106.047 126.054 114.639 1.00 17.04 627 ASP 13 N 1
ATOM 5770 C CA . ASP C 1 587 ? 106.014 127.253 115.466 1.00 17.04 627 ASP 13 CA 1
ATOM 5771 C C . ASP C 1 587 ? 106.896 128.299 114.793 1.00 17.04 627 ASP 13 C 1
ATOM 5772 O O . ASP C 1 587 ? 108.013 128.603 115.215 1.00 17.04 627 ASP 13 O 1
ATOM 5774 N N . ARG C 1 588 ? 106.359 128.843 113.704 1.00 16.79 628 ARG 13 N 1
ATOM 5775 C CA . ARG C 1 588 ? 107.087 129.827 112.920 1.00 16.79 628 ARG 13 CA 1
ATOM 5776 C C . ARG C 1 588 ? 107.489 131.026 113.761 1.00 16.79 628 ARG 13 C 1
ATOM 5777 O O . ARG C 1 588 ? 108.433 131.743 113.414 1.00 16.79 628 ARG 13 O 1
ATOM 5779 N N . ALA C 1 589 ? 106.790 131.259 114.870 1.00 16.94 629 ALA 13 N 1
ATOM 5780 C CA . ALA C 1 589 ? 107.186 132.327 115.777 1.00 16.94 629 ALA 13 CA 1
ATOM 5781 C C . ALA C 1 589 ? 108.432 131.943 116.561 1.00 16.94 629 ALA 13 C 1
ATOM 5782 O O . ALA C 1 589 ? 109.369 132.740 116.684 1.00 16.94 629 ALA 13 O 1
ATOM 5784 N N . LEU C 1 590 ? 108.459 130.727 117.102 1.00 16.90 630 LEU 13 N 1
ATOM 5785 C CA . LEU C 1 590 ? 109.582 130.271 117.909 1.00 16.90 630 LEU 13 CA 1
ATOM 5786 C C . LEU C 1 590 ? 110.871 130.287 117.103 1.00 16.90 630 LEU 13 C 1
ATOM 5787 O O . LEU C 1 590 ? 111.845 130.942 117.489 1.00 16.90 630 LEU 13 O 1
ATOM 5789 N N . ILE C 1 591 ? 110.876 129.567 115.981 1.00 16.83 631 ILE 13 N 1
ATOM 5790 C CA . ILE C 1 591 ? 112.063 129.450 115.142 1.00 16.83 631 ILE 13 CA 1
ATOM 5791 C C . ILE C 1 591 ? 112.587 130.827 114.781 1.00 16.83 631 ILE 13 C 1
ATOM 5792 O O . ILE C 1 591 ? 113.800 131.064 114.776 1.00 16.83 631 ILE 13 O 1
ATOM 5794 N N . ARG C 1 592 ? 111.676 131.754 114.491 1.00 16.95 632 ARG 13 N 1
ATOM 5795 C CA . ARG C 1 592 ? 112.067 133.118 114.157 1.00 16.95 632 ARG 13 CA 1
ATOM 5796 C C . ARG C 1 592 ? 112.779 133.778 115.326 1.00 16.95 632 ARG 13 C 1
ATOM 5797 O O . ARG C 1 592 ? 113.883 134.313 115.175 1.00 16.95 632 ARG 13 O 1
ATOM 5799 N N . SER C 1 593 ? 112.154 133.750 116.499 1.00 16.96 633 SER 13 N 1
ATOM 5800 C CA . SER C 1 593 ? 112.818 134.205 117.711 1.00 16.96 633 SER 13 CA 1
ATOM 5801 C C . SER C 1 593 ? 114.153 133.506 117.894 1.00 16.96 633 SER 13 C 1
ATOM 5802 O O . SER C 1 593 ? 115.176 134.160 118.131 1.00 16.96 633 SER 13 O 1
ATOM 5804 N N . LEU C 1 594 ? 114.158 132.174 117.788 1.00 16.83 634 LEU 13 N 1
ATOM 5805 C CA . LEU C 1 594 ? 115.406 131.429 117.861 1.00 16.83 634 LEU 13 CA 1
ATOM 5806 C C . LEU C 1 594 ? 116.421 131.950 116.863 1.00 16.83 634 LEU 13 C 1
ATOM 5807 O O . LEU C 1 594 ? 117.615 132.029 117.171 1.00 16.83 634 LEU 13 O 1
ATOM 5809 N N . ALA C 1 595 ? 115.963 132.312 115.668 1.00 16.70 635 ALA 13 N 1
ATOM 5810 C CA . ALA C 1 595 ? 116.883 132.669 114.599 1.00 16.70 635 ALA 13 CA 1
ATOM 5811 C C . ALA C 1 595 ? 117.723 133.880 114.973 1.00 16.70 635 ALA 13 C 1
ATOM 5812 O O . ALA C 1 595 ? 118.944 133.778 115.123 1.00 16.70 635 ALA 13 O 1
ATOM 5814 N N . LYS C 1 596 ? 117.086 135.035 115.145 1.00 16.85 636 LYS 13 N 1
ATOM 5815 C CA . LYS C 1 596 ? 117.852 136.248 115.382 1.00 16.85 636 LYS 13 CA 1
ATOM 5816 C C . LYS C 1 596 ? 118.576 136.231 116.719 1.00 16.85 636 LYS 13 C 1
ATOM 5817 O O . LYS C 1 596 ? 119.675 136.786 116.818 1.00 16.85 636 LYS 13 O 1
ATOM 5819 N N . SER C 1 597 ? 118.002 135.593 117.735 1.00 16.79 637 SER 13 N 1
ATOM 5820 C CA . SER C 1 597 ? 118.621 135.538 119.054 1.00 16.79 637 SER 13 CA 1
ATOM 5821 C C . SER C 1 597 ? 120.004 134.897 119.002 1.00 16.79 637 SER 13 C 1
ATOM 5822 O O . SER C 1 597 ? 120.982 135.476 119.484 1.00 16.79 637 SER 13 O 1
ATOM 5824 N N . HIS C 1 598 ? 120.102 133.716 118.406 1.00 16.56 638 HIS 13 N 1
ATOM 5825 C CA . HIS C 1 598 ? 121.368 133.009 118.333 1.00 16.56 638 HIS 13 CA 1
ATOM 5826 C C . HIS C 1 598 ? 122.120 133.378 117.065 1.00 16.56 638 HIS 13 C 1
ATOM 5827 O O . HIS C 1 598 ? 121.595 134.054 116.177 1.00 16.56 638 HIS 13 O 1
ATOM 5829 N N . GLU C 1 599 ? 123.373 132.930 116.996 1.00 16.37 639 GLU 13 N 1
ATOM 5830 C CA . GLU C 1 599 ? 124.137 133.043 115.762 1.00 16.37 639 GLU 13 CA 1
ATOM 5831 C C . GLU C 1 599 ? 124.246 131.706 115.043 1.00 16.37 639 GLU 13 C 1
ATOM 5832 O O . GLU C 1 599 ? 124.687 131.662 113.891 1.00 16.37 639 GLU 13 O 1
ATOM 5834 N N . VAL C 1 600 ? 123.855 130.616 115.699 1.00 16.22 640 VAL 13 N 1
ATOM 5835 C CA . VAL C 1 600 ? 123.899 129.288 115.098 1.00 16.22 640 VAL 13 CA 1
ATOM 5836 C C . VAL C 1 600 ? 122.635 128.544 115.487 1.00 16.22 640 VAL 13 C 1
ATOM 5837 O O . VAL C 1 600 ? 121.994 128.863 116.488 1.00 16.22 640 VAL 13 O 1
ATOM 5839 N N . LEU C 1 601 ? 122.277 127.547 114.690 1.00 16.01 641 LEU 13 N 1
ATOM 5840 C CA . LEU C 1 601 ? 121.144 126.689 114.976 1.00 16.01 641 LEU 13 CA 1
ATOM 5841 C C . LEU C 1 601 ? 121.426 125.302 114.434 1.00 16.01 641 LEU 13 C 1
ATOM 5842 O O . LEU C 1 601 ? 122.066 125.137 113.397 1.00 16.01 641 LEU 13 O 1
ATOM 5844 N N . ILE C 1 602 ? 120.941 124.300 115.152 1.00 16.13 642 ILE 13 N 1
ATOM 5845 C CA . ILE C 1 602 ? 121.110 122.907 114.761 1.00 16.13 642 ILE 13 CA 1
ATOM 5846 C C . ILE C 1 602 ? 119.832 122.156 115.085 1.00 16.13 642 ILE 13 C 1
ATOM 5847 O O . ILE C 1 602 ? 119.505 121.958 116.256 1.00 16.13 642 ILE 13 O 1
ATOM 5849 N N . THR C 1 603 ? 119.114 121.719 114.062 1.00 16.36 643 THR 13 N 1
ATOM 5850 C CA . THR C 1 603 ? 117.989 120.829 114.282 1.00 16.36 643 THR 13 CA 1
ATOM 5851 C C . THR C 1 603 ? 118.498 119.403 114.393 1.00 16.36 643 THR 13 C 1
ATOM 5852 O O . THR C 1 603 ? 119.659 119.115 114.102 1.00 16.36 643 THR 13 O 1
ATOM 5854 N N . VAL C 1 604 ? 117.622 118.511 114.843 1.00 16.92 644 VAL 13 N 1
ATOM 5855 C CA . VAL C 1 604 ? 117.930 117.090 114.927 1.00 16.92 644 VAL 13 CA 1
ATOM 5856 C C . VAL C 1 604 ? 116.612 116.338 114.891 1.00 16.92 644 VAL 13 C 1
ATOM 5857 O O . VAL C 1 604 ? 115.589 116.842 115.355 1.00 16.92 644 VAL 13 O 1
ATOM 5859 N N . GLU C 1 605 ? 116.625 115.134 114.334 1.00 17.41 645 GLU 13 N 1
ATOM 5860 C CA . GLU C 1 605 ? 115.386 114.390 114.208 1.00 17.41 645 GLU 13 CA 1
ATOM 5861 C C . GLU C 1 605 ? 115.697 112.921 114.028 1.00 17.41 645 GLU 13 C 1
ATOM 5862 O O . GLU C 1 605 ? 116.801 112.552 113.631 1.00 17.41 645 GLU 13 O 1
ATOM 5864 N N . GLU C 1 606 ? 114.709 112.088 114.320 1.00 18.62 646 GLU 13 N 1
ATOM 5865 C CA . GLU C 1 606 ? 114.851 110.660 114.080 1.00 18.62 646 GLU 13 CA 1
ATOM 5866 C C . GLU C 1 606 ? 114.246 110.260 112.742 1.00 18.62 646 GLU 13 C 1
ATOM 5867 O O . GLU C 1 606 ? 113.416 109.352 112.671 1.00 18.62 646 GLU 13 O 1
ATOM 5869 N N . GLY C 1 607 ? 114.657 110.924 111.669 1.00 17.70 647 GLY 13 N 1
ATOM 5870 C CA . GLY C 1 607 ? 114.111 110.626 110.360 1.00 17.70 647 GLY 13 CA 1
ATOM 5871 C C . GLY C 1 607 ? 115.122 110.902 109.275 1.00 17.70 647 GLY 13 C 1
ATOM 5872 O O . GLY C 1 607 ? 116.097 111.630 109.482 1.00 17.70 647 GLY 13 O 1
ATOM 5873 N N . SER C 1 608 ? 114.881 110.320 108.105 1.00 17.42 648 SER 13 N 1
ATOM 5874 C CA . SER C 1 608 ? 115.730 110.605 106.960 1.00 17.42 648 SER 13 CA 1
ATOM 5875 C C . SER C 1 608 ? 115.591 112.068 106.578 1.00 17.42 648 SER 13 C 1
ATOM 5876 O O . SER C 1 608 ? 114.717 112.775 107.079 1.00 17.42 648 SER 13 O 1
ATOM 5878 N N . ILE C 1 609 ? 116.436 112.524 105.660 1.00 16.54 649 ILE 13 N 1
ATOM 5879 C CA . ILE C 1 609 ? 116.439 113.950 105.377 1.00 16.54 649 ILE 13 CA 1
ATOM 5880 C C . ILE C 1 609 ? 115.371 114.246 104.332 1.00 16.54 649 ILE 13 C 1
ATOM 5881 O O . ILE C 1 609 ? 115.649 114.343 103.133 1.00 16.54 649 ILE 13 O 1
ATOM 5883 N N . GLY C 1 610 ? 114.127 114.339 104.789 1.00 16.80 650 GLY 13 N 1
ATOM 5884 C CA . GLY C 1 610 ? 113.041 114.924 104.031 1.00 16.80 650 GLY 13 CA 1
ATOM 5885 C C . GLY C 1 610 ? 112.021 115.545 104.959 1.00 16.80 650 GLY 13 C 1
ATOM 5886 O O . GLY C 1 610 ? 110.872 115.772 104.575 1.00 16.80 650 GLY 13 O 1
ATOM 5887 N N . GLY C 1 611 ? 112.427 115.800 106.195 1.00 16.87 651 GLY 13 N 1
ATOM 5888 C CA . GLY C 1 611 ? 111.481 116.138 107.236 1.00 16.87 651 GLY 13 CA 1
ATOM 5889 C C . GLY C 1 611 ? 111.750 117.453 107.930 1.00 16.87 651 GLY 13 C 1
ATOM 5890 O O . GLY C 1 611 ? 111.764 118.506 107.289 1.00 16.87 651 GLY 13 O 1
ATOM 5891 N N . PHE C 1 612 ? 111.957 117.396 109.247 1.00 16.74 652 PHE 13 N 1
ATOM 5892 C CA . PHE C 1 612 ? 112.084 118.609 110.047 1.00 16.74 652 PHE 13 CA 1
ATOM 5893 C C . PHE C 1 612 ? 113.137 119.540 109.473 1.00 16.74 652 PHE 13 C 1
ATOM 5894 O O . PHE C 1 612 ? 112.849 120.697 109.149 1.00 16.74 652 PHE 13 O 1
ATOM 5896 N N . GLY C 1 613 ? 114.367 119.047 109.338 1.00 16.33 653 GLY 13 N 1
ATOM 5897 C CA . GLY C 1 613 ? 115.428 119.836 108.746 1.00 16.33 653 GLY 13 CA 1
ATOM 5898 C C . GLY C 1 613 ? 115.035 120.441 107.420 1.00 16.33 653 GLY 13 C 1
ATOM 5899 O O . GLY C 1 613 ? 115.333 121.608 107.160 1.00 16.33 653 GLY 13 O 1
ATOM 5900 N N . SER C 1 614 ? 114.328 119.679 106.592 1.00 16.28 654 SER 13 N 1
ATOM 5901 C CA . SER C 1 614 ? 113.829 120.207 105.333 1.00 16.28 654 SER 13 CA 1
ATOM 5902 C C . SER C 1 614 ? 112.793 121.300 105.562 1.00 16.28 654 SER 13 C 1
ATOM 5903 O O . SER C 1 614 ? 112.972 122.436 105.113 1.00 16.28 654 SER 13 O 1
ATOM 5905 N N . HIS C 1 615 ? 111.703 120.974 106.259 1.00 16.62 655 HIS 13 N 1
ATOM 5906 C CA . HIS C 1 615 ? 110.672 121.969 106.519 1.00 16.62 655 HIS 13 CA 1
ATOM 5907 C C . HIS C 1 615 ? 111.222 123.189 107.230 1.00 16.62 655 HIS 13 C 1
ATOM 5908 O O . HIS C 1 615 ? 110.879 124.316 106.862 1.00 16.62 655 HIS 13 O 1
ATOM 5910 N N . VAL C 1 616 ? 112.078 122.995 108.232 1.00 16.34 656 VAL 13 N 1
ATOM 5911 C CA . VAL C 1 616 ? 112.536 124.140 109.003 1.00 16.34 656 VAL 13 CA 1
ATOM 5912 C C . VAL C 1 616 ? 113.311 125.092 108.112 1.00 16.34 656 VAL 13 C 1
ATOM 5913 O O . VAL C 1 616 ? 113.110 126.308 108.165 1.00 16.34 656 VAL 13 O 1
ATOM 5915 N N . VAL C 1 617 ? 114.178 124.564 107.254 1.00 16.13 657 VAL 13 N 1
ATOM 5916 C CA . VAL C 1 617 ? 114.924 125.452 106.377 1.00 16.13 657 VAL 13 CA 1
ATOM 5917 C C . VAL C 1 617 ? 114.031 125.991 105.269 1.00 16.13 657 VAL 13 C 1
ATOM 5918 O O . VAL C 1 617 ? 114.174 127.158 104.882 1.00 16.13 657 VAL 13 O 1
ATOM 5920 N N . GLN C 1 618 ? 113.099 125.179 104.764 1.00 16.21 658 GLN 13 N 1
ATOM 5921 C CA . GLN C 1 618 ? 112.094 125.702 103.851 1.00 16.21 658 GLN 13 CA 1
ATOM 5922 C C . GLN C 1 618 ? 111.416 126.913 104.459 1.00 16.21 658 GLN 13 C 1
ATOM 5923 O O . GLN C 1 618 ? 111.274 127.952 103.807 1.00 16.21 658 GLN 13 O 1
ATOM 5925 N N . PHE C 1 619 ? 111.026 126.810 105.726 1.00 16.43 659 PHE 13 N 1
ATOM 5926 C CA . PHE C 1 619 ? 110.521 127.980 106.425 1.00 16.43 659 PHE 13 CA 1
ATOM 5927 C C . PHE C 1 619 ? 111.644 128.960 106.728 1.00 16.43 659 PHE 13 C 1
ATOM 5928 O O . PHE C 1 619 ? 111.447 130.175 106.636 1.00 16.43 659 PHE 13 O 1
ATOM 5930 N N . LEU C 1 620 ? 112.826 128.458 107.083 1.00 16.14 660 LEU 13 N 1
ATOM 5931 C CA . LEU C 1 620 ? 113.954 129.356 107.277 1.00 16.14 660 LEU 13 CA 1
ATOM 5932 C C . LEU C 1 620 ? 114.280 130.123 106.014 1.00 16.14 660 LEU 13 C 1
ATOM 5933 O O . LEU C 1 620 ? 114.712 131.275 106.092 1.00 16.14 660 LEU 13 O 1
ATOM 5935 N N . ALA C 1 621 ? 114.097 129.501 104.852 1.00 15.92 661 ALA 13 N 1
ATOM 5936 C CA . ALA C 1 621 ? 114.452 130.164 103.604 1.00 15.92 661 ALA 13 CA 1
ATOM 5937 C C . ALA C 1 621 ? 113.556 131.365 103.346 1.00 15.92 661 ALA 13 C 1
ATOM 5938 O O . ALA C 1 621 ? 114.040 132.493 103.200 1.00 15.92 661 ALA 13 O 1
ATOM 5940 N N . LEU C 1 622 ? 112.245 131.140 103.286 1.00 15.96 662 LEU 13 N 1
ATOM 5941 C CA . LEU C 1 622 ? 111.324 132.229 102.993 1.00 15.96 662 LEU 13 CA 1
ATOM 5942 C C . LEU C 1 622 ? 111.381 133.304 104.068 1.00 15.96 662 LEU 13 C 1
ATOM 5943 O O . LEU C 1 622 ? 111.504 134.492 103.752 1.00 15.96 662 LEU 13 O 1
ATOM 5945 N N . ASP C 1 623 ? 111.319 132.913 105.339 1.00 16.10 663 ASP 13 N 1
ATOM 5946 C CA . ASP C 1 623 ? 111.583 133.860 106.417 1.00 16.10 663 ASP 13 CA 1
ATOM 5947 C C . ASP C 1 623 ? 112.993 134.409 106.362 1.00 16.10 663 ASP 13 C 1
ATOM 5948 O O . ASP C 1 623 ? 113.293 135.394 107.042 1.00 16.10 663 ASP 13 O 1
ATOM 5950 N N . GLY C 1 624 ? 113.858 133.789 105.561 1.00 15.81 664 GLY 13 N 1
ATOM 5951 C CA . GLY C 1 624 ? 115.250 134.181 105.532 1.00 15.81 664 GLY 13 CA 1
ATOM 5952 C C . GLY C 1 624 ? 115.487 135.633 105.199 1.00 15.81 664 GLY 13 C 1
ATOM 5953 O O . GLY C 1 624 ? 116.544 136.170 105.535 1.00 15.81 664 GLY 13 O 1
ATOM 5954 N N . LEU C 1 625 ? 114.524 136.296 104.552 1.00 15.70 665 LEU 13 N 1
ATOM 5955 C CA . LEU C 1 625 ? 114.745 137.693 104.196 1.00 15.70 665 LEU 13 CA 1
ATOM 5956 C C . LEU C 1 625 ? 114.995 138.556 105.424 1.00 15.70 665 LEU 13 C 1
ATOM 5957 O O . LEU C 1 625 ? 115.476 139.687 105.294 1.00 15.70 665 LEU 13 O 1
ATOM 5959 N N . LEU C 1 626 ? 114.679 138.049 106.613 1.00 15.93 666 LEU 13 N 1
ATOM 5960 C CA . LEU C 1 626 ? 115.230 138.599 107.844 1.00 15.93 666 LEU 13 CA 1
ATOM 5961 C C . LEU C 1 626 ? 116.526 137.894 108.229 1.00 15.93 666 LEU 13 C 1
ATOM 5962 O O . LEU C 1 626 ? 116.646 137.356 109.332 1.00 15.93 666 LEU 13 O 1
ATOM 5964 N N . ASP C 1 627 ? 117.490 137.871 107.306 1.00 15.76 667 ASP 13 N 1
ATOM 5965 C CA . ASP C 1 627 ? 118.791 137.240 107.503 1.00 15.76 667 ASP 13 CA 1
ATOM 5966 C C . ASP C 1 627 ? 118.684 135.760 107.850 1.00 15.76 667 ASP 13 C 1
ATOM 5967 O O . ASP C 1 627 ? 119.035 135.356 108.963 1.00 15.76 667 ASP 13 O 1
ATOM 5969 N N . GLY C 1 628 ? 118.194 134.944 106.918 1.00 15.66 668 GLY 13 N 1
ATOM 5970 C CA . GLY C 1 628 ? 118.351 133.506 107.032 1.00 15.66 668 GLY 13 CA 1
ATOM 5971 C C . GLY C 1 628 ? 119.783 133.104 106.741 1.00 15.66 668 GLY 13 C 1
ATOM 5972 O O . GLY C 1 628 ? 120.047 132.233 105.905 1.00 15.66 668 GLY 13 O 1
ATOM 5973 N N . LYS C 1 629 ? 120.718 133.765 107.425 1.00 15.46 669 LYS 13 N 1
ATOM 5974 C CA . LYS C 1 629 ? 122.159 133.614 107.233 1.00 15.46 669 LYS 13 CA 1
ATOM 5975 C C . LYS C 1 629 ? 122.856 133.140 108.497 1.00 15.46 669 LYS 13 C 1
ATOM 5976 O O . LYS C 1 629 ? 123.945 133.604 108.844 1.00 15.46 669 LYS 13 O 1
ATOM 5978 N N . LEU C 1 630 ? 122.222 132.224 109.215 1.00 15.63 670 LEU 13 N 1
ATOM 5979 C CA . LEU C 1 630 ? 122.830 131.553 110.345 1.00 15.63 670 LEU 13 CA 1
ATOM 5980 C C . LEU C 1 630 ? 123.125 130.102 109.986 1.00 15.63 670 LEU 13 C 1
ATOM 5981 O O . LEU C 1 630 ? 122.340 129.424 109.321 1.00 15.63 670 LEU 13 O 1
ATOM 5983 N N . LYS C 1 631 ? 124.277 129.625 110.434 1.00 15.63 671 LYS 13 N 1
ATOM 5984 C CA . LYS C 1 631 ? 124.724 128.277 110.126 1.00 15.63 671 LYS 13 CA 1
ATOM 5985 C C . LYS C 1 631 ? 123.705 127.274 110.640 1.00 15.63 671 LYS 13 C 1
ATOM 5986 O O . LYS C 1 631 ? 123.159 127.437 111.734 1.00 15.63 671 LYS 13 O 1
ATOM 5988 N N . TRP C 1 632 ? 123.432 126.253 109.839 1.00 15.62 672 TRP 13 N 1
ATOM 5989 C CA . TRP C 1 632 ? 122.362 125.327 110.158 1.00 15.62 672 TRP 13 CA 1
ATOM 5990 C C . TRP C 1 632 ? 122.669 123.968 109.561 1.00 15.62 672 TRP 13 C 1
ATOM 5991 O O . TRP C 1 632 ? 122.816 123.847 108.347 1.00 15.62 672 TRP 13 O 1
ATOM 5993 N N . ARG C 1 633 ? 122.741 122.944 110.407 1.00 15.64 673 ARG 13 N 1
ATOM 5994 C CA . ARG C 1 633 ? 123.189 121.637 109.959 1.00 15.64 673 ARG 13 CA 1
ATOM 5995 C C . ARG C 1 633 ? 122.272 120.561 110.525 1.00 15.64 673 ARG 13 C 1
ATOM 5996 O O . ARG C 1 633 ? 122.392 120.210 111.708 1.00 15.64 673 ARG 13 O 1
ATOM 5998 N N . PRO C 1 634 ? 121.378 120.000 109.728 1.00 16.08 674 PRO 13 N 1
ATOM 5999 C CA . PRO C 1 634 ? 120.419 119.034 110.274 1.00 16.08 674 PRO 13 CA 1
ATOM 6000 C C . PRO C 1 634 ? 121.024 117.667 110.513 1.00 16.08 674 PRO 13 C 1
ATOM 6001 O O . PRO C 1 634 ? 121.193 116.877 109.581 1.00 16.08 674 PRO 13 O 1
ATOM 6003 N N . MET C 1 635 ? 121.310 117.359 111.769 1.00 16.98 675 MET 13 N 1
ATOM 6004 C CA . MET C 1 635 ? 121.843 116.053 112.131 1.00 16.98 675 MET 13 CA 1
ATOM 6005 C C . MET C 1 635 ? 120.681 115.072 112.098 1.00 16.98 675 MET 13 C 1
ATOM 6006 O O . MET C 1 635 ? 120.055 114.786 113.117 1.00 16.98 675 MET 13 O 1
ATOM 6008 N N . VAL C 1 636 ? 120.378 114.565 110.911 1.00 17.19 676 VAL 13 N 1
ATOM 6009 C CA . VAL C 1 636 ? 119.284 113.619 110.748 1.00 17.19 676 VAL 13 CA 1
ATOM 6010 C C . VAL C 1 636 ? 119.888 112.244 110.543 1.00 17.19 676 VAL 13 C 1
ATOM 6011 O O . VAL C 1 636 ? 121.112 112.108 110.451 1.00 17.19 676 VAL 13 O 1
ATOM 6013 N N . LEU C 1 637 ? 119.046 111.221 110.511 1.00 17.67 677 LEU 13 N 1
ATOM 6014 C CA . LEU C 1 637 ? 119.490 109.903 110.086 1.00 17.67 677 LEU 13 CA 1
ATOM 6015 C C . LEU C 1 637 ? 120.330 110.035 108.824 1.00 17.67 677 LEU 13 C 1
ATOM 6016 O O . LEU C 1 637 ? 119.808 110.466 107.787 1.00 17.67 677 LEU 13 O 1
ATOM 6018 N N . PRO C 1 638 ? 121.616 109.708 108.865 1.00 17.88 678 PRO 13 N 1
ATOM 6019 C CA . PRO C 1 638 ? 122.429 109.776 107.648 1.00 17.88 678 PRO 13 CA 1
ATOM 6020 C C . PRO C 1 638 ? 121.889 108.830 106.588 1.00 17.88 678 PRO 13 C 1
ATOM 6021 O O . PRO C 1 638 ? 121.168 107.873 106.878 1.00 17.88 678 PRO 13 O 1
ATOM 6023 N N . ASP C 1 639 ? 122.250 109.109 105.338 1.00 17.95 679 ASP 13 N 1
ATOM 6024 C CA . ASP C 1 639 ? 121.678 108.376 104.216 1.00 17.95 679 ASP 13 CA 1
ATOM 6025 C C . ASP C 1 639 ? 122.250 106.965 104.204 1.00 17.95 679 ASP 13 C 1
ATOM 6026 O O . ASP C 1 639 ? 123.189 106.650 103.469 1.00 17.95 679 ASP 13 O 1
ATOM 6028 N N . ARG C 1 640 ? 121.664 106.108 105.037 1.00 18.50 680 ARG 13 N 1
ATOM 6029 C CA . ARG C 1 640 ? 122.077 104.722 105.186 1.00 18.50 680 ARG 13 CA 1
ATOM 6030 C C . ARG C 1 640 ? 121.039 104.015 106.037 1.00 18.50 680 ARG 13 C 1
ATOM 6031 O O . ARG C 1 640 ? 120.283 104.671 106.755 1.00 18.50 680 ARG 13 O 1
ATOM 6033 N N . TYR C 1 641 ? 120.983 102.692 105.955 1.00 19.00 681 TYR 13 N 1
ATOM 6034 C CA . TYR C 1 641 ? 120.066 101.941 106.796 1.00 19.00 681 TYR 13 CA 1
ATOM 6035 C C . TYR C 1 641 ? 120.795 101.370 108.000 1.00 19.00 681 TYR 13 C 1
ATOM 6036 O O . TYR C 1 641 ? 121.652 100.495 107.867 1.00 19.00 681 TYR 13 O 1
ATOM 6038 N N . ILE C 1 642 ? 120.446 101.870 109.180 1.00 20.27 682 ILE 13 N 1
ATOM 6039 C CA . ILE C 1 642 ? 121.095 101.488 110.424 1.00 20.27 682 ILE 13 CA 1
ATOM 6040 C C . ILE C 1 642 ? 120.575 100.119 110.825 1.00 20.27 682 ILE 13 C 1
ATOM 6041 O O . ILE C 1 642 ? 119.363 99.884 110.841 1.00 20.27 682 ILE 13 O 1
ATOM 6043 N N . ASP C 1 643 ? 121.497 99.223 111.157 1.00 21.74 683 ASP 13 N 1
ATOM 6044 C CA . ASP C 1 643 ? 121.175 97.823 111.371 1.00 21.74 683 ASP 13 CA 1
ATOM 6045 C C . ASP C 1 643 ? 120.519 97.593 112.727 1.00 21.74 683 ASP 13 C 1
ATOM 6046 O O . ASP C 1 643 ? 120.255 98.527 113.487 1.00 21.74 683 ASP 13 O 1
ATOM 6048 N N . HIS C 1 644 ? 120.254 96.325 113.020 1.00 23.87 684 HIS 13 N 1
ATOM 6049 C CA . HIS C 1 644 ? 119.765 95.930 114.331 1.00 23.87 684 HIS 13 CA 1
ATOM 6050 C C . HIS C 1 644 ? 120.833 96.168 115.385 1.00 23.87 684 HIS 13 C 1
ATOM 6051 O O . HIS C 1 644 ? 121.996 96.423 115.066 1.00 23.87 684 HIS 13 O 1
ATOM 6053 N N . GLY C 1 645 ? 120.436 96.076 116.647 1.00 22.93 685 GLY 13 N 1
ATOM 6054 C CA . GLY C 1 645 ? 121.412 96.060 117.716 1.00 22.93 685 GLY 13 CA 1
ATOM 6055 C C . GLY C 1 645 ? 120.991 96.947 118.871 1.00 22.93 685 GLY 13 C 1
ATOM 6056 O O . GLY C 1 645 ? 119.817 97.272 119.037 1.00 22.93 685 GLY 13 O 1
ATOM 6057 N N . ALA C 1 646 ? 121.983 97.312 119.665 1.00 21.56 686 ALA 13 N 1
ATOM 6058 C CA . ALA C 1 646 ? 121.761 98.120 120.849 1.00 21.56 686 ALA 13 CA 1
ATOM 6059 C C . ALA C 1 646 ? 121.358 99.530 120.452 1.00 21.56 686 ALA 13 C 1
ATOM 6060 O O . ALA C 1 646 ? 122.088 100.185 119.695 1.00 21.56 686 ALA 13 O 1
ATOM 6062 N N . PRO C 1 647 ? 120.219 100.030 120.925 1.00 20.73 687 PRO 13 N 1
ATOM 6063 C CA . PRO C 1 647 ? 119.813 101.399 120.575 1.00 20.73 687 PRO 13 CA 1
ATOM 6064 C C . PRO C 1 647 ? 120.868 102.448 120.874 1.00 20.73 687 PRO 13 C 1
ATOM 6065 O O . PRO C 1 647 ? 121.034 103.390 120.090 1.00 20.73 687 PRO 13 O 1
ATOM 6067 N N . ALA C 1 648 ? 121.588 102.311 121.987 1.00 20.19 688 ALA 13 N 1
ATOM 6068 C CA . ALA C 1 648 ? 122.610 103.296 122.320 1.00 20.19 688 ALA 13 CA 1
ATOM 6069 C C . ALA C 1 648 ? 123.670 103.379 121.235 1.00 20.19 688 ALA 13 C 1
ATOM 6070 O O . ALA C 1 648 ? 124.069 104.477 120.832 1.00 20.19 688 ALA 13 O 1
ATOM 6072 N N . ASP C 1 649 ? 124.131 102.232 120.741 1.00 20.30 689 ASP 13 N 1
ATOM 6073 C CA . ASP C 1 649 ? 125.131 102.251 119.683 1.00 20.30 689 ASP 13 CA 1
ATOM 6074 C C . ASP C 1 649 ? 124.503 102.612 118.346 1.00 20.30 689 ASP 13 C 1
ATOM 6075 O O . ASP C 1 649 ? 125.170 103.181 117.475 1.00 20.30 689 ASP 13 O 1
ATOM 6077 N N . GLN C 1 650 ? 123.226 102.283 118.158 1.00 20.53 690 GLN 13 N 1
ATOM 6078 C CA . GLN C 1 650 ? 122.525 102.798 116.992 1.00 20.53 690 GLN 13 CA 1
ATOM 6079 C C . GLN C 1 650 ? 122.609 104.312 116.952 1.00 20.53 690 GLN 13 C 1
ATOM 6080 O O . GLN C 1 650 ? 122.894 104.895 115.902 1.00 20.53 690 GLN 13 O 1
ATOM 6082 N N . LEU C 1 651 ? 122.389 104.963 118.094 1.00 19.68 691 LEU 13 N 1
ATOM 6083 C CA . LEU C 1 651 ? 122.693 106.384 118.192 1.00 19.68 691 LEU 13 CA 1
ATOM 6084 C C . LEU C 1 651 ? 124.153 106.641 117.852 1.00 19.68 691 LEU 13 C 1
ATOM 6085 O O . LEU C 1 651 ? 124.471 107.551 117.079 1.00 19.68 691 LEU 13 O 1
ATOM 6087 N N . ALA C 1 652 ? 125.057 105.837 118.410 1.00 19.68 692 ALA 13 N 1
ATOM 6088 C CA . ALA C 1 652 ? 126.468 106.007 118.090 1.00 19.68 692 ALA 13 CA 1
ATOM 6089 C C . ALA C 1 652 ? 126.734 105.719 116.623 1.00 19.68 692 ALA 13 C 1
ATOM 6090 O O . ALA C 1 652 ? 127.496 106.445 115.975 1.00 19.68 692 ALA 13 O 1
ATOM 6092 N N . GLU C 1 653 ? 126.113 104.672 116.079 1.00 19.93 693 GLU 13 N 1
ATOM 6093 C CA . GLU C 1 653 ? 126.270 104.392 114.658 1.00 19.93 693 GLU 13 CA 1
ATOM 6094 C C . GLU C 1 653 ? 125.672 105.507 113.819 1.00 19.93 693 GLU 13 C 1
ATOM 6095 O O . GLU C 1 653 ? 126.363 106.108 112.989 1.00 19.93 693 GLU 13 O 1
ATOM 6097 N N . ALA C 1 654 ? 124.395 105.812 114.035 1.00 19.41 694 ALA 13 N 1
ATOM 6098 C CA . ALA C 1 654 ? 123.721 106.843 113.259 1.00 19.41 694 ALA 13 CA 1
ATOM 6099 C C . ALA C 1 654 ? 124.227 108.241 113.578 1.00 19.41 694 ALA 13 C 1
ATOM 6100 O O . ALA C 1 654 ? 123.694 109.219 113.050 1.00 19.41 694 ALA 13 O 1
ATOM 6102 N N . GLY C 1 655 ? 125.245 108.359 114.422 1.00 19.10 695 GLY 13 N 1
ATOM 6103 C CA . GLY C 1 655 ? 125.765 109.661 114.773 1.00 19.10 695 GLY 13 CA 1
ATOM 6104 C C . GLY C 1 655 ? 124.770 110.444 115.595 1.00 19.10 695 GLY 13 C 1
ATOM 6105 O O . GLY C 1 655 ? 124.540 111.629 115.348 1.00 19.10 695 GLY 13 O 1
ATOM 6106 N N . LEU C 1 656 ? 124.169 109.784 116.580 1.00 18.96 696 LEU 13 N 1
ATOM 6107 C CA . LEU C 1 656 ? 123.137 110.411 117.395 1.00 18.96 696 LEU 13 CA 1
ATOM 6108 C C . LEU C 1 656 ? 123.310 110.169 118.885 1.00 18.96 696 LEU 13 C 1
ATOM 6109 O O . LEU C 1 656 ? 122.379 110.437 119.650 1.00 18.96 696 LEU 13 O 1
ATOM 6111 N N . MET C 1 657 ? 124.444 109.650 119.321 1.00 18.91 697 MET 13 N 1
ATOM 6112 C CA . MET C 1 657 ? 124.736 109.752 120.738 1.00 18.91 697 MET 13 CA 1
ATOM 6113 C C . MET C 1 657 ? 125.043 111.218 120.995 1.00 18.91 697 MET 13 C 1
ATOM 6114 O O . MET C 1 657 ? 125.584 111.896 120.113 1.00 18.91 697 MET 13 O 1
ATOM 6116 N N . PRO C 1 658 ? 124.699 111.738 122.166 1.00 18.45 698 PRO 13 N 1
ATOM 6117 C CA . PRO C 1 658 ? 124.830 113.178 122.430 1.00 18.45 698 PRO 13 CA 1
ATOM 6118 C C . PRO C 1 658 ? 126.134 113.798 121.964 1.00 18.45 698 PRO 13 C 1
ATOM 6119 O O . PRO C 1 658 ? 126.150 114.948 121.517 1.00 18.45 698 PRO 13 O 1
ATOM 6121 N N . SER C 1 659 ? 127.229 113.044 122.053 1.00 18.50 699 SER 13 N 1
ATOM 6122 C CA . SER C 1 659 ? 128.521 113.572 121.633 1.00 18.50 699 SER 13 CA 1
ATOM 6123 C C . SER C 1 659 ? 128.500 113.969 120.163 1.00 18.50 699 SER 13 C 1
ATOM 6124 O O . SER C 1 659 ? 129.040 115.015 119.785 1.00 18.50 699 SER 13 O 1
ATOM 6126 N N . HIS C 1 660 ? 127.881 113.142 119.319 1.00 18.57 700 HIS 13 N 1
ATOM 6127 C CA . HIS C 1 660 ? 127.719 113.501 117.917 1.00 18.57 700 HIS 13 CA 1
ATOM 6128 C C . HIS C 1 660 ? 126.975 114.816 117.790 1.00 18.57 700 HIS 13 C 1
ATOM 6129 O O . HIS C 1 660 ? 127.450 115.760 117.150 1.00 18.57 700 HIS 13 O 1
ATOM 6131 N N . ILE C 1 661 ? 125.793 114.888 118.397 1.00 18.09 701 ILE 13 N 1
ATOM 6132 C CA . ILE C 1 661 ? 125.082 116.156 118.474 1.00 18.09 701 ILE 13 CA 1
ATOM 6133 C C . ILE C 1 661 ? 125.972 117.210 119.102 1.00 18.09 701 ILE 13 C 1
ATOM 6134 O O . ILE C 1 661 ? 126.056 118.345 118.618 1.00 18.09 701 ILE 13 O 1
ATOM 6136 N N . ALA C 1 662 ? 126.671 116.843 120.174 1.00 17.90 702 ALA 13 N 1
ATOM 6137 C CA . ALA C 1 662 ? 127.576 117.783 120.818 1.00 17.90 702 ALA 13 CA 1
ATOM 6138 C C . ALA C 1 662 ? 128.620 118.283 119.834 1.00 17.90 702 ALA 13 C 1
ATOM 6139 O O . ALA C 1 662 ? 128.774 119.492 119.632 1.00 17.90 702 ALA 13 O 1
ATOM 6141 N N . ALA C 1 663 ? 129.322 117.355 119.185 1.00 17.71 703 ALA 13 N 1
ATOM 6142 C CA . ALA C 1 663 ? 130.408 117.733 118.290 1.00 17.71 703 ALA 13 CA 1
ATOM 6143 C C . ALA C 1 663 ? 129.955 118.739 117.246 1.00 17.71 703 ALA 13 C 1
ATOM 6144 O O . ALA C 1 663 ? 130.709 119.651 116.894 1.00 17.71 703 ALA 13 O 1
ATOM 6146 N N . THR C 1 664 ? 128.721 118.599 116.757 1.00 17.36 704 THR 13 N 1
ATOM 6147 C CA . THR C 1 664 ? 128.235 119.470 115.694 1.00 17.36 704 THR 13 CA 1
ATOM 6148 C C . THR C 1 664 ? 128.427 120.935 116.051 1.00 17.36 704 THR 13 C 1
ATOM 6149 O O . THR C 1 664 ? 129.028 121.699 115.288 1.00 17.36 704 THR 13 O 1
ATOM 6151 N N . ALA C 1 665 ? 127.931 121.345 117.215 1.00 17.39 705 ALA 13 N 1
ATOM 6152 C CA . ALA C 1 665 ? 128.132 122.719 117.650 1.00 17.39 705 ALA 13 CA 1
ATOM 6153 C C . ALA C 1 665 ? 129.586 122.994 117.983 1.00 17.39 705 ALA 13 C 1
ATOM 6154 O O . ALA C 1 665 ? 130.063 124.116 117.777 1.00 17.39 705 ALA 13 O 1
ATOM 6156 N N . LEU C 1 666 ? 130.298 121.987 118.489 1.00 17.44 706 LEU 13 N 1
ATOM 6157 C CA . LEU C 1 666 ? 131.686 122.170 118.882 1.00 17.44 706 LEU 13 CA 1
ATOM 6158 C C . LEU C 1 666 ? 132.542 122.686 117.740 1.00 17.44 706 LEU 13 C 1
ATOM 6159 O O . LEU C 1 666 ? 133.485 123.444 117.984 1.00 17.44 706 LEU 13 O 1
ATOM 6161 N N . ASN C 1 667 ? 132.228 122.308 116.500 1.00 17.35 707 ASN 13 N 1
ATOM 6162 C CA . ASN C 1 667 ? 132.956 122.856 115.365 1.00 17.35 707 ASN 13 CA 1
ATOM 6163 C C . ASN C 1 667 ? 132.761 124.357 115.231 1.00 17.35 707 ASN 13 C 1
ATOM 6164 O O . ASN C 1 667 ? 133.486 125.000 114.465 1.00 17.35 707 ASN 13 O 1
ATOM 6166 N N . LEU C 1 668 ? 131.804 124.926 115.953 1.00 17.03 708 LEU 13 N 1
ATOM 6167 C CA . LEU C 1 668 ? 131.460 126.326 115.807 1.00 17.03 708 LEU 13 CA 1
ATOM 6168 C C . LEU C 1 668 ? 131.649 127.086 117.113 1.00 17.03 708 LEU 13 C 1
#

Foldseek 3Di:
DAPPLVQAQALVSCLVPDQVVLLSNLLSLLVLLLVLCLLWFALAQALSLCSLVLSQCRRQFPPPLEQEAAFQASNCSNNCSRNNNSVQSNCALAPVGHFNGQDCPPDRNSRHTHQAGLPTLLVQLVVQVVCVVVVHQGEGAHAAELLNVQADSNLVSLLVQLVVQRHYHAEYEAPFSPHDHHRQQLDFDDDPGPDPCVNSNAAEADLAESNRSVVSNCPCNVCPRSVGTTYHYHYHHTQGNPNQVVCSVVSSVCSRQTNADSVPRHHDPPCVPFDKVLLLQLLAVVVVVVVDPQEAEEEARSCNVNVVVSPCVVPVPRYDYSRLYLQVGVVVQLVVLVVVGQYEYEEALQSNVSRLPCLQPVFLVVLGQYEAEHEAAAPVASNWLSRRSQCSQASNVVHPQEKEFEAAASLRVQLAVLVSSVDGSGYYYYRAHIDHHDDQDYCVSPRNNHDDRQAKAWDFDAFQEEEEEHHPQLVLVVVLCPVPVVPVRNYIYIDQRIQPVHNLVVVVVVPVRYQAYEYEYSHDPRGSLVSSVVSLVVVCVVPSPHYYDYLYQPPDTQTHHGVCVSCVVSLNRSVSVNVVVVVD/DWDKDKFQQALQDLPDFDWDQFFQWIWTFRDQQCCACNSPDGHNRGDDGGGTWGWQGTFDADDWDFDDDGGMTIIITDDDDDDQTDIPDRDD/DAPPLVQAQALVSCLVPDQVVLLSNLLSLLVLLLVLCLLWFALAQALSLCSLVLSQCRRQFPPPLEQEAAFQASNCSNNCSRNNNSVQSNCALAPVGHFNGQDCPPDRNSRHTHQAGLPTLLVQLVVQVVCVVVVHQGEGAHAAELLNVQADSNLVSLLVQLVVQRHYHAEYEAPFSPHDHHRQQLDFDDDPGDPVCCVSRAAEADLAESNRSVVSNCPCNVCPRSVGTTYYYHYHHTQGNPNQVVCSVVSSVCSRQTNADSVPRHHDPPCVPFDKVLLLQLLAVVVVVVVDPQEAEEEARSCNVNVVVSPCVVPVPRYDYSRLYLQVGVVVQLVVLVVVGQYEYEEALQSNVSRLPCLQPVFLVVLGQYEAEHEAAAPVASNWLSRRSQCSQASNVVHPQEKEFEAAASLRVQLAVLVSSVDGSGYYYYRAHIDHHDDQDYCVSPRNNHDDRQAKAWDFDAFQEEEEEHHPQLVLVVVLCPVPVVPVRNYIYIDQRIQPVHNLVVVVVVPVRYQAYEYEYSHDPRGSLVSSVVSLVVVCVVPSPHYYDYLYQPPDTQTHHGVCVSCVVSLNRSVSVNVVVVVD

Sequence (1260 aa):
PTPLLDTINYPIHMKNLSVKELKQLSDELRSDVIFNVSKTGGHLGSSLGVVELTVALHYIFNTPQDKILWDVGHQSYPHKILTGRRGKMPTMRQTNGLSGFTKRGESEHDCFGTGHSSTTISAGLGMAVGRDLKGKNNNVVAVIGDGAMTAGQAYEAMNNAGYLDSDMIVILNDNKQVSLPTATLDGPSPPVGSSLFEELGLYYIGPVDGHNIDDLVAILKEVKSTRTTGPVLIHVVTEKGRGYPYAERADDKYHGVVKFDPATGRQFKTTNKTQSYTTYFAEALVAEAEVDKDVVAIHAAMGGGTGLNLFQRRFPTRCFDVGIAEQHAVTFAAGLACEGLKPFCAIYSSFMQRAYDQVVHDVDLQKLPVRFAMDRAGLVGADGPTHCGAFDVTFMACLPNMIVMAPSDEADLFNMVATAVAIDDRPSCFRYPRGNGIGVALPPGNKGVPIEIGKGRILKEGERVALLGYGSAVQSCLGAAVMLEERGLNVTVADARFCKPLDRALIRSLAKSHEVLITVEEGSIGGFGSHVVQFLALDGLLDGKLKWRPMVLPDRYIDHGAPADQLAEAGLMPSHIAATALNLHEIKMRFDMPGLSKEDVKISVEDNVLVIKGEQKKEDSDDSWSGRSVSSYGTRLQLPDNCEKDKIKAELKNGVLFITIPKTKVERKVIDVQIQPTPLLDTINYPIHMKNLSVKELKQLSDELRSDVIFNVSKTGGHLGSSLGVVELTVALHYIFNTPQDKILWDVGHQSYPHKILTGRRGKMPTMRQTNGLSGFTKRGESEHDCFGTGHSSTTISAGLGMAVGRDLKGKNNNVVAVIGDGAMTAGQAYEAMNNAGYLDSDMIVILNDNKQVSLPTATLDGPSPPVGSSLFEELGLYYIGPVDGHNIDDLVAILKEVKSTRTTGPVLIHVVTEKGRGYPYAERADDKYHGVVKFDPATGRQFKTTNKTQSYTTYFAEALVAEAEVDKDVVAIHAAMGGGTGLNLFQRRFPTRCFDVGIAEQHAVTFAAGLACEGLKPFCAIYSSFMQRAYDQVVHDVDLQKLPVRFAMDRAGLVGADGPTHCGAFDVTFMACLPNMIVMAPSDEADLFNMVATAVAIDDRPSCFRYPRGNGIGVALPPGNKGVPIEIGKGRILKEGERVALLGYGSAVQSCLGAAVMLEERGLNVTVADARFCKPLDRALIRSLAKSHEVLITVEEGSIGGFGSHVVQFLALDGLLDGKLKWRPMVLPDRYIDHGAPADQLAEAGLMPSHIAATALNL

B-factor: mean 27.81, std 17.89, range [12.71, 112.93]

Secondary structure (P-SEA, 3-state):
ccccccccccccccccccaaaaaaaaaaaaaaaaaaacccccccaaaaaaaaaaaaaaaccccccccccccccccaaaaaaaccccccccccccccccccccccccccccccccccccccaaaaaaaaaaaaaacbbbbbbbbbccccccccaaaaaaaaaaaacccbbbbbccccccccccccccccccccccccccccccccccccccccaaaaaaccccccccccccbbbbbbbcccccccccccccccccccccccccccccccccccccccaaaaaaacaaaaaaacccbbbbbcccccccccccccccccccccccccccccccccaaaaaaaccbbbbbbcccccccccccccccccccccbbbbbccccccccccccccccccccccccccccbbbbbbcccccaaaaaaaaaaccccccccccccccccccccccccccccccccbbbbcbbbccbbbbcccaaaaaaaaaacccccccccbbbbccccccccaaaaaaaaaaaccbbbbbcccccccaaaaaaaaaaaacccccccccccccccccccccccaaaaaaaacccaaaaaaaaccc/cbbbbbbcccccccccccccccccbbbbcccccccccccccccccccccbbbbbccccccccbbbbbccccbbbbbbbcccccccccccccc/ccccccccccccccccccaaaaaaaaaaaaaaaaaaacccccccaaaaaaaaaaaaaaaccccccccccccccccaaaaaaaccccccccccccccccccccccccccccccccccccccaaaaaaaaaaaaaacbbbbbbbbbccccccccaaaaaaaaaaaacccbbbbbccccccccccccccccccccccccccccccccccccccccaaaaaaccccccccccccbbbbbbbcccccccccccccccccccccccccccccccccccccccaaaaaaacaaaaaaacccbbbbbcccccccccccccccccccccccccccccccccaaaaaaaccbbbbbbcccccccccccccccccccccbbbbbccccccccccccccccccccccccccccbbbbbbcccccaaaaaaaaaaccccccccccccccccccccccccccccccccbbbbcbbbccbbbbcccaaaaaaaaaacccccccccbbbbccccccccaaaaaaaaaaaccbbbbbcccccccaaaaaaaaaaaacccccccccccccccccccccccaaaaaaaacccaaaaaaaaccc